Protein 5W3M (pdb70)

Structure (mmCIF, N/CA/C/O backbone):
data_5W3M
#
_entry.id   5W3M
#
_cell.length_a   1
_cell.length_b   1
_cell.length_c   1
_cell.angle_alpha   90
_cell.angle_beta   90
_cell.angle_gamma   90
#
_symmetry.space_group_name_H-M   'P 1'
#
loop_
_entity.id
_entity.type
_entity.pdbx_description
1 polymer 'C5 antibody variable heavy domain'
2 polymer 'C5 antibody variable light domain'
3 polymer 'viral protein 1'
4 polymer 'viral protein 3'
5 polymer 'viral protein 2'
6 polymer 'viral protein 4'
7 water water
#
loop_
_atom_site.group_PDB
_atom_site.id
_atom_site.type_symbol
_atom_site.label_atom_id
_atom_site.label_alt_id
_atom_site.label_comp_id
_atom_site.label_asym_id
_atom_site.label_entity_id
_atom_site.label_seq_id
_atom_site.pdbx_PDB_ins_code
_atom_site.Cartn_x
_atom_site.Cartn_y
_atom_site.Cartn_z
_atom_site.occupancy
_atom_site.B_iso_or_equiv
_atom_site.auth_seq_id
_atom_site.auth_comp_id
_atom_site.auth_asym_id
_atom_site.auth_atom_id
_atom_site.pdbx_PDB_model_num
ATOM 1 N N . ALA A 1 1 ? 183.714 223.005 339.990 1.00 85.37 1 ALA E N 1
ATOM 2 C CA . ALA A 1 1 ? 182.937 223.067 338.756 1.00 83.77 1 ALA E CA 1
ATOM 3 C C . ALA A 1 1 ? 182.269 224.422 338.606 1.00 82.28 1 ALA E C 1
ATOM 4 O O . ALA A 1 1 ? 181.893 225.056 339.591 1.00 82.30 1 ALA E O 1
ATOM 6 N N . VAL A 1 2 ? 182.115 224.863 337.364 1.00 80.28 2 VAL E N 1
ATOM 7 C CA . VAL A 1 2 ? 181.468 226.138 337.086 1.00 77.88 2 VAL E CA 1
ATOM 8 C C . VAL A 1 2 ? 179.960 225.931 337.065 1.00 76.91 2 VAL E C 1
ATOM 9 O O . VAL A 1 2 ? 179.438 225.180 336.235 1.00 77.42 2 VAL E O 1
ATOM 13 N N . GLN A 1 3 ? 179.258 226.601 337.975 1.00 76.67 3 GLN E N 1
ATOM 14 C CA . GLN A 1 3 ? 177.808 226.523 338.051 1.00 76.34 3 GLN E CA 1
ATOM 15 C C . GLN A 1 3 ? 177.240 227.894 338.377 1.00 72.74 3 GLN E C 1
ATOM 16 O O . GLN A 1 3 ? 177.752 228.595 339.253 1.00 72.92 3 GLN E O 1
ATOM 22 N N . LEU A 1 4 ? 176.181 228.269 337.671 1.00 69.61 4 LEU E N 1
ATOM 23 C CA . LEU A 1 4 ? 175.391 229.444 338.000 1.00 67.08 4 LEU E CA 1
ATOM 24 C C . LEU A 1 4 ? 174.020 228.963 338.450 1.00 68.65 4 LEU E C 1
ATOM 25 O O . LEU A 1 4 ? 173.423 228.102 337.800 1.00 70.37 4 LEU E O 1
ATOM 30 N N . ALA A 1 5 ? 173.541 229.485 339.573 1.00 70.16 5 ALA E N 1
ATOM 31 C CA . ALA A 1 5 ? 172.298 229.021 340.178 1.00 70.31 5 ALA E CA 1
ATOM 32 C C . ALA A 1 5 ? 171.355 230.197 340.360 1.00 70.81 5 ALA E C 1
ATOM 33 O O . ALA A 1 5 ? 171.651 231.124 341.119 1.00 72.31 5 ALA E O 1
ATOM 35 N N . GLU A 1 6 ? 170.223 230.149 339.672 1.00 73.33 6 GLU E N 1
ATOM 36 C CA . GLU A 1 6 ? 169.208 231.181 339.777 1.00 75.82 6 GLU E CA 1
ATOM 37 C C . GLU A 1 6 ? 168.380 230.960 341.038 1.00 78.52 6 GLU E C 1
ATOM 38 O O . GLU A 1 6 ? 168.223 229.832 341.513 1.00 79.17 6 GLU E O 1
ATOM 44 N N . SER A 1 7 ? 167.844 232.050 341.581 1.00 80.65 7 SER E N 1
ATOM 45 C CA . SER A 1 7 ? 167.009 231.968 342.776 1.00 81.95 7 SER E CA 1
ATOM 46 C C . SER A 1 7 ? 166.021 233.121 342.745 1.00 84.12 7 SER E C 1
ATOM 47 O O . SER A 1 7 ? 166.416 234.280 342.891 1.00 83.83 7 SER E O 1
ATOM 50 N N . GLY A 1 8 ? 164.743 232.804 342.548 1.00 88.93 8 GLY E N 1
ATOM 51 C CA . GLY A 1 8 ? 163.719 233.813 342.430 1.00 94.77 8 GLY E CA 1
ATOM 52 C C . GLY A 1 8 ? 162.568 233.596 343.391 1.00 99.98 8 GLY E C 1
ATOM 53 O O . GLY A 1 8 ? 162.544 232.632 344.160 1.00 101.46 8 GLY E O 1
ATOM 54 N N . PRO A 1 9 ? 161.592 234.504 343.376 1.00 103.96 9 PRO E N 1
ATOM 55 C CA . PRO A 1 9 ? 160.442 234.361 344.279 1.00 107.38 9 PRO E CA 1
ATOM 56 C C . PRO A 1 9 ? 159.344 233.478 343.706 1.00 110.52 9 PRO E C 1
ATOM 57 O O . PRO A 1 9 ? 158.430 233.077 344.434 1.00 112.22 9 PRO E O 1
ATOM 61 N N . ALA A 1 10 ? 159.396 233.248 342.387 1.00 112.97 10 ALA E N 1
ATOM 62 C CA . ALA A 1 10 ? 158.546 232.353 341.595 1.00 116.07 10 ALA E CA 1
ATOM 63 C C . ALA A 1 10 ? 157.075 232.763 341.511 1.00 117.70 10 ALA E C 1
ATOM 64 O O . ALA A 1 10 ? 156.295 232.106 340.813 1.00 117.07 10 ALA E O 1
ATOM 66 N N . LEU A 1 11 ? 156.685 233.848 342.178 1.00 120.27 11 LEU E N 1
ATOM 67 C CA . LEU A 1 11 ? 155.322 234.363 342.096 1.00 121.79 11 LEU E CA 1
ATOM 68 C C . LEU A 1 11 ? 155.373 235.836 342.455 1.00 120.07 11 LEU E C 1
ATOM 69 O O . LEU A 1 11 ? 155.720 236.185 343.587 1.00 120.94 11 LEU E O 1
ATOM 74 N N . VAL A 1 12 ? 155.036 236.693 341.499 1.00 119.36 12 VAL E N 1
ATOM 75 C CA . VAL A 1 12 ? 155.108 238.138 341.675 1.00 121.39 12 VAL E CA 1
ATOM 76 C C . VAL A 1 12 ? 153.796 238.764 341.231 1.00 120.91 12 VAL E C 1
ATOM 77 O O . VAL A 1 12 ? 153.126 238.256 340.328 1.00 120.81 12 VAL E O 1
ATOM 81 N N . ALA A 1 13 ? 153.431 239.818 341.866 1.00 122.58 13 ALA E N 1
ATOM 82 C CA . ALA A 1 13 ? 152.245 240.560 341.485 1.00 125.18 13 ALA E CA 1
ATOM 83 C C . ALA A 1 13 ? 152.616 241.657 340.490 1.00 126.29 13 ALA E C 1
ATOM 84 O O . ALA A 1 13 ? 153.761 242.118 340.473 1.00 127.20 13 ALA E O 1
ATOM 86 N N . PRO A 1 14 ? 151.700 242.087 339.622 1.00 127.40 14 PRO E N 1
ATOM 87 C CA . PRO A 1 14 ? 152.008 243.220 338.744 1.00 128.23 14 PRO E CA 1
ATOM 88 C C . PRO A 1 14 ? 152.051 244.526 339.523 1.00 129.03 14 PRO E C 1
ATOM 89 O O . PRO A 1 14 ? 151.481 244.651 340.610 1.00 128.74 14 PRO E O 1
ATOM 93 N N . SER A 1 15 ? 152.768 245.496 338.939 1.00 130.68 15 SER E N 1
ATOM 94 C CA . SER A 1 15 ? 153.199 246.743 339.590 1.00 133.24 15 SER E CA 1
ATOM 95 C C . SER A 1 15 ? 153.987 246.479 340.875 1.00 134.06 15 SER E C 1
ATOM 96 O O . SER A 1 15 ? 153.940 247.268 341.823 1.00 135.02 15 SER E O 1
ATOM 99 N N . GLN A 1 16 ? 154.730 245.376 340.905 1.00 132.25 16 GLN E N 1
ATOM 100 C CA . GLN A 1 16 ? 155.627 245.031 341.997 1.00 130.07 16 GLN E CA 1
ATOM 101 C C . GLN A 1 16 ? 156.947 244.586 341.386 1.00 124.47 16 GLN E C 1
ATOM 102 O O . GLN A 1 16 ? 156.962 243.898 340.362 1.00 123.15 16 GLN E O 1
ATOM 108 N N . ALA A 1 17 ? 158.050 244.987 342.011 1.00 117.48 17 ALA E N 1
ATOM 109 C CA . ALA A 1 17 ? 159.366 244.747 341.437 1.00 109.07 17 ALA E CA 1
ATOM 110 C C . ALA A 1 17 ? 159.788 243.292 341.607 1.00 103.26 17 ALA E C 1
ATOM 111 O O . ALA A 1 17 ? 159.630 242.706 342.683 1.00 103.13 17 ALA E O 1
ATOM 113 N N . LEU A 1 18 ? 160.330 242.713 340.535 1.00 96.07 18 LEU E N 1
ATOM 114 C CA . LEU A 1 18 ? 160.951 241.395 340.569 1.00 90.40 18 LEU E CA 1
ATOM 115 C C . LEU A 1 18 ? 162.427 241.524 340.923 1.00 86.01 18 LEU E C 1
ATOM 116 O O . LEU A 1 18 ? 163.093 242.474 340.508 1.00 86.46 18 LEU E O 1
ATOM 121 N N . SER A 1 19 ? 162.932 240.569 341.702 1.00 80.19 19 SER E N 1
ATOM 122 C CA . SER A 1 19 ? 164.330 240.570 342.123 1.00 76.10 19 SER E CA 1
ATOM 123 C C . SER A 1 19 ? 164.837 239.136 342.125 1.00 73.08 19 SER E C 1
ATOM 124 O O . SER A 1 19 ? 164.454 238.338 342.985 1.00 73.23 19 SER E O 1
ATOM 127 N N . ILE A 1 20 ? 165.703 238.815 341.167 1.00 69.51 20 ILE E N 1
ATOM 128 C CA . ILE A 1 20 ? 166.252 237.477 340.996 1.00 67.41 20 ILE E CA 1
ATOM 129 C C . ILE A 1 20 ? 167.752 237.546 341.240 1.00 65.75 20 ILE E C 1
ATOM 130 O O . ILE A 1 20 ? 168.434 238.432 340.711 1.00 66.19 20 ILE E O 1
ATOM 135 N N . THR A 1 21 ? 168.256 236.635 342.066 1.00 64.31 21 THR E N 1
ATOM 136 C CA . THR A 1 21 ? 169.658 236.590 342.454 1.00 63.83 21 THR E CA 1
ATOM 137 C C . THR A 1 21 ? 170.329 235.428 341.734 1.00 63.64 21 THR E C 1
ATOM 138 O O . THR A 1 21 ? 169.749 234.343 341.623 1.00 63.15 21 THR E O 1
ATOM 142 N N . CYS A 1 22 ? 171.534 235.659 341.227 1.00 63.38 22 CYS E N 1
ATOM 143 C CA . CYS A 1 22 ? 172.289 234.636 340.520 1.00 62.80 22 CYS E CA 1
ATOM 144 C C . CYS A 1 22 ? 173.520 234.296 341.350 1.00 62.32 22 CYS E C 1
ATOM 145 O O . CYS A 1 22 ? 174.559 234.947 341.234 1.00 64.54 22 CYS E O 1
ATOM 148 N N . THR A 1 23 ? 173.402 233.273 342.187 1.00 60.55 23 THR E N 1
ATOM 149 C CA . THR A 1 23 ? 174.565 232.768 342.900 1.00 58.85 23 THR E CA 1
ATOM 150 C C . THR A 1 23 ? 175.462 232.002 341.939 1.00 56.15 23 THR E C 1
ATOM 151 O O . THR A 1 23 ? 175.014 231.077 341.257 1.00 56.51 23 THR E O 1
ATOM 155 N N . VAL A 1 24 ? 176.724 232.402 341.866 1.00 52.93 24 VAL E N 1
ATOM 156 C CA . VAL A 1 24 ? 177.673 231.771 340.966 1.00 50.64 24 VAL E CA 1
ATOM 157 C C . VAL A 1 24 ? 178.703 231.021 341.795 1.00 49.46 24 VAL E C 1
ATOM 158 O O . VAL A 1 24 ? 178.901 231.284 342.984 1.00 49.73 24 VAL E O 1
ATOM 162 N N . ALA A 1 25 ? 179.360 230.063 341.153 1.00 48.82 25 ALA E N 1
ATOM 163 C CA . ALA A 1 25 ? 180.327 229.223 341.838 1.00 48.39 25 ALA E CA 1
ATOM 164 C C . ALA A 1 25 ? 181.392 228.784 340.851 1.00 48.23 25 ALA E C 1
ATOM 165 O O . ALA A 1 25 ? 181.116 228.586 339.667 1.00 49.02 25 ALA E O 1
ATOM 167 N N . GLY A 1 26 ? 182.612 228.631 341.353 1.00 49.15 26 GLY E N 1
ATOM 168 C CA . GLY A 1 26 ? 183.711 228.174 340.536 1.00 49.20 26 GLY E CA 1
ATOM 169 C C . GLY A 1 26 ? 184.422 229.244 339.739 1.00 49.30 26 GLY E C 1
ATOM 170 O O . GLY A 1 26 ? 185.380 228.920 339.027 1.00 50.43 26 GLY E O 1
ATOM 171 N N . PHE A 1 27 ? 183.984 230.499 339.818 1.00 46.68 27 PHE E N 1
ATOM 172 C CA . PHE A 1 27 ? 184.688 231.598 339.173 1.00 45.88 27 PHE E CA 1
ATOM 173 C C . PHE A 1 27 ? 184.404 232.885 339.933 1.00 44.91 27 PHE E C 1
ATOM 174 O O . PHE A 1 27 ? 183.538 232.940 340.806 1.00 46.03 27 PHE E O 1
ATOM 182 N N . SER A 1 28 ? 185.143 233.926 339.578 1.00 43.87 28 SER E N 1
ATOM 183 C CA . SER A 1 28 ? 184.962 235.247 340.157 1.00 42.48 28 SER E CA 1
ATOM 184 C C . SER A 1 28 ? 184.127 236.105 339.222 1.00 40.20 28 SER E C 1
ATOM 185 O O . SER A 1 28 ? 184.254 236.015 337.999 1.00 39.39 28 SER E O 1
ATOM 188 N N . LEU A 1 29 ? 183.280 236.948 339.806 1.00 38.43 29 LEU E N 1
ATOM 189 C CA . LEU A 1 29 ? 182.548 237.940 339.034 1.00 36.97 29 LEU E CA 1
ATOM 190 C C . LEU A 1 29 ? 183.420 239.111 338.603 1.00 37.17 29 LEU E C 1
ATOM 191 O O . LEU A 1 29 ? 182.970 239.927 337.794 1.00 36.59 29 LEU E O 1
ATOM 196 N N . THR A 1 30 ? 184.642 239.220 339.128 1.00 36.18 30 THR E N 1
ATOM 197 C CA . THR A 1 30 ? 185.598 240.210 338.658 1.00 35.76 30 THR E CA 1
ATOM 198 C C . THR A 1 30 ? 186.299 239.783 337.381 1.00 33.80 30 THR E C 1
ATOM 199 O O . THR A 1 30 ? 187.023 240.589 336.792 1.00 34.75 30 THR E O 1
ATOM 203 N N . ALA A 1 31 ? 186.099 238.547 336.940 1.00 31.97 31 ALA E N 1
ATOM 204 C CA . ALA A 1 31 ? 186.790 238.024 335.777 1.00 30.10 31 ALA E CA 1
ATOM 205 C C . ALA A 1 31 ? 185.872 237.615 334.640 1.00 29.36 31 ALA E C 1
ATOM 206 O O . ALA A 1 31 ? 186.365 237.399 333.531 1.00 29.59 31 ALA E O 1
ATOM 208 N N . TYR A 1 32 ? 184.566 237.505 334.869 1.00 29.34 32 TYR E N 1
ATOM 209 C CA . TYR A 1 32 ? 183.651 237.050 333.833 1.00 29.21 32 TYR E CA 1
ATOM 210 C C . TYR A 1 32 ? 182.336 237.802 333.919 1.00 28.49 32 TYR E C 1
ATOM 211 O O . TYR A 1 32 ? 181.795 238.004 335.008 1.00 28.16 32 TYR E O 1
ATOM 220 N N . GLY A 1 33 ? 181.824 238.200 332.762 1.00 28.04 33 GLY E N 1
ATOM 221 C CA . GLY A 1 33 ? 180.495 238.762 332.700 1.00 28.55 33 GLY E CA 1
ATOM 222 C C . GLY A 1 33 ? 179.416 237.723 332.939 1.00 28.91 33 GLY E C 1
ATOM 223 O O . GLY A 1 33 ? 179.654 236.520 332.923 1.00 27.79 33 GLY E O 1
ATOM 224 N N . VAL A 1 34 ? 178.198 238.201 333.186 1.00 29.36 34 VAL E N 1
ATOM 225 C CA . VAL A 1 34 ? 177.046 237.340 333.437 1.00 29.93 34 VAL E CA 1
ATOM 226 C C . VAL A 1 34 ? 175.880 237.802 332.574 1.00 29.61 34 VAL E C 1
ATOM 227 O O . VAL A 1 34 ? 175.517 238.980 332.600 1.00 29.59 34 VAL E O 1
ATOM 231 N N . ALA A 1 35 ? 175.291 236.875 331.819 1.00 31.18 35 ALA E N 1
ATOM 232 C CA . ALA A 1 35 ? 174.165 237.165 330.944 1.00 33.64 35 ALA E CA 1
ATOM 233 C C . ALA A 1 35 ? 172.851 236.647 331.528 1.00 35.04 35 ALA E C 1
ATOM 234 O O . ALA A 1 35 ? 172.798 235.585 332.150 1.00 34.65 35 ALA E O 1
ATOM 236 N N . TRP A 1 36 ? 171.787 237.416 331.315 1.00 38.65 36 TRP E N 1
ATOM 237 C CA . TRP A 1 36 ? 170.435 237.050 331.716 1.00 42.40 36 TRP E CA 1
ATOM 238 C C . TRP A 1 36 ? 169.591 236.836 330.467 1.00 42.72 36 TRP E C 1
ATOM 239 O O . TRP A 1 36 ? 169.591 237.675 329.562 1.00 42.86 36 TRP E O 1
ATOM 250 N N . VAL A 1 37 ? 168.890 235.708 330.414 1.00 44.50 37 VAL E N 1
ATOM 251 C CA . VAL A 1 37 ? 168.028 235.337 329.293 1.00 46.30 37 VAL E CA 1
ATOM 252 C C . VAL A 1 37 ? 166.758 234.716 329.860 1.00 46.65 37 VAL E C 1
ATOM 253 O O . VAL A 1 37 ? 166.821 233.895 330.780 1.00 46.84 37 VAL E O 1
ATOM 257 N N . ARG A 1 38 ? 165.605 235.134 329.346 1.00 50.07 38 ARG E N 1
ATOM 258 C CA . ARG A 1 38 ? 164.325 234.548 329.713 1.00 51.68 38 ARG E CA 1
ATOM 259 C C . ARG A 1 38 ? 163.716 233.800 328.535 1.00 54.53 38 ARG E C 1
ATOM 260 O O . ARG A 1 38 ? 164.090 233.989 327.374 1.00 54.94 38 ARG E O 1
ATOM 268 N N . GLN A 1 39 ? 162.754 232.940 328.855 1.00 57.89 39 GLN E N 1
ATOM 269 C CA . GLN A 1 39 ? 161.991 232.234 327.838 1.00 60.19 39 GLN E CA 1
ATOM 270 C C . GLN A 1 39 ? 160.564 232.024 328.317 1.00 64.24 39 GLN E C 1
ATOM 271 O O . GLN A 1 39 ? 160.337 231.253 329.258 1.00 64.77 39 GLN E O 1
ATOM 277 N N . PRO A 1 40 ? 159.587 232.721 327.740 1.00 69.58 40 PRO E N 1
ATOM 278 C CA . PRO A 1 40 ? 158.196 232.411 328.049 1.00 73.68 40 PRO E CA 1
ATOM 279 C C . PRO A 1 40 ? 157.846 231.022 327.552 1.00 78.83 40 PRO E C 1
ATOM 280 O O . PRO A 1 40 ? 158.406 230.547 326.547 1.00 79.59 40 PRO E O 1
ATOM 284 N N . PRO A 1 41 ? 156.970 230.309 328.266 1.00 83.89 41 PRO E N 1
ATOM 285 C CA . PRO A 1 41 ? 156.737 228.890 327.945 1.00 85.54 41 PRO E CA 1
ATOM 286 C C . PRO A 1 41 ? 156.037 228.727 326.604 1.00 85.62 41 PRO E C 1
ATOM 287 O O . PRO A 1 41 ? 154.913 229.192 326.409 1.00 85.63 41 PRO E O 1
ATOM 291 N N . GLY A 1 42 ? 156.732 228.081 325.674 1.00 85.68 42 GLY E N 1
ATOM 292 C CA . GLY A 1 42 ? 156.256 227.949 324.313 1.00 85.96 42 GLY E CA 1
ATOM 293 C C . GLY A 1 42 ? 157.055 228.757 323.310 1.00 85.01 42 GLY E C 1
ATOM 294 O O . GLY A 1 42 ? 157.334 228.278 322.208 1.00 86.77 42 GLY E O 1
ATOM 295 N N . ALA A 1 43 ? 157.441 229.977 323.678 1.00 81.95 43 ALA E N 1
ATOM 296 C CA . ALA A 1 43 ? 158.147 230.860 322.760 1.00 79.11 43 ALA E CA 1
ATOM 297 C C . ALA A 1 43 ? 159.655 230.659 322.899 1.00 75.20 43 ALA E C 1
ATOM 298 O O . ALA A 1 43 ? 160.130 229.732 323.559 1.00 74.91 43 ALA E O 1
ATOM 300 N N . GLY A 1 44 ? 160.430 231.541 322.270 1.00 70.61 44 GLY E N 1
ATOM 301 C CA . GLY A 1 44 ? 161.861 231.381 322.177 1.00 65.08 44 GLY E CA 1
ATOM 302 C C . GLY A 1 44 ? 162.636 232.205 323.195 1.00 60.79 44 GLY E C 1
ATOM 303 O O . GLY A 1 44 ? 162.090 232.996 323.958 1.00 60.07 44 GLY E O 1
ATOM 304 N N . LEU A 1 45 ? 163.949 231.993 323.183 1.00 56.31 45 LEU E N 1
ATOM 305 C CA . LEU A 1 45 ? 164.849 232.703 324.080 1.00 51.93 45 LEU E CA 1
ATOM 306 C C . LEU A 1 45 ? 164.910 234.184 323.729 1.00 48.55 45 LEU E C 1
ATOM 307 O O . LEU A 1 45 ? 164.924 234.564 322.557 1.00 47.59 45 LEU E O 1
ATOM 312 N N . GLU A 1 46 ? 164.914 235.020 324.760 1.00 47.20 46 GLU E N 1
ATOM 313 C CA . GLU A 1 46 ? 165.094 236.456 324.616 1.00 45.77 46 GLU E CA 1
ATOM 314 C C . GLU A 1 46 ? 166.244 236.886 325.512 1.00 43.23 46 GLU E C 1
ATOM 315 O O . GLU A 1 46 ? 166.300 236.499 326.683 1.00 42.58 46 GLU E O 1
ATOM 321 N N . TRP A 1 47 ? 167.160 237.670 324.954 1.00 39.36 47 TRP E N 1
ATOM 322 C CA . TRP A 1 47 ? 168.301 238.183 325.700 1.00 37.05 47 TRP E CA 1
ATOM 323 C C . TRP A 1 47 ? 167.869 239.365 326.548 1.00 35.84 47 TRP E C 1
ATOM 324 O O . TRP A 1 47 ? 167.407 240.372 326.014 1.00 35.22 47 TRP E O 1
ATOM 335 N N . LEU A 1 48 ? 168.044 239.265 327.858 1.00 35.97 48 LEU E N 1
ATOM 336 C CA . LEU A 1 48 ? 167.658 240.376 328.715 1.00 36.04 48 LEU E CA 1
ATOM 337 C C . LEU A 1 48 ? 168.782 241.389 328.885 1.00 35.34 48 LEU E C 1
ATOM 338 O O . LEU A 1 48 ? 168.568 242.592 328.709 1.00 35.54 48 LEU E O 1
ATOM 343 N N . GLY A 1 49 ? 169.977 240.926 329.220 1.00 33.09 49 GLY E N 1
ATOM 344 C CA . GLY A 1 49 ? 171.055 241.858 329.479 1.00 30.41 49 GLY E CA 1
ATOM 345 C C . GLY A 1 49 ? 172.309 241.138 329.908 1.00 28.96 49 GLY E C 1
ATOM 346 O O . GLY A 1 49 ? 172.380 239.906 329.921 1.00 29.29 49 GLY E O 1
ATOM 347 N N . ALA A 1 50 ? 173.311 241.939 330.250 1.00 28.30 50 ALA E N 1
ATOM 348 C CA . ALA A 1 50 ? 174.619 241.423 330.624 1.00 27.64 50 ALA E CA 1
ATOM 349 C C . ALA A 1 50 ? 175.321 242.459 331.481 1.00 25.92 50 ALA E C 1
ATOM 350 O O . ALA A 1 50 ? 175.415 243.623 331.086 1.00 26.28 50 ALA E O 1
ATOM 352 N N . ILE A 1 51 ? 175.802 242.045 332.644 1.00 23.92 51 ILE E N 1
ATOM 353 C CA . ILE A 1 51 ? 176.750 242.840 333.409 1.00 23.07 51 ILE E CA 1
ATOM 354 C C . ILE A 1 51 ? 178.134 242.258 333.153 1.00 21.97 51 ILE E C 1
ATOM 355 O O . ILE A 1 51 ? 178.360 241.056 333.318 1.00 21.87 51 ILE E O 1
ATOM 360 N N . TRP A 1 52 ? 179.042 243.092 332.666 1.00 20.80 52 TRP E N 1
ATOM 361 C CA . TRP A 1 52 ? 180.350 242.599 332.285 1.00 19.80 52 TRP E CA 1
ATOM 362 C C . TRP A 1 52 ? 181.248 242.487 333.515 1.00 20.58 52 TRP E C 1
ATOM 363 O O . TRP A 1 52 ? 180.876 242.882 334.621 1.00 20.36 52 TRP E O 1
ATOM 374 N N . ALA A 1 53 ? 182.455 241.947 333.301 1.00 21.93 53 ALA E N 1
ATOM 375 C CA . ALA A 1 53 ? 183.329 241.511 334.392 1.00 22.99 53 ALA E CA 1
ATOM 376 C C . ALA A 1 53 ? 183.782 242.639 335.311 1.00 23.99 53 ALA E C 1
ATOM 377 O O . ALA A 1 53 ? 184.239 242.362 336.421 1.00 25.37 53 ALA E O 1
ATOM 379 N N . ALA A 1 54 ? 183.668 243.893 334.899 1.00 24.86 54 ALA E N 1
ATOM 380 C CA . ALA A 1 54 ? 183.955 244.992 335.808 1.00 26.48 54 ALA E CA 1
ATOM 381 C C . ALA A 1 54 ? 182.867 246.050 335.756 1.00 26.82 54 ALA E C 1
ATOM 382 O O . ALA A 1 54 ? 183.128 247.244 335.612 1.00 26.81 54 ALA E O 1
ATOM 384 N N . GLY A 1 55 ? 181.619 245.609 335.868 1.00 26.58 55 GLY E N 1
ATOM 385 C CA . GLY A 1 55 ? 180.548 246.458 336.326 1.00 26.48 55 GLY E CA 1
ATOM 386 C C . GLY A 1 55 ? 179.768 247.194 335.265 1.00 26.37 55 GLY E C 1
ATOM 387 O O . GLY A 1 55 ? 178.741 247.797 335.594 1.00 27.23 55 GLY E O 1
ATOM 388 N N . ALA A 1 56 ? 180.210 247.185 334.016 1.00 25.61 56 ALA E N 1
ATOM 389 C CA . ALA A 1 56 ? 179.435 247.837 332.973 1.00 25.57 56 ALA E CA 1
ATOM 390 C C . ALA A 1 56 ? 178.303 246.927 332.517 1.00 25.18 56 ALA E C 1
ATOM 391 O O . ALA A 1 56 ? 178.428 245.701 332.504 1.00 25.41 56 ALA E O 1
ATOM 393 N N . THR A 1 57 ? 177.186 247.540 332.153 1.00 26.37 57 THR E N 1
ATOM 394 C CA . THR A 1 57 ? 175.982 246.813 331.789 1.00 27.97 57 THR E CA 1
ATOM 395 C C . THR A 1 57 ? 175.497 247.203 330.401 1.00 28.96 57 THR E C 1
ATOM 396 O O . THR A 1 57 ? 175.693 248.331 329.944 1.00 28.45 57 THR E O 1
ATOM 400 N N . ASP A 1 58 ? 174.868 246.238 329.741 1.00 30.88 58 ASP E N 1
ATOM 401 C CA . ASP A 1 58 ? 174.119 246.441 328.513 1.00 33.45 58 ASP E CA 1
ATOM 402 C C . ASP A 1 58 ? 172.780 245.725 328.637 1.00 34.54 58 ASP E C 1
ATOM 403 O O . ASP A 1 58 ? 172.652 244.734 329.355 1.00 33.15 58 ASP E O 1
ATOM 408 N N . TYR A 1 59 ? 171.777 246.235 327.924 1.00 37.47 59 TYR E N 1
ATOM 409 C CA . TYR A 1 59 ? 170.400 245.803 328.117 1.00 40.20 59 TYR E CA 1
ATOM 410 C C . TYR A 1 59 ? 169.710 245.596 326.773 1.00 42.94 59 TYR E C 1
ATOM 411 O O . TYR A 1 59 ? 170.256 245.906 325.712 1.00 43.51 59 TYR E O 1
ATOM 420 N N . ASN A 1 60 ? 168.496 245.043 326.839 1.00 47.87 60 ASN E N 1
ATOM 421 C CA . ASN A 1 60 ? 167.539 245.150 325.742 1.00 51.21 60 ASN E CA 1
ATOM 422 C C . ASN A 1 60 ? 167.295 246.598 325.365 1.00 52.02 60 ASN E C 1
ATOM 423 O O . ASN A 1 60 ? 167.216 247.473 326.227 1.00 51.10 60 ASN E O 1
ATOM 428 N N . ALA A 1 61 ? 167.147 246.842 324.064 1.00 55.43 61 ALA E N 1
ATOM 429 C CA . ALA A 1 61 ? 166.696 248.153 323.622 1.00 59.56 61 ALA E CA 1
ATOM 430 C C . ALA A 1 61 ? 165.252 248.406 324.033 1.00 62.89 61 ALA E C 1
ATOM 431 O O . ALA A 1 61 ? 164.862 249.559 324.246 1.00 64.62 61 ALA E O 1
ATOM 433 N N . ALA A 1 62 ? 164.455 247.348 324.158 1.00 65.36 62 ALA E N 1
ATOM 434 C CA . ALA A 1 62 ? 163.046 247.484 324.493 1.00 69.05 62 ALA E CA 1
ATOM 435 C C . ALA A 1 62 ? 162.797 247.519 325.993 1.00 71.48 62 ALA E C 1
ATOM 436 O O . ALA A 1 62 ? 161.836 248.160 326.437 1.00 73.70 62 ALA E O 1
ATOM 438 N N . LEU A 1 63 ? 163.655 246.880 326.787 1.00 72.50 63 LEU E N 1
ATOM 439 C CA . LEU A 1 63 ? 163.455 246.788 328.226 1.00 74.28 63 LEU E CA 1
ATOM 440 C C . LEU A 1 63 ? 164.460 247.612 329.020 1.00 76.33 63 LEU E C 1
ATOM 441 O O . LEU A 1 63 ? 164.660 247.342 330.209 1.00 76.69 63 LEU E O 1
ATOM 446 N N . LYS A 1 64 ? 165.084 248.619 328.398 1.00 80.27 64 LYS E N 1
ATOM 447 C CA . LYS A 1 64 ? 166.180 249.335 329.054 1.00 82.58 64 LYS E CA 1
ATOM 448 C C . LYS A 1 64 ? 165.680 250.203 330.202 1.00 82.28 64 LYS E C 1
ATOM 449 O O . LYS A 1 64 ? 166.301 250.242 331.270 1.00 84.05 64 LYS E O 1
ATOM 455 N N . SER A 1 65 ? 164.542 250.878 330.017 1.00 80.44 65 SER E N 1
ATOM 456 C CA . SER A 1 65 ? 163.961 251.674 331.092 1.00 79.92 65 SER E CA 1
ATOM 457 C C . SER A 1 65 ? 163.403 250.817 332.223 1.00 76.98 65 SER E C 1
ATOM 458 O O . SER A 1 65 ? 163.180 251.333 333.322 1.00 76.48 65 SER E O 1
ATOM 461 N N . ARG A 1 66 ? 163.195 249.522 331.986 1.00 74.96 66 ARG E N 1
ATOM 462 C CA . ARG A 1 66 ? 162.393 248.693 332.867 1.00 72.25 66 ARG E CA 1
ATOM 463 C C . ARG A 1 66 ? 163.218 247.674 333.647 1.00 68.94 66 ARG E C 1
ATOM 464 O O . ARG A 1 66 ? 162.700 247.084 334.598 1.00 68.95 66 ARG E O 1
ATOM 472 N N . ALA A 1 67 ? 164.486 247.472 333.288 1.00 65.31 67 ALA E N 1
ATOM 473 C CA . ALA A 1 67 ? 165.340 246.475 333.915 1.00 61.10 67 ALA E CA 1
ATOM 474 C C . ALA A 1 67 ? 166.656 247.100 334.359 1.00 58.70 67 ALA E C 1
ATOM 475 O O . ALA A 1 67 ? 167.136 248.070 333.765 1.00 58.71 67 ALA E O 1
ATOM 477 N N . SER A 1 68 ? 167.234 246.537 335.417 1.00 55.63 68 SER E N 1
ATOM 478 C CA . SER A 1 68 ? 168.526 246.987 335.919 1.00 54.56 68 SER E CA 1
ATOM 479 C C . SER A 1 68 ? 169.277 245.795 336.484 1.00 52.25 68 SER E C 1
ATOM 480 O O . SER A 1 68 ? 168.728 245.042 337.293 1.00 52.69 68 SER E O 1
ATOM 483 N N . ILE A 1 69 ? 170.531 245.638 336.076 1.00 49.95 69 ILE E N 1
ATOM 484 C CA . ILE A 1 69 ? 171.371 244.534 336.518 1.00 47.88 69 ILE E CA 1
ATOM 485 C C . ILE A 1 69 ? 172.507 245.103 337.357 1.00 46.46 69 ILE E C 1
ATOM 486 O O . ILE A 1 69 ? 173.156 246.075 336.954 1.00 46.89 69 ILE E O 1
ATOM 491 N N . ALA A 1 70 ? 172.735 244.507 338.525 1.00 45.21 70 ALA E N 1
ATOM 492 C CA . ALA A 1 70 ? 173.873 244.832 339.370 1.00 44.80 70 ALA E CA 1
ATOM 493 C C . ALA A 1 70 ? 174.464 243.534 339.901 1.00 44.87 70 ALA E C 1
ATOM 494 O O . ALA A 1 70 ? 173.889 242.457 339.739 1.00 45.46 70 ALA E O 1
ATOM 496 N N . LYS A 1 71 ? 175.632 243.631 340.529 1.00 45.63 71 LYS E N 1
ATOM 497 C CA . LYS A 1 71 ? 176.277 242.444 341.069 1.00 46.70 71 LYS E CA 1
ATOM 498 C C . LYS A 1 71 ? 176.982 242.792 342.367 1.00 48.89 71 LYS E C 1
ATOM 499 O O . LYS A 1 71 ? 177.189 243.960 342.696 1.00 49.73 71 LYS E O 1
ATOM 505 N N . ASP A 1 72 ? 177.358 241.749 343.103 1.00 53.53 72 ASP E N 1
ATOM 506 C CA . ASP A 1 72 ? 178.175 241.889 344.298 1.00 57.31 72 ASP E CA 1
ATOM 507 C C . ASP A 1 72 ? 179.348 240.929 344.184 1.00 57.84 72 ASP E C 1
ATOM 508 O O . ASP A 1 72 ? 179.160 239.709 344.211 1.00 57.07 72 ASP E O 1
ATOM 513 N N . ASN A 1 73 ? 180.556 241.480 344.065 1.00 60.45 73 ASN E N 1
ATOM 514 C CA . ASN A 1 73 ? 181.750 240.660 343.902 1.00 62.35 73 ASN E CA 1
ATOM 515 C C . ASN A 1 73 ? 182.115 239.893 345.168 1.00 64.74 73 ASN E C 1
ATOM 516 O O . ASN A 1 73 ? 182.826 238.888 345.084 1.00 65.18 73 ASN E O 1
ATOM 521 N N . SER A 1 74 ? 181.637 240.331 346.334 1.00 66.85 74 SER E N 1
ATOM 522 C CA . SER A 1 74 ? 181.949 239.634 347.575 1.00 69.39 74 SER E CA 1
ATOM 523 C C . SER A 1 74 ? 181.010 238.466 347.837 1.00 70.39 74 SER E C 1
ATOM 524 O O . SER A 1 74 ? 181.440 237.440 348.373 1.00 70.83 74 SER E O 1
ATOM 527 N N . LYS A 1 75 ? 179.735 238.602 347.486 1.00 70.57 75 LYS E N 1
ATOM 528 C CA . LYS A 1 75 ? 178.775 237.533 347.705 1.00 69.37 75 LYS E CA 1
ATOM 529 C C . LYS A 1 75 ? 178.712 236.547 346.548 1.00 66.02 75 LYS E C 1
ATOM 530 O O . LYS A 1 75 ? 178.048 235.513 346.686 1.00 66.79 75 LYS E O 1
ATOM 536 N N . SER A 1 76 ? 179.418 236.835 345.447 1.00 61.48 76 SER E N 1
ATOM 537 C CA . SER A 1 76 ? 179.324 236.104 344.175 1.00 58.06 76 SER E CA 1
ATOM 538 C C . SER A 1 76 ? 177.875 236.012 343.697 1.00 55.18 76 SER E C 1
ATOM 539 O O . SER A 1 76 ? 177.376 234.944 343.342 1.00 54.61 76 SER E O 1
ATOM 542 N N . GLN A 1 77 ? 177.193 237.153 343.696 1.00 54.04 77 GLN E N 1
ATOM 543 C CA . GLN A 1 77 ? 175.780 237.213 343.349 1.00 54.42 77 GLN E CA 1
ATOM 544 C C . GLN A 1 77 ? 175.550 238.299 342.312 1.00 52.55 77 GLN E C 1
ATOM 545 O O . GLN A 1 77 ? 176.035 239.423 342.465 1.00 52.49 77 GLN E O 1
ATOM 551 N N . VAL A 1 78 ? 174.811 237.961 341.262 1.00 50.94 78 VAL E N 1
ATOM 552 C CA . VAL A 1 78 ? 174.376 238.911 340.249 1.00 50.66 78 VAL E CA 1
ATOM 553 C C . VAL A 1 78 ? 172.873 239.090 340.405 1.00 51.11 78 VAL E C 1
ATOM 554 O O . VAL A 1 78 ? 172.137 238.108 340.542 1.00 52.01 78 VAL E O 1
ATOM 558 N N . PHE A 1 79 ? 172.421 240.337 340.401 1.00 53.18 79 PHE E N 1
ATOM 559 C CA . PHE A 1 79 ? 171.025 240.662 340.634 1.00 56.62 79 PHE E CA 1
ATOM 560 C C . PHE A 1 79 ? 170.380 241.152 339.348 1.00 58.53 79 PHE E C 1
ATOM 561 O O . PHE A 1 79 ? 170.915 242.042 338.682 1.00 60.37 79 PHE E O 1
ATOM 569 N N . LEU A 1 80 ? 169.241 240.561 338.998 1.00 59.80 80 LEU E N 1
ATOM 570 C CA . LEU A 1 80 ? 168.363 241.075 337.953 1.00 60.73 80 LEU E CA 1
ATOM 571 C C . LEU A 1 80 ? 167.124 241.652 338.624 1.00 62.60 80 LEU E C 1
ATOM 572 O O . LEU A 1 80 ? 166.347 240.918 339.241 1.00 64.12 80 LEU E O 1
ATOM 577 N N . ALA A 1 81 ? 166.941 242.962 338.501 1.00 64.81 81 ALA E N 1
ATOM 578 C CA . ALA A 1 81 ? 165.832 243.665 339.133 1.00 66.90 81 ALA E CA 1
ATOM 579 C C . ALA A 1 81 ? 165.014 244.364 338.055 1.00 70.93 81 ALA E C 1
ATOM 580 O O . ALA A 1 81 ? 165.465 245.356 337.476 1.00 72.41 81 ALA E O 1
ATOM 582 N N . MET A 1 82 ? 163.814 243.851 337.795 1.00 74.38 82 MET E N 1
ATOM 583 C CA . MET A 1 82 ? 162.874 244.458 336.862 1.00 77.41 82 MET E CA 1
ATOM 584 C C . MET A 1 82 ? 161.710 245.057 337.639 1.00 79.72 82 MET E C 1
ATOM 585 O O . MET A 1 82 ? 161.195 244.430 338.569 1.00 80.31 82 MET E O 1
ATOM 590 N N . ALA A 1 83 ? 161.315 246.272 337.273 1.00 81.79 83 ALA E N 1
ATOM 591 C CA . ALA A 1 83 ? 160.187 246.949 337.894 1.00 84.75 83 ALA E CA 1
ATOM 592 C C . ALA A 1 83 ? 158.991 246.965 336.951 1.00 88.37 83 ALA E C 1
ATOM 593 O O . ALA A 1 83 ? 159.140 246.830 335.737 1.00 88.42 83 ALA E O 1
ATOM 595 N N . SER A 1 84 ? 157.801 247.126 337.539 1.00 92.53 84 SER E N 1
ATOM 596 C CA . SER A 1 84 ? 156.516 247.286 336.840 1.00 94.43 84 SER E CA 1
ATOM 597 C C . SER A 1 84 ? 156.243 246.133 335.875 1.00 95.17 84 SER E C 1
ATOM 598 O O . SER A 1 84 ? 156.182 246.301 334.656 1.00 94.59 84 SER E O 1
ATOM 601 N N . LEU A 1 85 ? 156.097 244.944 336.444 1.00 98.20 85 LEU E N 1
ATOM 602 C CA . LEU A 1 85 ? 155.937 243.750 335.627 1.00 100.90 85 LEU E CA 1
ATOM 603 C C . LEU A 1 85 ? 154.534 243.681 335.042 1.00 103.65 85 LEU E C 1
ATOM 604 O O . LEU A 1 85 ? 153.542 243.670 335.776 1.00 104.86 85 LEU E O 1
ATOM 609 N N . ALA A 1 86 ? 154.458 243.647 333.715 1.00 105.57 86 ALA E N 1
ATOM 610 C CA . ALA A 1 86 ? 153.213 243.373 333.017 1.00 105.97 86 ALA E CA 1
ATOM 611 C C . ALA A 1 86 ? 153.074 241.858 332.889 1.00 106.57 86 ALA E C 1
ATOM 612 O O . ALA A 1 86 ? 153.883 241.097 333.422 1.00 106.20 86 ALA E O 1
ATOM 614 N N . THR A 1 87 ? 152.056 241.393 332.169 1.00 108.55 87 THR E N 1
ATOM 615 C CA . THR A 1 87 ? 151.828 239.957 332.042 1.00 109.17 87 THR E CA 1
ATOM 616 C C . THR A 1 87 ? 152.776 239.281 331.058 1.00 106.64 87 THR E C 1
ATOM 617 O O . THR A 1 87 ? 152.856 238.048 331.046 1.00 105.95 87 THR E O 1
ATOM 621 N N . ALA A 1 88 ? 153.498 240.049 330.242 1.00 103.07 88 ALA E N 1
ATOM 622 C CA . ALA A 1 88 ? 154.454 239.477 329.302 1.00 98.57 88 ALA E CA 1
ATOM 623 C C . ALA A 1 88 ? 155.736 239.001 329.972 1.00 95.12 88 ALA E C 1
ATOM 624 O O . ALA A 1 88 ? 156.552 238.350 329.312 1.00 95.42 88 ALA E O 1
ATOM 626 N N . ASP A 1 89 ? 155.936 239.303 331.253 1.00 89.37 89 ASP E N 1
ATOM 627 C CA . ASP A 1 89 ? 157.156 238.953 331.964 1.00 83.72 89 ASP E CA 1
ATOM 628 C C . ASP A 1 89 ? 157.108 237.568 332.586 1.00 80.71 89 ASP E C 1
ATOM 629 O O . ASP A 1 89 ? 157.951 237.253 333.432 1.00 81.17 89 ASP E O 1
ATOM 634 N N . THR A 1 90 ? 156.144 236.739 332.197 1.00 78.43 90 THR E N 1
ATOM 635 C CA . THR A 1 90 ? 156.059 235.371 332.692 1.00 76.07 90 THR E CA 1
ATOM 636 C C . THR A 1 90 ? 156.967 234.491 331.850 1.00 72.57 90 THR E C 1
ATOM 637 O O . THR A 1 90 ? 156.689 234.251 330.670 1.00 73.42 90 THR E O 1
ATOM 641 N N . ALA A 1 91 ? 158.041 233.993 332.458 1.00 68.33 91 ALA E N 1
ATOM 642 C CA . ALA A 1 91 ? 159.063 233.255 331.731 1.00 65.01 91 ALA E CA 1
ATOM 643 C C . ALA A 1 91 ? 159.908 232.471 332.721 1.00 61.60 91 ALA E C 1
ATOM 644 O O . ALA A 1 91 ? 159.829 232.673 333.933 1.00 60.95 91 ALA E O 1
ATOM 646 N N . ALA A 1 92 ? 160.723 231.569 332.183 1.00 60.19 92 ALA E N 1
ATOM 647 C CA . ALA A 1 92 ? 161.805 230.950 332.937 1.00 60.94 92 ALA E CA 1
ATOM 648 C C . ALA A 1 92 ? 163.071 231.759 332.686 1.00 60.85 92 ALA E C 1
ATOM 649 O O . ALA A 1 92 ? 163.505 231.890 331.538 1.00 60.36 92 ALA E O 1
ATOM 651 N N . TYR A 1 93 ? 163.655 232.314 333.743 1.00 59.45 93 TYR E N 1
ATOM 652 C CA . TYR A 1 93 ? 164.799 233.201 333.577 1.00 57.73 93 TYR E CA 1
ATOM 653 C C . TYR A 1 93 ? 166.087 232.437 333.861 1.00 57.46 93 TYR E C 1
ATOM 654 O O . TYR A 1 93 ? 166.166 231.674 334.827 1.00 56.84 93 TYR E O 1
ATOM 663 N N . TYR A 1 94 ? 167.098 232.654 333.019 1.00 57.99 94 TYR E N 1
ATOM 664 C CA . TYR A 1 94 ? 168.345 231.905 333.075 1.00 59.37 94 TYR E CA 1
ATOM 665 C C . TYR A 1 94 ? 169.540 232.827 333.286 1.00 59.23 94 TYR E C 1
ATOM 666 O O . TYR A 1 94 ? 169.534 233.992 332.878 1.00 58.67 94 TYR E O 1
ATOM 675 N N . CYS A 1 95 ? 170.575 232.277 333.912 1.00 58.83 95 CYS E N 1
ATOM 676 C CA . CYS A 1 95 ? 171.880 232.906 334.035 1.00 57.51 95 CYS E CA 1
ATOM 677 C C . CYS A 1 95 ? 172.881 232.237 333.110 1.00 55.59 95 CYS E C 1
ATOM 678 O O . CYS A 1 95 ? 172.824 231.031 332.885 1.00 55.92 95 CYS E O 1
ATOM 681 N N . ALA A 1 96 ? 173.821 233.026 332.608 1.00 53.13 96 ALA E N 1
ATOM 682 C CA . ALA A 1 96 ? 174.983 232.497 331.915 1.00 51.43 96 ALA E CA 1
ATOM 683 C C . ALA A 1 96 ? 176.198 233.291 332.316 1.00 49.95 96 ALA E C 1
ATOM 684 O O . ALA A 1 96 ? 176.103 234.305 332.995 1.00 50.39 96 ALA E O 1
ATOM 686 N N . ARG A 1 97 ? 177.345 232.846 331.845 1.00 49.20 97 ARG E N 1
ATOM 687 C CA . ARG A 1 97 ? 178.562 233.594 332.060 1.00 49.68 97 ARG E CA 1
ATOM 688 C C . ARG A 1 97 ? 179.247 233.865 330.733 1.00 46.75 97 ARG E C 1
ATOM 689 O O . ARG A 1 97 ? 178.948 233.243 329.712 1.00 46.53 97 ARG E O 1
ATOM 697 N N . GLU A 1 98 ? 180.156 234.831 330.777 1.00 44.97 98 GLU E N 1
ATOM 698 C CA . GLU A 1 98 ? 181.051 235.097 329.667 1.00 43.39 98 GLU E CA 1
ATOM 699 C C . GLU A 1 98 ? 181.934 233.883 329.393 1.00 40.50 98 GLU E C 1
ATOM 700 O O . GLU A 1 98 ? 182.481 233.270 330.312 1.00 39.70 98 GLU E O 1
ATOM 706 N N . TRP A 1 99 ? 182.049 233.524 328.117 1.00 38.94 99 TRP E N 1
ATOM 707 C CA . TRP A 1 99 ? 182.943 232.447 327.697 1.00 38.44 99 TRP E CA 1
ATOM 708 C C . TRP A 1 99 ? 183.328 232.712 326.252 1.00 36.91 99 TRP E C 1
ATOM 709 O O . TRP A 1 99 ? 182.459 232.653 325.376 1.00 36.42 99 TRP E O 1
ATOM 720 N N . ASP A 1 100 ? 184.617 232.994 326.019 1.00 36.76 100 ASP E N 1
ATOM 721 C CA . ASP A 1 100 ? 185.151 233.404 324.711 1.00 37.01 100 ASP E CA 1
ATOM 722 C C . ASP A 1 100 ? 184.394 234.600 324.138 1.00 37.31 100 ASP E C 1
ATOM 723 O O . ASP A 1 100 ? 184.204 234.677 322.924 1.00 38.43 100 ASP E O 1
ATOM 728 N N . ALA A 1 101 ? 183.956 235.499 325.040 1.00 38.48 101 ALA E N 1
ATOM 729 C CA . ALA A 1 101 ? 183.010 236.611 324.863 1.00 38.61 101 ALA E CA 1
ATOM 730 C C . ALA A 1 101 ? 181.563 236.194 324.555 1.00 39.59 101 ALA E C 1
ATOM 731 O O . ALA A 1 101 ? 180.781 237.031 324.091 1.00 36.66 101 ALA E O 1
ATOM 733 N N . TYR A 1 102 ? 181.145 234.943 324.811 1.00 39.53 102 TYR E N 1
ATOM 734 C CA . TYR A 1 102 ? 179.768 234.495 324.549 1.00 37.67 102 TYR E CA 1
ATOM 735 C C . TYR A 1 102 ? 179.101 234.044 325.847 1.00 38.49 102 TYR E C 1
ATOM 736 O O . TYR A 1 102 ? 179.636 234.215 326.937 1.00 39.18 102 TYR E O 1
ATOM 745 N N . GLY A 1 103 ? 177.920 233.444 325.724 1.00 38.78 103 GLY E N 1
ATOM 746 C CA . GLY A 1 103 ? 177.161 232.962 326.872 1.00 40.06 103 GLY E CA 1
ATOM 747 C C . GLY A 1 103 ? 176.997 231.449 326.852 1.00 41.78 103 GLY E C 1
ATOM 748 O O . GLY A 1 103 ? 176.629 230.875 325.827 1.00 42.48 103 GLY E O 1
ATOM 749 N N . ASP A 1 104 ? 177.287 230.820 327.991 1.00 43.31 104 ASP E N 1
ATOM 750 C CA . ASP A 1 104 ? 177.018 229.396 328.220 1.00 45.44 104 ASP E CA 1
ATOM 751 C C . ASP A 1 104 ? 176.980 229.134 329.727 1.00 44.99 104 ASP E C 1
ATOM 752 O O . ASP A 1 104 ? 176.901 230.073 330.524 1.00 44.79 104 ASP E O 1
ATOM 757 N N . TYR A 1 105 ? 177.113 227.853 330.102 1.00 45.54 105 TYR E N 1
ATOM 758 C CA . TYR A 1 105 ? 176.985 227.356 331.482 1.00 46.49 105 TYR E CA 1
ATOM 759 C C . TYR A 1 105 ? 175.670 227.820 332.089 1.00 46.80 105 TYR E C 1
ATOM 760 O O . TYR A 1 105 ? 175.620 228.421 333.164 1.00 46.86 105 TYR E O 1
ATOM 769 N N . TRP A 1 106 ? 174.601 227.572 331.350 1.00 47.64 106 TRP E N 1
ATOM 770 C CA . TRP A 1 106 ? 173.287 228.034 331.755 1.00 48.98 106 TRP E CA 1
ATOM 771 C C . TRP A 1 106 ? 172.773 227.184 332.906 1.00 52.17 106 TRP E C 1
ATOM 772 O O . TRP A 1 106 ? 172.795 225.951 332.841 1.00 51.78 106 TRP E O 1
ATOM 783 N N . GLY A 1 107 ? 172.324 227.847 333.965 1.00 55.01 107 GLY E N 1
ATOM 784 C CA . GLY A 1 107 ? 171.770 227.160 335.107 1.00 59.47 107 GLY E CA 1
ATOM 785 C C . GLY A 1 107 ? 170.402 226.578 334.809 1.00 63.20 107 GLY E C 1
ATOM 786 O O . GLY A 1 107 ? 169.847 226.720 333.720 1.00 62.65 107 GLY E O 1
ATOM 787 N N . GLN A 1 108 ? 169.849 225.905 335.824 1.00 68.75 108 GLN E N 1
ATOM 788 C CA . GLN A 1 108 ? 168.547 225.254 335.687 1.00 72.69 108 GLN E CA 1
ATOM 789 C C . GLN A 1 108 ? 167.428 226.261 335.458 1.00 72.46 108 GLN E C 1
ATOM 790 O O . GLN A 1 108 ? 166.426 225.938 334.813 1.00 73.78 108 GLN E O 1
ATOM 796 N N . GLY A 1 109 ? 167.582 227.472 335.963 1.00 72.04 109 GLY E N 1
ATOM 797 C CA . GLY A 1 109 ? 166.571 228.487 335.747 1.00 74.00 109 GLY E CA 1
ATOM 798 C C . GLY A 1 109 ? 165.521 228.491 336.834 1.00 77.34 109 GLY E C 1
ATOM 799 O O . GLY A 1 109 ? 165.169 227.464 337.411 1.00 80.30 109 GLY E O 1
ATOM 800 N N . THR A 1 110 ? 165.032 229.684 337.138 1.00 78.26 110 THR E N 1
ATOM 801 C CA . THR A 1 110 ? 163.843 229.852 337.953 1.00 80.27 110 THR E CA 1
ATOM 802 C C . THR A 1 110 ? 162.694 230.295 337.068 1.00 81.33 110 THR E C 1
ATOM 803 O O . THR A 1 110 ? 162.890 231.057 336.117 1.00 81.90 110 THR E O 1
ATOM 807 N N . THR A 1 111 ? 161.504 229.795 337.377 1.00 82.04 111 THR E N 1
ATOM 808 C CA . THR A 1 111 ? 160.300 230.149 336.646 1.00 83.08 111 THR E CA 1
ATOM 809 C C . THR A 1 111 ? 159.609 231.300 337.359 1.00 82.78 111 THR E C 1
ATOM 810 O O . THR A 1 111 ? 159.385 231.242 338.571 1.00 82.98 111 THR E O 1
ATOM 814 N N . VAL A 1 112 ? 159.296 232.351 336.612 1.00 85.00 112 VAL E N 1
ATOM 815 C CA . VAL A 1 112 ? 158.622 233.528 337.140 1.00 87.86 112 VAL E CA 1
ATOM 816 C C . VAL A 1 112 ? 157.252 233.618 336.489 1.00 91.00 112 VAL E C 1
ATOM 817 O O . VAL A 1 112 ? 157.140 233.574 335.259 1.00 91.88 112 VAL E O 1
ATOM 821 N N . THR A 1 113 ? 156.214 233.711 337.312 1.00 97.00 113 THR E N 1
ATOM 822 C CA . THR A 1 113 ? 154.849 233.929 336.855 1.00 101.12 113 THR E CA 1
ATOM 823 C C . THR A 1 113 ? 154.302 235.188 337.507 1.00 103.46 113 THR E C 1
ATOM 824 O O . THR A 1 113 ? 154.580 235.464 338.679 1.00 102.88 113 THR E O 1
ATOM 828 N N . VAL A 1 114 ? 153.529 235.954 336.747 1.00 108.27 114 VAL E N 1
ATOM 829 C CA . VAL A 1 114 ? 152.902 237.164 337.257 1.00 115.03 114 VAL E CA 1
ATOM 830 C C . VAL A 1 114 ? 151.436 237.190 336.830 1.00 120.86 114 VAL E C 1
ATOM 831 O O . VAL A 1 114 ? 151.116 236.993 335.653 1.00 122.11 114 VAL E O 1
ATOM 835 N N . SER A 1 115 ? 150.549 237.379 337.806 1.00 128.12 115 SER E N 1
ATOM 836 C CA . SER A 1 115 ? 149.109 237.419 337.583 1.00 134.68 115 SER E CA 1
ATOM 837 C C . SER A 1 115 ? 148.459 238.098 338.782 1.00 138.92 115 SER E C 1
ATOM 838 O O . SER A 1 115 ? 149.132 238.510 339.730 1.00 138.99 115 SER E O 1
ATOM 841 N N . ALA A 1 116 ? 147.134 238.181 338.746 1.00 142.85 116 ALA E N 1
ATOM 842 C CA . ALA A 1 116 ? 146.372 238.742 339.853 1.00 145.47 116 ALA E CA 1
ATOM 843 C C . ALA A 1 116 ? 146.195 237.713 340.966 1.00 146.40 116 ALA E C 1
ATOM 844 O O . ALA A 1 116 ? 146.575 236.552 340.820 1.00 145.92 116 ALA E O 1
ATOM 846 N N . ASP B 2 1 ? 171.050 248.381 316.233 1.00 84.62 1 ASP G N 1
ATOM 847 C CA . ASP B 2 1 ? 170.297 247.181 316.565 1.00 82.93 1 ASP G CA 1
ATOM 848 C C . ASP B 2 1 ? 170.375 246.174 315.423 1.00 78.41 1 ASP G C 1
ATOM 849 O O . ASP B 2 1 ? 170.225 246.536 314.256 1.00 79.40 1 ASP G O 1
ATOM 854 N N . ILE B 2 2 ? 170.617 244.911 315.763 1.00 71.98 2 ILE G N 1
ATOM 855 C CA . ILE B 2 2 ? 170.751 243.833 314.790 1.00 67.44 2 ILE G CA 1
ATOM 856 C C . ILE B 2 2 ? 169.734 242.759 315.131 1.00 65.57 2 ILE G C 1
ATOM 857 O O . ILE B 2 2 ? 169.713 242.256 316.259 1.00 66.28 2 ILE G O 1
ATOM 862 N N . VAL B 2 3 ? 168.901 242.401 314.164 1.00 64.41 3 VAL G N 1
ATOM 863 C CA . VAL B 2 3 ? 167.852 241.414 314.370 1.00 64.99 3 VAL G CA 1
ATOM 864 C C . VAL B 2 3 ? 168.172 240.175 313.545 1.00 63.28 3 VAL G C 1
ATOM 865 O O . VAL B 2 3 ? 168.631 240.273 312.401 1.00 63.77 3 VAL G O 1
ATOM 869 N N . LEU B 2 4 ? 167.973 239.011 314.146 1.00 62.38 4 LEU G N 1
ATOM 870 C CA . LEU B 2 4 ? 168.283 237.738 313.514 1.00 61.33 4 LEU G CA 1
ATOM 871 C C . LEU B 2 4 ? 166.998 237.104 313.009 1.00 60.57 4 LEU G C 1
ATOM 872 O O . LEU B 2 4 ? 165.997 237.064 313.729 1.00 61.00 4 LEU G O 1
ATOM 877 N N . THR B 2 5 ? 167.032 236.613 311.774 1.00 60.57 5 THR G N 1
ATOM 878 C CA . THR B 2 5 ? 165.878 235.998 311.135 1.00 61.37 5 THR G CA 1
ATOM 879 C C . THR B 2 5 ? 166.217 234.554 310.804 1.00 60.17 5 THR G C 1
ATOM 880 O O . THR B 2 5 ? 167.068 234.291 309.949 1.00 60.35 5 THR G O 1
ATOM 884 N N . GLN B 2 6 ? 165.544 233.628 311.470 1.00 60.88 6 GLN G N 1
ATOM 885 C CA . GLN B 2 6 ? 165.876 232.215 311.408 1.00 61.70 6 GLN G CA 1
ATOM 886 C C . GLN B 2 6 ? 164.793 231.456 310.651 1.00 64.51 6 GLN G C 1
ATOM 887 O O . GLN B 2 6 ? 163.599 231.707 310.835 1.00 66.16 6 GLN G O 1
ATOM 893 N N . SER B 2 7 ? 165.217 230.534 309.788 1.00 67.34 7 SER G N 1
ATOM 894 C CA . SER B 2 7 ? 164.317 229.782 308.933 1.00 70.09 7 SER G CA 1
ATOM 895 C C . SER B 2 7 ? 164.782 228.335 308.829 1.00 71.86 7 SER G C 1
ATOM 896 O O . SER B 2 7 ? 165.992 228.078 308.802 1.00 71.78 7 SER G O 1
ATOM 899 N N . PRO B 2 8 ? 163.851 227.365 308.781 1.00 75.81 8 PRO G N 1
ATOM 900 C CA . PRO B 2 8 ? 162.404 227.508 308.976 1.00 77.23 8 PRO G CA 1
ATOM 901 C C . PRO B 2 8 ? 162.009 227.320 310.431 1.00 78.56 8 PRO G C 1
ATOM 902 O O . PRO B 2 8 ? 162.855 226.960 311.241 1.00 79.17 8 PRO G O 1
ATOM 906 N N . ALA B 2 9 ? 160.739 227.560 310.757 1.00 79.68 9 ALA G N 1
ATOM 907 C CA . ALA B 2 9 ? 160.292 227.420 312.137 1.00 80.34 9 ALA G CA 1
ATOM 908 C C . ALA B 2 9 ? 160.143 225.963 312.546 1.00 81.77 9 ALA G C 1
ATOM 909 O O . ALA B 2 9 ? 160.218 225.650 313.739 1.00 80.65 9 ALA G O 1
ATOM 911 N N . ALA B 2 10 ? 159.932 225.065 311.586 1.00 84.56 10 ALA G N 1
ATOM 912 C CA . ALA B 2 10 ? 159.758 223.653 311.884 1.00 87.10 10 ALA G CA 1
ATOM 913 C C . ALA B 2 10 ? 160.403 222.812 310.799 1.00 88.10 10 ALA G C 1
ATOM 914 O O . ALA B 2 10 ? 160.328 223.144 309.612 1.00 89.29 10 ALA G O 1
ATOM 916 N N . LEU B 2 11 ? 161.044 221.728 311.222 1.00 90.67 11 LEU G N 1
ATOM 917 C CA . LEU B 2 11 ? 161.594 220.718 310.333 1.00 93.97 11 LEU G CA 1
ATOM 918 C C . LEU B 2 11 ? 161.195 219.350 310.858 1.00 95.71 11 LEU G C 1
ATOM 919 O O . LEU B 2 11 ? 161.270 219.097 312.064 1.00 94.62 11 LEU G O 1
ATOM 924 N N . SER B 2 12 ? 160.768 218.476 309.953 1.00 97.57 12 SER G N 1
ATOM 925 C CA . SER B 2 12 ? 160.346 217.128 310.301 1.00 97.61 12 SER G CA 1
ATOM 926 C C . SER B 2 12 ? 161.097 216.149 309.413 1.00 97.59 12 SER G C 1
ATOM 927 O O . SER B 2 12 ? 160.958 216.188 308.186 1.00 98.19 12 SER G O 1
ATOM 930 N N . ALA B 2 13 ? 161.901 215.286 310.028 1.00 97.09 13 ALA G N 1
ATOM 931 C CA . ALA B 2 13 ? 162.677 214.312 309.274 1.00 98.24 13 ALA G CA 1
ATOM 932 C C . ALA B 2 13 ? 162.963 213.116 310.168 1.00 97.63 13 ALA G C 1
ATOM 933 O O . ALA B 2 13 ? 162.706 213.145 311.374 1.00 97.91 13 ALA G O 1
ATOM 935 N N . ALA B 2 14 ? 163.484 212.056 309.555 1.00 96.38 14 ALA G N 1
ATOM 936 C CA . ALA B 2 14 ? 163.832 210.840 310.273 1.00 95.00 14 ALA G CA 1
ATOM 937 C C . ALA B 2 14 ? 165.274 210.899 310.772 1.00 92.62 14 ALA G C 1
ATOM 938 O O . ALA B 2 14 ? 166.052 211.782 310.406 1.00 91.63 14 ALA G O 1
ATOM 940 N N . ALA B 2 15 ? 165.631 209.927 311.608 1.00 90.73 15 ALA G N 1
ATOM 941 C CA . ALA B 2 15 ? 167.007 209.794 312.071 1.00 90.96 15 ALA G CA 1
ATOM 942 C C . ALA B 2 15 ? 167.878 209.256 310.941 1.00 91.72 15 ALA G C 1
ATOM 943 O O . ALA B 2 15 ? 167.649 208.149 310.443 1.00 92.85 15 ALA G O 1
ATOM 945 N N . GLY B 2 16 ? 168.873 210.040 310.534 1.00 90.97 16 GLY G N 1
ATOM 946 C CA . GLY B 2 16 ? 169.708 209.728 309.395 1.00 90.98 16 GLY G CA 1
ATOM 947 C C . GLY B 2 16 ? 169.594 210.724 308.265 1.00 91.84 16 GLY G C 1
ATOM 948 O O . GLY B 2 16 ? 170.506 210.808 307.432 1.00 91.42 16 GLY G O 1
ATOM 949 N N . ALA B 2 17 ? 168.501 211.479 308.211 1.00 92.68 17 ALA G N 1
ATOM 950 C CA . ALA B 2 17 ? 168.390 212.578 307.272 1.00 94.15 17 ALA G CA 1
ATOM 951 C C . ALA B 2 17 ? 169.252 213.753 307.731 1.00 94.77 17 ALA G C 1
ATOM 952 O O . ALA B 2 17 ? 169.742 213.802 308.863 1.00 93.77 17 ALA G O 1
ATOM 954 N N . THR B 2 18 ? 169.431 214.710 306.825 1.00 93.87 18 THR G N 1
ATOM 955 C CA . THR B 2 18 ? 170.252 215.891 307.055 1.00 91.66 18 THR G CA 1
ATOM 956 C C . THR B 2 18 ? 169.373 217.132 307.035 1.00 89.77 18 THR G C 1
ATOM 957 O O . THR B 2 18 ? 168.717 217.416 306.027 1.00 90.58 18 THR G O 1
ATOM 961 N N . VAL B 2 19 ? 169.373 217.874 308.139 1.00 86.53 19 VAL G N 1
ATOM 962 C CA . VAL B 2 19 ? 168.652 219.131 308.236 1.00 83.09 19 VAL G CA 1
ATOM 963 C C . VAL B 2 19 ? 169.655 220.274 308.145 1.00 79.37 19 VAL G C 1
ATOM 964 O O . VAL B 2 19 ? 170.867 220.089 308.284 1.00 78.76 19 VAL G O 1
ATOM 968 N N . ALA B 2 20 ? 169.133 221.477 307.904 1.00 75.00 20 ALA G N 1
ATOM 969 C CA . ALA B 2 20 ? 169.982 222.661 307.781 1.00 70.18 20 ALA G CA 1
ATOM 970 C C . ALA B 2 20 ? 169.160 223.877 308.196 1.00 67.24 20 ALA G C 1
ATOM 971 O O . ALA B 2 20 ? 168.340 224.366 307.416 1.00 67.68 20 ALA G O 1
ATOM 973 N N . ALA B 2 21 ? 169.382 224.352 309.419 1.00 64.43 21 ALA G N 1
ATOM 974 C CA . ALA B 2 21 ? 168.801 225.613 309.857 1.00 62.43 21 ALA G CA 1
ATOM 975 C C . ALA B 2 21 ? 169.566 226.775 309.239 1.00 60.12 21 ALA G C 1
ATOM 976 O O . ALA B 2 21 ? 170.767 226.678 308.984 1.00 60.10 21 ALA G O 1
ATOM 978 N N . THR B 2 22 ? 168.862 227.872 308.981 1.00 59.29 22 THR G N 1
ATOM 979 C CA . THR B 2 22 ? 169.424 229.031 308.300 1.00 58.47 22 THR G CA 1
ATOM 980 C C . THR B 2 22 ? 169.231 230.268 309.165 1.00 56.88 22 THR G C 1
ATOM 981 O O . THR B 2 22 ? 168.124 230.525 309.645 1.00 57.27 22 THR G O 1
ATOM 985 N N . CYS B 2 23 ? 170.303 231.033 309.352 1.00 55.15 23 CYS G N 1
ATOM 986 C CA . CYS B 2 23 ? 170.293 232.208 310.207 1.00 53.92 23 CYS G CA 1
ATOM 987 C C . CYS B 2 23 ? 170.709 233.411 309.378 1.00 52.03 23 CYS G C 1
ATOM 988 O O . CYS B 2 23 ? 171.785 233.405 308.771 1.00 51.89 23 CYS G O 1
ATOM 991 N N . ARG B 2 24 ? 169.868 234.435 309.348 1.00 52.37 24 ARG G N 1
ATOM 992 C CA . ARG B 2 24 ? 170.175 235.650 308.608 1.00 53.58 24 ARG G CA 1
ATOM 993 C C . ARG B 2 24 ? 170.061 236.846 309.534 1.00 51.04 24 ARG G C 1
ATOM 994 O O . ARG B 2 24 ? 169.168 236.908 310.381 1.00 52.12 24 ARG G O 1
ATOM 1002 N N . ALA B 2 25 ? 170.980 237.788 309.374 1.00 48.06 25 ALA G N 1
ATOM 1003 C CA . ALA B 2 25 ? 171.063 238.954 310.232 1.00 45.62 25 ALA G CA 1
ATOM 1004 C C . ALA B 2 25 ? 170.823 240.218 309.425 1.00 44.72 25 ALA G C 1
ATOM 1005 O O . ALA B 2 25 ? 171.096 240.267 308.223 1.00 44.85 25 ALA G O 1
ATOM 1007 N N . SER B 2 26 ? 170.318 241.249 310.105 1.00 42.99 26 SER G N 1
ATOM 1008 C CA . SER B 2 26 ? 170.094 242.532 309.451 1.00 41.93 26 SER G CA 1
ATOM 1009 C C . SER B 2 26 ? 171.394 243.265 309.156 1.00 41.15 26 SER G C 1
ATOM 1010 O O . SER B 2 26 ? 171.401 244.172 308.319 1.00 43.01 26 SER G O 1
ATOM 1013 N N . GLY B 2 27 ? 172.481 242.911 309.841 1.00 39.44 27 GLY G N 1
ATOM 1014 C CA . GLY B 2 27 ? 173.770 243.516 309.589 1.00 37.90 27 GLY G CA 1
ATOM 1015 C C . GLY B 2 27 ? 174.865 242.474 309.686 1.00 35.80 27 GLY G C 1
ATOM 1016 O O . GLY B 2 27 ? 174.625 241.330 310.067 1.00 35.26 27 GLY G O 1
ATOM 1017 N N . ASN B 2 28 ? 176.073 242.891 309.335 1.00 34.91 28 ASN G N 1
ATOM 1018 C CA . ASN B 2 28 ? 177.199 241.969 309.341 1.00 33.20 28 ASN G CA 1
ATOM 1019 C C . ASN B 2 28 ? 177.617 241.635 310.768 1.00 32.52 28 ASN G C 1
ATOM 1020 O O . ASN B 2 28 ? 177.790 242.513 311.616 1.00 32.88 28 ASN G O 1
ATOM 1025 N N . ILE B 2 29 ? 177.801 240.344 311.003 1.00 31.86 29 ILE G N 1
ATOM 1026 C CA . ILE B 2 29 ? 178.076 239.804 312.322 1.00 31.65 29 ILE G CA 1
ATOM 1027 C C . ILE B 2 29 ? 179.547 239.450 312.497 1.00 29.99 29 ILE G C 1
ATOM 1028 O O . ILE B 2 29 ? 180.031 239.439 313.642 1.00 30.36 29 ILE G O 1
ATOM 1033 N N . HIS B 2 30 ? 180.284 239.250 311.395 1.00 28.19 30 HIS G N 1
ATOM 1034 C CA . HIS B 2 30 ? 181.705 238.880 311.388 1.00 28.06 30 HIS G CA 1
ATOM 1035 C C . HIS B 2 30 ? 181.922 237.582 312.156 1.00 28.84 30 HIS G C 1
ATOM 1036 O O . HIS B 2 30 ? 182.836 237.463 312.973 1.00 29.78 30 HIS G O 1
ATOM 1043 N N . ASN B 2 31 ? 181.034 236.620 311.897 1.00 30.85 31 ASN G N 1
ATOM 1044 C CA . ASN B 2 31 ? 181.013 235.280 312.480 1.00 31.50 31 ASN G CA 1
ATOM 1045 C C . ASN B 2 31 ? 180.896 235.288 313.998 1.00 29.86 31 ASN G C 1
ATOM 1046 O O . ASN B 2 31 ? 181.278 234.322 314.643 1.00 29.54 31 ASN G O 1
ATOM 1051 N N . ALA B 2 32 ? 180.362 236.350 314.595 1.00 29.26 32 ALA G N 1
ATOM 1052 C CA . ALA B 2 32 ? 180.160 236.388 316.042 1.00 29.86 32 ALA G CA 1
ATOM 1053 C C . ALA B 2 32 ? 178.763 235.871 316.390 1.00 30.02 32 ALA G C 1
ATOM 1054 O O . ALA B 2 32 ? 177.917 236.574 316.931 1.00 29.44 32 ALA G O 1
ATOM 1056 N N . LEU B 2 33 ? 178.535 234.613 316.036 1.00 31.13 33 LEU G N 1
ATOM 1057 C CA . LEU B 2 33 ? 177.247 233.956 316.182 1.00 31.76 33 LEU G CA 1
ATOM 1058 C C . LEU B 2 33 ? 177.435 232.689 317.000 1.00 31.81 33 LEU G C 1
ATOM 1059 O O . LEU B 2 33 ? 178.459 232.013 316.883 1.00 31.89 33 LEU G O 1
ATOM 1064 N N . ALA B 2 34 ? 176.448 232.365 317.823 1.00 32.69 34 ALA G N 1
ATOM 1065 C CA . ALA B 2 34 ? 176.415 231.097 318.526 1.00 33.03 34 ALA G CA 1
ATOM 1066 C C . ALA B 2 34 ? 175.164 230.317 318.144 1.00 34.43 34 ALA G C 1
ATOM 1067 O O . ALA B 2 34 ? 174.152 230.893 317.740 1.00 34.09 34 ALA G O 1
ATOM 1069 N N . TRP B 2 35 ? 175.247 228.997 318.264 1.00 36.89 35 TRP G N 1
ATOM 1070 C CA . TRP B 2 35 ? 174.091 228.125 318.121 1.00 39.12 35 TRP G CA 1
ATOM 1071 C C . TRP B 2 35 ? 173.826 227.432 319.446 1.00 40.93 35 TRP G C 1
ATOM 1072 O O . TRP B 2 35 ? 174.754 226.976 320.118 1.00 41.08 35 TRP G O 1
ATOM 1083 N N . TYR B 2 36 ? 172.560 227.369 319.822 1.00 45.03 36 TYR G N 1
ATOM 1084 C CA . TYR B 2 36 ? 172.131 226.736 321.056 1.00 50.06 36 TYR G CA 1
ATOM 1085 C C . TYR B 2 36 ? 171.127 225.646 320.724 1.00 52.66 36 TYR G C 1
ATOM 1086 O O . TYR B 2 36 ? 170.329 225.800 319.800 1.00 51.59 36 TYR G O 1
ATOM 1095 N N . GLN B 2 37 ? 171.174 224.538 321.454 1.00 57.55 37 GLN G N 1
ATOM 1096 C CA . GLN B 2 37 ? 170.050 223.618 321.450 1.00 62.33 37 GLN G CA 1
ATOM 1097 C C . GLN B 2 37 ? 169.394 223.640 322.820 1.00 63.67 37 GLN G C 1
ATOM 1098 O O . GLN B 2 37 ? 170.030 223.949 323.831 1.00 63.69 37 GLN G O 1
ATOM 1104 N N . GLN B 2 38 ? 168.106 223.332 322.841 1.00 67.46 38 GLN G N 1
ATOM 1105 C CA . GLN B 2 38 ? 167.347 223.350 324.080 1.00 72.36 38 GLN G CA 1
ATOM 1106 C C . GLN B 2 38 ? 166.334 222.223 324.053 1.00 77.36 38 GLN G C 1
ATOM 1107 O O . GLN B 2 38 ? 165.430 222.220 323.213 1.00 77.99 38 GLN G O 1
ATOM 1113 N N . LYS B 2 39 ? 166.474 221.284 324.981 1.00 82.99 39 LYS G N 1
ATOM 1114 C CA . LYS B 2 39 ? 165.475 220.243 325.135 1.00 88.52 39 LYS G CA 1
ATOM 1115 C C . LYS B 2 39 ? 164.255 220.793 325.869 1.00 92.24 39 LYS G C 1
ATOM 1116 O O . LYS B 2 39 ? 164.252 221.920 326.374 1.00 93.32 39 LYS G O 1
ATOM 1122 N N . ALA B 2 40 ? 163.204 219.982 325.923 1.00 95.94 40 ALA G N 1
ATOM 1123 C CA . ALA B 2 40 ? 161.978 220.384 326.600 1.00 99.18 40 ALA G CA 1
ATOM 1124 C C . ALA B 2 40 ? 162.186 220.349 328.109 1.00 100.57 40 ALA G C 1
ATOM 1125 O O . ALA B 2 40 ? 162.558 219.310 328.667 1.00 100.49 40 ALA G O 1
ATOM 1127 N N . GLY B 2 41 ? 161.942 221.481 328.767 1.00 100.49 41 GLY G N 1
ATOM 1128 C CA . GLY B 2 41 ? 162.172 221.601 330.194 1.00 99.63 41 GLY G CA 1
ATOM 1129 C C . GLY B 2 41 ? 163.646 221.527 330.532 1.00 97.84 41 GLY G C 1
ATOM 1130 O O . GLY B 2 41 ? 164.063 220.718 331.366 1.00 99.54 41 GLY G O 1
ATOM 1131 N N . LYS B 2 42 ? 164.444 222.371 329.884 1.00 93.13 42 LYS G N 1
ATOM 1132 C CA . LYS B 2 42 ? 165.888 222.217 329.914 1.00 88.63 42 LYS G CA 1
ATOM 1133 C C . LYS B 2 42 ? 166.534 223.564 329.622 1.00 82.99 42 LYS G C 1
ATOM 1134 O O . LYS B 2 42 ? 165.972 224.395 328.905 1.00 82.39 42 LYS G O 1
ATOM 1140 N N . SER B 2 43 ? 167.704 223.783 330.214 1.00 75.99 43 SER G N 1
ATOM 1141 C CA . SER B 2 43 ? 168.494 224.959 329.891 1.00 69.83 43 SER G CA 1
ATOM 1142 C C . SER B 2 43 ? 169.045 224.842 328.470 1.00 63.76 43 SER G C 1
ATOM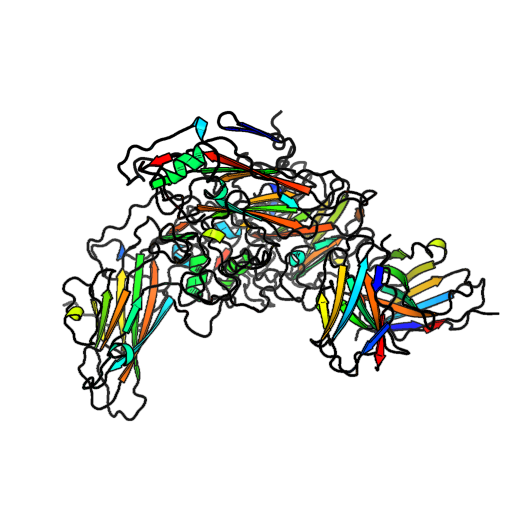 1143 O O . SER B 2 43 ? 169.207 223.737 327.953 1.00 63.21 43 SER G O 1
ATOM 1146 N N . PRO B 2 44 ? 169.285 225.964 327.795 1.00 59.12 44 PRO G N 1
ATOM 1147 C CA . PRO B 2 44 ? 169.980 225.899 326.504 1.00 56.66 44 PRO G CA 1
ATOM 1148 C C . PRO B 2 44 ? 171.438 225.490 326.674 1.00 53.74 44 PRO G C 1
ATOM 1149 O O . PRO B 2 44 ? 172.071 225.769 327.692 1.00 53.01 44 PRO G O 1
ATOM 1153 N N . GLN B 2 45 ? 171.956 224.788 325.667 1.00 52.89 45 GLN G N 1
ATOM 1154 C CA . GLN B 2 45 ? 173.329 224.295 325.653 1.00 53.59 45 GLN G CA 1
ATOM 1155 C C . GLN B 2 45 ? 174.067 224.860 324.448 1.00 51.61 45 GLN G C 1
ATOM 1156 O O . GLN B 2 45 ? 173.572 224.788 323.320 1.00 50.53 45 GLN G O 1
ATOM 1162 N N . LEU B 2 46 ? 175.253 225.404 324.683 1.00 49.25 46 LEU G N 1
ATOM 1163 C CA . LEU B 2 46 ? 176.054 225.954 323.603 1.00 47.65 46 LEU G CA 1
ATOM 1164 C C . LEU B 2 46 ? 176.667 224.827 322.777 1.00 47.43 46 LEU G C 1
ATOM 1165 O O . LEU B 2 46 ? 177.304 223.920 323.317 1.00 47.90 46 LEU G O 1
ATOM 1170 N N . LEU B 2 47 ? 176.463 224.881 321.469 1.00 47.37 47 LEU G N 1
ATOM 1171 C CA . LEU B 2 47 ? 176.956 223.853 320.561 1.00 48.27 47 LEU G CA 1
ATOM 1172 C C . LEU B 2 47 ? 177.992 224.378 319.585 1.00 47.06 47 LEU G C 1
ATOM 1173 O O . LEU B 2 47 ? 179.031 223.742 319.386 1.00 46.93 47 LEU G O 1
ATOM 1178 N N . VAL B 2 48 ? 177.726 225.510 318.948 1.00 46.32 48 VAL G N 1
ATOM 1179 C CA . VAL B 2 48 ? 178.637 226.114 317.990 1.00 44.92 48 VAL G CA 1
ATOM 1180 C C . VAL B 2 48 ? 178.940 227.523 318.474 1.00 44.21 48 VAL G C 1
ATOM 1181 O O . VAL B 2 48 ? 178.033 228.243 318.905 1.00 44.12 48 VAL G O 1
ATOM 1185 N N . TYR B 2 49 ? 180.217 227.892 318.464 1.00 42.60 49 TYR G N 1
ATOM 1186 C CA . TYR B 2 49 ? 180.637 229.252 318.752 1.00 40.14 49 TYR G CA 1
ATOM 1187 C C . TYR B 2 49 ? 181.534 229.721 317.620 1.00 37.52 49 TYR G C 1
ATOM 1188 O O . TYR B 2 49 ? 182.151 228.907 316.929 1.00 36.67 49 TYR G O 1
ATOM 1197 N N . ALA B 2 50 ? 181.565 231.044 317.427 1.00 35.76 50 ALA G N 1
ATOM 1198 C CA . ALA B 2 50 ? 182.250 231.727 316.322 1.00 34.42 50 ALA G CA 1
ATOM 1199 C C . ALA B 2 50 ? 181.782 231.224 314.959 1.00 33.87 50 ALA G C 1
ATOM 1200 O O . ALA B 2 50 ? 182.569 231.153 314.012 1.00 33.32 50 ALA G O 1
ATOM 1202 N N . ALA B 2 51 ? 180.515 230.793 314.901 1.00 34.05 51 ALA G N 1
ATOM 1203 C CA . ALA B 2 51 ? 179.740 230.363 313.736 1.00 34.93 51 ALA G CA 1
ATOM 1204 C C . ALA B 2 51 ? 180.239 229.073 313.087 1.00 36.51 51 ALA G C 1
ATOM 1205 O O . ALA B 2 51 ? 179.553 228.515 312.231 1.00 38.07 51 ALA G O 1
ATOM 1207 N N . ALA B 2 52 ? 181.401 228.569 313.500 1.00 37.27 52 ALA G N 1
ATOM 1208 C CA . ALA B 2 52 ? 181.992 227.381 312.900 1.00 38.78 52 ALA G CA 1
ATOM 1209 C C . ALA B 2 52 ? 182.622 226.423 313.894 1.00 40.30 52 ALA G C 1
ATOM 1210 O O . ALA B 2 52 ? 182.770 225.244 313.561 1.00 41.88 52 ALA G O 1
ATOM 1212 N N . ALA B 2 53 ? 183.004 226.861 315.087 1.00 41.88 53 ALA G N 1
ATOM 1213 C CA . ALA B 2 53 ? 183.737 226.016 316.017 1.00 43.43 53 ALA G CA 1
ATOM 1214 C C . ALA B 2 53 ? 182.767 225.261 316.909 1.00 44.25 53 ALA G C 1
ATOM 1215 O O . ALA B 2 53 ? 181.884 225.860 317.523 1.00 44.14 53 ALA G O 1
ATOM 1217 N N . LEU B 2 54 ? 182.941 223.947 316.983 1.00 47.46 54 LEU G N 1
ATOM 1218 C CA . LEU B 2 54 ? 182.112 223.156 317.876 1.00 50.02 54 LEU G CA 1
ATOM 1219 C C . LEU B 2 54 ? 182.559 223.352 319.313 1.00 52.55 54 LEU G C 1
ATOM 1220 O O . LEU B 2 54 ? 183.750 223.502 319.598 1.00 53.27 54 LEU G O 1
ATOM 1225 N N . ALA B 2 55 ? 181.590 223.341 320.221 1.00 55.62 55 ALA G N 1
ATOM 1226 C CA . ALA B 2 55 ? 181.846 223.513 321.642 1.00 60.94 55 ALA G CA 1
ATOM 1227 C C . ALA B 2 55 ? 182.368 222.205 322.240 1.00 65.89 55 ALA G C 1
ATOM 1228 O O . ALA B 2 55 ? 182.631 221.227 321.535 1.00 66.52 55 ALA G O 1
ATOM 1230 N N . ALA B 2 56 ? 182.532 222.174 323.559 1.00 71.89 56 ALA G N 1
ATOM 1231 C CA . ALA B 2 56 ? 183.002 220.969 324.228 1.00 76.72 56 ALA G CA 1
ATOM 1232 C C . ALA B 2 56 ? 181.865 219.968 324.376 1.00 78.83 56 ALA G C 1
ATOM 1233 O O . ALA B 2 56 ? 180.740 220.330 324.731 1.00 78.99 56 ALA G O 1
ATOM 1235 N N . GLY B 2 57 ? 182.168 218.702 324.104 1.00 80.55 57 GLY G N 1
ATOM 1236 C CA . GLY B 2 57 ? 181.169 217.654 324.198 1.00 82.36 57 GLY G CA 1
ATOM 1237 C C . GLY B 2 57 ? 180.136 217.670 323.095 1.00 83.17 57 GLY G C 1
ATOM 1238 O O . GLY B 2 57 ? 179.007 217.220 323.308 1.00 84.36 57 GLY G O 1
ATOM 1239 N N . VAL B 2 58 ? 180.485 218.185 321.926 1.00 80.99 58 VAL G N 1
ATOM 1240 C CA . VAL B 2 58 ? 179.583 218.264 320.779 1.00 80.08 58 VAL G CA 1
ATOM 1241 C C . VAL B 2 58 ? 180.088 217.291 319.722 1.00 80.98 58 VAL G C 1
ATOM 1242 O O . VAL B 2 58 ? 181.273 217.335 319.376 1.00 81.79 58 VAL G O 1
ATOM 1246 N N . PRO B 2 59 ? 179.246 216.399 319.201 1.00 81.05 59 PRO G N 1
ATOM 1247 C CA . PRO B 2 59 ? 179.711 215.433 318.198 1.00 80.99 59 PRO G CA 1
ATOM 1248 C C . PRO B 2 59 ? 179.962 216.092 316.849 1.00 80.19 59 PRO G C 1
ATOM 1249 O O . PRO B 2 59 ? 179.564 217.227 316.587 1.00 80.32 59 PRO G O 1
ATOM 1253 N N . SER B 2 60 ? 180.613 215.332 315.967 1.00 80.19 60 SER G N 1
ATOM 1254 C CA . SER B 2 60 ? 181.018 215.811 314.648 1.00 81.17 60 SER G CA 1
ATOM 1255 C C . SER B 2 60 ? 179.877 215.848 313.634 1.00 80.49 60 SER G C 1
ATOM 1256 O O . SER B 2 60 ? 180.133 216.124 312.458 1.00 80.66 60 SER G O 1
ATOM 1259 N N . ARG B 2 61 ? 178.642 215.556 314.048 1.00 79.18 61 ARG G N 1
ATOM 1260 C CA . ARG B 2 61 ? 177.503 215.711 313.151 1.00 76.89 61 ARG G CA 1
ATOM 1261 C C . ARG B 2 61 ? 177.200 217.182 312.919 1.00 73.75 61 ARG G C 1
ATOM 1262 O O . ARG B 2 61 ? 176.932 217.598 311.786 1.00 73.34 61 ARG G O 1
ATOM 1270 N N . PHE B 2 62 ? 177.235 217.977 313.986 1.00 69.46 62 PHE G N 1
ATOM 1271 C CA . PHE B 2 62 ? 176.965 219.402 313.886 1.00 65.90 62 PHE G CA 1
ATOM 1272 C C . PHE B 2 62 ? 178.110 220.094 313.167 1.00 63.25 62 PHE G C 1
ATOM 1273 O O . PHE B 2 62 ? 179.280 219.892 313.499 1.00 63.13 62 PHE G O 1
ATOM 1281 N N . SER B 2 63 ? 177.774 220.886 312.158 1.00 60.34 63 SER G N 1
ATOM 1282 C CA . SER B 2 63 ? 178.765 221.672 311.441 1.00 59.22 63 SER G CA 1
ATOM 1283 C C . SER B 2 63 ? 178.185 223.058 311.226 1.00 57.39 63 SER G C 1
ATOM 1284 O O . SER B 2 63 ? 177.157 223.205 310.560 1.00 56.22 63 SER G O 1
ATOM 1287 N N . GLY B 2 64 ? 178.825 224.063 311.820 1.00 55.57 64 GLY G N 1
ATOM 1288 C CA . GLY B 2 64 ? 178.424 225.440 311.624 1.00 53.35 64 GLY G CA 1
ATOM 1289 C C . GLY B 2 64 ? 179.127 226.021 310.416 1.00 51.89 64 GLY G C 1
ATOM 1290 O O . GLY B 2 64 ? 180.350 225.926 310.291 1.00 53.18 64 GLY G O 1
ATOM 1291 N N . SER B 2 65 ? 178.350 226.624 309.527 1.00 50.30 65 SER G N 1
ATOM 1292 C CA . SER B 2 65 ? 178.895 227.224 308.325 1.00 50.40 65 SER G CA 1
ATOM 1293 C C . SER B 2 65 ? 178.324 228.622 308.172 1.00 48.82 65 SER G C 1
ATOM 1294 O O . SER B 2 65 ? 177.475 229.062 308.950 1.00 48.62 65 SER G O 1
ATOM 1297 N N . GLY B 2 66 ? 178.808 229.323 307.160 1.00 47.63 66 GLY G N 1
ATOM 1298 C CA . GLY B 2 66 ? 178.297 230.634 306.839 1.00 47.31 66 GLY G CA 1
ATOM 1299 C C . GLY B 2 66 ? 179.174 231.749 307.381 1.00 47.23 66 GLY G C 1
ATOM 1300 O O . GLY B 2 66 ? 179.906 231.595 308.361 1.00 47.79 66 GLY G O 1
ATOM 1301 N N . SER B 2 67 ? 179.081 232.899 306.726 1.00 46.52 67 SER G N 1
ATOM 1302 C CA . SER B 2 67 ? 179.839 234.074 307.113 1.00 46.69 67 SER G CA 1
ATOM 1303 C C . SER B 2 67 ? 179.038 235.305 306.721 1.00 45.11 67 SER G C 1
ATOM 1304 O O . SER B 2 67 ? 178.000 235.210 306.065 1.00 45.55 67 SER G O 1
ATOM 1307 N N . GLY B 2 68 ? 179.537 236.470 307.126 1.00 43.97 68 GLY G N 1
ATOM 1308 C CA . GLY B 2 68 ? 178.887 237.723 306.798 1.00 40.67 68 GLY G CA 1
ATOM 1309 C C . GLY B 2 68 ? 177.572 237.920 307.520 1.00 40.29 68 GLY G C 1
ATOM 1310 O O . GLY B 2 68 ? 177.546 238.157 308.732 1.00 39.60 68 GLY G O 1
ATOM 1311 N N . THR B 2 69 ? 176.469 237.819 306.776 1.00 39.36 69 THR G N 1
ATOM 1312 C CA . THR B 2 69 ? 175.128 237.924 307.331 1.00 39.42 69 THR G CA 1
ATOM 1313 C C . THR B 2 69 ? 174.339 236.624 307.296 1.00 39.11 69 THR G C 1
ATOM 1314 O O . THR B 2 69 ? 173.308 236.537 307.964 1.00 39.94 69 THR G O 1
ATOM 1318 N N . ALA B 2 70 ? 174.775 235.628 306.531 1.00 39.04 70 ALA G N 1
ATOM 1319 C CA . ALA B 2 70 ? 174.059 234.365 306.399 1.00 38.35 70 ALA G CA 1
ATOM 1320 C C . ALA B 2 70 ? 174.828 233.261 307.107 1.00 37.35 70 ALA G C 1
ATOM 1321 O O . ALA B 2 70 ? 176.030 233.094 306.884 1.00 36.78 70 ALA G O 1
ATOM 1323 N N . TYR B 2 71 ? 174.131 232.502 307.949 1.00 37.14 71 TYR G N 1
ATOM 1324 C CA . TYR B 2 71 ? 174.763 231.482 308.770 1.00 37.77 71 TYR G CA 1
ATOM 1325 C C . TYR B 2 71 ? 173.892 230.237 308.799 1.00 38.81 71 TYR G C 1
ATOM 1326 O O . TYR B 2 71 ? 172.664 230.321 308.755 1.00 38.45 71 TYR G O 1
ATOM 1335 N N . ALA B 2 72 ? 174.540 229.081 308.900 1.00 40.55 72 ALA G N 1
ATOM 1336 C CA . ALA B 2 72 ? 173.852 227.811 308.735 1.00 42.35 72 ALA G CA 1
ATOM 1337 C C . ALA B 2 72 ? 174.368 226.778 309.724 1.00 43.57 72 ALA G C 1
ATOM 1338 O O . ALA B 2 72 ? 175.576 226.547 309.814 1.00 43.66 72 ALA G O 1
ATOM 1340 N N . LEU B 2 73 ? 173.445 226.153 310.449 1.00 45.36 73 LEU G N 1
ATOM 1341 C CA . LEU B 2 73 ? 173.736 224.992 311.279 1.00 47.80 73 LEU G CA 1
ATOM 1342 C C . LEU B 2 73 ? 173.255 223.745 310.546 1.00 51.58 73 LEU G C 1
ATOM 1343 O O . LEU B 2 73 ? 172.067 223.623 310.231 1.00 51.90 73 LEU G O 1
ATOM 1348 N N . ALA B 2 74 ? 174.174 222.828 310.273 1.00 55.10 74 ALA G N 1
ATOM 1349 C CA . ALA B 2 74 ? 173.876 221.625 309.515 1.00 58.82 74 ALA G CA 1
ATOM 1350 C C . ALA B 2 74 ? 174.126 220.409 310.391 1.00 62.14 74 ALA G C 1
ATOM 1351 O O . ALA B 2 74 ? 175.207 220.268 310.970 1.00 62.71 74 ALA G O 1
ATOM 1353 N N . ILE B 2 75 ? 173.124 219.543 310.497 1.00 66.60 75 ILE G N 1
ATOM 1354 C CA . ILE B 2 75 ? 173.231 218.304 311.255 1.00 70.25 75 ILE G CA 1
ATOM 1355 C C . ILE B 2 75 ? 173.222 217.174 310.238 1.00 72.56 75 ILE G C 1
ATOM 1356 O O . ILE B 2 75 ? 172.213 216.954 309.559 1.00 74.02 75 ILE G O 1
ATOM 1361 N N . ASN B 2 76 ? 174.342 216.467 310.113 1.00 77.11 76 ASN G N 1
ATOM 1362 C CA . ASN B 2 76 ? 174.481 215.402 309.125 1.00 82.60 76 ASN G CA 1
ATOM 1363 C C . ASN B 2 76 ? 174.158 214.057 309.766 1.00 84.29 76 ASN G C 1
ATOM 1364 O O . ASN B 2 76 ? 174.860 213.629 310.690 1.00 84.46 76 ASN G O 1
ATOM 1369 N N . SER B 2 77 ? 173.115 213.391 309.252 1.00 85.64 77 SER G N 1
ATOM 1370 C CA . SER B 2 77 ? 172.638 212.075 309.704 1.00 86.33 77 SER G CA 1
ATOM 1371 C C . SER B 2 77 ? 172.258 212.104 311.189 1.00 84.20 77 SER G C 1
ATOM 1372 O O . SER B 2 77 ? 172.976 211.596 312.053 1.00 83.06 77 SER G O 1
ATOM 1375 N N . LEU B 2 78 ? 171.143 212.807 311.435 1.00 84.46 78 LEU G N 1
ATOM 1376 C CA . LEU B 2 78 ? 170.481 212.983 312.732 1.00 85.47 78 LEU G CA 1
ATOM 1377 C C . LEU B 2 78 ? 170.465 211.726 313.592 1.00 86.92 78 LEU G C 1
ATOM 1378 O O . LEU B 2 78 ? 170.066 210.652 313.137 1.00 89.28 78 LEU G O 1
ATOM 1383 N N . ALA B 2 79 ? 170.908 211.869 314.835 1.00 87.62 79 ALA G N 1
ATOM 1384 C CA . ALA B 2 79 ? 170.741 210.838 315.844 1.00 89.56 79 ALA G CA 1
ATOM 1385 C C . ALA B 2 79 ? 169.562 211.206 316.742 1.00 90.90 79 ALA G C 1
ATOM 1386 O O . ALA B 2 79 ? 168.928 212.251 316.583 1.00 90.33 79 ALA G O 1
ATOM 1388 N N . ALA B 2 80 ? 169.272 210.333 317.707 1.00 95.34 80 ALA G N 1
ATOM 1389 C CA . ALA B 2 80 ? 168.068 210.462 318.520 1.00 98.34 80 ALA G CA 1
ATOM 1390 C C . ALA B 2 80 ? 168.133 211.608 319.524 1.00 99.14 80 ALA G C 1
ATOM 1391 O O . ALA B 2 80 ? 167.084 212.062 319.990 1.00 99.79 80 ALA G O 1
ATOM 1393 N N . ASP B 2 81 ? 169.325 212.087 319.861 1.00 98.69 81 ASP G N 1
ATOM 1394 C CA . ASP B 2 81 ? 169.488 213.195 320.791 1.00 98.48 81 ASP G CA 1
ATOM 1395 C C . ASP B 2 81 ? 169.445 214.565 320.118 1.00 96.14 81 ASP G C 1
ATOM 1396 O O . ASP B 2 81 ? 169.709 215.573 320.779 1.00 97.20 81 ASP G O 1
ATOM 1401 N N . ASP B 2 82 ? 169.113 214.633 318.831 1.00 91.26 82 ASP G N 1
ATOM 1402 C CA . ASP B 2 82 ? 169.197 215.888 318.100 1.00 87.53 82 ASP G CA 1
ATOM 1403 C C . ASP B 2 82 ? 167.879 216.652 318.057 1.00 86.49 82 ASP G C 1
ATOM 1404 O O . ASP B 2 82 ? 167.856 217.781 317.561 1.00 86.57 82 ASP G O 1
ATOM 1409 N N . PHE B 2 83 ? 166.797 216.084 318.582 1.00 85.62 83 PHE G N 1
ATOM 1410 C CA . PHE B 2 83 ? 165.485 216.704 318.462 1.00 83.95 83 PHE G CA 1
ATOM 1411 C C . PHE B 2 83 ? 165.277 217.757 319.541 1.00 80.50 83 PHE G C 1
ATOM 1412 O O . PHE B 2 83 ? 165.651 217.564 320.700 1.00 79.65 83 PHE G O 1
ATOM 1420 N N . GLY B 2 84 ? 164.678 218.876 319.153 1.00 76.84 84 GLY G N 1
ATOM 1421 C CA . GLY B 2 84 ? 164.372 219.943 320.074 1.00 73.95 84 GLY G CA 1
ATOM 1422 C C . GLY B 2 84 ? 164.553 221.291 319.415 1.00 72.47 84 GLY G C 1
ATOM 1423 O O . GLY B 2 84 ? 164.489 221.418 318.195 1.00 73.20 84 GLY G O 1
ATOM 1424 N N . ALA B 2 85 ? 164.778 222.301 320.246 1.00 69.01 85 ALA G N 1
ATOM 1425 C CA . ALA B 2 85 ? 164.892 223.674 319.784 1.00 65.14 85 ALA G CA 1
ATOM 1426 C C . ALA B 2 85 ? 166.299 223.981 319.293 1.00 62.29 85 ALA G C 1
ATOM 1427 O O . ALA B 2 85 ? 167.276 223.368 319.724 1.00 61.49 85 ALA G O 1
ATOM 1429 N N . TYR B 2 86 ? 166.392 224.949 318.382 1.00 58.56 86 TYR G N 1
ATOM 1430 C CA . TYR B 2 86 ? 167.672 225.490 317.943 1.00 54.66 86 TYR G CA 1
ATOM 1431 C C . TYR B 2 86 ? 167.545 226.989 317.747 1.00 53.67 86 TYR G C 1
ATOM 1432 O O . TYR B 2 86 ? 166.650 227.451 317.035 1.00 53.02 86 TYR G O 1
ATOM 1441 N N . TYR B 2 87 ? 168.442 227.741 318.382 1.00 53.22 87 TYR G N 1
ATOM 1442 C CA . TYR B 2 87 ? 168.389 229.193 318.377 1.00 52.05 87 TYR G CA 1
ATOM 1443 C C . TYR B 2 87 ? 169.696 229.781 317.873 1.00 49.90 87 TYR G C 1
ATOM 1444 O O . TYR B 2 87 ? 170.782 229.301 318.209 1.00 49.14 87 TYR G O 1
ATOM 1453 N N . CYS B 2 88 ? 169.576 230.821 317.060 1.00 48.79 88 CYS G N 1
ATOM 1454 C CA . CYS B 2 88 ? 170.688 231.710 316.786 1.00 46.39 88 CYS G CA 1
ATOM 1455 C C . CYS B 2 88 ? 170.887 232.659 317.955 1.00 43.54 88 CYS G C 1
ATOM 1456 O O . CYS B 2 88 ? 169.954 232.957 318.700 1.00 43.16 88 CYS G O 1
ATOM 1459 N N . GLN B 2 89 ? 172.110 233.167 318.085 1.00 38.38 89 GLN G N 1
ATOM 1460 C CA . GLN B 2 89 ? 172.331 234.402 318.826 1.00 34.98 89 GLN G CA 1
ATOM 1461 C C . GLN B 2 89 ? 173.604 235.046 318.304 1.00 34.13 89 GLN G C 1
ATOM 1462 O O . GLN B 2 89 ? 174.643 234.384 318.233 1.00 34.46 89 GLN G O 1
ATOM 1468 N N . HIS B 2 90 ? 173.530 236.321 317.938 1.00 31.83 90 HIS G N 1
ATOM 1469 C CA . HIS B 2 90 ? 174.732 237.042 317.553 1.00 31.18 90 HIS G CA 1
ATOM 1470 C C . HIS B 2 90 ? 175.328 237.707 318.785 1.00 30.34 90 HIS G C 1
ATOM 1471 O O . HIS B 2 90 ? 174.608 238.137 319.690 1.00 29.50 90 HIS G O 1
ATOM 1478 N N . PHE B 2 91 ? 176.652 237.759 318.830 1.00 29.70 91 PHE G N 1
ATOM 1479 C CA . PHE B 2 91 ? 177.363 238.377 319.939 1.00 28.74 91 PHE G CA 1
ATOM 1480 C C . PHE B 2 91 ? 178.252 239.513 319.465 1.00 28.40 91 PHE G C 1
ATOM 1481 O O . PHE B 2 91 ? 179.289 239.802 320.060 1.00 29.18 91 PHE G O 1
ATOM 1489 N N . TRP B 2 92 ? 177.846 240.147 318.383 1.00 28.23 92 TRP G N 1
ATOM 1490 C CA . TRP B 2 92 ? 178.472 241.347 317.857 1.00 28.72 92 TRP G CA 1
ATOM 1491 C C . TRP B 2 92 ? 177.599 242.509 318.308 1.00 30.54 92 TRP G C 1
ATOM 1492 O O . TRP B 2 92 ? 176.434 242.576 317.911 1.00 32.72 92 TRP G O 1
ATOM 1503 N N . SER B 2 93 ? 178.147 243.408 319.139 1.00 30.05 93 SER G N 1
ATOM 1504 C CA . SER B 2 93 ? 177.526 244.706 319.437 1.00 31.00 93 SER G CA 1
ATOM 1505 C C . SER B 2 93 ? 176.153 244.651 320.102 1.00 30.75 93 SER G C 1
ATOM 1506 O O . SER B 2 93 ? 175.149 244.623 319.381 1.00 31.33 93 SER G O 1
ATOM 1509 N N . THR B 2 94 ? 176.110 244.520 321.452 1.00 30.51 94 THR G N 1
ATOM 1510 C CA . THR B 2 94 ? 174.925 244.533 322.322 1.00 30.50 94 THR G CA 1
ATOM 1511 C C . THR B 2 94 ? 173.823 245.476 321.834 1.00 31.00 94 THR G C 1
ATOM 1512 O O . THR B 2 94 ? 174.112 246.614 321.449 1.00 31.32 94 THR G O 1
ATOM 1516 N N . PRO B 2 95 ? 172.550 245.043 321.812 1.00 31.97 95 PRO G N 1
ATOM 1517 C CA . PRO B 2 95 ? 171.991 243.793 322.359 1.00 31.58 95 PRO G CA 1
ATOM 1518 C C . PRO B 2 95 ? 172.284 242.485 321.601 1.00 31.47 95 PRO G C 1
ATOM 1519 O O . PRO B 2 95 ? 172.397 242.457 320.382 1.00 30.88 95 PRO G O 1
ATOM 1523 N N . TYR B 2 96 ? 172.398 241.404 322.372 1.00 31.72 96 TYR G N 1
ATOM 1524 C CA . TYR B 2 96 ? 172.769 240.084 321.858 1.00 33.08 96 TYR G CA 1
ATOM 1525 C C . TYR B 2 96 ? 171.510 239.287 321.518 1.00 34.24 96 TYR G C 1
ATOM 1526 O O . TYR B 2 96 ? 171.190 238.284 322.147 1.00 34.87 96 TYR G O 1
ATOM 1535 N N . THR B 2 97 ? 170.808 239.747 320.487 1.00 34.47 97 THR G N 1
ATOM 1536 C CA . THR B 2 97 ? 169.476 239.239 320.187 1.00 33.94 97 THR G CA 1
ATOM 1537 C C . THR B 2 97 ? 169.516 237.810 319.655 1.00 33.69 97 THR G C 1
ATOM 1538 O O . THR B 2 97 ? 170.489 237.378 319.040 1.00 33.47 97 THR G O 1
ATOM 1542 N N . PHE B 2 98 ? 168.444 237.074 319.918 1.00 34.50 98 PHE G N 1
ATOM 1543 C CA . PHE B 2 98 ? 168.282 235.704 319.459 1.00 34.07 98 PHE G CA 1
ATOM 1544 C C . PHE B 2 98 ? 167.585 235.649 318.106 1.00 36.16 98 PHE G C 1
ATOM 1545 O O . PHE B 2 98 ? 166.924 236.595 317.677 1.00 35.62 98 PHE G O 1
ATOM 1553 N N . GLY B 2 99 ? 167.731 234.506 317.442 1.00 39.90 99 GLY G N 1
ATOM 1554 C CA . GLY B 2 99 ? 166.869 234.175 316.329 1.00 44.17 99 GLY G CA 1
ATOM 1555 C C . GLY B 2 99 ? 165.513 233.683 316.808 1.00 46.94 99 GLY G C 1
ATOM 1556 O O . GLY B 2 99 ? 165.263 233.546 318.004 1.00 46.53 99 GLY G O 1
ATOM 1557 N N . GLY B 2 100 ? 164.628 233.418 315.845 1.00 49.83 100 GLY G N 1
ATOM 1558 C CA . GLY B 2 100 ? 163.270 233.021 316.190 1.00 51.25 100 GLY G CA 1
ATOM 1559 C C . GLY B 2 100 ? 163.190 231.626 316.783 1.00 52.52 100 GLY G C 1
ATOM 1560 O O . GLY B 2 100 ? 162.471 231.398 317.757 1.00 53.19 100 GLY G O 1
ATOM 1561 N N . GLY B 2 101 ? 163.931 230.685 316.217 1.00 54.48 101 GLY G N 1
ATOM 1562 C CA . GLY B 2 101 ? 163.929 229.314 316.700 1.00 57.91 101 GLY G CA 1
ATOM 1563 C C . GLY B 2 101 ? 163.566 228.343 315.595 1.00 60.39 101 GLY G C 1
ATOM 1564 O O . GLY B 2 101 ? 162.868 228.682 314.637 1.00 59.71 101 GLY G O 1
ATOM 1565 N N . THR B 2 102 ? 164.050 227.112 315.731 1.00 63.82 102 THR G N 1
ATOM 1566 C CA . THR B 2 102 ? 163.802 226.057 314.756 1.00 69.41 102 THR G CA 1
ATOM 1567 C C . THR B 2 102 ? 163.619 224.748 315.505 1.00 74.97 102 THR G C 1
ATOM 1568 O O . THR B 2 102 ? 164.483 224.360 316.297 1.00 74.63 102 THR G O 1
ATOM 1572 N N . LYS B 2 103 ? 162.490 224.083 315.272 1.00 82.73 103 LYS G N 1
ATOM 1573 C CA . LYS B 2 103 ? 162.170 222.831 315.942 1.00 88.76 103 LYS G CA 1
ATOM 1574 C C . LYS B 2 103 ? 162.573 221.646 315.076 1.00 90.53 103 LYS G C 1
ATOM 1575 O O . LYS B 2 103 ? 162.490 221.701 313.847 1.00 89.85 103 LYS G O 1
ATOM 1581 N N . LEU B 2 104 ? 162.998 220.565 315.724 1.00 95.05 104 LEU G N 1
ATOM 1582 C CA . LEU B 2 104 ? 163.155 219.273 315.062 1.00 101.21 104 LEU G CA 1
ATOM 1583 C C . LEU B 2 104 ? 162.208 218.291 315.734 1.00 106.42 104 LEU G C 1
ATOM 1584 O O . LEU B 2 104 ? 162.425 217.902 316.887 1.00 106.05 104 LEU G O 1
ATOM 1589 N N . GLU B 2 105 ? 161.154 217.903 315.024 1.00 112.73 105 GLU G N 1
ATOM 1590 C CA . GLU B 2 105 ? 160.219 216.905 315.514 1.00 117.85 105 GLU G CA 1
ATOM 1591 C C . GLU B 2 105 ? 160.209 215.723 314.557 1.00 118.73 105 GLU G C 1
ATOM 1592 O O . GLU B 2 105 ? 160.507 215.865 313.368 1.00 117.99 105 GLU G O 1
ATOM 1598 N N . ILE B 2 106 ? 159.868 214.556 315.097 1.00 120.86 106 ILE G N 1
ATOM 1599 C CA . ILE B 2 106 ? 160.092 213.281 314.424 1.00 122.83 106 ILE G CA 1
ATOM 1600 C C . ILE B 2 106 ? 159.081 213.110 313.297 1.00 124.40 106 ILE G C 1
ATOM 1601 O O . ILE B 2 106 ? 157.879 213.336 313.484 1.00 124.96 106 ILE G O 1
ATOM 1606 N N . LYS B 2 107 ? 159.568 212.721 312.118 1.00 125.92 107 LYS G N 1
ATOM 1607 C CA . LYS B 2 107 ? 158.703 212.375 310.992 1.00 127.79 107 LYS G CA 1
ATOM 1608 C C . LYS B 2 107 ? 158.021 211.026 311.212 1.00 130.19 107 LYS G C 1
ATOM 1609 O O . LYS B 2 107 ? 157.144 210.888 312.066 1.00 131.18 107 LYS G O 1
ATOM 1615 N N . THR C 3 17 ? 230.480 244.976 324.628 1.00 31.05 17 THR A N 1
ATOM 1616 C CA . THR C 3 17 ? 229.239 245.514 324.083 1.00 30.15 17 THR A CA 1
ATOM 1617 C C . THR C 3 17 ? 228.256 245.805 325.215 1.00 27.67 17 THR A C 1
ATOM 1618 O O . THR C 3 17 ? 228.043 244.972 326.083 1.00 27.38 17 THR A O 1
ATOM 1622 N N . VAL C 3 18 ? 227.680 247.000 325.209 1.00 25.72 18 VAL A N 1
ATOM 1623 C CA . VAL C 3 18 ? 226.672 247.371 326.192 1.00 23.56 18 VAL A CA 1
ATOM 1624 C C . VAL C 3 18 ? 225.361 246.685 325.836 1.00 21.61 18 VAL A C 1
ATOM 1625 O O . VAL C 3 18 ? 224.882 246.779 324.702 1.00 21.25 18 VAL A O 1
ATOM 1629 N N . ALA C 3 19 ? 224.790 245.970 326.798 1.00 19.89 19 ALA A N 1
ATOM 1630 C CA . ALA C 3 19 ? 223.482 245.363 326.606 1.00 18.40 19 ALA A CA 1
ATOM 1631 C C . ALA C 3 19 ? 222.354 246.324 326.956 1.00 18.16 19 ALA A C 1
ATOM 1632 O O . ALA C 3 19 ? 221.342 246.374 326.253 1.00 18.74 19 ALA A O 1
ATOM 1634 N N . SER C 3 20 ? 222.510 247.089 328.028 1.00 17.22 20 SER A N 1
ATOM 1635 C CA . SER C 3 20 ? 221.553 248.113 328.406 1.00 16.94 20 SER A CA 1
ATOM 1636 C C . SER C 3 20 ? 222.305 249.290 329.002 1.00 17.15 20 SER A C 1
ATOM 1637 O O . SER C 3 20 ? 223.283 249.106 329.724 1.00 17.24 20 SER A O 1
ATOM 1640 N N . ILE C 3 21 ? 221.863 250.485 328.679 1.00 17.62 21 ILE A N 1
ATOM 1641 C CA . ILE C 3 21 ? 222.433 251.687 329.264 1.00 18.42 21 ILE A CA 1
ATOM 1642 C C . ILE C 3 21 ? 221.668 252.018 330.534 1.00 18.16 21 ILE A C 1
ATOM 1643 O O . ILE C 3 21 ? 220.523 251.611 330.727 1.00 18.67 21 ILE A O 1
ATOM 1648 N N . SER C 3 22 ? 222.322 252.747 331.423 1.00 17.95 22 SER A N 1
ATOM 1649 C CA . SER C 3 22 ? 221.628 253.311 332.566 1.00 18.02 22 SER A CA 1
ATOM 1650 C C . SER C 3 22 ? 220.686 254.418 332.101 1.00 18.16 22 SER A C 1
ATOM 1651 O O . SER C 3 22 ? 221.037 255.239 331.252 1.00 18.66 22 SER A O 1
ATOM 1654 N N . SER C 3 23 ? 219.471 254.415 332.631 1.00 18.17 23 SER A N 1
ATOM 1655 C CA . SER C 3 23 ? 218.470 255.401 332.255 1.00 18.02 23 SER A CA 1
ATOM 1656 C C . SER C 3 23 ? 217.560 255.656 333.438 1.00 17.47 23 SER A C 1
ATOM 1657 O O . SER C 3 23 ? 217.182 254.726 334.148 1.00 17.71 23 SER A O 1
ATOM 1660 N N . GLY C 3 24 ? 217.218 256.914 333.645 1.00 17.00 24 GLY A N 1
ATOM 1661 C CA . GLY C 3 24 ? 216.362 257.278 334.737 1.00 17.01 24 GLY A CA 1
ATOM 1662 C C . GLY C 3 24 ? 214.990 257.721 334.289 1.00 16.74 24 GLY A C 1
ATOM 1663 O O . GLY C 3 24 ? 214.506 257.341 333.219 1.00 16.10 24 GLY A O 1
ATOM 1664 N N . PRO C 3 25 ? 214.341 258.539 335.117 1.00 17.14 25 PRO A N 1
ATOM 1665 C CA . PRO C 3 25 ? 213.000 259.040 334.787 1.00 17.25 25 PRO A CA 1
ATOM 1666 C C . PRO C 3 25 ? 212.989 259.909 333.537 1.00 17.29 25 PRO A C 1
ATOM 1667 O O . PRO C 3 25 ? 213.912 260.681 333.285 1.00 17.99 25 PRO A O 1
ATOM 1671 N N . LYS C 3 26 ? 211.938 259.752 332.744 1.00 17.37 26 LYS A N 1
ATOM 1672 C CA . LYS C 3 26 ? 211.683 260.573 331.574 1.00 17.35 26 LYS A CA 1
ATOM 1673 C C . LYS C 3 26 ? 210.374 261.320 331.769 1.00 16.01 26 LYS A C 1
ATOM 1674 O O . LYS C 3 26 ? 209.414 260.772 332.311 1.00 15.30 26 LYS A O 1
ATOM 1680 N N . HIS C 3 27 ? 210.344 262.573 331.328 1.00 15.27 27 HIS A N 1
ATOM 1681 C CA . HIS C 3 27 ? 209.107 263.338 331.162 1.00 14.89 27 HIS A CA 1
ATOM 1682 C C . HIS C 3 27 ? 209.356 264.185 329.916 1.00 15.00 27 HIS A C 1
ATOM 1683 O O . HIS C 3 27 ? 209.883 265.292 330.006 1.00 15.56 27 HIS A O 1
ATOM 1690 N N . THR C 3 28 ? 208.981 263.670 328.753 1.00 15.38 28 THR A N 1
ATOM 1691 C CA . THR C 3 28 ? 209.546 264.205 327.526 1.00 16.06 28 THR A CA 1
ATOM 1692 C C . THR C 3 28 ? 208.539 264.153 326.386 1.00 16.54 28 THR A C 1
ATOM 1693 O O . THR C 3 28 ? 207.558 263.413 326.429 1.00 15.77 28 THR A O 1
ATOM 1697 N N . GLN C 3 29 ? 208.818 264.946 325.350 1.00 17.90 29 GLN A N 1
ATOM 1698 C CA . GLN C 3 29 ? 208.052 264.907 324.111 1.00 19.11 29 GLN A CA 1
ATOM 1699 C C . GLN C 3 29 ? 208.579 263.881 323.121 1.00 19.26 29 GLN A C 1
ATOM 1700 O O . GLN C 3 29 ? 207.849 263.498 322.207 1.00 19.61 29 GLN A O 1
ATOM 1706 N N . LYS C 3 30 ? 209.829 263.455 323.252 1.00 19.86 30 LYS A N 1
ATOM 1707 C CA . LYS C 3 30 ? 210.344 262.379 322.414 1.00 20.88 30 LYS A CA 1
ATOM 1708 C C . LYS C 3 30 ? 209.817 261.060 322.947 1.00 19.42 30 LYS A C 1
ATOM 1709 O O . LYS C 3 30 ? 210.149 260.655 324.059 1.00 20.07 30 LYS A O 1
ATOM 1715 N N . VAL C 3 31 ? 208.965 260.409 322.166 1.00 17.66 31 VAL A N 1
ATOM 1716 C CA . VAL C 3 31 ? 208.272 259.217 322.628 1.00 16.23 31 VAL A CA 1
ATOM 1717 C C . VAL C 3 31 ? 208.699 258.056 321.738 1.00 15.89 31 VAL A C 1
ATOM 1718 O O . VAL C 3 31 ? 208.116 257.841 320.667 1.00 15.59 31 VAL A O 1
ATOM 1722 N N . PRO C 3 32 ? 209.729 257.302 322.136 1.00 15.57 32 PRO A N 1
ATOM 1723 C CA . PRO C 3 32 ? 210.228 256.211 321.284 1.00 15.18 32 PRO A CA 1
ATOM 1724 C C . PRO C 3 32 ? 209.280 255.037 321.141 1.00 14.79 32 PRO A C 1
ATOM 1725 O O . PRO C 3 32 ? 209.349 254.330 320.131 1.00 15.19 32 PRO A O 1
ATOM 1729 N N . ILE C 3 33 ? 208.392 254.813 322.106 1.00 13.88 33 ILE A N 1
ATOM 1730 C CA . ILE C 3 33 ? 207.572 253.609 322.118 1.00 13.49 33 ILE A CA 1
ATOM 1731 C C . ILE C 3 33 ? 206.267 253.768 321.358 1.00 13.22 33 ILE A C 1
ATOM 1732 O O . ILE C 3 33 ? 205.535 252.787 321.196 1.00 13.11 33 ILE A O 1
ATOM 1737 N N . LEU C 3 34 ? 205.944 254.963 320.897 1.00 13.66 34 LEU A N 1
ATOM 1738 C CA . LEU C 3 34 ? 204.863 255.146 319.947 1.00 13.98 34 LEU A CA 1
ATOM 1739 C C . LEU C 3 34 ? 205.465 255.182 318.557 1.00 14.75 34 LEU A C 1
ATOM 1740 O O . LEU C 3 34 ? 206.451 255.882 318.323 1.00 15.59 34 LEU A O 1
ATOM 1745 N N . THR C 3 35 ? 204.896 254.405 317.651 1.00 15.61 35 THR A N 1
ATOM 1746 C CA . THR C 3 35 ? 205.367 254.397 316.281 1.00 16.60 35 THR A CA 1
ATOM 1747 C C . THR C 3 35 ? 204.186 254.061 315.383 1.00 16.35 35 THR A C 1
ATOM 1748 O O . THR C 3 35 ? 203.026 254.190 315.783 1.00 16.01 35 THR A O 1
ATOM 1752 N N . ALA C 3 36 ? 204.485 253.674 314.152 1.00 16.72 36 ALA A N 1
ATOM 1753 C CA . ALA C 3 36 ? 203.477 253.288 313.177 1.00 17.06 36 ALA A CA 1
ATOM 1754 C C . ALA C 3 36 ? 204.030 252.070 312.449 1.00 17.21 36 ALA A C 1
ATOM 1755 O O . ALA C 3 36 ? 204.889 252.211 311.576 1.00 17.84 36 ALA A O 1
ATOM 1757 N N . ASN C 3 37 ? 203.540 250.880 312.792 1.00 17.83 37 ASN A N 1
ATOM 1758 C CA . ASN C 3 37 ? 203.962 249.692 312.058 1.00 18.35 37 ASN A CA 1
ATOM 1759 C C . ASN C 3 37 ? 203.327 249.575 310.675 1.00 17.59 37 ASN A C 1
ATOM 1760 O O . ASN C 3 37 ? 203.607 248.600 309.980 1.00 18.62 37 ASN A O 1
ATOM 1765 N N . GLU C 3 38 ? 202.489 250.532 310.261 1.00 16.83 38 GLU A N 1
ATOM 1766 C CA . GLU C 3 38 ? 202.060 250.619 308.869 1.00 16.92 38 GLU A CA 1
ATOM 1767 C C . GLU C 3 38 ? 203.226 250.868 307.929 1.00 15.65 38 GLU A C 1
ATOM 1768 O O . GLU C 3 38 ? 203.164 250.484 306.760 1.00 15.55 38 GLU A O 1
ATOM 1774 N N . THR C 3 39 ? 204.292 251.508 308.419 1.00 14.60 39 THR A N 1
ATOM 1775 C CA . THR C 3 39 ? 205.459 251.795 307.597 1.00 14.34 39 THR A CA 1
ATOM 1776 C C . THR C 3 39 ? 206.225 250.540 307.206 1.00 14.22 39 THR A C 1
ATOM 1777 O O . THR C 3 39 ? 207.049 250.600 306.297 1.00 14.34 39 THR A O 1
ATOM 1781 N N . GLY C 3 40 ? 205.980 249.416 307.872 1.00 14.87 40 GLY A N 1
ATOM 1782 C CA . GLY C 3 40 ? 206.722 248.206 307.630 1.00 15.71 40 GLY A CA 1
ATOM 1783 C C . GLY C 3 40 ? 208.100 248.191 308.232 1.00 16.77 40 GLY A C 1
ATOM 1784 O O . GLY C 3 40 ? 208.883 247.285 307.932 1.00 16.81 40 GLY A O 1
ATOM 1785 N N . ALA C 3 41 ? 208.431 249.183 309.042 1.00 17.64 41 ALA A N 1
ATOM 1786 C CA . ALA C 3 41 ? 209.655 249.190 309.813 1.00 18.99 41 ALA A CA 1
ATOM 1787 C C . ALA C 3 41 ? 209.337 248.856 311.259 1.00 20.13 41 ALA A C 1
ATOM 1788 O O . ALA C 3 41 ? 208.347 249.337 311.815 1.00 20.72 41 ALA A O 1
ATOM 1790 N N . THR C 3 42 ? 210.160 248.012 311.857 1.00 21.17 42 THR A N 1
ATOM 1791 C CA . THR C 3 42 ? 210.134 247.813 313.296 1.00 23.25 42 THR A CA 1
ATOM 1792 C C . THR C 3 42 ? 211.227 248.670 313.926 1.00 24.19 42 THR A C 1
ATOM 1793 O O . THR C 3 42 ? 212.412 248.510 313.619 1.00 24.63 42 THR A O 1
ATOM 1797 N N . MET C 3 43 ? 210.814 249.609 314.766 1.00 26.05 43 MET A N 1
ATOM 1798 C CA . MET C 3 43 ? 211.751 250.534 315.377 1.00 28.06 43 MET A CA 1
ATOM 1799 C C . MET C 3 43 ? 212.600 249.817 316.424 1.00 27.29 43 MET A C 1
ATOM 1800 O O . MET C 3 43 ? 212.093 248.965 317.158 1.00 26.71 43 MET A O 1
ATOM 1805 N N . PRO C 3 44 ? 213.886 250.133 316.514 1.00 26.85 44 PRO A N 1
ATOM 1806 C CA . PRO C 3 44 ? 214.758 249.498 317.519 1.00 26.33 44 PRO A CA 1
ATOM 1807 C C . PRO C 3 44 ? 214.566 250.095 318.908 1.00 25.11 44 PRO A C 1
ATOM 1808 O O . PRO C 3 44 ? 215.408 250.806 319.454 1.00 26.31 44 PRO A O 1
ATOM 1812 N N . VAL C 3 45 ? 213.423 249.792 319.502 1.00 23.17 45 VAL A N 1
ATOM 1813 C CA . VAL C 3 45 ? 213.097 250.248 320.845 1.00 21.86 45 VAL A CA 1
ATOM 1814 C C . VAL C 3 45 ? 213.820 249.365 321.854 1.00 20.87 45 VAL A C 1
ATOM 1815 O O . VAL C 3 45 ? 213.755 248.135 321.784 1.00 20.99 45 VAL A O 1
ATOM 1819 N N . LEU C 3 46 ? 214.514 249.982 322.768 1.00 19.47 46 LEU A N 1
ATOM 1820 C CA . LEU C 3 46 ? 215.281 249.351 323.825 1.00 18.42 46 LEU A CA 1
ATOM 1821 C C . LEU C 3 46 ? 214.467 249.349 325.110 1.00 17.28 46 LEU A C 1
ATOM 1822 O O . LEU C 3 46 ? 213.485 250.084 325.222 1.00 17.01 46 LEU A O 1
ATOM 1827 N N . PRO C 3 47 ? 214.823 248.525 326.101 1.00 16.75 47 PRO A N 1
ATOM 1828 C CA . PRO C 3 47 ? 214.194 248.670 327.427 1.00 16.58 47 PRO A CA 1
ATOM 1829 C C . PRO C 3 47 ? 214.460 249.998 328.105 1.00 16.30 47 PRO A C 1
ATOM 1830 O O . PRO C 3 47 ? 213.622 250.438 328.895 1.00 16.31 47 PRO A O 1
ATOM 1834 N N . SER C 3 48 ? 215.566 250.678 327.796 1.00 16.23 48 SER A N 1
ATOM 1835 C CA . SER C 3 48 ? 215.793 252.013 328.341 1.00 17.00 48 SER A CA 1
ATOM 1836 C C . SER C 3 48 ? 214.848 253.064 327.765 1.00 17.30 48 SER A C 1
ATOM 1837 O O . SER C 3 48 ? 214.817 254.185 328.275 1.00 17.82 48 SER A O 1
ATOM 1840 N N . ASP C 3 49 ? 214.078 252.730 326.732 1.00 17.89 49 ASP A N 1
ATOM 1841 C CA . ASP C 3 49 ? 213.076 253.631 326.186 1.00 18.52 49 ASP A CA 1
ATOM 1842 C C . ASP C 3 49 ? 211.797 253.688 327.013 1.00 18.53 49 ASP A C 1
ATOM 1843 O O . ASP C 3 49 ? 211.054 254.661 326.889 1.00 19.23 49 ASP A O 1
ATOM 1848 N N . SER C 3 50 ? 211.513 252.691 327.854 1.00 18.54 50 SER A N 1
ATOM 1849 C CA . SER C 3 50 ? 210.295 252.776 328.655 1.00 18.42 50 SER A CA 1
ATOM 1850 C C . SER C 3 50 ? 210.404 252.358 330.110 1.00 18.07 50 SER A C 1
ATOM 1851 O O . SER C 3 50 ? 209.430 252.552 330.838 1.00 18.78 50 SER A O 1
ATOM 1854 N N . ILE C 3 51 ? 211.488 251.751 330.564 1.00 16.94 51 ILE A N 1
ATOM 1855 C CA . ILE C 3 51 ? 211.679 251.575 331.993 1.00 16.18 51 ILE A CA 1
ATOM 1856 C C . ILE C 3 51 ? 213.003 252.213 332.368 1.00 15.40 51 ILE A C 1
ATOM 1857 O O . ILE C 3 51 ? 213.850 252.503 331.522 1.00 15.03 51 ILE A O 1
ATOM 1862 N N . GLU C 3 52 ? 213.181 252.407 333.661 1.00 15.41 52 GLU A N 1
ATOM 1863 C CA . GLU C 3 52 ? 214.478 252.801 334.170 1.00 15.55 52 GLU A CA 1
ATOM 1864 C C . GLU C 3 52 ? 215.387 251.585 334.220 1.00 14.40 52 GLU A C 1
ATOM 1865 O O . GLU C 3 52 ? 215.015 250.539 334.755 1.00 14.41 52 GLU A O 1
ATOM 1871 N N . THR C 3 53 ? 216.557 251.708 333.623 1.00 13.35 53 THR A N 1
ATOM 1872 C CA . THR C 3 53 ? 217.453 250.583 333.465 1.00 12.93 53 THR A CA 1
ATOM 1873 C C . THR C 3 53 ? 218.768 250.837 334.180 1.00 12.44 53 THR A C 1
ATOM 1874 O O . THR C 3 53 ? 219.136 251.973 334.473 1.00 12.55 53 THR A O 1
ATOM 1878 N N . ARG C 3 54 ? 219.472 249.754 334.443 1.00 12.19 54 ARG A N 1
ATOM 1879 C CA . ARG C 3 54 ? 220.853 249.803 334.885 1.00 12.38 54 ARG A CA 1
ATOM 1880 C C . ARG C 3 54 ? 221.764 249.455 333.717 1.00 12.29 54 ARG A C 1
ATOM 1881 O O . ARG C 3 54 ? 221.320 248.988 332.671 1.00 12.42 54 ARG A O 1
ATOM 1889 N N . THR C 3 55 ? 223.057 249.672 333.907 1.00 12.74 55 THR A N 1
ATOM 1890 C CA . THR C 3 55 ? 224.025 249.291 332.893 1.00 13.07 55 THR A CA 1
ATOM 1891 C C . THR C 3 55 ? 224.333 247.799 332.983 1.00 13.23 55 THR A C 1
ATOM 1892 O O . THR C 3 55 ? 224.649 247.287 334.056 1.00 13.17 55 THR A O 1
ATOM 1896 N N . THR C 3 56 ? 224.189 247.095 331.861 1.00 13.32 56 THR A N 1
ATOM 1897 C CA . THR C 3 56 ? 224.616 245.708 331.736 1.00 13.86 56 THR A CA 1
ATOM 1898 C C . THR C 3 56 ? 225.410 245.540 330.451 1.00 14.21 56 THR A C 1
ATOM 1899 O O . THR C 3 56 ? 225.320 246.346 329.526 1.00 13.80 56 THR A O 1
ATOM 1903 N N . TYR C 3 57 ? 226.157 244.450 330.392 1.00 15.47 57 TYR A N 1
ATOM 1904 C CA . TYR C 3 57 ? 226.998 244.143 329.253 1.00 16.52 57 TYR A CA 1
ATOM 1905 C C . TYR C 3 57 ? 226.553 242.828 328.633 1.00 15.72 57 TYR A C 1
ATOM 1906 O O . TYR C 3 57 ? 226.020 241.954 329.319 1.00 15.75 57 TYR A O 1
ATOM 1915 N N . MET C 3 58 ? 226.760 242.718 327.319 1.00 14.91 58 MET A N 1
ATOM 1916 C CA . MET C 3 58 ? 226.330 241.545 326.564 1.00 14.39 58 MET A CA 1
ATOM 1917 C C . MET C 3 58 ? 227.077 240.288 326.988 1.00 14.22 58 MET A C 1
ATOM 1918 O O . MET C 3 58 ? 226.456 239.288 327.350 1.00 14.16 58 MET A O 1
ATOM 1923 N N . HIS C 3 59 ? 228.412 240.341 326.980 1.00 14.51 59 HIS A N 1
ATOM 1924 C CA . HIS C 3 59 ? 229.302 239.178 327.079 1.00 14.72 59 HIS A CA 1
ATOM 1925 C C . HIS C 3 59 ? 228.928 238.102 326.068 1.00 14.31 59 HIS A C 1
ATOM 1926 O O . HIS C 3 59 ? 228.944 236.909 326.366 1.00 14.26 59 HIS A O 1
ATOM 1933 N N . PHE C 3 60 ? 228.577 238.524 324.862 1.00 14.17 60 PHE A N 1
ATOM 1934 C CA . PHE C 3 60 ? 227.927 237.614 323.930 1.00 14.46 60 PHE A CA 1
ATOM 1935 C C . PHE C 3 60 ? 228.111 238.169 322.532 1.00 15.14 60 PHE A C 1
ATOM 1936 O O . PHE C 3 60 ? 227.728 239.308 322.262 1.00 15.50 60 PHE A O 1
ATOM 1944 N N . ASN C 3 61 ? 228.657 237.363 321.644 1.00 16.47 61 ASN A N 1
ATOM 1945 C CA . ASN C 3 61 ? 228.951 237.824 320.302 1.00 17.52 61 ASN A CA 1
ATOM 1946 C C . ASN C 3 61 ? 227.961 237.333 319.259 1.00 16.94 61 ASN A C 1
ATOM 1947 O O . ASN C 3 61 ? 227.972 237.847 318.143 1.00 18.09 61 ASN A O 1
ATOM 1952 N N . GLY C 3 62 ? 227.110 236.366 319.585 1.00 16.16 62 GLY A N 1
ATOM 1953 C CA . GLY C 3 62 ? 226.160 235.859 318.613 1.00 15.17 62 GLY A CA 1
ATOM 1954 C C . GLY C 3 62 ? 226.725 234.880 317.614 1.00 14.82 62 GLY A C 1
ATOM 1955 O O . GLY C 3 62 ? 226.195 234.765 316.508 1.00 14.88 62 GLY A O 1
ATOM 1956 N N . SER C 3 63 ? 227.776 234.149 317.984 1.00 14.87 63 SER A N 1
ATOM 1957 C CA . SER C 3 63 ? 228.488 233.310 317.026 1.00 14.92 63 SER A CA 1
ATOM 1958 C C . SER C 3 63 ? 227.686 232.084 316.614 1.00 14.66 63 SER A C 1
ATOM 1959 O O . SER C 3 63 ? 227.793 231.635 315.470 1.00 14.81 63 SER A O 1
ATOM 1962 N N . GLU C 3 64 ? 226.880 231.537 317.511 1.00 14.54 64 GLU A N 1
ATOM 1963 C CA . GLU C 3 64 ? 226.188 230.297 317.219 1.00 14.56 64 GLU A CA 1
ATOM 1964 C C . GLU C 3 64 ? 224.919 230.527 316.399 1.00 13.97 64 GLU A C 1
ATOM 1965 O O . GLU C 3 64 ? 224.320 229.565 315.917 1.00 13.96 64 GLU A O 1
ATOM 1971 N N . THR C 3 65 ? 224.532 231.778 316.182 1.00 13.41 65 THR A N 1
ATOM 1972 C CA . THR C 3 65 ? 223.442 232.118 315.283 1.00 13.39 65 THR A CA 1
ATOM 1973 C C . THR C 3 65 ? 223.921 232.691 313.951 1.00 13.74 65 THR A C 1
ATOM 1974 O O . THR C 3 65 ? 223.093 233.140 313.157 1.00 13.73 65 THR A O 1
ATOM 1978 N N . ASP C 3 66 ? 225.232 232.702 313.704 1.00 14.68 66 ASP A N 1
ATOM 1979 C CA . ASP C 3 66 ? 225.768 232.888 312.357 1.00 16.35 66 ASP A CA 1
ATOM 1980 C C . ASP C 3 66 ? 225.202 231.828 311.415 1.00 16.07 66 ASP A C 1
ATOM 1981 O O . ASP C 3 66 ? 224.985 230.682 311.809 1.00 15.84 66 ASP A O 1
ATOM 1986 N N . VAL C 3 67 ? 224.957 232.225 310.162 1.00 16.56 67 VAL A N 1
ATOM 1987 C CA . VAL C 3 67 ? 224.420 231.288 309.181 1.00 18.05 67 VAL A CA 1
ATOM 1988 C C . VAL C 3 67 ? 225.448 230.230 308.806 1.00 18.75 67 VAL A C 1
ATOM 1989 O O . VAL C 3 67 ? 225.071 229.144 308.369 1.00 18.88 67 VAL A O 1
ATOM 1993 N N . GLU C 3 68 ? 226.737 230.520 308.999 1.00 20.91 68 GLU A N 1
ATOM 1994 C CA . GLU C 3 68 ? 227.782 229.523 308.823 1.00 23.46 68 GLU A CA 1
ATOM 1995 C C . GLU C 3 68 ? 227.662 228.410 309.854 1.00 22.36 68 GLU A C 1
ATOM 1996 O O . GLU C 3 68 ? 227.934 227.249 309.548 1.00 23.20 68 GLU A O 1
ATOM 2002 N N . CYS C 3 69 ? 227.248 228.742 311.074 1.00 21.19 69 CYS A N 1
ATOM 2003 C CA . CYS C 3 69 ? 227.078 227.749 312.126 1.00 20.25 69 CYS A CA 1
ATOM 2004 C C . CYS C 3 69 ? 225.694 227.116 312.102 1.00 18.82 69 CYS A C 1
ATOM 2005 O O . CYS C 3 69 ? 225.566 225.909 312.322 1.00 18.31 69 CYS A O 1
ATOM 2008 N N . PHE C 3 70 ? 224.664 227.917 311.829 1.00 18.07 70 PHE A N 1
ATOM 2009 C CA . PHE C 3 70 ? 223.293 227.420 311.798 1.00 17.73 70 PHE A CA 1
ATOM 2010 C C . PHE C 3 70 ? 223.072 226.411 310.679 1.00 17.89 70 PHE A C 1
ATOM 2011 O O . PHE C 3 70 ? 222.309 225.465 310.846 1.00 17.44 70 PHE A O 1
ATOM 2019 N N . LEU C 3 71 ? 223.726 226.578 309.539 1.00 18.64 71 LEU A N 1
ATOM 2020 C CA . LEU C 3 71 ? 223.609 225.605 308.466 1.00 19.34 71 LEU A CA 1
ATOM 2021 C C . LEU C 3 71 ? 224.824 224.696 308.361 1.00 19.64 71 LEU A C 1
ATOM 2022 O O . LEU C 3 71 ? 224.865 223.838 307.477 1.00 19.86 71 LEU A O 1
ATOM 2027 N N . GLY C 3 72 ? 225.787 224.826 309.267 1.00 19.19 72 GLY A N 1
ATOM 2028 C CA . GLY C 3 72 ? 227.062 224.159 309.117 1.00 18.92 72 GLY A CA 1
ATOM 2029 C C . GLY C 3 72 ? 227.332 222.958 309.993 1.00 19.11 72 GLY A C 1
ATOM 2030 O O . GLY C 3 72 ? 228.432 222.816 310.524 1.00 19.67 72 GLY A O 1
ATOM 2031 N N . ARG C 3 73 ? 226.353 222.085 310.161 1.00 18.86 73 ARG A N 1
ATOM 2032 C CA . ARG C 3 73 ? 226.588 220.803 310.797 1.00 18.52 73 ARG A CA 1
ATOM 2033 C C . ARG C 3 73 ? 225.963 219.696 309.963 1.00 17.02 73 ARG A C 1
ATOM 2034 O O . ARG C 3 73 ? 225.024 219.925 309.202 1.00 16.88 73 ARG A O 1
ATOM 2042 N N . ALA C 3 74 ? 226.525 218.500 310.099 1.00 15.98 74 ALA A N 1
ATOM 2043 C CA . ALA C 3 74 ? 226.179 217.389 309.228 1.00 15.11 74 ALA A CA 1
ATOM 2044 C C . ALA C 3 74 ? 224.784 216.878 309.551 1.00 14.78 74 ALA A C 1
ATOM 2045 O O . ALA C 3 74 ? 224.471 216.582 310.707 1.00 15.31 74 ALA A O 1
ATOM 2047 N N . ALA C 3 75 ? 223.951 216.804 308.524 1.00 14.24 75 ALA A N 1
ATOM 2048 C CA . ALA C 3 75 ? 222.579 216.340 308.604 1.00 13.69 75 ALA A CA 1
ATOM 2049 C C . ALA C 3 75 ? 222.407 215.166 307.662 1.00 13.31 75 ALA A C 1
ATOM 2050 O O . ALA C 3 75 ? 222.880 215.210 306.525 1.00 13.05 75 ALA A O 1
ATOM 2052 N N . CYS C 3 76 ? 221.731 214.125 308.137 1.00 13.23 76 CYS A N 1
ATOM 2053 C CA . CYS C 3 76 ? 221.375 213.013 307.268 1.00 13.33 76 CYS A CA 1
ATOM 2054 C C . CYS C 3 76 ? 220.410 213.498 306.197 1.00 13.35 76 CYS A C 1
ATOM 2055 O O . CYS C 3 76 ? 219.402 214.131 306.508 1.00 13.45 76 CYS A O 1
ATOM 2058 N N . VAL C 3 77 ? 220.760 213.264 304.937 1.00 12.98 77 VAL A N 1
ATOM 2059 C CA . VAL C 3 77 ? 219.944 213.722 303.824 1.00 12.61 77 VAL A CA 1
ATOM 2060 C C . VAL C 3 77 ? 219.405 212.587 302.983 1.00 12.60 77 VAL A C 1
ATOM 2061 O O . VAL C 3 77 ? 218.486 212.821 302.185 1.00 13.16 77 VAL A O 1
ATOM 2065 N N . HIS C 3 78 ? 219.923 211.373 303.132 1.00 12.53 78 HIS A N 1
ATOM 2066 C CA . HIS C 3 78 ? 219.437 210.252 302.352 1.00 12.84 78 HIS A CA 1
ATOM 2067 C C . HIS C 3 78 ? 219.827 208.945 303.020 1.00 13.34 78 HIS A C 1
ATOM 2068 O O . HIS C 3 78 ? 220.964 208.773 303.463 1.00 13.16 78 HIS A O 1
ATOM 2075 N N . VAL C 3 79 ? 218.875 208.029 303.073 1.00 14.46 79 VAL A N 1
ATOM 2076 C CA . VAL C 3 79 ? 219.121 206.650 303.460 1.00 16.08 79 VAL A CA 1
ATOM 2077 C C . VAL C 3 79 ? 218.742 205.782 302.273 1.00 17.30 79 VAL A C 1
ATOM 2078 O O . VAL C 3 79 ? 217.660 205.947 301.705 1.00 18.01 79 VAL A O 1
ATOM 2082 N N . THR C 3 80 ? 219.638 204.885 301.875 1.00 19.50 80 THR A N 1
ATOM 2083 C CA . THR C 3 80 ? 219.334 203.967 300.790 1.00 21.64 80 THR A CA 1
ATOM 2084 C C . THR C 3 80 ? 219.821 202.566 301.127 1.00 21.77 80 THR A C 1
ATOM 2085 O O . THR C 3 80 ? 220.722 202.368 301.943 1.00 21.22 80 THR A O 1
ATOM 2089 N N . GLU C 3 81 ? 219.194 201.599 300.483 1.00 24.14 81 GLU A N 1
ATOM 2090 C CA . GLU C 3 81 ? 219.462 200.185 300.675 1.00 26.02 81 GLU A CA 1
ATOM 2091 C C . GLU C 3 81 ? 220.029 199.583 299.400 1.00 24.60 81 GLU A C 1
ATOM 2092 O O . GLU C 3 81 ? 219.433 199.715 298.329 1.00 25.08 81 GLU A O 1
ATOM 2098 N N . ILE C 3 82 ? 221.190 198.948 299.510 1.00 23.94 82 ILE A N 1
ATOM 2099 C CA . ILE C 3 82 ? 221.726 198.119 298.438 1.00 23.58 82 ILE A CA 1
ATOM 2100 C C . ILE C 3 82 ? 222.036 196.742 298.995 1.00 23.74 82 ILE A C 1
ATOM 2101 O O . ILE C 3 82 ? 222.260 196.571 300.196 1.00 23.79 82 ILE A O 1
ATOM 2106 N N . GLN C 3 83 ? 222.039 195.753 298.112 1.00 24.89 83 GLN A N 1
ATOM 2107 C CA . GLN C 3 83 ? 222.177 194.361 298.502 1.00 25.66 83 GLN A CA 1
ATOM 2108 C C . GLN C 3 83 ? 223.373 193.748 297.797 1.00 25.24 83 GLN A C 1
ATOM 2109 O O . GLN C 3 83 ? 223.679 194.100 296.656 1.00 25.41 83 GLN A O 1
ATOM 2115 N N . ASN C 3 84 ? 224.059 192.850 298.493 1.00 25.41 84 ASN A N 1
ATOM 2116 C CA . ASN C 3 84 ? 225.062 191.985 297.889 1.00 25.94 84 ASN A CA 1
ATOM 2117 C C . ASN C 3 84 ? 224.438 190.601 297.818 1.00 27.52 84 ASN A C 1
ATOM 2118 O O . ASN C 3 84 ? 224.160 189.986 298.851 1.00 28.81 84 ASN A O 1
ATOM 2123 N N . LYS C 3 85 ? 224.198 190.128 296.605 1.00 29.22 85 LYS A N 1
ATOM 2124 C CA . LYS C 3 85 ? 223.585 188.828 296.386 1.00 31.33 85 LYS A CA 1
ATOM 2125 C C . LYS C 3 85 ? 223.970 188.379 294.989 1.00 32.61 85 LYS A C 1
ATOM 2126 O O . LYS C 3 85 ? 224.561 189.136 294.218 1.00 32.69 85 LYS A O 1
ATOM 2132 N N . ASP C 3 86 ? 223.661 187.122 294.689 1.00 35.75 86 ASP A N 1
ATOM 2133 C CA . ASP C 3 86 ? 223.947 186.571 293.374 1.00 38.02 86 ASP A CA 1
ATOM 2134 C C . ASP C 3 86 ? 223.054 187.239 292.336 1.00 38.40 86 ASP A C 1
ATOM 2135 O O . ASP C 3 86 ? 221.836 187.313 292.504 1.00 38.98 86 ASP A O 1
ATOM 2140 N N . ALA C 3 87 ? 223.671 187.730 291.266 1.00 40.95 87 ALA A N 1
ATOM 2141 C CA . ALA C 3 87 ? 222.996 188.529 290.254 1.00 44.30 87 ALA A CA 1
ATOM 2142 C C . ALA C 3 87 ? 222.652 187.748 288.994 1.00 46.59 87 ALA A C 1
ATOM 2143 O O . ALA C 3 87 ? 222.339 188.361 287.972 1.00 47.46 87 ALA A O 1
ATOM 2145 N N . THR C 3 88 ? 222.695 186.423 289.031 1.00 49.64 88 THR A N 1
ATOM 2146 C CA . THR C 3 88 ? 222.490 185.626 287.829 1.00 53.06 88 THR A CA 1
ATOM 2147 C C . THR C 3 88 ? 221.006 185.371 287.600 1.00 54.62 88 THR A C 1
ATOM 2148 O O . THR C 3 88 ? 220.315 184.831 288.470 1.00 54.95 88 THR A O 1
ATOM 2152 N N . GLY C 3 89 ? 220.524 185.759 286.424 1.00 55.23 89 GLY A N 1
ATOM 2153 C CA . GLY C 3 89 ? 219.117 185.673 286.114 1.00 56.92 89 GLY A CA 1
ATOM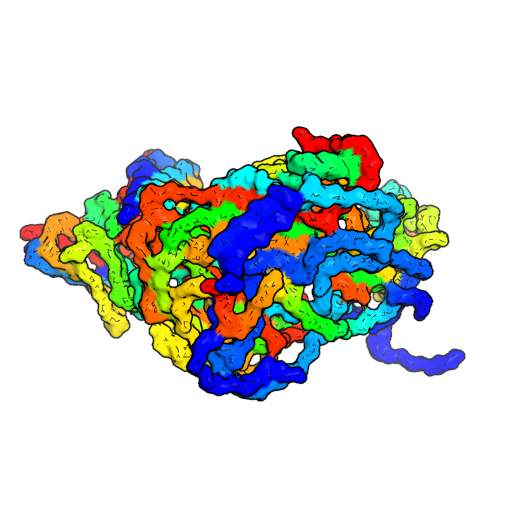 2154 C C . GLY C 3 89 ? 218.298 186.859 286.564 1.00 58.64 89 GLY A C 1
ATOM 2155 O O . GLY C 3 89 ? 217.070 186.829 286.427 1.00 61.15 89 GLY A O 1
ATOM 2156 N N . ILE C 3 90 ? 218.932 187.890 287.113 1.00 57.90 90 ILE A N 1
ATOM 2157 C CA . ILE C 3 90 ? 218.231 189.099 287.530 1.00 56.48 90 ILE A CA 1
ATOM 2158 C C . ILE C 3 90 ? 218.141 190.042 286.338 1.00 56.22 90 ILE A C 1
ATOM 2159 O O . ILE C 3 90 ? 219.163 190.444 285.775 1.00 55.62 90 ILE A O 1
ATOM 2164 N N . ASP C 3 91 ? 216.917 190.402 285.957 1.00 57.63 91 ASP A N 1
ATOM 2165 C CA . ASP C 3 91 ? 216.734 191.260 284.791 1.00 59.20 91 ASP A CA 1
ATOM 2166 C C . ASP C 3 91 ? 217.066 192.713 285.112 1.00 54.78 91 ASP A C 1
ATOM 2167 O O . ASP C 3 91 ? 217.814 193.365 284.377 1.00 54.38 91 ASP A O 1
ATOM 2172 N N . ASN C 3 92 ? 216.519 193.233 286.205 1.00 50.07 92 ASN A N 1
ATOM 2173 C CA . ASN C 3 92 ? 216.591 194.649 286.550 1.00 47.07 92 ASN A CA 1
ATOM 2174 C C . ASN C 3 92 ? 217.414 194.766 287.830 1.00 44.17 92 ASN A C 1
ATOM 2175 O O . ASN C 3 92 ? 216.893 194.553 288.929 1.00 44.04 92 ASN A O 1
ATOM 2180 N N . HIS C 3 93 ? 218.702 195.098 287.681 1.00 41.01 93 HIS A N 1
ATOM 2181 C CA . HIS C 3 93 ? 219.584 195.204 288.839 1.00 39.65 93 HIS A CA 1
ATOM 2182 C C . HIS C 3 93 ? 219.217 196.383 289.727 1.00 38.52 93 HIS A C 1
ATOM 2183 O O . HIS C 3 93 ? 219.476 196.346 290.932 1.00 37.85 93 HIS A O 1
ATOM 2190 N N . ARG C 3 94 ? 218.618 197.423 289.148 1.00 39.33 94 ARG A N 1
ATOM 2191 C CA . ARG C 3 94 ? 218.087 198.530 289.934 1.00 41.33 94 ARG A CA 1
ATOM 2192 C C . ARG C 3 94 ? 216.939 198.081 290.825 1.00 42.32 94 ARG A C 1
ATOM 2193 O O . ARG C 3 94 ? 216.877 198.448 292.004 1.00 42.93 94 ARG A O 1
ATOM 2201 N N . GLU C 3 95 ? 216.015 197.284 290.275 1.00 43.46 95 GLU A N 1
ATOM 2202 C CA . GLU C 3 95 ? 214.857 196.835 291.040 1.00 43.87 95 GLU A CA 1
ATOM 2203 C C . GLU C 3 95 ? 215.251 195.815 292.100 1.00 40.04 95 GLU A C 1
ATOM 2204 O O . GLU C 3 95 ? 214.628 195.749 293.164 1.00 39.92 95 GLU A O 1
ATOM 2210 N N . ALA C 3 96 ? 216.292 195.032 291.841 1.00 37.01 96 ALA A N 1
ATOM 2211 C CA . ALA C 3 96 ? 216.781 194.065 292.811 1.00 34.20 96 ALA A CA 1
ATOM 2212 C C . ALA C 3 96 ? 217.740 194.669 293.826 1.00 33.39 96 ALA A C 1
ATOM 2213 O O . ALA C 3 96 ? 218.300 193.915 294.628 1.00 33.91 96 ALA A O 1
ATOM 2215 N N . LYS C 3 97 ? 217.946 195.991 293.783 1.00 32.49 97 LYS A N 1
ATOM 2216 C CA . LYS C 3 97 ? 218.786 196.750 294.716 1.00 31.92 97 LYS A CA 1
ATOM 2217 C C . LYS C 3 97 ? 220.239 196.290 294.690 1.00 28.76 97 LYS A C 1
ATOM 2218 O O . LYS C 3 97 ? 220.941 196.360 295.695 1.00 29.27 97 LYS A O 1
ATOM 2224 N N . LEU C 3 98 ? 220.702 195.816 293.535 1.00 26.11 98 LEU A N 1
ATOM 2225 C CA . LEU C 3 98 ? 222.115 195.500 293.376 1.00 24.13 98 LEU A CA 1
ATOM 2226 C C . LEU C 3 98 ? 222.949 196.763 293.279 1.00 22.50 98 LEU A C 1
ATOM 2227 O O . LEU C 3 98 ? 224.138 196.754 293.604 1.00 23.21 98 LEU A O 1
ATOM 2232 N N . PHE C 3 99 ? 222.347 197.844 292.810 1.00 20.69 99 PHE A N 1
ATOM 2233 C CA . PHE C 3 99 ? 222.879 199.176 292.978 1.00 19.41 99 PHE A CA 1
ATOM 2234 C C . PHE C 3 99 ? 221.701 200.088 293.256 1.00 18.96 99 PHE A C 1
ATOM 2235 O O . PHE C 3 99 ? 220.543 199.690 293.140 1.00 19.09 99 PHE A O 1
ATOM 2243 N N . ASN C 3 100 ? 222.002 201.326 293.609 1.00 19.32 100 ASN A N 1
ATOM 2244 C CA . ASN C 3 100 ? 220.958 202.311 293.798 1.00 19.93 100 ASN A CA 1
ATOM 2245 C C . ASN C 3 100 ? 221.576 203.663 293.514 1.00 19.91 100 ASN A C 1
ATOM 2246 O O . ASN C 3 100 ? 222.770 203.858 293.737 1.00 20.07 100 ASN A O 1
ATOM 2251 N N . ASP C 3 101 ? 220.787 204.579 292.982 1.00 20.95 101 ASP A N 1
ATOM 2252 C CA . ASP C 3 101 ? 221.283 205.926 292.803 1.00 21.85 101 ASP A CA 1
ATOM 2253 C C . ASP C 3 101 ? 220.304 206.927 293.387 1.00 21.15 101 ASP A C 1
ATOM 2254 O O . ASP C 3 101 ? 219.119 206.648 293.578 1.00 21.69 101 ASP A O 1
ATOM 2259 N N . TRP C 3 102 ? 220.831 208.107 293.665 1.00 19.60 102 TRP A N 1
ATOM 2260 C CA . TRP C 3 102 ? 220.090 209.138 294.361 1.00 18.80 102 TRP A CA 1
ATOM 2261 C C . TRP C 3 102 ? 220.403 210.480 293.735 1.00 18.47 102 TRP A C 1
ATOM 2262 O O . TRP C 3 102 ? 221.565 210.889 293.692 1.00 17.81 102 TRP A O 1
ATOM 2273 N N . LYS C 3 103 ? 219.374 211.146 293.230 1.00 18.62 103 LYS A N 1
ATOM 2274 C CA . LYS C 3 103 ? 219.503 212.547 292.870 1.00 18.74 103 LYS A CA 1
ATOM 2275 C C . LYS C 3 103 ? 219.704 213.343 294.149 1.00 17.16 103 LYS A C 1
ATOM 2276 O O . LYS C 3 103 ? 218.850 213.312 295.036 1.00 17.02 103 LYS A O 1
ATOM 2282 N N . ILE C 3 104 ? 220.846 214.018 294.254 1.00 15.90 104 ILE A N 1
ATOM 2283 C CA . ILE C 3 104 ? 221.227 214.675 295.496 1.00 15.34 104 ILE A CA 1
ATOM 2284 C C . ILE C 3 104 ? 220.308 215.861 295.735 1.00 15.29 104 ILE A C 1
ATOM 2285 O O . ILE C 3 104 ? 220.226 216.784 294.919 1.00 15.41 104 ILE A O 1
ATOM 2290 N N . ASN C 3 105 ? 219.589 215.825 296.840 1.00 15.31 105 ASN A N 1
ATOM 2291 C CA . ASN C 3 105 ? 218.779 216.952 297.240 1.00 15.85 105 ASN A CA 1
ATOM 2292 C C . ASN C 3 105 ? 218.850 217.072 298.748 1.00 15.78 105 ASN A C 1
ATOM 2293 O O . ASN C 3 105 ? 219.163 216.120 299.460 1.00 15.91 105 ASN A O 1
ATOM 2298 N N . LEU C 3 106 ? 218.585 218.270 299.220 1.00 16.19 106 LEU A N 1
ATOM 2299 C CA . LEU C 3 106 ? 218.616 218.569 300.636 1.00 16.72 106 LEU A CA 1
ATOM 2300 C C . LEU C 3 106 ? 217.214 218.806 301.176 1.00 16.84 106 LEU A C 1
ATOM 2301 O O . LEU C 3 106 ? 217.041 219.431 302.225 1.00 17.10 106 LEU A O 1
ATOM 2306 N N . SER C 3 107 ? 216.210 218.292 300.475 1.00 16.95 107 SER A N 1
ATOM 2307 C CA . SER C 3 107 ? 214.816 218.514 300.807 1.00 17.57 107 SER A CA 1
ATOM 2308 C C . SER C 3 107 ? 214.048 217.222 301.053 1.00 17.26 107 SER A C 1
ATOM 2309 O O . SER C 3 107 ? 212.845 217.273 301.313 1.00 18.08 107 SER A O 1
ATOM 2312 N N . SER C 3 108 ? 214.708 216.070 300.988 1.00 17.29 108 SER A N 1
ATOM 2313 C CA . SER C 3 108 ? 214.023 214.809 301.233 1.00 17.31 108 SER A CA 1
ATOM 2314 C C . SER C 3 108 ? 213.800 214.571 302.719 1.00 17.16 108 SER A C 1
ATOM 2315 O O . SER C 3 108 ? 212.779 213.999 303.110 1.00 17.35 108 SER A O 1
ATOM 2318 N N . LEU C 3 109 ? 214.730 215.003 303.557 1.00 16.86 109 LEU A N 1
ATOM 2319 C CA . LEU C 3 109 ? 214.595 214.875 304.996 1.00 16.96 109 LEU A CA 1
ATOM 2320 C C . LEU C 3 109 ? 214.359 216.265 305.568 1.00 17.00 109 LEU A C 1
ATOM 2321 O O . LEU C 3 109 ? 215.087 217.207 305.241 1.00 17.64 109 LEU A O 1
ATOM 2326 N N . VAL C 3 110 ? 213.315 216.399 306.390 1.00 16.54 110 VAL A N 1
ATOM 2327 C CA . VAL C 3 110 ? 212.662 217.695 306.562 1.00 16.58 110 VAL A CA 1
ATOM 2328 C C . VAL C 3 110 ? 213.250 218.557 307.668 1.00 17.24 110 VAL A C 1
ATOM 2329 O O . VAL C 3 110 ? 212.914 219.747 307.741 1.00 17.73 110 VAL A O 1
ATOM 2333 N N . GLN C 3 111 ? 214.103 218.009 308.536 1.00 17.30 111 GLN A N 1
ATOM 2334 C CA . GLN C 3 111 ? 214.742 218.861 309.535 1.00 17.07 111 GLN A CA 1
ATOM 2335 C C . GLN C 3 111 ? 215.770 219.786 308.898 1.00 16.23 111 GLN A C 1
ATOM 2336 O O . GLN C 3 111 ? 215.863 220.959 309.267 1.00 16.61 111 GLN A O 1
ATOM 2342 N N . LEU C 3 112 ? 216.539 219.289 307.929 1.00 14.99 112 LEU A N 1
ATOM 2343 C CA . LEU C 3 112 ? 217.454 220.168 307.212 1.00 14.04 112 LEU A CA 1
ATOM 2344 C C . LEU C 3 112 ? 216.710 221.076 306.242 1.00 14.04 112 LEU A C 1
ATOM 2345 O O . LEU C 3 112 ? 217.099 222.239 306.070 1.00 14.20 112 LEU A O 1
ATOM 2350 N N . ARG C 3 113 ? 215.623 220.573 305.643 1.00 13.50 113 ARG A N 1
ATOM 2351 C CA . ARG C 3 113 ? 214.869 221.330 304.648 1.00 13.34 113 ARG A CA 1
ATOM 2352 C C . ARG C 3 113 ? 214.262 222.598 305.232 1.00 13.57 113 ARG A C 1
ATOM 2353 O O . ARG C 3 113 ? 214.321 223.656 304.603 1.00 13.61 113 ARG A O 1
ATOM 2361 N N . LYS C 3 114 ? 213.697 222.513 306.440 1.00 14.44 114 LYS A N 1
ATOM 2362 C CA . LYS C 3 114 ? 213.112 223.683 307.084 1.00 15.24 114 LYS A CA 1
ATOM 2363 C C . LYS C 3 114 ? 214.164 224.742 307.406 1.00 15.28 114 LYS A C 1
ATOM 2364 O O . LYS C 3 114 ? 213.886 225.940 307.306 1.00 15.64 114 LYS A O 1
ATOM 2370 N N . LYS C 3 115 ? 215.382 224.322 307.740 1.00 15.75 115 LYS A N 1
ATOM 2371 C CA . LYS C 3 115 ? 216.460 225.271 307.997 1.00 16.52 115 LYS A CA 1
ATOM 2372 C C . LYS C 3 115 ? 216.898 225.977 306.723 1.00 16.18 115 LYS A C 1
ATOM 2373 O O . LYS C 3 115 ? 217.101 227.194 306.725 1.00 16.36 115 LYS A O 1
ATOM 2379 N N . LEU C 3 116 ? 217.041 225.229 305.630 1.00 16.37 116 LEU A N 1
ATOM 2380 C CA . LEU C 3 116 ? 217.451 225.819 304.364 1.00 16.70 116 LEU A CA 1
ATOM 2381 C C . LEU C 3 116 ? 216.380 226.726 303.788 1.00 16.49 116 LEU A C 1
ATOM 2382 O O . LEU C 3 116 ? 216.702 227.727 303.143 1.00 16.22 116 LEU A O 1
ATOM 2387 N N . GLU C 3 117 ? 215.115 226.413 304.038 1.00 16.52 117 GLU A N 1
ATOM 2388 C CA . GLU C 3 117 ? 214.001 227.181 303.514 1.00 16.61 117 GLU A CA 1
ATOM 2389 C C . GLU C 3 117 ? 213.604 228.342 304.409 1.00 15.65 117 GLU A C 1
ATOM 2390 O O . GLU C 3 117 ? 212.554 228.947 304.185 1.00 15.80 117 GLU A O 1
ATOM 2396 N N . LEU C 3 118 ? 214.429 228.686 305.394 1.00 14.80 118 LEU A N 1
ATOM 2397 C CA . LEU C 3 118 ? 214.351 230.021 305.968 1.00 14.41 118 LEU A CA 1
ATOM 2398 C C . LEU C 3 118 ? 214.867 231.076 305.004 1.00 13.03 118 LEU A C 1
ATOM 2399 O O . LEU C 3 118 ? 214.609 232.258 305.210 1.00 12.98 118 LEU A O 1
ATOM 2404 N N . PHE C 3 119 ? 215.577 230.674 303.962 1.00 11.80 119 PHE A N 1
ATOM 2405 C CA . PHE C 3 119 ? 216.186 231.588 303.022 1.00 11.16 119 PHE A CA 1
ATOM 2406 C C . PHE C 3 119 ? 215.718 231.235 301.622 1.00 10.80 119 PHE A C 1
ATOM 2407 O O . PHE C 3 119 ? 215.321 230.105 301.345 1.00 11.28 119 PHE A O 1
ATOM 2415 N N . THR C 3 120 ? 215.762 232.221 300.742 1.00 10.07 120 THR A N 1
ATOM 2416 C CA . THR C 3 120 ? 215.393 232.009 299.352 1.00 9.63 120 THR A CA 1
ATOM 2417 C C . THR C 3 120 ? 216.564 231.501 298.532 1.00 9.32 120 THR A C 1
ATOM 2418 O O . THR C 3 120 ? 216.426 230.549 297.762 1.00 9.25 120 THR A O 1
ATOM 2422 N N . TYR C 3 121 ? 217.711 232.129 298.680 1.00 9.03 121 TYR A N 1
ATOM 2423 C CA . TYR C 3 121 ? 218.895 231.750 297.946 1.00 8.95 121 TYR A CA 1
ATOM 2424 C C . TYR C 3 121 ? 219.963 231.355 298.940 1.00 8.91 121 TYR A C 1
ATOM 2425 O O . TYR C 3 121 ? 220.106 231.979 299.994 1.00 8.84 121 TYR A O 1
ATOM 2434 N N . VAL C 3 122 ? 220.701 230.313 298.611 1.00 8.79 122 VAL A N 1
ATOM 2435 C CA . VAL C 3 122 ? 221.759 229.851 299.487 1.00 8.73 122 VAL A CA 1
ATOM 2436 C C . VAL C 3 122 ? 222.916 229.347 298.632 1.00 8.54 122 VAL A C 1
ATOM 2437 O O . VAL C 3 122 ? 222.721 228.683 297.609 1.00 8.54 122 VAL A O 1
ATOM 2441 N N . ARG C 3 123 ? 224.119 229.747 299.009 1.00 8.45 123 ARG A N 1
ATOM 2442 C CA . ARG C 3 123 ? 225.335 229.355 298.323 1.00 8.36 123 ARG A CA 1
ATOM 2443 C C . ARG C 3 123 ? 226.262 228.726 299.345 1.00 8.50 123 ARG A C 1
ATOM 2444 O O . ARG C 3 123 ? 226.552 229.336 300.376 1.00 8.48 123 ARG A O 1
ATOM 2452 N N . PHE C 3 124 ? 226.716 227.513 299.066 1.00 8.83 124 PHE A N 1
ATOM 2453 C CA . PHE C 3 124 ? 227.592 226.812 299.992 1.00 9.19 124 PHE A CA 1
ATOM 2454 C C . PHE C 3 124 ? 228.359 225.733 299.251 1.00 9.41 124 PHE A C 1
ATOM 2455 O O . PHE C 3 124 ? 227.865 225.146 298.288 1.00 9.13 124 PHE A O 1
ATOM 2463 N N . ASP C 3 125 ? 229.562 225.473 299.738 1.00 10.02 125 ASP A N 1
ATOM 2464 C CA . ASP C 3 125 ? 230.269 224.239 299.458 1.00 10.51 125 ASP A CA 1
ATOM 2465 C C . ASP C 3 125 ? 229.653 223.116 300.280 1.00 10.50 125 ASP A C 1
ATOM 2466 O O . ASP C 3 125 ? 229.118 223.337 301.365 1.00 10.52 125 ASP A O 1
ATOM 2471 N N . SER C 3 126 ? 229.708 221.909 299.749 1.00 10.97 126 SER A N 1
ATOM 2472 C CA . SER C 3 126 ? 229.127 220.756 300.417 1.00 11.60 126 SER A CA 1
ATOM 2473 C C . SER C 3 126 ? 230.230 219.885 300.995 1.00 12.04 126 SER A C 1
ATOM 2474 O O . SER C 3 126 ? 231.302 219.761 300.407 1.00 12.09 126 SER A O 1
ATOM 2477 N N . GLU C 3 127 ? 229.969 219.294 302.152 1.00 12.46 127 GLU A N 1
ATOM 2478 C CA . GLU C 3 127 ? 230.825 218.256 302.707 1.00 13.07 127 GLU A CA 1
ATOM 2479 C C . GLU C 3 127 ? 229.970 217.033 302.980 1.00 12.27 127 GLU A C 1
ATOM 2480 O O . GLU C 3 127 ? 229.027 217.092 303.771 1.00 11.96 127 GLU A O 1
ATOM 2486 N N . TYR C 3 128 ? 230.280 215.945 302.299 1.00 11.81 128 TYR A N 1
ATOM 2487 C CA . TYR C 3 128 ? 229.506 214.724 302.403 1.00 11.44 128 TYR A CA 1
ATOM 2488 C C . TYR C 3 128 ? 230.213 213.721 303.290 1.00 11.56 128 TYR A C 1
ATOM 2489 O O . TYR C 3 128 ? 231.428 213.534 303.192 1.00 11.79 128 TYR A O 1
ATOM 2498 N N . THR C 3 129 ? 229.442 213.079 304.150 1.00 11.52 129 THR A N 1
ATOM 2499 C CA . THR C 3 129 ? 229.905 211.938 304.911 1.00 11.53 129 THR A CA 1
ATOM 2500 C C . THR C 3 129 ? 228.949 210.797 304.615 1.00 11.63 129 THR A C 1
ATOM 2501 O O . THR C 3 129 ? 227.733 210.946 304.749 1.00 11.60 129 THR A O 1
ATOM 2505 N N . ILE C 3 130 ? 229.488 209.674 304.170 1.00 11.83 130 ILE A N 1
ATOM 2506 C CA . ILE C 3 130 ? 228.682 208.533 303.762 1.00 12.24 130 ILE A CA 1
ATOM 2507 C C . ILE C 3 130 ? 229.006 207.371 304.685 1.00 12.56 130 ILE A C 1
ATOM 2508 O O . ILE C 3 130 ? 230.123 206.845 304.661 1.00 12.60 130 ILE A O 1
ATOM 2513 N N . LEU C 3 131 ? 228.034 206.971 305.492 1.00 13.16 131 LEU A N 1
ATOM 2514 C CA . LEU C 3 131 ? 228.171 205.835 306.391 1.00 14.17 131 LEU A CA 1
ATOM 2515 C C . LEU C 3 131 ? 227.441 204.638 305.803 1.00 14.42 131 LEU A C 1
ATOM 2516 O O . LEU C 3 131 ? 226.285 204.754 305.385 1.00 14.91 131 LEU A O 1
ATOM 2521 N N . ALA C 3 132 ? 228.123 203.503 305.751 1.00 14.47 132 ALA A N 1
ATOM 2522 C CA . ALA C 3 132 ? 227.544 202.256 305.277 1.00 14.45 132 ALA A CA 1
ATOM 2523 C C . ALA C 3 132 ? 227.510 201.261 306.424 1.00 14.52 132 ALA A C 1
ATOM 2524 O O . ALA C 3 132 ? 228.531 201.024 307.074 1.00 15.01 132 ALA A O 1
ATOM 2526 N N . THR C 3 133 ? 226.342 200.690 306.671 1.00 14.64 133 THR A N 1
ATOM 2527 C CA . THR C 3 133 ? 226.152 199.678 307.699 1.00 14.76 133 THR A CA 1
ATOM 2528 C C . THR C 3 133 ? 225.532 198.428 307.091 1.00 14.94 133 THR A C 1
ATOM 2529 O O . THR C 3 133 ? 224.659 198.519 306.228 1.00 14.99 133 THR A O 1
ATOM 2533 N N . ALA C 3 134 ? 225.975 197.263 307.552 1.00 15.42 134 ALA A N 1
ATOM 2534 C CA . ALA C 3 134 ? 225.528 195.988 307.012 1.00 16.01 134 ALA A CA 1
ATOM 2535 C C . ALA C 3 134 ? 224.652 195.240 308.008 1.00 16.68 134 ALA A C 1
ATOM 2536 O O . ALA C 3 134 ? 224.677 195.496 309.212 1.00 16.82 134 ALA A O 1
ATOM 2538 N N . SER C 3 135 ? 223.863 194.310 307.476 1.00 17.81 135 SER A N 1
ATOM 2539 C CA . SER C 3 135 ? 223.091 193.372 308.276 1.00 18.99 135 SER A CA 1
ATOM 2540 C C . SER C 3 135 ? 222.811 192.133 307.437 1.00 19.93 135 SER A C 1
ATOM 2541 O O . SER C 3 135 ? 222.712 192.211 306.213 1.00 19.62 135 SER A O 1
ATOM 2544 N N . GLN C 3 136 ? 222.706 190.985 308.107 1.00 21.68 136 GLN A N 1
ATOM 2545 C CA . GLN C 3 136 ? 222.338 189.719 307.473 1.00 23.58 136 GLN A CA 1
ATOM 2546 C C . GLN C 3 136 ? 221.124 189.143 308.186 1.00 25.03 136 GLN A C 1
ATOM 2547 O O . GLN C 3 136 ? 221.268 188.388 309.158 1.00 25.59 136 GLN A O 1
ATOM 2553 N N . PRO C 3 137 ? 219.910 189.445 307.723 1.00 27.26 137 PRO A N 1
ATOM 2554 C CA . PRO C 3 137 ? 218.712 188.969 308.427 1.00 29.25 137 PRO A CA 1
ATOM 2555 C C . PRO C 3 137 ? 218.405 187.484 308.277 1.00 32.40 137 PRO A C 1
ATOM 2556 O O . PRO C 3 137 ? 217.632 186.965 309.090 1.00 34.21 137 PRO A O 1
ATOM 2560 N N . ASP C 3 138 ? 218.972 186.771 307.300 1.00 35.61 138 ASP A N 1
ATOM 2561 C CA . ASP C 3 138 ? 218.579 185.374 307.068 1.00 39.60 138 ASP A CA 1
ATOM 2562 C C . ASP C 3 138 ? 219.788 184.449 306.884 1.00 40.46 138 ASP A C 1
ATOM 2563 O O . ASP C 3 138 ? 220.277 184.255 305.766 1.00 43.67 138 ASP A O 1
ATOM 2568 N N . SER C 3 139 ? 220.242 183.868 307.998 1.00 38.82 139 SER A N 1
ATOM 2569 C CA . SER C 3 139 ? 221.085 182.666 308.047 1.00 37.40 139 SER A CA 1
ATOM 2570 C C . SER C 3 139 ? 222.423 182.863 307.326 1.00 35.18 139 SER A C 1
ATOM 2571 O O . SER C 3 139 ? 222.725 182.239 306.311 1.00 36.66 139 SER A O 1
ATOM 2574 N N . ALA C 3 140 ? 223.210 183.767 307.879 1.00 31.29 140 ALA A N 1
ATOM 2575 C CA . ALA C 3 140 ? 224.612 183.895 307.529 1.00 27.55 140 ALA A CA 1
ATOM 2576 C C . ALA C 3 140 ? 225.446 183.279 308.637 1.00 25.44 140 ALA A C 1
ATOM 2577 O O . ALA C 3 140 ? 224.998 183.155 309.776 1.00 25.27 140 ALA A O 1
ATOM 2579 N N . ASN C 3 141 ? 226.666 182.899 308.305 1.00 24.62 141 ASN A N 1
ATOM 2580 C CA . ASN C 3 141 ? 227.543 182.366 309.327 1.00 24.58 141 ASN A CA 1
ATOM 2581 C C . ASN C 3 141 ? 228.873 183.095 309.445 1.00 22.75 141 ASN A C 1
ATOM 2582 O O . ASN C 3 141 ? 229.719 182.652 310.225 1.00 23.33 141 ASN A O 1
ATOM 2587 N N . TYR C 3 142 ? 229.079 184.210 308.744 1.00 20.36 142 TYR A N 1
ATOM 2588 C CA . TYR C 3 142 ? 230.339 184.914 308.948 1.00 19.68 142 TYR A CA 1
ATOM 2589 C C . TYR C 3 142 ? 230.233 186.417 308.754 1.00 20.11 142 TYR A C 1
ATOM 2590 O O . TYR C 3 142 ? 229.161 186.990 308.543 1.00 20.69 142 TYR A O 1
ATOM 2599 N N . SER C 3 143 ? 231.412 187.030 308.843 1.00 21.12 143 SER A N 1
ATOM 2600 C CA . SER C 3 143 ? 231.652 188.449 308.651 1.00 22.82 143 SER A CA 1
ATOM 2601 C C . SER C 3 143 ? 231.902 188.759 307.182 1.00 23.41 143 SER A C 1
ATOM 2602 O O . SER C 3 143 ? 232.951 188.400 306.642 1.00 23.58 143 SER A O 1
ATOM 2605 N N . SER C 3 144 ? 230.959 189.436 306.540 1.00 24.43 144 SER A N 1
ATOM 2606 C CA . SER C 3 144 ? 231.223 189.906 305.188 1.00 25.80 144 SER A CA 1
ATOM 2607 C C . SER C 3 144 ? 231.956 191.240 305.201 1.00 25.61 144 SER A C 1
ATOM 2608 O O . SER C 3 144 ? 231.425 192.267 305.623 1.00 25.80 144 SER A O 1
ATOM 2611 N N . ASN C 3 145 ? 233.197 191.202 304.734 1.00 25.72 145 ASN A N 1
ATOM 2612 C CA . ASN C 3 145 ? 234.027 192.389 304.564 1.00 25.47 145 ASN A CA 1
ATOM 2613 C C . ASN C 3 145 ? 233.672 192.985 303.210 1.00 22.80 145 ASN A C 1
ATOM 2614 O O . ASN C 3 145 ? 234.048 192.451 302.169 1.00 23.49 145 ASN A O 1
ATOM 2619 N N . LEU C 3 146 ? 232.947 194.088 303.207 1.00 19.47 146 LEU A N 1
ATOM 2620 C CA . LEU C 3 146 ? 232.429 194.611 301.958 1.00 17.35 146 LEU A CA 1
ATOM 2621 C C . LEU C 3 146 ? 232.957 196.012 301.686 1.00 15.58 146 LEU A C 1
ATOM 2622 O O . LEU C 3 146 ? 233.222 196.784 302.605 1.00 15.57 146 LEU A O 1
ATOM 2627 N N . VAL C 3 147 ? 233.119 196.319 300.404 1.00 14.40 147 VAL A N 1
ATOM 2628 C CA . VAL C 3 147 ? 233.526 197.639 299.936 1.00 13.54 147 VAL A CA 1
ATOM 2629 C C . VAL C 3 147 ? 232.362 198.248 299.164 1.00 12.93 147 VAL A C 1
ATOM 2630 O O . VAL C 3 147 ? 231.744 197.577 298.332 1.00 12.94 147 VAL A O 1
ATOM 2634 N N . VAL C 3 148 ? 232.041 199.504 299.468 1.00 12.56 148 VAL A N 1
ATOM 2635 C CA . VAL C 3 148 ? 231.042 200.282 298.742 1.00 12.19 148 VAL A CA 1
ATOM 2636 C C . VAL C 3 148 ? 231.749 201.227 297.780 1.00 11.72 148 VAL A C 1
ATOM 2637 O O . VAL C 3 148 ? 232.724 201.892 298.152 1.00 11.55 148 VAL A O 1
ATOM 2641 N N . GLN C 3 149 ? 231.283 201.254 296.535 1.00 11.15 149 GLN A N 1
ATOM 2642 C CA . GLN C 3 149 ? 231.557 202.352 295.627 1.00 10.88 149 GLN A CA 1
ATOM 2643 C C . GLN C 3 149 ? 230.433 203.371 295.715 1.00 11.10 149 GLN A C 1
ATOM 2644 O O . GLN C 3 149 ? 229.262 203.024 295.564 1.00 11.22 149 GLN A O 1
ATOM 2650 N N . ALA C 3 150 ? 230.789 204.620 295.973 1.00 11.17 150 ALA A N 1
ATOM 2651 C CA . ALA C 3 150 ? 229.880 205.747 295.828 1.00 11.18 150 ALA A CA 1
ATOM 2652 C C . ALA C 3 150 ? 230.412 206.615 294.702 1.00 11.60 150 ALA A C 1
ATOM 2653 O O . ALA C 3 150 ? 231.520 207.136 294.802 1.00 11.48 150 ALA A O 1
ATOM 2655 N N . MET C 3 151 ? 229.634 206.760 293.638 1.00 12.20 151 MET A N 1
ATOM 2656 C CA . MET C 3 151 ? 230.054 207.480 292.444 1.00 13.14 151 MET A CA 1
ATOM 2657 C C . MET C 3 151 ? 229.216 208.736 292.249 1.00 13.53 151 MET A C 1
ATOM 2658 O O . MET C 3 151 ? 228.003 208.648 292.056 1.00 13.47 151 MET A O 1
ATOM 2663 N N . TYR C 3 152 ? 229.871 209.890 292.268 1.00 14.13 152 TYR A N 1
ATOM 2664 C CA . TYR C 3 152 ? 229.219 211.147 291.928 1.00 14.82 152 TYR A CA 1
ATOM 2665 C C . TYR C 3 152 ? 228.917 211.170 290.433 1.00 14.63 152 TYR A C 1
ATOM 2666 O O . TYR C 3 152 ? 229.831 211.083 289.612 1.00 14.78 152 TYR A O 1
ATOM 2675 N N . VAL C 3 153 ? 227.642 211.261 290.076 1.00 14.90 153 VAL A N 1
ATOM 2676 C CA . VAL C 3 153 ? 227.219 211.175 288.684 1.00 15.42 153 VAL A CA 1
ATOM 2677 C C . VAL C 3 153 ? 226.605 212.518 288.292 1.00 15.67 153 VAL A C 1
ATOM 2678 O O . VAL C 3 153 ? 225.485 212.836 288.713 1.00 15.82 153 VAL A O 1
ATOM 2682 N N . PRO C 3 154 ? 227.298 213.338 287.513 1.00 15.96 154 PRO A N 1
ATOM 2683 C CA . PRO C 3 154 ? 226.721 214.602 287.051 1.00 15.93 154 PRO A CA 1
ATOM 2684 C C . PRO C 3 154 ? 225.679 214.368 285.969 1.00 16.36 154 PRO A C 1
ATOM 2685 O O . PRO C 3 154 ? 225.587 213.255 285.434 1.00 16.56 154 PRO A O 1
ATOM 2689 N N . PRO C 3 155 ? 224.854 215.372 285.645 1.00 16.89 155 PRO A N 1
ATOM 2690 C CA . PRO C 3 155 ? 223.892 215.215 284.541 1.00 17.11 155 PRO A CA 1
ATOM 2691 C C . PRO C 3 155 ? 224.579 215.025 283.198 1.00 17.42 155 PRO A C 1
ATOM 2692 O O . PRO C 3 155 ? 225.489 215.769 282.835 1.00 17.83 155 PRO A O 1
ATOM 2696 N N . GLY C 3 156 ? 224.134 214.017 282.461 1.00 17.50 156 GLY A N 1
ATOM 2697 C CA . GLY C 3 156 ? 224.743 213.676 281.201 1.00 18.47 156 GLY A CA 1
ATOM 2698 C C . GLY C 3 156 ? 225.796 212.605 281.263 1.00 19.47 156 GLY A C 1
ATOM 2699 O O . GLY C 3 156 ? 226.186 212.088 280.212 1.00 19.71 156 GLY A O 1
ATOM 2700 N N . ALA C 3 157 ? 226.293 212.280 282.448 1.00 20.23 157 ALA A N 1
ATOM 2701 C CA . ALA C 3 157 ? 227.131 211.110 282.599 1.00 21.65 157 ALA A CA 1
ATOM 2702 C C . ALA C 3 157 ? 226.275 209.860 282.419 1.00 22.50 157 ALA A C 1
ATOM 2703 O O . ALA C 3 157 ? 225.083 209.878 282.734 1.00 23.01 157 ALA A O 1
ATOM 2705 N N . PRO C 3 158 ? 226.843 208.778 281.877 1.00 24.22 158 PRO A N 1
ATOM 2706 C CA . PRO C 3 158 ? 226.070 207.533 281.738 1.00 25.30 158 PRO A CA 1
ATOM 2707 C C . PRO C 3 158 ? 225.683 206.955 283.091 1.00 26.49 158 PRO A C 1
ATOM 2708 O O . PRO C 3 158 ? 226.519 206.796 283.981 1.00 26.91 158 PRO A O 1
ATOM 2712 N N . ASN C 3 159 ? 224.408 206.700 283.252 1.00 28.75 159 ASN A N 1
ATOM 2713 C CA . ASN C 3 159 ? 223.930 206.125 284.494 1.00 30.75 159 ASN A CA 1
ATOM 2714 C C . ASN C 3 159 ? 224.083 204.608 284.450 1.00 29.57 159 ASN A C 1
ATOM 2715 O O . ASN C 3 159 ? 223.948 203.999 283.389 1.00 29.79 159 ASN A O 1
ATOM 2720 N N . PRO C 3 160 ? 224.404 203.985 285.580 1.00 29.91 160 PRO A N 1
ATOM 2721 C CA . PRO C 3 160 ? 224.551 202.525 285.595 1.00 30.03 160 PRO A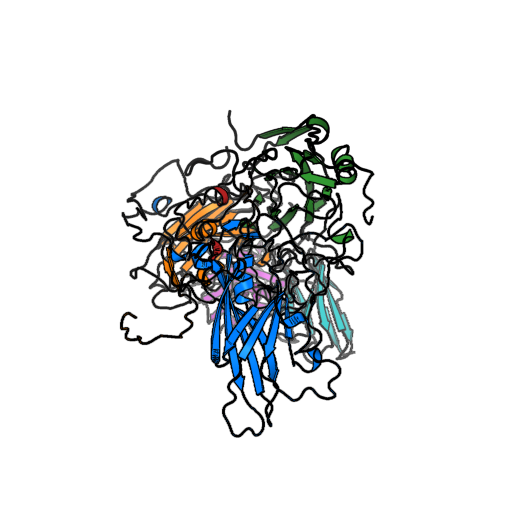 CA 1
ATOM 2722 C C . PRO C 3 160 ? 223.221 201.816 285.395 1.00 30.47 160 PRO A C 1
ATOM 2723 O O . PRO C 3 160 ? 222.176 202.269 285.865 1.00 29.93 160 PRO A O 1
ATOM 2727 N N . LYS C 3 161 ? 223.272 200.705 284.664 1.00 31.80 161 LYS A N 1
ATOM 2728 C CA . LYS C 3 161 ? 222.140 199.805 284.505 1.00 33.81 161 LYS A CA 1
ATOM 2729 C C . LYS C 3 161 ? 222.376 198.448 285.140 1.00 32.69 161 LYS A C 1
ATOM 2730 O O . LYS C 3 161 ? 221.422 197.800 285.564 1.00 33.32 161 LYS A O 1
ATOM 2736 N N . GLU C 3 162 ? 223.626 198.017 285.206 1.00 31.80 162 GLU A N 1
ATOM 2737 C CA . GLU C 3 162 ? 224.061 196.815 285.887 1.00 31.71 162 GLU A CA 1
ATOM 2738 C C . GLU C 3 162 ? 224.892 197.237 287.088 1.00 28.86 162 GLU A C 1
ATOM 2739 O O . GLU C 3 162 ? 225.428 198.346 287.129 1.00 28.07 162 GLU A O 1
ATOM 2745 N N . TRP C 3 163 ? 225.016 196.342 288.069 1.00 26.03 163 TRP A N 1
ATOM 2746 C CA . TRP C 3 163 ? 225.871 196.661 289.205 1.00 24.90 163 TRP A CA 1
ATOM 2747 C C . TRP C 3 163 ? 227.346 196.578 288.836 1.00 24.33 163 TRP A C 1
ATOM 2748 O O . TRP C 3 163 ? 228.184 197.144 289.540 1.00 23.79 163 TRP A O 1
ATOM 2759 N N . ASP C 3 164 ? 227.670 195.918 287.729 1.00 25.25 164 ASP A N 1
ATOM 2760 C CA . ASP C 3 164 ? 229.041 195.650 287.325 1.00 26.55 164 ASP A CA 1
ATOM 2761 C C . ASP C 3 164 ? 229.303 196.032 285.871 1.00 25.47 164 ASP A C 1
ATOM 2762 O O . ASP C 3 164 ? 230.105 195.386 285.203 1.00 26.38 164 ASP A O 1
ATOM 2767 N N . ASP C 3 165 ? 228.659 197.079 285.362 1.00 24.77 165 ASP A N 1
ATOM 2768 C CA . ASP C 3 165 ? 228.817 197.425 283.953 1.00 24.60 165 ASP A CA 1
ATOM 2769 C C . ASP C 3 165 ? 230.002 198.374 283.753 1.00 23.91 165 ASP A C 1
ATOM 2770 O O . ASP C 3 165 ? 230.775 198.647 284.672 1.00 24.07 165 ASP A O 1
ATOM 2775 N N . TYR C 3 166 ? 230.140 198.891 282.529 1.00 24.76 166 TYR A N 1
ATOM 2776 C CA . TYR C 3 166 ? 231.269 199.734 282.148 1.00 24.44 166 TYR A CA 1
ATOM 2777 C C . TYR C 3 166 ? 231.245 201.098 282.826 1.00 23.13 166 TYR A C 1
ATOM 2778 O O . TYR C 3 166 ? 232.271 201.783 282.838 1.00 23.95 166 TYR A O 1
ATOM 2787 N N . THR C 3 167 ? 230.099 201.523 283.347 1.00 21.09 167 THR A N 1
ATOM 2788 C CA . THR C 3 167 ? 229.956 202.871 283.882 1.00 19.50 167 THR A CA 1
ATOM 2789 C C . THR C 3 167 ? 230.644 203.068 285.223 1.00 18.26 167 THR A C 1
ATOM 2790 O O . THR C 3 167 ? 230.856 204.216 285.619 1.00 18.83 167 THR A O 1
ATOM 2794 N N . TRP C 3 168 ? 230.990 201.998 285.928 1.00 16.30 168 TRP A N 1
ATOM 2795 C CA . TRP C 3 168 ? 231.545 202.117 287.266 1.00 15.04 168 TRP A CA 1
ATOM 2796 C C . TRP C 3 168 ? 233.058 202.296 287.281 1.00 15.65 168 TRP A C 1
ATOM 2797 O O . TRP C 3 168 ? 233.640 202.371 288.360 1.00 16.30 168 TRP A O 1
ATOM 2808 N N . GLN C 3 169 ? 233.716 202.359 286.126 1.00 16.44 169 GLN A N 1
ATOM 2809 C CA . GLN C 3 169 ? 235.169 202.425 286.155 1.00 16.96 169 GLN A CA 1
ATOM 2810 C C . GLN C 3 169 ? 235.690 203.840 286.397 1.00 16.82 169 GLN A C 1
ATOM 2811 O O . GLN C 3 169 ? 236.888 203.996 286.636 1.00 16.90 169 GLN A O 1
ATOM 2817 N N . SER C 3 170 ? 234.805 204.846 286.367 1.00 16.77 170 SER A N 1
ATOM 2818 C CA . SER C 3 170 ? 235.001 206.180 286.961 1.00 16.65 170 SER A CA 1
ATOM 2819 C C . SER C 3 170 ? 236.198 206.921 286.375 1.00 16.12 170 SER A C 1
ATOM 2820 O O . SER C 3 170 ? 236.978 207.531 287.104 1.00 16.18 170 SER A O 1
ATOM 2823 N N . ALA C 3 171 ? 236.350 206.874 285.051 1.00 15.53 171 ALA A N 1
ATOM 2824 C CA . ALA C 3 171 ? 237.507 207.522 284.446 1.00 15.24 171 ALA A CA 1
ATOM 2825 C C . ALA C 3 171 ? 237.397 209.038 284.500 1.00 14.97 171 ALA A C 1
ATOM 2826 O O . ALA C 3 171 ? 238.416 209.731 284.465 1.00 15.43 171 ALA A O 1
ATOM 2828 N N . SER C 3 172 ? 236.186 209.564 284.612 1.00 14.37 172 SER A N 1
ATOM 2829 C CA . SER C 3 172 ? 236.021 210.998 284.759 1.00 13.81 172 SER A CA 1
ATOM 2830 C C . SER C 3 172 ? 235.044 211.327 285.882 1.00 13.44 172 SER A C 1
ATOM 2831 O O . SER C 3 172 ? 235.050 212.449 286.391 1.00 13.83 172 SER A O 1
ATOM 2834 N N . ASN C 3 173 ? 234.200 210.378 286.272 1.00 12.45 173 ASN A N 1
ATOM 2835 C CA . ASN C 3 173 ? 233.360 210.596 287.441 1.00 11.68 173 ASN A CA 1
ATOM 2836 C C . ASN C 3 173 ? 234.212 210.437 288.691 1.00 11.08 173 ASN A C 1
ATOM 2837 O O . ASN C 3 173 ? 234.983 209.478 288.789 1.00 11.29 173 ASN A O 1
ATOM 2842 N N . PRO C 3 174 ? 234.125 211.349 289.650 1.00 10.47 174 PRO A N 1
ATOM 2843 C CA . PRO C 3 174 ? 234.699 211.067 290.964 1.00 9.87 174 PRO A CA 1
ATOM 2844 C C . PRO C 3 174 ? 233.921 209.962 291.652 1.00 9.25 174 PRO A C 1
ATOM 2845 O O . PRO C 3 174 ? 232.691 209.970 291.689 1.00 9.33 174 PRO A O 1
ATOM 2849 N N . SER C 3 175 ? 234.646 208.980 292.161 1.00 8.66 175 SER A N 1
ATOM 2850 C CA . SER C 3 175 ? 234.023 207.947 292.963 1.00 8.46 175 SER A CA 1
ATOM 2851 C C . SER C 3 175 ? 234.850 207.744 294.222 1.00 8.09 175 SER A C 1
ATOM 2852 O O . SER C 3 175 ? 235.997 208.183 294.311 1.00 7.96 175 SER A O 1
ATOM 2855 N N . VAL C 3 176 ? 234.251 207.101 295.217 1.00 7.86 176 VAL A N 1
ATOM 2856 C CA . VAL C 3 176 ? 234.959 206.805 296.453 1.00 7.69 176 VAL A CA 1
ATOM 2857 C C . VAL C 3 176 ? 234.674 205.370 296.891 1.00 7.58 176 VAL A C 1
ATOM 2858 O O . VAL C 3 176 ? 233.535 204.898 296.831 1.00 7.54 176 VAL A O 1
ATOM 2862 N N . PHE C 3 177 ? 235.740 204.665 297.245 1.00 7.81 177 PHE A N 1
ATOM 2863 C CA . PHE C 3 177 ? 235.715 203.316 297.788 1.00 8.11 177 PHE A CA 1
ATOM 2864 C C . PHE C 3 177 ? 235.939 203.387 299.282 1.00 8.68 177 PHE A C 1
ATOM 2865 O O . PHE C 3 177 ? 236.876 204.047 299.730 1.00 8.68 177 PHE A O 1
ATOM 2873 N N . PHE C 3 178 ? 235.119 202.677 300.041 1.00 9.61 178 PHE A N 1
ATOM 2874 C CA . PHE C 3 178 ? 235.299 202.627 301.482 1.00 10.55 178 PHE A CA 1
ATOM 2875 C C . PHE C 3 178 ? 234.636 201.357 301.988 1.00 11.49 178 PHE A C 1
ATOM 2876 O O . PHE C 3 178 ? 233.748 200.803 301.341 1.00 11.84 178 PHE A O 1
ATOM 2884 N N . LYS C 3 179 ? 235.099 200.891 303.139 1.00 13.23 179 LYS A N 1
ATOM 2885 C CA . LYS C 3 179 ? 234.599 199.652 303.711 1.00 15.24 179 LYS A CA 1
ATOM 2886 C C . LYS C 3 179 ? 233.215 199.846 304.309 1.00 15.96 179 LYS A C 1
ATOM 2887 O O . LYS C 3 179 ? 232.835 200.941 304.716 1.00 16.31 179 LYS A O 1
ATOM 2893 N N . VAL C 3 180 ? 232.449 198.764 304.359 1.00 16.72 180 VAL A N 1
ATOM 2894 C CA . VAL C 3 180 ? 231.177 198.824 305.060 1.00 17.47 180 VAL A CA 1
ATOM 2895 C C . VAL C 3 180 ? 231.450 198.725 306.553 1.00 18.13 180 VAL A C 1
ATOM 2896 O O . VAL C 3 180 ? 232.220 197.870 307.004 1.00 17.97 180 VAL A O 1
ATOM 2900 N N . GLY C 3 181 ? 230.855 199.628 307.320 1.00 19.11 181 GLY A N 1
ATOM 2901 C CA . GLY C 3 181 ? 231.121 199.703 308.737 1.00 20.35 181 GLY A CA 1
ATOM 2902 C C . GLY C 3 181 ? 231.796 201.000 309.111 1.00 22.08 181 GLY A C 1
ATOM 2903 O O . GLY C 3 181 ? 231.471 201.599 310.134 1.00 23.25 181 GLY A O 1
ATOM 2904 N N . ASP C 3 182 ? 232.755 201.438 308.315 1.00 23.97 182 ASP A N 1
ATOM 2905 C CA . ASP C 3 182 ? 233.285 202.774 308.498 1.00 25.72 182 ASP A CA 1
ATOM 2906 C C . ASP C 3 182 ? 232.708 203.674 307.415 1.00 25.05 182 ASP A C 1
ATOM 2907 O O . ASP C 3 182 ? 231.752 203.316 306.721 1.00 25.56 182 ASP A O 1
ATOM 2912 N N . THR C 3 183 ? 233.266 204.859 307.292 1.00 23.35 183 THR A N 1
ATOM 2913 C CA . THR C 3 183 ? 232.600 205.909 306.560 1.00 21.46 183 THR A CA 1
ATOM 2914 C C . THR C 3 183 ? 233.480 206.461 305.449 1.00 19.32 183 THR A C 1
ATOM 2915 O O . THR C 3 183 ? 234.647 206.108 305.304 1.00 20.59 183 THR A O 1
ATOM 2919 N N . SER C 3 184 ? 232.875 207.326 304.650 1.00 16.97 184 SER A N 1
ATOM 2920 C CA . SER C 3 184 ? 233.549 208.081 303.615 1.00 15.23 184 SER A CA 1
ATOM 2921 C C . SER C 3 184 ? 233.378 209.568 303.899 1.00 14.01 184 SER A C 1
ATOM 2922 O O . SER C 3 184 ? 232.475 209.974 304.625 1.00 14.11 184 SER A O 1
ATOM 2925 N N . ARG C 3 185 ? 234.250 210.379 303.316 1.00 12.96 185 ARG A N 1
ATOM 2926 C CA . ARG C 3 185 ? 234.274 211.811 303.607 1.00 12.35 185 ARG A CA 1
ATOM 2927 C C . ARG C 3 185 ? 234.937 212.544 302.454 1.00 11.73 185 ARG A C 1
ATOM 2928 O O . ARG C 3 185 ? 236.101 212.291 302.146 1.00 12.20 185 ARG A O 1
ATOM 2936 N N . PHE C 3 186 ? 234.197 213.443 301.819 1.00 11.24 186 PHE A N 1
ATOM 2937 C CA . PHE C 3 186 ? 234.741 214.300 300.781 1.00 10.75 186 PHE A CA 1
ATOM 2938 C C . PHE C 3 186 ? 233.945 215.593 300.738 1.00 10.23 186 PHE A C 1
ATOM 2939 O O . PHE C 3 186 ? 232.798 215.661 301.178 1.00 10.06 186 PHE A O 1
ATOM 2947 N N . SER C 3 187 ? 234.576 216.625 300.215 1.00 9.80 187 SER A N 1
ATOM 2948 C CA . SER C 3 187 ? 233.885 217.878 299.999 1.00 9.45 187 SER A CA 1
ATOM 2949 C C . SER C 3 187 ? 233.597 218.059 298.518 1.00 9.09 187 SER A C 1
ATOM 2950 O O . SER C 3 187 ? 234.279 217.511 297.655 1.00 9.07 187 SER A O 1
ATOM 2953 N N . VAL C 3 188 ? 232.518 218.778 298.238 1.00 8.78 188 VAL A N 1
ATOM 2954 C CA . VAL C 3 188 ? 232.135 219.154 296.888 1.00 8.38 188 VAL A CA 1
ATOM 2955 C C . VAL C 3 188 ? 231.948 220.661 296.895 1.00 7.98 188 VAL A C 1
ATOM 2956 O O . VAL C 3 188 ? 231.278 221.185 297.787 1.00 8.12 188 VAL A O 1
ATOM 2960 N N . PRO C 3 189 ? 232.546 221.394 295.964 1.00 7.63 189 PRO A N 1
ATOM 2961 C CA . PRO C 3 189 ? 232.289 222.834 295.866 1.00 7.34 189 PRO A CA 1
ATOM 2962 C C . PRO C 3 189 ? 230.850 223.138 295.499 1.00 6.99 189 PRO A C 1
ATOM 2963 O O . PRO C 3 189 ? 230.068 222.264 295.124 1.00 7.08 189 PRO A O 1
ATOM 2967 N N . TYR C 3 190 ? 230.505 224.410 295.669 1.00 6.80 190 TYR A N 1
ATOM 2968 C CA . TYR C 3 190 ? 229.254 224.936 295.151 1.00 6.66 190 TYR A CA 1
ATOM 2969 C C . TYR C 3 190 ? 229.175 224.700 293.649 1.00 6.66 190 TYR A C 1
ATOM 2970 O O . TYR C 3 190 ? 229.980 225.231 292.886 1.00 6.64 190 TYR A O 1
ATOM 2979 N N . VAL C 3 191 ? 228.227 223.865 293.237 1.00 6.89 191 VAL A N 1
ATOM 2980 C CA . VAL C 3 191 ? 228.098 223.454 291.847 1.00 7.03 191 VAL A CA 1
ATOM 2981 C C . VAL C 3 191 ? 226.820 223.983 291.211 1.00 7.19 191 VAL A C 1
ATOM 2982 O O . VAL C 3 191 ? 226.367 223.447 290.211 1.00 7.24 191 VAL A O 1
ATOM 2986 N N . GLY C 3 192 ? 226.238 225.036 291.771 1.00 7.14 192 GLY A N 1
ATOM 2987 C CA . GLY C 3 192 ? 225.076 225.630 291.152 1.00 7.24 192 GLY A CA 1
ATOM 2988 C C . GLY C 3 192 ? 225.424 226.357 289.868 1.00 7.33 192 GLY A C 1
ATOM 2989 O O . GLY C 3 192 ? 226.509 226.907 289.705 1.00 7.40 192 GLY A O 1
ATOM 2990 N N . LEU C 3 193 ? 224.480 226.320 288.934 1.00 7.51 193 LEU A N 1
ATOM 2991 C CA . LEU C 3 193 ? 224.628 227.043 287.680 1.00 7.80 193 LEU A CA 1
ATOM 2992 C C . LEU C 3 193 ? 224.574 228.546 287.906 1.00 7.68 193 LEU A C 1
ATOM 2993 O O . LEU C 3 193 ? 225.306 229.304 287.264 1.00 7.62 193 LEU A O 1
ATOM 2998 N N . ALA C 3 194 ? 223.694 228.984 288.796 1.00 7.42 194 ALA A N 1
ATOM 2999 C CA . ALA C 3 194 ? 223.530 230.384 289.145 1.00 7.35 194 ALA A CA 1
ATOM 3000 C C . ALA C 3 194 ? 224.531 230.748 290.237 1.00 7.31 194 ALA A C 1
ATOM 3001 O O . ALA C 3 194 ? 225.346 229.930 290.657 1.00 7.32 194 ALA A O 1
ATOM 3003 N N . SER C 3 195 ? 224.448 231.975 290.742 1.00 7.34 195 SER A N 1
ATOM 3004 C CA . SER C 3 195 ? 225.314 232.413 291.828 1.00 7.39 195 SER A CA 1
ATOM 3005 C C . SER C 3 195 ? 224.943 231.820 293.180 1.00 7.39 195 SER A C 1
ATOM 3006 O O . SER C 3 195 ? 225.789 231.794 294.073 1.00 7.45 195 SER A O 1
ATOM 3009 N N . ALA C 3 196 ? 223.710 231.362 293.357 1.00 7.41 196 ALA A N 1
ATOM 3010 C CA . ALA C 3 196 ? 223.302 230.655 294.565 1.00 7.66 196 ALA A CA 1
ATOM 3011 C C . ALA C 3 196 ? 222.342 229.558 294.139 1.00 7.78 196 ALA A C 1
ATOM 3012 O O . ALA C 3 196 ? 221.854 229.548 293.009 1.00 7.85 196 ALA A O 1
ATOM 3014 N N . TYR C 3 197 ? 222.074 228.622 295.043 1.00 8.17 197 TYR A N 1
ATOM 3015 C CA . TYR C 3 197 ? 220.984 227.697 294.792 1.00 8.74 197 TYR A CA 1
ATOM 3016 C C . TYR C 3 197 ? 219.657 228.388 295.046 1.00 9.29 197 TYR A C 1
ATOM 3017 O O . TYR C 3 197 ? 219.537 229.256 295.909 1.00 9.45 197 TYR A O 1
ATOM 3026 N N . ASN C 3 198 ? 218.657 227.996 294.282 1.00 10.15 198 ASN A N 1
ATOM 3027 C CA . ASN C 3 198 ? 217.282 228.402 294.537 1.00 10.87 198 ASN A CA 1
ATOM 3028 C C . ASN C 3 198 ? 216.655 227.394 295.483 1.00 11.62 198 ASN A C 1
ATOM 3029 O O . ASN C 3 198 ? 216.479 226.227 295.129 1.00 12.07 198 ASN A O 1
ATOM 3034 N N . CYS C 3 199 ? 216.343 227.834 296.696 1.00 12.58 199 CYS A N 1
ATOM 3035 C CA . CYS C 3 199 ? 215.479 227.033 297.550 1.00 13.37 199 CYS A CA 1
ATOM 3036 C C . CYS C 3 199 ? 214.043 227.067 297.047 1.00 13.03 199 CYS A C 1
ATOM 3037 O O . CYS C 3 199 ? 213.305 226.091 297.200 1.00 13.40 199 CYS A O 1
ATOM 3040 N N . PHE C 3 200 ? 213.649 228.169 296.431 1.00 12.12 200 PHE A N 1
ATOM 3041 C CA . PHE C 3 200 ? 212.307 228.386 295.928 1.00 11.72 200 PHE A CA 1
ATOM 3042 C C . PHE C 3 200 ? 212.426 228.914 294.509 1.00 11.58 200 PHE A C 1
ATOM 3043 O O . PHE C 3 200 ? 213.341 229.680 294.197 1.00 11.60 200 PHE A O 1
ATOM 3051 N N . TYR C 3 201 ? 211.535 228.469 293.638 1.00 11.45 201 TYR A N 1
ATOM 3052 C CA . TYR C 3 201 ? 211.550 228.904 292.247 1.00 11.59 201 TYR A CA 1
ATOM 3053 C C . TYR C 3 201 ? 210.109 229.018 291.774 1.00 11.79 201 TYR A C 1
ATOM 3054 O O . TYR C 3 201 ? 209.425 228.009 291.607 1.00 11.90 201 TYR A O 1
ATOM 3063 N N . ASP C 3 202 ? 209.652 230.255 291.589 1.00 12.26 202 ASP A N 1
ATOM 3064 C CA . ASP C 3 202 ? 208.296 230.558 291.131 1.00 12.57 202 ASP A CA 1
ATOM 3065 C C . ASP C 3 202 ? 208.287 230.598 289.604 1.00 12.78 202 ASP A C 1
ATOM 3066 O O . ASP C 3 202 ? 208.203 231.651 288.972 1.00 13.24 202 ASP A O 1
ATOM 3071 N N . GLY C 3 203 ? 208.386 229.424 289.004 1.00 12.36 203 GLY A N 1
ATOM 3072 C CA . GLY C 3 203 ? 208.447 229.387 287.566 1.00 12.02 203 GLY A CA 1
ATOM 3073 C C . GLY C 3 203 ? 208.564 228.000 286.992 1.00 11.89 203 GLY A C 1
ATOM 3074 O O . GLY C 3 203 ? 208.308 226.997 287.654 1.00 11.90 203 GLY A O 1
ATOM 3075 N N . TYR C 3 204 ? 208.997 227.979 285.741 1.00 11.99 204 TYR A N 1
ATOM 3076 C CA . TYR C 3 204 ? 208.937 226.816 284.879 1.00 12.26 204 TYR A CA 1
ATOM 3077 C C . TYR C 3 204 ? 210.254 226.724 284.136 1.00 13.37 204 TYR A C 1
ATOM 3078 O O . TYR C 3 204 ? 211.016 227.690 284.073 1.00 13.77 204 TYR A O 1
ATOM 3087 N N . SER C 3 205 ? 210.514 225.556 283.555 1.00 14.50 205 SER A N 1
ATOM 3088 C CA . SER C 3 205 ? 211.716 225.427 282.745 1.00 16.04 205 SER A CA 1
ATOM 3089 C C . SER C 3 205 ? 211.566 226.149 281.413 1.00 17.51 205 SER A C 1
ATOM 3090 O O . SER C 3 205 ? 212.565 226.606 280.849 1.00 17.75 205 SER A O 1
ATOM 3093 N N . HIS C 3 206 ? 210.337 226.278 280.915 1.00 19.66 206 HIS A N 1
ATOM 3094 C CA . HIS C 3 206 ? 210.045 226.952 279.654 1.00 22.34 206 HIS A CA 1
ATOM 3095 C C . HIS C 3 206 ? 208.560 227.300 279.636 1.00 24.25 206 HIS A C 1
ATOM 3096 O O . HIS C 3 206 ? 207.813 226.962 280.556 1.00 24.41 206 HIS A O 1
ATOM 3103 N N . ASP C 3 207 ? 208.138 227.987 278.581 1.00 26.98 207 ASP A N 1
ATOM 3104 C CA . ASP C 3 207 ? 206.759 228.459 278.449 1.00 30.28 207 ASP A CA 1
ATOM 3105 C C . ASP C 3 207 ? 205.920 227.355 277.824 1.00 32.11 207 ASP A C 1
ATOM 3106 O O . ASP C 3 207 ? 205.969 227.130 276.614 1.00 33.87 207 ASP A O 1
ATOM 3111 N N . ASP C 3 208 ? 205.145 226.668 278.654 1.00 34.05 208 ASP A N 1
ATOM 3112 C CA . ASP C 3 208 ? 204.412 225.484 278.234 1.00 35.90 208 ASP A CA 1
ATOM 3113 C C . ASP C 3 208 ? 203.277 225.247 279.213 1.00 35.34 208 ASP A C 1
ATOM 3114 O O . ASP C 3 208 ? 203.414 225.508 280.408 1.00 35.99 208 ASP A O 1
ATOM 3119 N N . ALA C 3 209 ? 202.164 224.729 278.695 1.00 35.15 209 ALA A N 1
ATOM 3120 C CA . ALA C 3 209 ? 200.961 224.582 279.505 1.00 36.28 209 ALA A CA 1
ATOM 3121 C C . ALA C 3 209 ? 201.080 223.458 280.529 1.00 36.90 209 ALA A C 1
ATOM 3122 O O . ALA C 3 209 ? 200.474 223.539 281.601 1.00 37.52 209 ALA A O 1
ATOM 3124 N N . GLU C 3 210 ? 201.870 222.423 280.237 1.00 37.57 210 GLU A N 1
ATOM 3125 C CA . GLU C 3 210 ? 201.886 221.207 281.038 1.00 38.03 210 GLU A CA 1
ATOM 3126 C C . GLU C 3 210 ? 203.100 221.076 281.955 1.00 34.78 210 GLU A C 1
ATOM 3127 O O . GLU C 3 210 ? 203.005 220.382 282.973 1.00 34.72 210 GLU A O 1
ATOM 3133 N N . THR C 3 211 ? 204.196 221.781 281.664 1.00 30.85 211 THR A N 1
ATOM 3134 C CA . THR C 3 211 ? 205.496 221.547 282.287 1.00 27.51 211 THR A CA 1
ATOM 3135 C C . THR C 3 211 ? 205.474 221.830 283.791 1.00 25.55 211 THR A C 1
ATOM 3136 O O . THR C 3 211 ? 204.605 222.531 284.308 1.00 25.75 211 THR A O 1
ATOM 3140 N N . GLN C 3 212 ? 206.433 221.235 284.494 1.00 24.11 212 GLN A N 1
ATOM 3141 C CA . GLN C 3 212 ? 206.383 221.186 285.949 1.00 23.14 212 GLN A CA 1
ATOM 3142 C C . GLN C 3 212 ? 206.720 222.532 286.576 1.00 21.02 212 GLN A C 1
ATOM 3143 O O . GLN C 3 212 ? 207.611 223.249 286.119 1.00 21.47 212 GLN A O 1
ATOM 3149 N N . TYR C 3 213 ? 205.987 222.863 287.630 1.00 18.87 213 TYR A N 1
ATOM 3150 C CA . TYR C 3 213 ? 206.173 224.087 288.387 1.00 17.51 213 TYR A CA 1
ATOM 3151 C C . TYR C 3 213 ? 207.166 223.875 289.515 1.00 17.94 213 TYR A C 1
ATOM 3152 O O . TYR C 3 213 ? 207.186 222.820 290.149 1.00 17.89 213 TYR A O 1
ATOM 3161 N N . GLY C 3 214 ? 207.989 224.880 289.757 1.00 18.45 214 GLY A N 1
ATOM 3162 C CA . GLY C 3 214 ? 208.832 224.876 290.937 1.00 20.00 214 GLY A CA 1
ATOM 3163 C C . GLY C 3 214 ? 210.113 224.097 290.896 1.00 21.80 214 GLY A C 1
ATOM 3164 O O . GLY C 3 214 ? 211.152 224.603 291.324 1.00 22.52 214 GLY A O 1
ATOM 3165 N N . ILE C 3 215 ? 210.066 222.856 290.412 1.00 24.34 215 ILE A N 1
ATOM 3166 C CA . ILE C 3 215 ? 211.265 222.037 290.291 1.00 26.49 215 ILE A CA 1
ATOM 3167 C C . ILE C 3 215 ? 212.144 222.597 289.186 1.00 25.93 215 ILE A C 1
ATOM 3168 O O . ILE C 3 215 ? 211.739 222.680 288.021 1.00 26.94 215 ILE A O 1
ATOM 3173 N N . THR C 3 216 ? 213.350 222.979 289.551 1.00 24.31 216 THR A N 1
ATOM 3174 C CA . THR C 3 216 ? 214.265 223.646 288.657 1.00 23.51 216 THR A CA 1
ATOM 3175 C C . THR C 3 216 ? 215.618 222.970 288.781 1.00 22.74 216 THR A C 1
ATOM 3176 O O . THR C 3 216 ? 215.928 222.336 289.788 1.00 23.16 216 THR A O 1
ATOM 3180 N N . VAL C 3 217 ? 216.436 223.112 287.738 1.00 22.17 217 VAL A N 1
ATOM 3181 C CA . VAL C 3 217 ? 217.816 222.648 287.826 1.00 21.68 217 VAL A CA 1
ATOM 3182 C C . VAL C 3 217 ? 218.724 223.663 288.497 1.00 21.86 217 VAL A C 1
ATOM 3183 O O . VAL C 3 217 ? 219.930 223.422 288.602 1.00 22.44 217 VAL A O 1
ATOM 3187 N N . LEU C 3 218 ? 218.175 224.782 288.974 1.00 22.10 218 LEU A N 1
ATOM 3188 C CA . LEU C 3 218 ? 218.929 225.786 289.709 1.00 22.69 218 LEU A CA 1
ATOM 3189 C C . LEU C 3 218 ? 219.281 225.362 291.131 1.00 23.31 218 LEU A C 1
ATOM 3190 O O . LEU C 3 218 ? 219.961 226.121 291.823 1.00 24.08 218 LEU A O 1
ATOM 3195 N N . ASN C 3 219 ? 218.826 224.202 291.601 1.00 23.00 219 ASN A N 1
ATOM 3196 C CA . ASN C 3 219 ? 219.350 223.635 292.836 1.00 23.40 219 ASN A CA 1
ATOM 3197 C C . ASN C 3 219 ? 219.863 222.214 292.628 1.00 23.27 219 ASN A C 1
ATOM 3198 O O . ASN C 3 219 ? 219.832 221.393 293.544 1.00 24.11 219 ASN A O 1
ATOM 3203 N N . HIS C 3 220 ? 220.327 221.907 291.426 1.00 23.26 220 HIS A N 1
ATOM 3204 C CA . HIS C 3 220 ? 220.843 220.579 291.146 1.00 23.71 220 HIS A CA 1
ATOM 3205 C C . HIS C 3 220 ? 222.252 220.480 291.716 1.00 23.29 220 HIS A C 1
ATOM 3206 O O . HIS C 3 220 ? 223.105 221.326 291.437 1.00 22.99 220 HIS A O 1
ATOM 3213 N N . MET C 3 221 ? 222.491 219.459 292.524 1.00 22.91 221 MET A N 1
ATOM 3214 C CA . MET C 3 221 ? 223.765 219.287 293.195 1.00 22.97 221 MET A CA 1
ATOM 3215 C C . MET C 3 221 ? 224.499 218.045 292.728 1.00 22.15 221 MET A C 1
ATOM 3216 O O . MET C 3 221 ? 225.537 217.703 293.297 1.00 22.04 221 MET A O 1
ATOM 3221 N N . GLY C 3 222 ? 223.989 217.372 291.715 1.00 21.07 222 GLY A N 1
ATOM 3222 C CA . GLY C 3 222 ? 224.558 216.144 291.216 1.00 21.06 222 GLY A CA 1
ATOM 3223 C C . GLY C 3 222 ? 223.741 214.935 291.631 1.00 21.26 222 GLY A C 1
ATOM 3224 O O . GLY C 3 222 ? 222.598 215.031 292.080 1.00 21.60 222 GLY A O 1
ATOM 3225 N N . SER C 3 223 ? 224.365 213.776 291.485 1.00 20.92 223 SER A N 1
ATOM 3226 C CA . SER C 3 223 ? 223.725 212.512 291.793 1.00 19.96 223 SER A CA 1
ATOM 3227 C C . SER C 3 223 ? 224.796 211.529 292.226 1.00 18.74 223 SER A C 1
ATOM 3228 O O . SER C 3 223 ? 225.939 211.609 291.782 1.00 18.91 223 SER A O 1
ATOM 3231 N N . MET C 3 224 ? 224.429 210.619 293.116 1.00 18.28 224 MET A N 1
ATOM 3232 C CA . MET C 3 224 ? 225.340 209.591 293.589 1.00 17.77 224 MET A CA 1
ATOM 3233 C C . MET C 3 224 ? 224.755 208.220 293.314 1.00 16.11 224 MET A C 1
ATOM 3234 O O . MET C 3 224 ? 223.605 207.960 293.659 1.00 15.97 224 MET A O 1
ATOM 3239 N N . ALA C 3 225 ? 225.558 207.347 292.721 1.00 14.57 225 ALA A N 1
ATOM 3240 C CA . ALA C 3 225 ? 225.207 205.952 292.515 1.00 13.24 225 ALA A CA 1
ATOM 3241 C C . ALA C 3 225 ? 226.053 205.071 293.425 1.00 12.63 225 ALA A C 1
ATOM 3242 O O . ALA C 3 225 ? 227.266 205.259 293.538 1.00 12.66 225 ALA A O 1
ATOM 3244 N N . PHE C 3 226 ? 225.408 204.114 294.076 1.00 11.89 226 PHE A N 1
ATOM 3245 C CA . PHE C 3 226 ? 226.036 203.289 295.096 1.00 11.38 226 PHE A CA 1
ATOM 3246 C C . PHE C 3 226 ? 225.943 201.826 294.694 1.00 11.07 226 PHE A C 1
ATOM 3247 O O . PHE C 3 226 ? 224.886 201.371 294.268 1.00 10.91 226 PHE A O 1
ATOM 3255 N N . ARG C 3 227 ? 227.033 201.081 294.848 1.00 10.96 227 ARG A N 1
ATOM 3256 C CA . ARG C 3 227 ? 226.980 199.634 294.688 1.00 10.97 227 ARG A CA 1
ATOM 3257 C C . ARG C 3 227 ? 227.975 198.992 295.642 1.00 11.40 227 ARG A C 1
ATOM 3258 O O . ARG C 3 227 ? 228.851 199.652 296.203 1.00 11.48 227 ARG A O 1
ATOM 3266 N N . ILE C 3 228 ? 227.809 197.691 295.836 1.00 11.89 228 ILE A N 1
ATOM 3267 C CA . ILE C 3 228 ? 228.761 196.871 296.570 1.00 12.27 228 ILE A CA 1
ATOM 3268 C C . ILE C 3 228 ? 229.726 196.265 295.569 1.00 12.61 228 ILE A C 1
ATOM 3269 O O . ILE C 3 228 ? 229.311 195.639 294.590 1.00 12.58 228 ILE A O 1
ATOM 3274 N N . VAL C 3 229 ? 231.019 196.463 295.815 1.00 13.61 229 VAL A N 1
ATOM 3275 C CA . VAL C 3 229 ? 232.051 196.091 294.857 1.00 14.68 229 VAL A CA 1
ATOM 3276 C C . VAL C 3 229 ? 232.264 194.580 294.826 1.00 15.06 229 VAL A C 1
ATOM 3277 O O . VAL C 3 229 ? 232.533 194.009 293.765 1.00 15.07 229 VAL A O 1
ATOM 3281 N N . ASN C 3 230 ? 232.108 193.914 295.969 1.00 16.29 230 ASN A N 1
ATOM 3282 C CA . ASN C 3 230 ? 232.263 192.466 296.093 1.00 17.76 230 ASN A CA 1
ATOM 3283 C C . ASN C 3 230 ? 231.244 191.717 295.243 1.00 19.83 230 ASN A C 1
ATOM 3284 O O . ASN C 3 230 ? 230.150 192.217 294.966 1.00 19.84 230 ASN A O 1
ATOM 3289 N N . GLU C 3 231 ? 231.631 190.520 294.798 1.00 24.15 231 GLU A N 1
ATOM 3290 C CA . GLU C 3 231 ? 230.805 189.765 293.864 1.00 28.71 231 GLU A CA 1
ATOM 3291 C C . GLU C 3 231 ? 229.491 189.287 294.481 1.00 30.01 231 GLU A C 1
ATOM 3292 O O . GLU C 3 231 ? 228.439 189.851 294.153 1.00 33.95 231 GLU A O 1
ATOM 3298 N N . HIS C 3 232 ? 229.557 188.294 295.386 1.00 28.50 232 HIS A N 1
ATOM 3299 C CA . HIS C 3 232 ? 228.486 187.839 296.283 1.00 28.36 232 HIS A CA 1
ATOM 3300 C C . HIS C 3 232 ? 228.975 186.709 297.179 1.00 27.60 232 HIS A C 1
ATOM 3301 O O . HIS C 3 232 ? 229.875 185.952 296.807 1.00 26.72 232 HIS A O 1
ATOM 3308 N N . ASP C 3 233 ? 228.360 186.565 298.340 1.00 28.56 233 ASP A N 1
ATOM 3309 C CA . ASP C 3 233 ? 228.633 185.474 299.256 1.00 30.03 233 ASP A CA 1
ATOM 3310 C C . ASP C 3 233 ? 227.560 184.400 299.106 1.00 29.58 233 ASP A C 1
ATOM 3311 O O . ASP C 3 233 ? 226.685 184.482 298.242 1.00 29.72 233 ASP A O 1
ATOM 3316 N N . GLU C 3 234 ? 227.638 183.374 299.955 1.00 29.95 234 GLU A N 1
ATOM 3317 C CA . GLU C 3 234 ? 226.596 182.355 300.016 1.00 30.42 234 GLU A CA 1
ATOM 3318 C C . GLU C 3 234 ? 225.276 182.948 300.488 1.00 28.33 234 GLU A C 1
ATOM 3319 O O . GLU C 3 234 ? 224.213 182.623 299.955 1.00 29.04 234 GLU A O 1
ATOM 3325 N N . HIS C 3 235 ? 225.335 183.829 301.473 1.00 26.57 235 HIS A N 1
ATOM 3326 C CA . HIS C 3 235 ? 224.184 184.511 302.038 1.00 25.14 235 HIS A CA 1
ATOM 3327 C C . HIS C 3 235 ? 224.010 185.887 301.407 1.00 25.08 235 HIS A C 1
ATOM 3328 O O . HIS C 3 235 ? 224.871 186.374 300.675 1.00 25.64 235 HIS A O 1
ATOM 3335 N N . LYS C 3 236 ? 222.881 186.514 301.710 1.00 26.08 236 LYS A N 1
ATOM 3336 C CA . LYS C 3 236 ? 222.620 187.882 301.292 1.00 26.67 236 LYS A CA 1
ATOM 3337 C C . LYS C 3 236 ? 223.112 188.859 302.351 1.00 25.33 236 LYS A C 1
ATOM 3338 O O . LYS C 3 236 ? 223.094 188.567 303.549 1.00 25.37 236 LYS A O 1
ATOM 3344 N N . THR C 3 237 ? 223.550 190.030 301.903 1.00 23.14 237 THR A N 1
ATOM 3345 C CA . THR C 3 237 ? 223.907 191.106 302.815 1.00 21.64 237 THR A CA 1
ATOM 3346 C C . THR C 3 237 ? 223.195 192.375 302.388 1.00 21.03 237 THR A C 1
ATOM 3347 O O . THR C 3 237 ? 223.284 192.784 301.229 1.00 21.43 237 THR A O 1
ATOM 3351 N N . LEU C 3 238 ? 222.494 192.986 303.330 1.00 20.48 238 LEU A N 1
ATOM 3352 C CA . LEU C 3 238 ? 221.822 194.260 303.145 1.00 20.37 238 LEU A CA 1
ATOM 3353 C C . LEU C 3 238 ? 222.734 195.369 303.649 1.00 19.28 238 LEU A C 1
ATOM 3354 O O . LEU C 3 238 ? 223.235 195.292 304.772 1.00 19.77 238 LEU A O 1
ATOM 3359 N N . VAL C 3 239 ? 222.958 196.387 302.830 1.00 17.88 239 VAL A N 1
ATOM 3360 C CA . VAL C 3 239 ? 223.774 197.528 303.227 1.00 17.16 239 VAL A CA 1
ATOM 3361 C C . VAL C 3 239 ? 222.907 198.774 303.207 1.00 17.02 239 VAL A C 1
ATOM 3362 O O . VAL C 3 239 ? 222.377 199.163 302.161 1.00 16.92 239 VAL A O 1
ATOM 3366 N N . LYS C 3 240 ? 222.749 199.381 304.373 1.00 17.01 240 LYS A N 1
ATOM 3367 C CA . LYS C 3 240 ? 222.146 200.694 304.497 1.00 17.60 240 LYS A CA 1
ATOM 3368 C C . LYS C 3 240 ? 223.233 201.737 304.296 1.00 16.60 240 LYS A C 1
ATOM 3369 O O . LYS C 3 240 ? 224.292 201.665 304.921 1.00 16.53 240 LYS A O 1
ATOM 3375 N N . ILE C 3 241 ? 222.986 202.684 303.404 1.00 15.50 241 ILE A N 1
ATOM 3376 C CA . ILE C 3 241 ? 223.914 203.774 303.150 1.00 14.85 241 ILE A CA 1
ATOM 3377 C C . ILE C 3 241 ? 223.259 205.068 303.593 1.00 14.21 241 ILE A C 1
ATOM 3378 O O . ILE C 3 241 ? 222.167 205.413 303.131 1.00 14.24 241 ILE A O 1
ATOM 3383 N N . ARG C 3 242 ? 223.915 205.763 304.510 1.00 13.29 242 ARG A N 1
ATOM 3384 C CA . ARG C 3 242 ? 223.437 207.020 305.057 1.00 12.45 242 ARG A CA 1
ATOM 3385 C C . ARG C 3 242 ? 224.364 208.134 304.604 1.00 11.74 242 ARG A C 1
ATOM 3386 O O . ARG C 3 242 ? 225.555 208.128 304.921 1.00 11.83 242 ARG A O 1
ATOM 3394 N N . VAL C 3 243 ? 223.816 209.071 303.852 1.00 11.12 243 VAL A N 1
ATOM 3395 C CA . VAL C 3 243 ? 224.554 210.219 303.357 1.00 10.60 243 VAL A CA 1
ATOM 3396 C C . VAL C 3 243 ? 224.303 211.379 304.297 1.00 10.37 243 VAL A C 1
ATOM 3397 O O . VAL C 3 243 ? 223.149 211.737 304.556 1.00 10.53 243 VAL A O 1
ATOM 3401 N N . TYR C 3 244 ? 225.368 211.955 304.830 1.00 10.07 244 TYR A N 1
ATOM 3402 C CA . TYR C 3 244 ? 225.225 213.142 305.650 1.00 9.82 244 TYR A CA 1
ATOM 3403 C C . TYR C 3 244 ? 225.849 214.313 304.914 1.00 9.68 244 TYR A C 1
ATOM 3404 O O . TYR C 3 244 ? 226.914 214.179 304.311 1.00 9.66 244 TYR A O 1
ATOM 3413 N N . HIS C 3 245 ? 225.167 215.447 304.956 1.00 9.56 245 HIS A N 1
ATOM 3414 C CA . HIS C 3 245 ? 225.575 216.668 304.281 1.00 9.41 245 HIS A CA 1
ATOM 3415 C C . HIS C 3 245 ? 225.879 217.745 305.307 1.00 9.54 245 HIS A C 1
ATOM 3416 O O . HIS C 3 245 ? 225.083 217.979 306.217 1.00 9.56 245 HIS A O 1
ATOM 3423 N N . ARG C 3 246 ? 226.997 218.432 305.131 1.00 10.00 246 ARG A N 1
ATOM 3424 C CA . ARG C 3 246 ? 227.308 219.620 305.909 1.00 10.66 246 ARG A CA 1
ATOM 3425 C C . ARG C 3 246 ? 227.583 220.768 304.948 1.00 10.47 246 ARG A C 1
ATOM 3426 O O . ARG C 3 246 ? 228.482 220.678 304.112 1.00 10.35 246 ARG A O 1
ATOM 3434 N N . ALA C 3 247 ? 226.794 221.829 305.050 1.00 10.46 247 ALA A N 1
ATOM 3435 C CA . ALA C 3 247 ? 227.066 223.028 304.270 1.00 10.75 247 ALA A CA 1
ATOM 3436 C C . ALA C 3 247 ? 228.201 223.814 304.904 1.00 10.84 247 ALA A C 1
ATOM 3437 O O . ALA C 3 247 ? 228.325 223.877 306.124 1.00 11.14 247 ALA A O 1
ATOM 3439 N N . LYS C 3 248 ? 229.045 224.405 304.073 1.00 11.47 248 LYS A N 1
ATOM 3440 C CA . LYS C 3 248 ? 230.093 225.272 304.584 1.00 12.05 248 LYS A CA 1
ATOM 3441 C C . LYS C 3 248 ? 230.373 226.366 303.571 1.00 12.17 248 LYS A C 1
ATOM 3442 O O . LYS C 3 248 ? 230.015 226.252 302.397 1.00 12.41 248 LYS A O 1
ATOM 3448 N N . HIS C 3 249 ? 231.028 227.421 304.059 1.00 12.36 249 HIS A N 1
ATOM 3449 C CA . HIS C 3 249 ? 231.189 228.708 303.371 1.00 12.76 249 HIS A CA 1
ATOM 3450 C C . HIS C 3 249 ? 229.833 229.237 302.921 1.00 12.09 249 HIS A C 1
ATOM 3451 O O . HIS C 3 249 ? 229.619 229.590 301.763 1.00 12.27 249 HIS A O 1
ATOM 3458 N N . VAL C 3 250 ? 228.910 229.269 303.866 1.00 11.61 250 VAL A N 1
ATOM 3459 C CA . VAL C 3 250 ? 227.500 229.452 303.575 1.00 11.31 250 VAL A CA 1
ATOM 3460 C C . VAL C 3 250 ? 227.205 230.937 303.411 1.00 11.10 250 VAL A C 1
ATOM 3461 O O . VAL C 3 250 ? 227.638 231.766 304.217 1.00 10.96 250 VAL A O 1
ATOM 3465 N N . GLU C 3 251 ? 226.490 231.274 302.353 1.00 10.83 251 GLU A N 1
ATOM 3466 C CA . GLU C 3 251 ? 225.913 232.594 302.181 1.00 10.73 251 GLU A CA 1
ATOM 3467 C C . GLU C 3 251 ? 224.431 232.425 301.889 1.00 9.76 251 GLU A C 1
ATOM 3468 O O . GLU C 3 251 ? 224.038 231.548 301.122 1.00 9.67 251 GLU A O 1
ATOM 3474 N N . ALA C 3 252 ? 223.610 233.236 302.537 1.00 8.74 252 ALA A N 1
ATOM 3475 C CA . ALA C 3 252 ? 222.169 233.095 302.447 1.00 7.93 252 ALA A CA 1
ATOM 3476 C C . ALA C 3 252 ? 221.541 234.462 302.227 1.00 7.32 252 ALA A C 1
ATOM 3477 O O . ALA C 3 252 ? 222.036 235.478 302.714 1.00 7.28 252 ALA A O 1
ATOM 3479 N N . TRP C 3 253 ? 220.456 234.479 301.469 1.00 6.81 253 TRP A N 1
ATOM 3480 C CA . TRP C 3 253 ? 219.794 235.718 301.099 1.00 6.50 253 TRP A CA 1
ATOM 3481 C C . TRP C 3 253 ? 218.297 235.555 301.273 1.00 6.53 253 TRP A C 1
ATOM 3482 O O . TRP C 3 253 ? 217.780 234.445 301.162 1.00 6.56 253 TRP A O 1
ATOM 3493 N N . ILE C 3 254 ? 217.616 236.684 301.472 1.00 6.60 254 ILE A N 1
ATOM 3494 C CA . ILE C 3 254 ? 216.157 236.826 301.516 1.00 6.61 254 ILE A CA 1
ATOM 3495 C C . ILE C 3 254 ? 215.535 235.893 302.554 1.00 6.50 254 ILE A C 1
ATOM 3496 O O . ILE C 3 254 ? 215.153 234.762 302.223 1.00 6.53 254 ILE A O 1
ATOM 3501 N N . PRO C 3 255 ? 215.533 236.271 303.830 1.00 6.40 255 PRO A N 1
ATOM 3502 C CA . PRO C 3 255 ? 214.841 235.471 304.844 1.00 6.36 255 PRO A CA 1
ATOM 3503 C C . PRO C 3 255 ? 213.350 235.339 304.555 1.00 6.39 255 PRO A C 1
ATOM 3504 O O . PRO C 3 255 ? 212.720 236.229 303.985 1.00 6.35 255 PRO A O 1
ATOM 3508 N N . ARG C 3 256 ? 212.798 234.190 304.926 1.00 6.49 256 ARG A N 1
ATOM 3509 C CA . ARG C 3 256 ? 211.442 233.819 304.554 1.00 6.77 256 ARG A CA 1
ATOM 3510 C C . ARG C 3 256 ? 210.629 233.469 305.785 1.00 7.09 256 ARG A C 1
ATOM 3511 O O . ARG C 3 256 ? 211.159 233.289 306.881 1.00 7.24 256 ARG A O 1
ATOM 3519 N N . ALA C 3 257 ? 209.325 233.399 305.582 1.00 7.48 257 ALA A N 1
ATOM 3520 C CA . ALA C 3 257 ? 208.440 232.863 306.598 1.00 7.95 257 ALA A CA 1
ATOM 3521 C C . ALA C 3 257 ? 208.727 231.377 306.772 1.00 8.33 257 ALA A C 1
ATOM 3522 O O . ALA C 3 257 ? 208.819 230.653 305.778 1.00 8.44 257 ALA A O 1
ATOM 3524 N N . PRO C 3 258 ? 208.915 230.900 308.000 1.00 8.69 258 PRO A N 1
ATOM 3525 C CA . PRO C 3 258 ? 209.277 229.495 308.207 1.00 8.94 258 PRO A CA 1
ATOM 3526 C C . PRO C 3 258 ? 208.144 228.550 307.855 1.00 9.12 258 PRO A C 1
ATOM 3527 O O . PRO C 3 258 ? 206.968 228.913 307.898 1.00 9.20 258 PRO A O 1
ATOM 3531 N N . ARG C 3 259 ? 208.527 227.325 307.504 1.00 9.26 259 ARG A N 1
ATOM 3532 C CA . ARG C 3 259 ? 207.569 226.283 307.172 1.00 9.48 259 ARG A CA 1
ATOM 3533 C C . ARG C 3 259 ? 206.708 225.929 308.375 1.00 9.88 259 ARG A C 1
ATOM 3534 O O . ARG C 3 259 ? 207.218 225.639 309.458 1.00 10.29 259 ARG A O 1
ATOM 3542 N N . ALA C 3 260 ? 205.398 225.955 308.180 1.00 10.20 260 ALA A N 1
ATOM 3543 C CA . ALA C 3 260 ? 204.459 225.633 309.240 1.00 10.41 260 ALA A CA 1
ATOM 3544 C C . ALA C 3 260 ? 203.751 224.304 309.046 1.00 10.60 260 ALA A C 1
ATOM 3545 O O . ALA C 3 260 ? 203.367 223.678 310.028 1.00 10.97 260 ALA A O 1
ATOM 3547 N N . LEU C 3 261 ? 203.585 223.864 307.837 1.00 10.92 261 LEU A N 1
ATOM 3548 C CA . LEU C 3 261 ? 202.812 222.683 307.500 1.00 11.12 261 LEU A CA 1
ATOM 3549 C C . LEU C 3 261 ? 203.723 221.532 307.104 1.00 11.15 261 LEU A C 1
ATOM 3550 O O . LEU C 3 261 ? 204.902 221.743 306.816 1.00 11.20 261 LEU A O 1
ATOM 3555 N N . PRO C 3 262 ? 203.231 220.288 307.124 1.00 11.17 262 PRO A N 1
ATOM 3556 C CA . PRO C 3 262 ? 204.064 219.174 306.655 1.00 11.06 262 PRO A CA 1
ATOM 3557 C C . PRO C 3 262 ? 204.360 219.258 305.167 1.00 11.26 262 PRO A C 1
ATOM 3558 O O . PRO C 3 262 ? 203.544 219.717 304.368 1.00 11.31 262 PRO A O 1
ATOM 3562 N N . TYR C 3 263 ? 205.558 218.831 304.807 1.00 11.65 263 TYR A N 1
ATOM 3563 C CA . TYR C 3 263 ? 205.928 218.733 303.411 1.00 11.97 263 TYR A CA 1
ATOM 3564 C C . TYR C 3 263 ? 205.335 217.472 302.801 1.00 12.39 263 TYR A C 1
ATOM 3565 O O . TYR C 3 263 ? 205.112 216.475 303.487 1.00 13.03 263 TYR A O 1
ATOM 3574 N N . THR C 3 264 ? 205.077 217.519 301.501 1.00 12.75 264 THR A N 1
ATOM 3575 C CA . THR C 3 264 ? 204.606 216.345 300.782 1.00 13.47 264 THR A CA 1
ATOM 3576 C C . THR C 3 264 ? 205.540 215.883 299.680 1.00 13.82 264 THR A C 1
ATOM 3577 O O . THR C 3 264 ? 205.395 214.749 299.218 1.00 14.58 264 THR A O 1
ATOM 3581 N N . SER C 3 265 ? 206.476 216.712 299.238 1.00 14.08 265 SER A N 1
ATOM 3582 C CA . SER C 3 265 ? 207.195 216.421 298.010 1.00 14.66 265 SER A CA 1
ATOM 3583 C C . SER C 3 265 ? 208.521 217.158 297.998 1.00 14.97 265 SER A C 1
ATOM 3584 O O . SER C 3 265 ? 208.649 218.242 298.564 1.00 14.94 265 SER A O 1
ATOM 3587 N N . ILE C 3 266 ? 209.495 216.559 297.316 1.00 15.44 266 ILE A N 1
ATOM 3588 C CA . ILE C 3 266 ? 210.754 217.230 297.023 1.00 15.72 266 ILE A CA 1
ATOM 3589 C C . ILE C 3 266 ? 210.516 218.329 295.998 1.00 15.99 266 ILE A C 1
ATOM 3590 O O . ILE C 3 266 ? 209.836 218.121 294.987 1.00 16.36 266 ILE A O 1
ATOM 3595 N N . GLY C 3 267 ? 211.051 219.518 296.271 1.00 15.60 267 GLY A N 1
ATOM 3596 C CA . GLY C 3 267 ? 211.055 220.586 295.300 1.00 15.27 267 GLY A CA 1
ATOM 3597 C C . GLY C 3 267 ? 209.756 221.337 295.150 1.00 15.24 267 GLY A C 1
ATOM 3598 O O . GLY C 3 267 ? 209.675 222.231 294.305 1.00 15.64 267 GLY A O 1
ATOM 3599 N N . ARG C 3 268 ? 208.739 221.003 295.932 1.00 15.02 268 ARG A N 1
ATOM 3600 C CA . ARG C 3 268 ? 207.437 221.635 295.856 1.00 14.66 268 ARG A CA 1
ATOM 3601 C C . ARG C 3 268 ? 207.032 222.086 297.247 1.00 13.57 268 ARG A C 1
ATOM 3602 O O . ARG C 3 268 ? 207.383 221.456 298.243 1.00 13.64 268 ARG A O 1
ATOM 3610 N N . THR C 3 269 ? 206.284 223.180 297.306 1.00 12.55 269 THR A N 1
ATOM 3611 C CA . THR C 3 269 ? 205.790 223.710 298.566 1.00 11.86 269 THR A CA 1
ATOM 3612 C C . THR C 3 269 ? 204.422 223.155 298.940 1.00 11.65 269 THR A C 1
ATOM 3613 O O . THR C 3 269 ? 203.762 223.728 299.810 1.00 11.76 269 THR A O 1
ATOM 3617 N N . ASN C 3 270 ? 203.988 222.068 298.295 1.00 11.66 270 ASN A N 1
ATOM 3618 C CA . ASN C 3 270 ? 202.682 221.480 298.568 1.00 11.88 270 ASN A CA 1
ATOM 3619 C C . ASN C 3 270 ? 202.604 220.978 300.004 1.00 12.43 270 ASN A C 1
ATOM 3620 O O . ASN C 3 270 ? 203.572 220.452 300.555 1.00 12.38 270 ASN A O 1
ATOM 3625 N N . TYR C 3 271 ? 201.455 221.167 300.611 1.00 13.25 271 TYR A N 1
ATOM 3626 C CA . TYR C 3 271 ? 201.164 220.640 301.926 1.00 14.44 271 TYR A CA 1
ATOM 3627 C C . TYR C 3 271 ? 199.943 219.735 301.818 1.00 15.73 271 TYR A C 1
ATOM 3628 O O . TYR C 3 271 ? 199.169 219.865 300.865 1.00 15.56 271 TYR A O 1
ATOM 3637 N N . PRO C 3 272 ? 199.755 218.779 302.732 1.00 17.77 272 PRO A N 1
ATOM 3638 C CA . PRO C 3 272 ? 198.705 217.786 302.502 1.00 19.76 272 PRO A CA 1
ATOM 3639 C C . PRO C 3 272 ? 197.317 218.349 302.743 1.00 22.56 272 PRO A C 1
ATOM 3640 O O . PRO C 3 272 ? 197.118 219.285 303.520 1.00 23.31 272 PRO A O 1
ATOM 3644 N N . LYS C 3 273 ? 196.363 217.795 302.003 1.00 27.55 273 LYS A N 1
ATOM 3645 C CA . LYS C 3 273 ? 194.961 218.101 302.231 1.00 32.87 273 LYS A CA 1
ATOM 3646 C C . LYS C 3 273 ? 194.546 217.623 303.615 1.00 34.90 273 LYS A C 1
ATOM 3647 O O . LYS C 3 273 ? 195.012 216.586 304.093 1.00 35.99 273 LYS A O 1
ATOM 3653 N N . ASN C 3 274 ? 193.682 218.415 304.255 1.00 38.71 274 ASN A N 1
ATOM 3654 C CA . ASN C 3 274 ? 193.075 218.110 305.559 1.00 43.88 274 ASN A CA 1
ATOM 3655 C C . ASN C 3 274 ? 194.138 217.951 306.646 1.00 44.85 274 ASN A C 1
ATOM 3656 O O . ASN C 3 274 ? 194.194 216.947 307.357 1.00 47.60 274 ASN A O 1
ATOM 3661 N N . THR C 3 275 ? 194.991 218.957 306.760 1.00 44.13 275 THR A N 1
ATOM 3662 C CA . THR C 3 275 ? 196.065 218.942 307.733 1.00 45.10 275 THR A CA 1
ATOM 3663 C C . THR C 3 275 ? 195.551 219.358 309.111 1.00 43.85 275 THR A C 1
ATOM 3664 O O . THR C 3 275 ? 194.519 220.020 309.250 1.00 44.79 275 THR A O 1
ATOM 3668 N N . GLU C 3 276 ? 196.273 218.931 310.135 1.00 44.27 276 GLU A N 1
ATOM 3669 C CA . GLU C 3 276 ? 195.972 219.345 311.492 1.00 45.69 276 GLU A CA 1
ATOM 3670 C C . GLU C 3 276 ? 196.333 220.820 311.683 1.00 43.20 276 GLU A C 1
ATOM 3671 O O . GLU C 3 276 ? 197.222 221.336 310.999 1.00 42.57 276 GLU A O 1
ATOM 3677 N N . PRO C 3 277 ? 195.621 221.529 312.563 1.00 41.05 277 PRO A N 1
ATOM 3678 C CA . PRO C 3 277 ? 195.946 222.940 312.814 1.00 38.81 277 PRO A CA 1
ATOM 3679 C C . PRO C 3 277 ? 197.321 223.097 313.442 1.00 35.47 277 PRO A C 1
ATOM 3680 O O . PRO C 3 277 ? 197.661 222.423 314.413 1.00 35.38 277 PRO A O 1
ATOM 3684 N N . VAL C 3 278 ? 198.120 223.987 312.864 1.00 33.59 278 VAL A N 1
ATOM 3685 C CA . VAL C 3 278 ? 199.471 224.187 313.368 1.00 32.36 278 VAL A CA 1
ATOM 3686 C C . VAL C 3 278 ? 199.473 225.121 314.580 1.00 30.61 278 VAL A C 1
ATOM 3687 O O . VAL C 3 278 ? 200.219 224.896 315.538 1.00 31.68 278 VAL A O 1
ATOM 3691 N N . ILE C 3 279 ? 198.613 226.134 314.599 1.00 29.08 279 ILE A N 1
ATOM 3692 C CA . ILE C 3 279 ? 198.500 227.011 315.762 1.00 28.43 279 ILE A CA 1
ATOM 3693 C C . ILE C 3 279 ? 197.754 226.269 316.861 1.00 29.57 279 ILE A C 1
ATOM 3694 O O . ILE C 3 279 ? 196.648 225.765 316.644 1.00 29.59 279 ILE A O 1
ATOM 3699 N N . LYS C 3 280 ? 198.365 226.185 318.039 1.00 32.70 280 LYS A N 1
ATOM 3700 C CA . LYS C 3 280 ? 197.738 225.484 319.150 1.00 35.35 280 LYS A CA 1
ATOM 3701 C C . LYS C 3 280 ? 196.540 226.258 319.675 1.00 34.78 280 LYS A C 1
ATOM 3702 O O . LYS C 3 280 ? 196.570 227.482 319.778 1.00 34.98 280 LYS A O 1
ATOM 3708 N N . LYS C 3 281 ? 195.484 225.531 320.012 1.00 34.54 281 LYS A N 1
ATOM 3709 C CA . LYS C 3 281 ? 194.331 226.120 320.667 1.00 34.47 281 LYS A CA 1
ATOM 3710 C C . LYS C 3 281 ? 194.580 226.209 322.166 1.00 34.41 281 LYS A C 1
ATOM 3711 O O . LYS C 3 281 ? 195.129 225.284 322.770 1.00 35.77 281 LYS A O 1
ATOM 3717 N N . ARG C 3 282 ? 194.187 227.335 322.757 1.00 33.05 282 ARG A N 1
ATOM 3718 C CA . ARG C 3 282 ? 194.273 227.517 324.198 1.00 33.33 282 ARG A CA 1
ATOM 3719 C C . ARG C 3 282 ? 193.362 226.550 324.940 1.00 35.30 282 ARG A C 1
ATOM 3720 O O . ARG C 3 282 ? 192.349 226.075 324.423 1.00 35.50 282 ARG A O 1
ATOM 3728 N N . LYS C 3 283 ? 193.718 226.305 326.193 1.00 38.22 283 LYS A N 1
ATOM 3729 C CA . LYS C 3 283 ? 192.828 225.657 327.150 1.00 41.24 283 LYS A CA 1
ATOM 3730 C C . LYS C 3 283 ? 192.041 226.701 327.934 1.00 40.80 283 LYS A C 1
ATOM 3731 O O . LYS C 3 283 ? 192.035 226.717 329.163 1.00 43.52 283 LYS A O 1
ATOM 3737 N N . GLY C 3 284 ? 191.378 227.598 327.216 1.00 37.10 284 GLY A N 1
ATOM 3738 C CA . GLY C 3 284 ? 190.690 228.710 327.845 1.00 33.95 284 GLY A CA 1
ATOM 3739 C C . GLY C 3 284 ? 190.373 229.786 326.822 1.00 32.19 284 GLY A C 1
ATOM 3740 O O . GLY C 3 284 ? 190.340 229.530 325.622 1.00 33.08 284 GLY A O 1
ATOM 3741 N N . ASP C 3 285 ? 190.128 230.986 327.329 1.00 30.28 285 ASP A N 1
ATOM 3742 C CA . ASP C 3 285 ? 189.850 232.127 326.477 1.00 28.87 285 ASP A CA 1
ATOM 3743 C C . ASP C 3 285 ? 191.127 232.940 326.282 1.00 26.78 285 ASP A C 1
ATOM 3744 O O . ASP C 3 285 ? 192.194 232.587 326.784 1.00 26.83 285 ASP A O 1
ATOM 3749 N N . ILE C 3 286 ? 190.998 234.069 325.580 1.00 23.70 286 ILE A N 1
ATOM 3750 C CA . ILE C 3 286 ? 192.141 234.918 325.260 1.00 22.00 286 ILE A CA 1
ATOM 3751 C C . ILE C 3 286 ? 192.724 235.590 326.511 1.00 22.34 286 ILE A C 1
ATOM 3752 O O . ILE C 3 286 ? 193.866 236.053 326.487 1.00 21.45 286 ILE A O 1
ATOM 3757 N N . LYS C 3 287 ? 191.985 235.608 327.622 1.00 23.53 287 LYS A N 1
ATOM 3758 C CA . LYS C 3 287 ? 192.441 236.170 328.886 1.00 24.60 287 LYS A CA 1
ATOM 3759 C C . LYS C 3 287 ? 193.206 235.170 329.747 1.00 24.92 287 LYS A C 1
ATOM 3760 O O . LYS C 3 287 ? 193.705 235.552 330.808 1.00 26.47 287 LYS A O 1
ATOM 3766 N N . SER C 3 288 ? 193.299 233.910 329.335 1.00 25.20 288 SER A N 1
ATOM 3767 C CA . SER C 3 288 ? 193.985 232.896 330.127 1.00 25.97 288 SER A CA 1
ATOM 3768 C C . SER C 3 288 ? 195.499 233.077 330.034 1.00 26.53 288 SER A C 1
ATOM 3769 O O . SER C 3 288 ? 196.012 233.819 329.202 1.00 27.84 288 SER A O 1
ATOM 3772 N N . TYR C 3 289 ? 196.221 232.377 330.895 1.00 26.39 289 TYR A N 1
ATOM 3773 C CA . TYR C 3 289 ? 197.668 232.526 330.926 1.00 27.04 289 TYR A CA 1
ATOM 3774 C C . TYR C 3 289 ? 198.420 231.252 330.539 1.00 31.17 289 TYR A C 1
ATOM 3775 O O . TYR C 3 289 ? 198.633 230.344 331.337 1.00 32.92 289 TYR A O 1
ATOM 3785 N N . GLY D 4 1 ? 258.899 206.489 309.131 1.00 106.68 1 GLY B N 1
ATOM 3786 C CA . GLY D 4 1 ? 257.843 207.428 309.451 1.00 109.56 1 GLY B CA 1
ATOM 3787 C C . GLY D 4 1 ? 257.911 207.940 310.871 1.00 110.71 1 GLY B C 1
ATOM 3788 O O . GLY D 4 1 ? 258.676 207.429 311.693 1.00 110.99 1 GLY B O 1
ATOM 3789 N N . LEU D 4 2 ? 257.110 208.961 311.159 1.00 110.68 2 LEU B N 1
ATOM 3790 C CA . LEU D 4 2 ? 257.142 209.423 312.540 1.00 108.56 2 LEU B CA 1
ATOM 3791 C C . LEU D 4 2 ? 256.197 208.584 313.399 1.00 101.15 2 LEU B C 1
ATOM 3792 O O . LEU D 4 2 ? 255.070 208.296 312.982 1.00 100.34 2 LEU B O 1
ATOM 3797 N N . PRO D 4 3 ? 256.658 208.156 314.575 1.00 93.42 3 PRO B N 1
ATOM 3798 C CA . PRO D 4 3 ? 255.832 207.288 315.426 1.00 85.93 3 PRO B CA 1
ATOM 3799 C C . PRO D 4 3 ? 254.654 208.046 316.023 1.00 79.76 3 PRO B C 1
ATOM 3800 O O . PRO D 4 3 ? 254.764 209.223 316.370 1.00 80.40 3 PRO B O 1
ATOM 3804 N N . THR D 4 4 ? 253.523 207.356 316.140 1.00 70.74 4 THR B N 1
ATOM 3805 C CA . THR D 4 4 ? 252.248 207.976 316.466 1.00 64.21 4 THR B CA 1
ATOM 3806 C C . THR D 4 4 ? 251.413 207.036 317.325 1.00 54.30 4 THR B C 1
ATOM 3807 O O . THR D 4 4 ? 251.330 205.840 317.047 1.00 53.45 4 THR B O 1
ATOM 3811 N N . THR D 4 5 ? 250.812 207.573 318.383 1.00 46.08 5 THR B N 1
ATOM 3812 C CA . THR D 4 5 ? 249.760 206.880 319.110 1.00 38.72 5 THR B CA 1
ATOM 3813 C C . THR D 4 5 ? 248.402 207.461 318.736 1.00 32.64 5 THR B C 1
ATOM 3814 O O . THR D 4 5 ? 248.262 208.666 318.514 1.00 33.31 5 THR B O 1
ATOM 3818 N N . THR D 4 6 ? 247.409 206.592 318.643 1.00 26.91 6 THR B N 1
ATOM 3819 C CA . THR D 4 6 ? 246.081 206.958 318.179 1.00 23.06 6 THR B CA 1
ATOM 3820 C C . THR D 4 6 ? 245.155 207.096 319.386 1.00 19.53 6 THR B C 1
ATOM 3821 O O . THR D 4 6 ? 245.155 206.236 320.268 1.00 19.44 6 THR B O 1
ATOM 3825 N N . LEU D 4 7 ? 244.382 208.167 319.422 1.00 16.82 7 LEU B N 1
ATOM 3826 C CA . LEU D 4 7 ? 243.585 208.580 320.569 1.00 15.06 7 LEU B CA 1
ATOM 3827 C C . LEU D 4 7 ? 242.173 208.002 320.534 1.00 13.67 7 LEU B C 1
ATOM 3828 O O . LEU D 4 7 ? 241.734 207.495 319.501 1.00 13.67 7 LEU B O 1
ATOM 3833 N N . PRO D 4 8 ? 241.446 208.032 321.669 1.00 12.62 8 PRO B N 1
ATOM 3834 C CA . PRO D 4 8 ? 240.003 207.754 321.632 1.00 12.02 8 PRO B CA 1
ATOM 3835 C C . PRO D 4 8 ? 239.254 208.685 320.688 1.00 11.29 8 PRO B C 1
ATOM 3836 O O . PRO D 4 8 ? 239.660 209.821 320.446 1.00 11.21 8 PRO B O 1
ATOM 3840 N N . GLY D 4 9 ? 238.150 208.180 320.146 1.00 10.62 9 GLY B N 1
ATOM 3841 C CA . GLY D 4 9 ? 237.400 208.910 319.151 1.00 9.91 9 GLY B CA 1
ATOM 3842 C C . GLY D 4 9 ? 237.959 208.832 317.756 1.00 9.66 9 GLY B C 1
ATOM 3843 O O . GLY D 4 9 ? 237.454 209.505 316.863 1.00 9.69 9 GLY B O 1
ATOM 3844 N N . SER D 4 10 ? 238.981 208.025 317.533 1.00 9.20 10 SER B N 1
ATOM 3845 C CA . SER D 4 10 ? 239.513 207.865 316.195 1.00 8.93 10 SER B CA 1
ATOM 3846 C C . SER D 4 10 ? 238.581 207.013 315.349 1.00 8.83 10 SER B C 1
ATOM 3847 O O . SER D 4 10 ? 238.115 205.958 315.776 1.00 8.88 10 SER B O 1
ATOM 3850 N N . GLY D 4 11 ? 238.294 207.497 314.149 1.00 8.65 11 GLY B N 1
ATOM 3851 C CA . GLY D 4 11 ? 237.296 206.885 313.313 1.00 8.43 11 GLY B CA 1
ATOM 3852 C C . GLY D 4 11 ? 235.872 207.278 313.608 1.00 8.32 11 GLY B C 1
ATOM 3853 O O . GLY D 4 11 ? 234.966 206.765 312.949 1.00 8.71 11 GLY B O 1
ATOM 3854 N N . GLN D 4 12 ? 235.634 208.159 314.572 1.00 7.87 12 GLN B N 1
ATOM 3855 C CA . GLN D 4 12 ? 234.266 208.559 314.838 1.00 7.41 12 GLN B CA 1
ATOM 3856 C C . GLN D 4 12 ? 233.820 209.574 313.796 1.00 7.43 12 GLN B C 1
ATOM 3857 O O . GLN D 4 12 ? 234.627 210.257 313.168 1.00 7.60 12 GLN B O 1
ATOM 3863 N N . PHE D 4 13 ? 232.520 209.648 313.593 1.00 7.30 13 PHE B N 1
ATOM 3864 C CA . PHE D 4 13 ? 231.928 210.718 312.810 1.00 7.31 13 PHE B CA 1
ATOM 3865 C C . PHE D 4 13 ? 231.061 211.542 313.749 1.00 7.37 13 PHE B C 1
ATOM 3866 O O . PHE D 4 13 ? 229.949 211.146 314.097 1.00 7.24 13 PHE B O 1
ATOM 3874 N N . LEU D 4 14 ? 231.602 212.677 314.160 1.00 7.67 14 LEU B N 1
ATOM 3875 C CA . LEU D 4 14 ? 230.895 213.695 314.913 1.00 8.07 14 LEU B CA 1
ATOM 3876 C C . LEU D 4 14 ? 230.314 214.696 313.922 1.00 8.47 14 LEU B C 1
ATOM 3877 O O . LEU D 4 14 ? 231.047 215.255 313.104 1.00 8.66 14 LEU B O 1
ATOM 3882 N N . THR D 4 15 ? 229.003 214.919 313.992 1.00 9.12 15 THR B N 1
ATOM 3883 C CA . THR D 4 15 ? 228.321 215.695 312.960 1.00 9.85 15 THR B CA 1
ATOM 3884 C C . THR D 4 15 ? 228.583 217.192 313.062 1.00 10.90 15 THR B C 1
ATOM 3885 O O . THR D 4 15 ? 228.257 217.927 312.130 1.00 11.28 15 THR B O 1
ATOM 3889 N N . THR D 4 16 ? 229.177 217.654 314.154 1.00 12.24 16 THR B N 1
ATOM 3890 C CA . THR D 4 16 ? 229.516 219.054 314.329 1.00 13.69 16 THR B CA 1
ATOM 3891 C C . THR D 4 16 ? 231.014 219.323 314.269 1.00 15.60 16 THR B C 1
ATOM 3892 O O . THR D 4 16 ? 231.429 220.457 314.513 1.00 15.74 16 THR B O 1
ATOM 3896 N N . ASP D 4 17 ? 231.836 218.317 313.974 1.00 18.13 17 ASP B N 1
ATOM 3897 C CA . ASP D 4 17 ? 233.269 218.548 313.846 1.00 21.71 17 ASP B CA 1
ATOM 3898 C C . ASP D 4 17 ? 233.535 219.200 312.493 1.00 23.87 17 ASP B C 1
ATOM 3899 O O . ASP D 4 17 ? 233.068 218.721 311.457 1.00 25.01 17 ASP B O 1
ATOM 3904 N N . ASP D 4 18 ? 234.262 220.302 312.510 1.00 26.07 18 ASP B N 1
ATOM 3905 C CA . ASP D 4 18 ? 234.490 221.131 311.331 1.00 27.73 18 ASP B CA 1
ATOM 3906 C C . ASP D 4 18 ? 235.942 220.984 310.894 1.00 26.95 18 ASP B C 1
ATOM 3907 O O . ASP D 4 18 ? 236.829 221.671 311.402 1.00 28.31 18 ASP B O 1
ATOM 3912 N N . ARG D 4 19 ? 236.181 220.083 309.953 1.00 27.00 19 ARG B N 1
ATOM 3913 C CA . ARG D 4 19 ? 237.526 219.747 309.527 1.00 27.32 19 ARG B CA 1
ATOM 3914 C C . ARG D 4 19 ? 237.625 219.834 308.013 1.00 26.63 19 ARG B C 1
ATOM 3915 O O . ARG D 4 19 ? 236.622 219.825 307.299 1.00 27.38 19 ARG B O 1
ATOM 3923 N N . GLN D 4 20 ? 238.853 219.917 307.526 1.00 27.14 20 GLN B N 1
ATOM 3924 C CA . GLN D 4 20 ? 239.062 219.901 306.092 1.00 27.32 20 GLN B CA 1
ATOM 3925 C C . GLN D 4 20 ? 238.957 218.477 305.557 1.00 23.34 20 GLN B C 1
ATOM 3926 O O . GLN D 4 20 ? 239.218 217.503 306.262 1.00 23.40 20 GLN B O 1
ATOM 3932 N N . SER D 4 21 ? 238.540 218.366 304.303 1.00 19.66 21 SER B N 1
ATOM 3933 C CA . SER D 4 21 ? 238.302 217.092 303.642 1.00 17.37 21 SER B CA 1
ATOM 3934 C C . SER D 4 21 ? 238.660 217.252 302.173 1.00 15.42 21 SER B C 1
ATOM 3935 O O . SER D 4 21 ? 238.568 218.363 301.648 1.00 15.21 21 SER B O 1
ATOM 3938 N N . PRO D 4 22 ? 239.079 216.182 301.488 1.00 13.72 22 PRO B N 1
ATOM 3939 C CA . PRO D 4 22 ? 239.459 216.328 300.077 1.00 12.96 22 PRO B CA 1
ATOM 3940 C C . PRO D 4 22 ? 238.267 216.637 299.184 1.00 12.50 22 PRO B C 1
ATOM 3941 O O . PRO D 4 22 ? 237.167 216.121 299.373 1.00 12.28 22 PRO B O 1
ATOM 3945 N N . SER D 4 23 ? 238.497 217.516 298.217 1.00 12.50 23 SER B N 1
ATOM 3946 C CA . SER D 4 23 ? 237.468 217.864 297.250 1.00 12.42 23 SER B CA 1
ATOM 3947 C C . SER D 4 23 ? 237.301 216.735 296.246 1.00 12.31 23 SER B C 1
ATOM 3948 O O . SER D 4 23 ? 238.283 216.220 295.710 1.00 12.46 23 SER B O 1
ATOM 3951 N N . ALA D 4 24 ? 236.052 216.353 295.994 1.00 11.96 24 ALA B N 1
ATOM 3952 C CA . ALA D 4 24 ? 235.774 215.400 294.932 1.00 12.01 24 ALA B CA 1
ATOM 3953 C C . ALA D 4 24 ? 235.896 216.024 293.552 1.00 11.87 24 ALA B C 1
ATOM 3954 O O . ALA D 4 24 ? 235.916 215.295 292.562 1.00 12.13 24 ALA B O 1
ATOM 3956 N N . LEU D 4 25 ? 235.968 217.350 293.458 1.00 11.73 25 LEU B N 1
ATOM 3957 C CA . LEU D 4 25 ? 236.046 218.053 292.182 1.00 11.80 25 LEU B CA 1
ATOM 3958 C C . LEU D 4 25 ? 237.261 218.969 292.195 1.00 11.76 25 LEU B C 1
ATOM 3959 O O . LEU D 4 25 ? 237.121 220.183 292.406 1.00 12.20 25 LEU B O 1
ATOM 3964 N N . PRO D 4 26 ? 238.463 218.431 291.985 1.00 11.67 26 PRO B N 1
ATOM 3965 C CA . PRO D 4 26 ? 239.648 219.289 291.923 1.00 11.58 26 PRO B CA 1
ATOM 3966 C C . PRO D 4 26 ? 239.611 220.206 290.714 1.00 11.57 26 PRO B C 1
ATOM 3967 O O . PRO D 4 26 ? 239.061 219.855 289.667 1.00 11.50 26 PRO B O 1
ATOM 3971 N N . ASN D 4 27 ? 240.124 221.422 290.919 1.00 11.62 27 ASN B N 1
ATOM 3972 C CA . ASN D 4 27 ? 240.254 222.492 289.929 1.00 11.65 27 ASN B CA 1
ATOM 3973 C C . ASN D 4 27 ? 238.907 223.025 289.454 1.00 11.33 27 ASN B C 1
ATOM 3974 O O . ASN D 4 27 ? 238.839 223.711 288.437 1.00 11.31 27 ASN B O 1
ATOM 3979 N N . TYR D 4 28 ? 237.830 222.720 290.170 1.00 10.64 28 TYR B N 1
ATOM 3980 C CA . TYR D 4 28 ? 236.525 223.242 289.807 1.00 10.40 28 TYR B CA 1
ATOM 3981 C C . TYR D 4 28 ? 236.450 224.728 290.127 1.00 10.50 28 TYR B C 1
ATOM 3982 O O . TYR D 4 28 ? 236.960 225.193 291.146 1.00 10.76 28 TYR B O 1
ATOM 3991 N N . GLU D 4 29 ? 235.801 225.467 289.251 1.00 10.67 29 GLU B N 1
ATOM 3992 C CA . GLU D 4 29 ? 235.682 226.912 289.388 1.00 10.85 29 GLU B CA 1
ATOM 3993 C C . GLU D 4 29 ? 234.208 227.262 289.499 1.00 10.57 29 GLU B C 1
ATOM 3994 O O . GLU D 4 29 ? 233.479 227.178 288.494 1.00 10.72 29 GLU B O 1
ATOM 4000 N N . PRO D 4 30 ? 233.711 227.596 290.687 1.00 10.52 30 PRO B N 1
ATOM 4001 C CA . PRO D 4 30 ? 232.275 227.848 290.844 1.00 10.40 30 PRO B CA 1
ATOM 4002 C C . PRO D 4 30 ? 231.851 229.165 290.218 1.00 10.26 30 PRO B C 1
ATOM 4003 O O . PRO D 4 30 ? 232.674 230.000 289.845 1.00 10.31 30 PRO B O 1
ATOM 4007 N N . THR D 4 31 ? 230.532 229.309 290.095 1.00 10.51 31 THR B N 1
ATOM 4008 C CA . THR D 4 31 ? 229.914 230.463 289.455 1.00 10.57 31 THR B CA 1
ATOM 4009 C C . THR D 4 31 ? 230.284 231.734 290.219 1.00 11.06 31 THR B C 1
ATOM 4010 O O . THR D 4 31 ? 230.448 231.686 291.441 1.00 11.21 31 THR B O 1
ATOM 4014 N N . PRO D 4 32 ? 230.554 232.839 289.522 1.00 11.91 32 PRO B N 1
ATOM 4015 C CA . PRO D 4 32 ? 230.801 234.116 290.202 1.00 12.70 32 PRO B CA 1
ATOM 4016 C C . PRO D 4 32 ? 229.649 234.530 291.103 1.00 13.50 32 PRO B C 1
ATOM 4017 O O . PRO D 4 32 ? 228.478 234.386 290.756 1.00 13.60 32 PRO B O 1
ATOM 4021 N N . ARG D 4 33 ? 230.006 235.009 292.282 1.00 15.26 33 ARG B N 1
ATOM 4022 C CA . ARG D 4 33 ? 229.054 235.680 293.145 1.00 16.63 33 ARG B CA 1
ATOM 4023 C C . ARG D 4 33 ? 228.599 236.978 292.496 1.00 16.20 33 ARG B C 1
ATOM 4024 O O . ARG D 4 33 ? 229.419 237.813 292.111 1.00 16.82 33 ARG B O 1
ATOM 4032 N N . ILE D 4 34 ? 227.302 237.126 292.331 1.00 15.27 34 ILE B N 1
ATOM 4033 C CA . ILE D 4 34 ? 226.734 238.398 291.962 1.00 14.66 34 ILE B CA 1
ATOM 4034 C C . ILE D 4 34 ? 226.133 239.004 293.214 1.00 14.23 34 ILE B C 1
ATOM 4035 O O . ILE D 4 34 ? 225.877 238.324 294.208 1.00 14.17 34 ILE B O 1
ATOM 4040 N N . HIS D 4 35 ? 225.884 240.299 293.159 1.00 14.14 35 HIS B N 1
ATOM 4041 C CA . HIS D 4 35 ? 225.215 240.942 294.271 1.00 14.01 35 HIS B CA 1
ATOM 4042 C C . HIS D 4 35 ? 223.732 240.594 294.282 1.00 13.01 35 HIS B C 1
ATOM 4043 O O . HIS D 4 35 ? 223.034 240.763 293.282 1.00 13.33 35 HIS B O 1
ATOM 4050 N N . ILE D 4 36 ? 223.266 240.084 295.414 1.00 11.98 36 ILE B N 1
ATOM 4051 C CA . ILE D 4 36 ? 221.860 239.773 295.646 1.00 11.01 36 ILE B CA 1
ATOM 4052 C C . ILE D 4 36 ? 221.449 240.599 296.857 1.00 10.62 36 ILE B C 1
ATOM 4053 O O . ILE D 4 36 ? 222.209 240.680 297.826 1.00 10.66 36 ILE B O 1
ATOM 4058 N N . PRO D 4 37 ? 220.297 241.262 296.839 1.00 10.37 37 PRO B N 1
ATOM 4059 C CA . PRO D 4 37 ? 219.864 242.015 298.023 1.00 10.11 37 PRO B CA 1
ATOM 4060 C C . PRO D 4 37 ? 219.471 241.082 299.160 1.00 9.97 37 PRO B C 1
ATOM 4061 O O . PRO D 4 37 ? 219.262 239.883 298.973 1.00 10.16 37 PRO B O 1
ATOM 4065 N N . GLY D 4 38 ? 219.432 241.643 300.362 1.00 9.86 38 GLY B N 1
ATOM 4066 C CA . GLY D 4 38 ? 218.960 240.931 301.538 1.00 9.96 38 GLY B CA 1
ATOM 4067 C C . GLY D 4 38 ? 219.799 239.768 302.021 1.00 9.95 38 GLY B C 1
ATOM 4068 O O . GLY D 4 38 ? 219.246 238.730 302.399 1.00 9.71 38 GLY B O 1
ATOM 4069 N N . LYS D 4 39 ? 221.117 239.921 302.034 1.00 10.35 39 LYS B N 1
ATOM 4070 C CA . LYS D 4 39 ? 221.993 238.886 302.563 1.00 10.88 39 LYS B CA 1
ATOM 4071 C C . LYS D 4 39 ? 221.880 238.817 304.082 1.00 10.77 39 LYS B C 1
ATOM 4072 O O . LYS D 4 39 ? 221.914 239.844 304.760 1.00 10.89 39 LYS B O 1
ATOM 4078 N N . VAL D 4 40 ? 221.719 237.607 304.608 1.00 10.62 40 VAL B N 1
ATOM 4079 C CA . VAL D 4 40 ? 221.599 237.367 306.040 1.00 10.96 40 VAL B CA 1
ATOM 4080 C C . VAL D 4 40 ? 222.928 236.829 306.538 1.00 11.33 40 VAL B C 1
ATOM 4081 O O . VAL D 4 40 ? 223.411 235.804 306.051 1.00 11.92 40 VAL B O 1
ATOM 4085 N N . HIS D 4 41 ? 223.520 237.500 307.512 1.00 11.86 41 HIS B N 1
ATOM 4086 C CA . HIS D 4 41 ? 224.742 236.991 308.115 1.00 12.27 41 HIS B CA 1
ATOM 4087 C C . HIS D 4 41 ? 224.493 236.218 309.394 1.00 11.78 41 HIS B C 1
ATOM 4088 O O . HIS D 4 41 ? 225.237 235.288 309.694 1.00 11.82 41 HIS B O 1
ATOM 4095 N N . ASN D 4 42 ? 223.446 236.555 310.130 1.00 11.58 42 ASN B N 1
ATOM 4096 C CA . ASN D 4 42 ? 223.260 236.044 311.474 1.00 11.67 42 ASN B CA 1
ATOM 4097 C C . ASN D 4 42 ? 221.773 236.102 311.784 1.00 12.03 42 ASN B C 1
ATOM 4098 O O . ASN D 4 42 ? 221.095 237.061 311.421 1.00 11.97 42 ASN B O 1
ATOM 4103 N N . LEU D 4 43 ? 221.272 235.054 312.439 1.00 13.13 43 LEU B N 1
ATOM 4104 C CA . LEU D 4 43 ? 219.850 234.960 312.737 1.00 14.48 43 LEU B CA 1
ATOM 4105 C C . LEU D 4 43 ? 219.393 235.993 313.752 1.00 15.19 43 LEU B C 1
ATOM 4106 O O . LEU D 4 43 ? 218.202 236.300 313.796 1.00 15.44 43 LEU B O 1
ATOM 4111 N N . LEU D 4 44 ? 220.313 236.559 314.537 1.00 16.16 44 LEU B N 1
ATOM 4112 C CA . LEU D 4 44 ? 219.967 237.650 315.436 1.00 17.51 44 LEU B CA 1
ATOM 4113 C C . LEU D 4 44 ? 219.564 238.919 314.693 1.00 19.05 44 LEU B C 1
ATOM 4114 O O . LEU D 4 44 ? 218.933 239.789 315.294 1.00 19.63 44 LEU B O 1
ATOM 4119 N N . GLU D 4 45 ? 219.900 239.039 313.408 1.00 20.56 45 GLU B N 1
ATOM 4120 C CA . GLU D 4 45 ? 219.371 240.127 312.591 1.00 21.89 45 GLU B CA 1
ATOM 4121 C C . GLU D 4 45 ? 217.866 239.993 312.389 1.00 21.21 45 GLU B C 1
ATOM 4122 O O . GLU D 4 45 ? 217.119 240.959 312.574 1.00 21.72 45 GLU B O 1
ATOM 4128 N N . ILE D 4 46 ? 217.403 238.807 311.986 1.00 20.63 46 ILE B N 1
ATOM 4129 C CA . ILE D 4 46 ? 216.038 238.672 311.490 1.00 20.83 46 ILE B CA 1
ATOM 4130 C C . ILE D 4 46 ? 215.013 238.382 312.579 1.00 20.24 46 ILE B C 1
ATOM 4131 O O . ILE D 4 46 ? 213.809 238.489 312.313 1.00 20.87 46 ILE B O 1
ATOM 4136 N N . ILE D 4 47 ? 215.437 238.031 313.800 1.00 19.77 47 ILE B N 1
ATOM 4137 C CA . ILE D 4 47 ? 214.487 237.992 314.914 1.00 19.96 47 ILE B CA 1
ATOM 4138 C C . ILE D 4 47 ? 214.176 239.368 315.474 1.00 18.55 47 ILE B C 1
ATOM 4139 O O . ILE D 4 47 ? 213.330 239.479 316.360 1.00 18.62 47 ILE B O 1
ATOM 4144 N N . GLN D 4 48 ? 214.832 240.413 314.986 1.00 17.82 48 GLN B N 1
ATOM 4145 C CA . GLN D 4 48 ? 214.458 241.770 315.346 1.00 17.69 48 GLN B CA 1
ATOM 4146 C C . GLN D 4 48 ? 213.335 242.309 314.472 1.00 17.24 48 GLN B C 1
ATOM 4147 O O . GLN D 4 48 ? 212.854 243.414 314.722 1.00 17.62 48 GLN B O 1
ATOM 4153 N N . VAL D 4 49 ? 212.917 241.561 313.461 1.00 16.78 49 VAL B N 1
ATOM 4154 C CA . VAL D 4 49 ? 211.770 241.934 312.647 1.00 16.95 49 VAL B CA 1
ATOM 4155 C C . VAL D 4 49 ? 210.508 241.430 313.331 1.00 17.35 49 VAL B C 1
ATOM 4156 O O . VAL D 4 49 ? 210.416 240.255 313.701 1.00 17.45 49 VAL B O 1
ATOM 4160 N N . ASP D 4 50 ? 209.541 242.316 313.520 1.00 17.86 50 ASP B N 1
ATOM 4161 C CA . ASP D 4 50 ? 208.322 241.911 314.196 1.00 18.44 50 ASP B CA 1
ATOM 4162 C C . ASP D 4 50 ? 207.391 241.161 313.255 1.00 16.93 50 ASP B C 1
ATOM 4163 O O . ASP D 4 50 ? 207.182 241.557 312.112 1.00 17.17 50 ASP B O 1
ATOM 4168 N N . THR D 4 51 ? 206.881 240.034 313.732 1.00 15.36 51 THR B N 1
ATOM 4169 C CA . THR D 4 51 ? 205.840 239.292 313.048 1.00 14.55 51 THR B CA 1
ATOM 4170 C C . THR D 4 51 ? 204.614 239.199 313.942 1.00 13.39 51 THR B C 1
ATOM 4171 O O . THR D 4 51 ? 204.679 239.456 315.142 1.00 13.42 51 THR B O 1
ATOM 4175 N N . LEU D 4 52 ? 203.496 238.827 313.337 1.00 12.77 52 LEU B N 1
ATOM 4176 C CA . LEU D 4 52 ? 202.232 238.800 314.055 1.00 12.44 52 LEU B CA 1
ATOM 4177 C C . LEU D 4 52 ? 202.149 237.619 315.007 1.00 12.14 52 LEU B C 1
ATOM 4178 O O . LEU D 4 52 ? 202.660 236.532 314.731 1.00 12.40 52 LEU B O 1
ATOM 4183 N N . ILE D 4 53 ? 201.507 237.848 316.138 1.00 11.73 53 ILE B N 1
ATOM 4184 C CA . ILE D 4 53 ? 201.248 236.811 317.127 1.00 11.79 53 ILE B CA 1
ATOM 4185 C C . ILE D 4 53 ? 199.822 236.320 316.922 1.00 11.68 53 ILE B C 1
ATOM 4186 O O . ILE D 4 53 ? 198.906 237.144 316.850 1.00 11.63 53 ILE B O 1
ATOM 4191 N N . PRO D 4 54 ? 199.596 235.031 316.831 1.00 11.98 54 PRO B N 1
ATOM 4192 C CA . PRO D 4 54 ? 198.210 234.534 316.855 1.00 12.05 54 PRO B CA 1
ATOM 4193 C C . PRO D 4 54 ? 197.679 234.464 318.283 1.00 12.40 54 PRO B C 1
ATOM 4194 O O . PRO D 4 54 ? 197.477 233.399 318.859 1.00 12.36 54 PRO B O 1
ATOM 4198 N N . MET D 4 55 ? 197.449 235.649 318.865 1.00 12.99 55 MET B N 1
ATOM 4199 C CA . MET D 4 55 ? 197.062 235.768 320.268 1.00 13.84 55 MET B CA 1
ATOM 4200 C C . MET D 4 55 ? 195.642 235.272 320.499 1.00 14.00 55 MET B C 1
ATOM 4201 O O . MET D 4 55 ? 195.323 234.789 321.586 1.00 13.80 55 MET B O 1
ATOM 4206 N N . ASN D 4 56 ? 194.787 235.371 319.489 1.00 14.35 56 ASN B N 1
ATOM 4207 C CA . ASN D 4 56 ? 193.414 234.886 319.589 1.00 14.85 56 ASN B CA 1
ATOM 4208 C C . ASN D 4 56 ? 193.312 233.435 319.126 1.00 15.17 56 ASN B C 1
ATOM 4209 O O . ASN D 4 56 ? 192.504 233.093 318.272 1.00 15.37 56 ASN B O 1
ATOM 4214 N N . ASN D 4 57 ? 194.132 232.553 319.688 1.00 15.44 57 ASN B N 1
ATOM 4215 C CA . ASN D 4 57 ? 194.114 231.139 319.309 1.00 15.96 57 ASN B CA 1
ATOM 4216 C C . ASN D 4 57 ? 193.043 230.374 320.091 1.00 16.86 57 ASN B C 1
ATOM 4217 O O . ASN D 4 57 ? 193.296 229.392 320.782 1.00 16.56 57 ASN B O 1
ATOM 4222 N N . THR D 4 58 ? 191.812 230.839 319.934 1.00 18.57 58 THR B N 1
ATOM 4223 C CA . THR D 4 58 ? 190.656 230.290 320.613 1.00 21.25 58 THR B CA 1
ATOM 4224 C C . THR D 4 58 ? 189.747 229.537 319.662 1.00 23.46 58 THR B C 1
ATOM 4225 O O . THR D 4 58 ? 188.684 229.071 320.077 1.00 24.02 58 THR B O 1
ATOM 4229 N N . HIS D 4 59 ? 190.140 229.409 318.402 1.00 26.23 59 HIS B N 1
ATOM 4230 C CA . HIS D 4 59 ? 189.371 228.720 317.382 1.00 28.57 59 HIS B CA 1
ATOM 4231 C C . HIS D 4 59 ? 189.874 227.294 317.218 1.00 30.07 59 HIS B C 1
ATOM 4232 O O . HIS D 4 59 ? 190.997 226.958 317.594 1.00 31.50 59 HIS B O 1
ATOM 4239 N N . THR D 4 60 ? 189.028 226.457 316.636 1.00 32.38 60 THR B N 1
ATOM 4240 C CA . THR D 4 60 ? 189.369 225.069 316.364 1.00 34.18 60 THR B CA 1
ATOM 4241 C C . THR D 4 60 ? 190.064 224.888 315.021 1.00 35.04 60 THR B C 1
ATOM 4242 O O . THR D 4 60 ? 190.339 223.753 314.627 1.00 36.42 60 THR B O 1
ATOM 4246 N N . LYS D 4 61 ? 190.358 225.978 314.327 1.00 35.35 61 LYS B N 1
ATOM 4247 C CA . LYS D 4 61 ? 190.939 225.954 312.997 1.00 35.50 61 LYS B CA 1
ATOM 4248 C C . LYS D 4 61 ? 191.831 227.176 312.863 1.00 33.35 61 LYS B C 1
ATOM 4249 O O . LYS D 4 61 ? 191.533 228.234 313.420 1.00 33.73 61 LYS B O 1
ATOM 4255 N N . ASP D 4 62 ? 192.944 227.014 312.153 1.00 31.92 62 ASP B N 1
ATOM 4256 C CA . ASP D 4 62 ? 193.792 228.152 311.828 1.00 30.89 62 ASP B CA 1
ATOM 4257 C C . ASP D 4 62 ? 193.053 229.095 310.890 1.00 28.61 62 ASP B C 1
ATOM 4258 O O . ASP D 4 62 ? 192.536 228.671 309.855 1.00 28.47 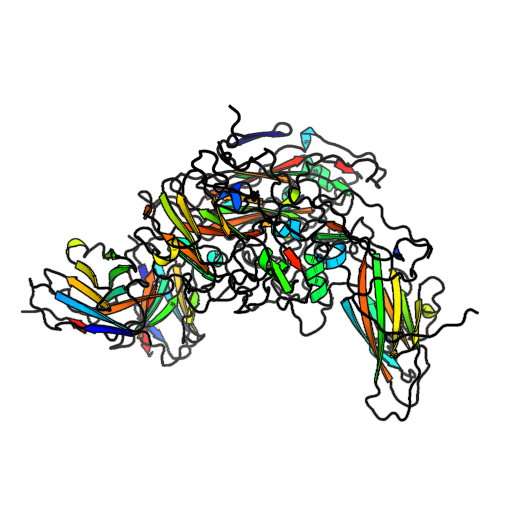62 ASP B O 1
ATOM 4263 N N . GLU D 4 63 ? 192.992 230.371 311.255 1.00 28.19 63 GLU B N 1
ATOM 4264 C CA . GLU D 4 63 ? 192.345 231.366 310.413 1.00 27.99 63 GLU B CA 1
ATOM 4265 C C . GLU D 4 63 ? 192.963 232.729 310.685 1.00 25.10 63 GLU B C 1
ATOM 4266 O O . GLU D 4 63 ? 193.759 232.898 311.609 1.00 24.47 63 GLU B O 1
ATOM 4272 N N . VAL D 4 64 ? 192.591 233.701 309.846 1.00 23.85 64 VAL B N 1
ATOM 4273 C CA . VAL D 4 64 ? 193.107 235.064 309.962 1.00 22.63 64 VAL B CA 1
ATOM 4274 C C . VAL D 4 64 ? 192.626 235.709 311.258 1.00 21.97 64 VAL B C 1
ATOM 4275 O O . VAL D 4 64 ? 193.343 236.515 311.863 1.00 21.93 64 VAL B O 1
ATOM 4279 N N . ASN D 4 65 ? 191.445 235.311 311.741 1.00 21.98 65 ASN B N 1
ATOM 4280 C CA . ASN D 4 65 ? 190.885 235.845 312.976 1.00 22.14 65 ASN B CA 1
ATOM 4281 C C . ASN D 4 65 ? 191.683 235.461 314.213 1.00 20.21 65 ASN B C 1
ATOM 4282 O O . ASN D 4 65 ? 191.523 236.106 315.251 1.00 20.25 65 ASN B O 1
ATOM 4287 N N . SER D 4 66 ? 192.539 234.439 314.130 1.00 18.33 66 SER B N 1
ATOM 4288 C CA . SER D 4 66 ? 193.390 234.092 315.258 1.00 17.44 66 SER B CA 1
ATOM 4289 C C . SER D 4 66 ? 194.455 235.149 315.534 1.00 16.14 66 SER B C 1
ATOM 4290 O O . SER D 4 66 ? 195.004 235.171 316.633 1.00 16.41 66 SER B O 1
ATOM 4293 N N . TYR D 4 67 ? 194.742 236.032 314.581 1.00 15.26 67 TYR B N 1
ATOM 4294 C CA . TYR D 4 67 ? 195.653 237.147 314.796 1.00 14.32 67 TYR B CA 1
ATOM 4295 C C . TYR D 4 67 ? 194.959 238.403 315.306 1.00 14.13 67 TYR B C 1
ATOM 4296 O O . TYR D 4 67 ? 195.640 239.378 315.624 1.00 14.21 67 TYR B O 1
ATOM 4305 N N . LEU D 4 68 ? 193.641 238.395 315.443 1.00 13.47 68 LEU B N 1
ATOM 4306 C CA . LEU D 4 68 ? 192.881 239.598 315.753 1.00 13.24 68 LEU B CA 1
ATOM 4307 C C . LEU D 4 68 ? 192.457 239.588 317.215 1.00 12.80 68 LEU B C 1
ATOM 4308 O O . LEU D 4 68 ? 191.686 238.723 317.629 1.00 13.19 68 LEU B O 1
ATOM 4313 N N . ILE D 4 69 ? 192.933 240.558 317.982 1.00 12.33 69 ILE B N 1
ATOM 4314 C CA . ILE D 4 69 ? 192.552 240.707 319.383 1.00 12.11 69 ILE B CA 1
ATOM 4315 C C . ILE D 4 69 ? 191.330 241.617 319.443 1.00 11.84 69 ILE B C 1
ATOM 4316 O O . ILE D 4 69 ? 191.438 242.793 319.084 1.00 11.97 69 ILE B O 1
ATOM 4321 N N . PRO D 4 70 ? 190.175 241.130 319.889 1.00 11.65 70 PRO B N 1
ATOM 4322 C CA . PRO D 4 70 ? 188.974 241.973 319.883 1.00 11.68 70 PRO B CA 1
ATOM 4323 C C . PRO D 4 70 ? 188.919 242.959 321.042 1.00 11.83 70 PRO B C 1
ATOM 4324 O O . PRO D 4 70 ? 189.278 242.648 322.177 1.00 12.11 70 PRO B O 1
ATOM 4328 N N . LEU D 4 71 ? 188.458 244.163 320.734 1.00 12.30 71 LEU B N 1
ATOM 4329 C CA . LEU D 4 71 ? 188.120 245.171 321.725 1.00 12.91 71 LEU B CA 1
ATOM 4330 C C . LEU D 4 71 ? 186.623 245.429 321.677 1.00 13.32 71 LEU B C 1
ATOM 4331 O O . LEU D 4 71 ? 186.012 245.390 320.609 1.00 13.18 71 LEU B O 1
ATOM 4336 N N . ASN D 4 72 ? 186.044 245.702 322.836 1.00 13.85 72 ASN B N 1
ATOM 4337 C CA . ASN D 4 72 ? 184.616 245.922 322.991 1.00 14.49 72 ASN B CA 1
ATOM 4338 C C . ASN D 4 72 ? 184.388 247.283 323.630 1.00 15.67 72 ASN B C 1
ATOM 4339 O O . ASN D 4 72 ? 185.188 247.736 324.451 1.00 15.96 72 ASN B O 1
ATOM 4344 N N . ALA D 4 73 ? 183.276 247.923 323.264 1.00 17.56 73 ALA B N 1
ATOM 4345 C CA . ALA D 4 73 ? 183.092 249.344 323.553 1.00 19.41 73 ALA B CA 1
ATOM 4346 C C . ALA D 4 73 ? 182.842 249.610 325.038 1.00 21.16 73 ALA B C 1
ATOM 4347 O O . ALA D 4 73 ? 183.629 250.292 325.698 1.00 23.28 73 ALA B O 1
ATOM 4349 N N . ASN D 4 74 ? 181.762 249.074 325.591 1.00 22.50 74 ASN B N 1
ATOM 4350 C CA . ASN D 4 74 ? 181.321 249.477 326.931 1.00 23.50 74 ASN B CA 1
ATOM 4351 C C . ASN D 4 74 ? 181.963 248.577 327.990 1.00 22.48 74 ASN B C 1
ATOM 4352 O O . ASN D 4 74 ? 181.296 247.811 328.683 1.00 22.99 74 ASN B O 1
ATOM 4357 N N . ARG D 4 75 ? 183.292 248.653 328.089 1.00 20.60 75 ARG B N 1
ATOM 4358 C CA . ARG D 4 75 ? 184.050 247.821 329.020 1.00 19.90 75 ARG B CA 1
ATOM 4359 C C . ARG D 4 75 ? 185.054 248.683 329.765 1.00 20.61 75 ARG B C 1
ATOM 4360 O O . ARG D 4 75 ? 185.981 249.227 329.159 1.00 21.81 75 ARG B O 1
ATOM 4368 N N . GLN D 4 76 ? 184.886 248.789 331.068 1.00 21.12 76 GLN B N 1
ATOM 4369 C CA . GLN D 4 76 ? 185.853 249.447 331.928 1.00 22.11 76 GLN B CA 1
ATOM 4370 C C . GLN D 4 76 ? 186.617 248.378 332.693 1.00 22.18 76 GLN B C 1
ATOM 4371 O O . GLN D 4 76 ? 186.085 247.298 332.933 1.00 22.12 76 GLN B O 1
ATOM 4377 N N . ASN D 4 77 ? 187.897 248.654 332.978 1.00 22.85 77 ASN B N 1
ATOM 4378 C CA . ASN D 4 77 ? 188.750 247.942 333.938 1.00 23.51 77 ASN B CA 1
ATOM 4379 C C . ASN D 4 77 ? 189.119 246.505 333.556 1.00 22.04 77 ASN B C 1
ATOM 4380 O O . ASN D 4 77 ? 189.982 245.906 334.199 1.00 22.98 77 ASN B O 1
ATOM 4385 N N . GLU D 4 78 ? 188.524 245.952 332.510 1.00 20.34 78 GLU B N 1
ATOM 4386 C CA . GLU D 4 78 ? 188.580 244.527 332.224 1.00 18.88 78 GLU B CA 1
ATOM 4387 C C . GLU D 4 78 ? 189.802 244.153 331.404 1.00 16.22 78 GLU B C 1
ATOM 4388 O O . GLU D 4 78 ? 190.477 244.999 330.831 1.00 16.17 78 GLU B O 1
ATOM 4394 N N . GLN D 4 79 ? 190.020 242.848 331.290 1.00 14.04 79 GLN B N 1
ATOM 4395 C CA . GLN D 4 79 ? 191.151 242.312 330.559 1.00 12.73 79 GLN B CA 1
ATOM 4396 C C . GLN D 4 79 ? 190.856 242.220 329.068 1.00 12.14 79 GLN B C 1
ATOM 4397 O O . GLN D 4 79 ? 189.763 241.840 328.650 1.00 12.31 79 GLN B O 1
ATOM 4403 N N . VAL D 4 80 ? 191.846 242.591 328.272 1.00 11.63 80 VAL B N 1
ATOM 4404 C CA . VAL D 4 80 ? 191.774 242.467 326.827 1.00 11.32 80 VAL B CA 1
ATOM 4405 C C . VAL D 4 80 ? 192.322 241.126 326.361 1.00 11.22 80 VAL B C 1
ATOM 4406 O O . VAL D 4 80 ? 191.685 240.423 325.576 1.00 11.19 80 VAL B O 1
ATOM 4410 N N . PHE D 4 81 ? 193.516 240.768 326.823 1.00 11.09 81 PHE B N 1
ATOM 4411 C CA . PHE D 4 81 ? 194.070 239.438 326.609 1.00 10.93 81 PHE B CA 1
ATOM 4412 C C . PHE D 4 81 ? 195.066 239.150 327.716 1.00 10.71 81 PHE B C 1
ATOM 4413 O O . PHE D 4 81 ? 195.485 240.041 328.451 1.00 10.68 81 PHE B O 1
ATOM 4421 N N . GLY D 4 82 ? 195.460 237.888 327.795 1.00 10.89 82 GLY B N 1
ATOM 4422 C CA . GLY D 4 82 ? 196.580 237.484 328.616 1.00 11.09 82 GLY B CA 1
ATOM 4423 C C . GLY D 4 82 ? 197.310 236.347 327.941 1.00 11.53 82 GLY B C 1
ATOM 4424 O O . GLY D 4 82 ? 196.755 235.645 327.093 1.00 11.68 82 GLY B O 1
ATOM 4425 N N . THR D 4 83 ? 198.569 236.177 328.326 1.00 12.02 83 THR B N 1
ATOM 4426 C CA . THR D 4 83 ? 199.407 235.111 327.803 1.00 12.79 83 THR B CA 1
ATOM 4427 C C . THR D 4 83 ? 200.572 234.893 328.755 1.00 13.14 83 THR B C 1
ATOM 4428 O O . THR D 4 83 ? 201.016 235.819 329.435 1.00 13.02 83 THR B O 1
ATOM 4432 N N . ASN D 4 84 ? 201.047 233.655 328.817 1.00 13.92 84 ASN B N 1
ATOM 4433 C CA . ASN D 4 84 ? 202.341 233.469 329.443 1.00 14.75 84 ASN B CA 1
ATOM 4434 C C . ASN D 4 84 ? 203.442 233.788 328.433 1.00 14.68 84 ASN B C 1
ATOM 4435 O O . ASN D 4 84 ? 203.191 233.992 327.246 1.00 14.73 84 ASN B O 1
ATOM 4440 N N . LEU D 4 85 ? 204.668 233.862 328.915 1.00 15.13 85 LEU B N 1
ATOM 4441 C CA . LEU D 4 85 ? 205.789 234.275 328.084 1.00 15.67 85 LEU B CA 1
ATOM 4442 C C . LEU D 4 85 ? 206.769 233.135 327.848 1.00 15.97 85 LEU B C 1
ATOM 4443 O O . LEU D 4 85 ? 207.982 233.315 327.888 1.00 16.57 85 LEU B O 1
ATOM 4448 N N . PHE D 4 86 ? 206.247 231.941 327.601 1.00 15.92 86 PHE B N 1
ATOM 4449 C CA . PHE D 4 86 ? 207.077 230.858 327.091 1.00 16.08 86 PHE B CA 1
ATOM 4450 C C . PHE D 4 86 ? 207.176 231.044 325.583 1.00 16.38 86 PHE B C 1
ATOM 4451 O O . PHE D 4 86 ? 206.278 230.659 324.841 1.00 16.77 86 PHE B O 1
ATOM 4459 N N . ILE D 4 87 ? 208.269 231.662 325.123 1.00 17.15 87 ILE B N 1
ATOM 4460 C CA . ILE D 4 87 ? 208.385 232.059 323.720 1.00 18.39 87 ILE B CA 1
ATOM 4461 C C . ILE D 4 87 ? 208.666 230.903 322.777 1.00 19.10 87 ILE B C 1
ATOM 4462 O O . ILE D 4 87 ? 208.669 231.104 321.559 1.00 19.47 87 ILE B O 1
ATOM 4467 N N . GLY D 4 88 ? 208.907 229.706 323.288 1.00 19.57 88 GLY B N 1
ATOM 4468 C CA . GLY D 4 88 ? 208.946 228.552 322.422 1.00 20.98 88 GLY B CA 1
ATOM 4469 C C . GLY D 4 88 ? 207.680 227.731 322.522 1.00 21.94 88 GLY B C 1
ATOM 4470 O O . GLY D 4 88 ? 207.722 226.513 322.348 1.00 23.24 88 GLY B O 1
ATOM 4471 N N . ASP D 4 89 ? 206.548 228.384 322.782 1.00 22.03 89 ASP B N 1
ATOM 4472 C CA . ASP D 4 89 ? 205.332 227.678 323.162 1.00 22.29 89 ASP B CA 1
ATOM 4473 C C . ASP D 4 89 ? 204.140 228.610 323.003 1.00 20.87 89 ASP B C 1
ATOM 4474 O O . ASP D 4 89 ? 204.295 229.828 322.917 1.00 20.61 89 ASP B O 1
ATOM 4479 N N . GLY D 4 90 ? 202.950 228.012 322.954 1.00 19.24 90 GLY B N 1
ATOM 4480 C CA . GLY D 4 90 ? 201.715 228.768 323.077 1.00 17.80 90 GLY B CA 1
ATOM 4481 C C . GLY D 4 90 ? 201.439 229.619 321.855 1.00 17.10 90 GLY B C 1
ATOM 4482 O O . GLY D 4 90 ? 201.536 229.162 320.714 1.00 17.31 90 GLY B O 1
ATOM 4483 N N . VAL D 4 91 ? 201.114 230.889 322.097 1.00 16.42 91 VAL B N 1
ATOM 4484 C CA . VAL D 4 91 ? 200.847 231.809 321.002 1.00 16.27 91 VAL B CA 1
ATOM 4485 C C . VAL D 4 91 ? 202.117 232.181 320.251 1.00 16.22 91 VAL B C 1
ATOM 4486 O O . VAL D 4 91 ? 202.045 232.578 319.089 1.00 16.39 91 VAL B O 1
ATOM 4490 N N . PHE D 4 92 ? 203.284 232.021 320.863 1.00 16.25 92 PHE B N 1
ATOM 4491 C CA . PHE D 4 92 ? 204.525 232.441 320.237 1.00 16.14 92 PHE B CA 1
ATOM 4492 C C . PHE D 4 92 ? 205.165 231.353 319.398 1.00 16.20 92 PHE B C 1
ATOM 4493 O O . PHE D 4 92 ? 206.109 231.652 318.667 1.00 16.61 92 PHE B O 1
ATOM 4501 N N . LYS D 4 93 ? 204.646 230.123 319.466 1.00 16.10 93 LYS B N 1
ATOM 4502 C CA . LYS D 4 93 ? 205.314 228.955 318.893 1.00 16.54 93 LYS B CA 1
ATOM 4503 C C . LYS D 4 93 ? 205.439 229.039 317.371 1.00 16.15 93 LYS B C 1
ATOM 4504 O O . LYS D 4 93 ? 206.451 228.615 316.801 1.00 16.74 93 LYS B O 1
ATOM 4510 N N . THR D 4 94 ? 204.458 229.630 316.703 1.00 15.09 94 THR B N 1
ATOM 4511 C CA . THR D 4 94 ? 204.483 229.734 315.251 1.00 14.35 94 THR B CA 1
ATOM 4512 C C . THR D 4 94 ? 205.023 231.060 314.734 1.00 13.68 94 THR B C 1
ATOM 4513 O O . THR D 4 94 ? 205.133 231.223 313.517 1.00 13.46 94 THR B O 1
ATOM 4517 N N . THR D 4 95 ? 205.341 232.011 315.605 1.00 13.18 95 THR B N 1
ATOM 4518 C CA . THR D 4 95 ? 205.892 233.275 315.140 1.00 13.08 95 THR B CA 1
ATOM 4519 C C . THR D 4 95 ? 207.333 233.075 314.679 1.00 13.39 95 THR B C 1
ATOM 4520 O O . THR D 4 95 ? 207.957 232.046 314.939 1.00 13.58 95 THR B O 1
ATOM 4524 N N . LEU D 4 96 ? 207.853 234.079 313.970 1.00 14.00 96 LEU B N 1
ATOM 4525 C CA . LEU D 4 96 ? 209.226 234.016 313.482 1.00 14.83 96 LEU B CA 1
ATOM 4526 C C . LEU D 4 96 ? 210.226 233.980 314.626 1.00 14.91 96 LEU B C 1
ATOM 4527 O O . LEU D 4 96 ? 211.199 233.221 314.577 1.00 15.26 96 LEU B O 1
ATOM 4532 N N . LEU D 4 97 ? 209.988 234.779 315.667 1.00 15.55 97 LEU B N 1
ATOM 4533 C CA . LEU D 4 97 ? 210.806 234.701 316.870 1.00 16.47 97 LEU B CA 1
ATOM 4534 C C . LEU D 4 97 ? 210.721 233.321 317.501 1.00 16.48 97 LEU B C 1
ATOM 4535 O O . LEU D 4 97 ? 211.749 232.701 317.764 1.00 16.48 97 LEU B O 1
ATOM 4540 N N . GLY D 4 98 ? 209.507 232.801 317.685 1.00 16.74 98 GLY B N 1
ATOM 4541 C CA . GLY D 4 98 ? 209.343 231.512 318.333 1.00 17.56 98 GLY B CA 1
ATOM 4542 C C . GLY D 4 98 ? 209.897 230.342 317.548 1.00 18.76 98 GLY B C 1
ATOM 4543 O O . GLY D 4 98 ? 210.380 229.379 318.136 1.00 19.20 98 GLY B O 1
ATOM 4544 N N . GLU D 4 99 ? 209.873 230.425 316.222 1.00 20.06 99 GLU B N 1
ATOM 4545 C CA . GLU D 4 99 ? 210.385 229.346 315.390 1.00 21.08 99 GLU B CA 1
ATOM 4546 C C . GLU D 4 99 ? 211.912 229.333 315.326 1.00 19.81 99 GLU B C 1
ATOM 4547 O O . GLU D 4 99 ? 212.516 228.259 315.304 1.00 20.05 99 GLU B O 1
ATOM 4553 N N . ILE D 4 100 ? 212.557 230.499 315.340 1.00 18.15 100 ILE B N 1
ATOM 4554 C CA . ILE D 4 100 ? 214.015 230.534 315.410 1.00 17.17 100 ILE B CA 1
ATOM 4555 C C . ILE D 4 100 ? 214.499 230.143 316.805 1.00 15.88 100 ILE B C 1
ATOM 4556 O O . ILE D 4 100 ? 215.474 229.398 316.949 1.00 15.97 100 ILE B O 1
ATOM 4561 N N . VAL D 4 101 ? 213.800 230.609 317.842 1.00 14.72 101 VAL B N 1
ATOM 4562 C CA . VAL D 4 101 ? 214.097 230.281 319.236 1.00 14.24 101 VAL B CA 1
ATOM 4563 C C . VAL D 4 101 ? 213.989 228.784 319.506 1.00 13.80 101 VAL B C 1
ATOM 4564 O O . VAL D 4 101 ? 214.756 228.236 320.303 1.00 13.56 101 VAL B O 1
ATOM 4568 N N . GLN D 4 102 ? 213.117 228.085 318.787 1.00 13.01 102 GLN B N 1
ATOM 4569 C CA . GLN D 4 102 ? 213.031 226.639 318.926 1.00 12.38 102 GLN B CA 1
ATOM 4570 C C . GLN D 4 102 ? 214.170 225.884 318.251 1.00 11.66 102 GLN B C 1
ATOM 4571 O O . GLN D 4 102 ? 214.275 224.672 318.447 1.00 11.54 102 GLN B O 1
ATOM 4577 N N . TYR D 4 103 ? 215.026 226.554 317.490 1.00 10.80 103 TYR B N 1
ATOM 4578 C CA . TYR D 4 103 ? 216.276 225.936 317.076 1.00 10.36 103 TYR B CA 1
ATOM 4579 C C . TYR D 4 103 ? 217.369 226.043 318.120 1.00 9.63 103 TYR B C 1
ATOM 4580 O O . TYR D 4 103 ? 218.451 225.507 317.906 1.00 9.64 103 TYR B O 1
ATOM 4589 N N . TYR D 4 104 ? 217.125 226.724 319.228 1.00 8.83 104 TYR B N 1
ATOM 4590 C CA . TYR D 4 104 ? 218.127 226.894 320.261 1.00 8.25 104 TYR B CA 1
ATOM 4591 C C . TYR D 4 104 ? 217.530 226.478 321.590 1.00 7.82 104 TYR B C 1
ATOM 4592 O O . TYR D 4 104 ? 216.318 226.376 321.744 1.00 7.97 104 TYR B O 1
ATOM 4601 N N . THR D 4 105 ? 218.401 226.197 322.537 1.00 7.29 105 THR B N 1
ATOM 4602 C CA . THR D 4 105 ? 217.978 225.716 323.837 1.00 6.96 105 THR B CA 1
ATOM 4603 C C . THR D 4 105 ? 217.858 226.835 324.852 1.00 6.58 105 THR B C 1
ATOM 4604 O O . THR D 4 105 ? 216.969 226.805 325.699 1.00 6.56 105 THR B O 1
ATOM 4608 N N . HIS D 4 106 ? 218.721 227.828 324.753 1.00 6.26 106 HIS B N 1
ATOM 4609 C CA . HIS D 4 106 ? 218.832 228.889 325.730 1.00 6.00 106 HIS B CA 1
ATOM 4610 C C . HIS D 4 106 ? 218.538 230.215 325.054 1.00 5.75 106 HIS B C 1
ATOM 4611 O O . HIS D 4 106 ? 218.930 230.436 323.908 1.00 5.67 106 HIS B O 1
ATOM 4618 N N . TRP D 4 107 ? 217.849 231.090 325.767 1.00 5.60 107 TRP B N 1
ATOM 4619 C CA . TRP D 4 107 ? 217.624 232.435 325.284 1.00 5.55 107 TRP B CA 1
ATOM 4620 C C . TRP D 4 107 ? 217.798 233.409 326.435 1.00 5.64 107 TRP B C 1
ATOM 4621 O O . TRP D 4 107 ? 217.636 233.060 327.601 1.00 5.63 107 TRP B O 1
ATOM 4632 N N . SER D 4 108 ? 218.146 234.636 326.086 1.00 5.96 108 SER B N 1
ATOM 4633 C CA . SER D 4 108 ? 218.272 235.704 327.060 1.00 6.24 108 SER B CA 1
ATOM 4634 C C . SER D 4 108 ? 217.998 237.015 326.351 1.00 6.43 108 SER B C 1
ATOM 4635 O O . SER D 4 108 ? 218.019 237.094 325.124 1.00 6.44 108 SER B O 1
ATOM 4638 N N . GLY D 4 109 ? 217.743 238.041 327.135 1.00 6.79 109 GLY B N 1
ATOM 4639 C CA . GLY D 4 109 ? 217.566 239.376 326.610 1.00 7.25 109 GLY B CA 1
ATOM 4640 C C . GLY D 4 109 ? 216.108 239.787 326.597 1.00 7.62 109 GLY B C 1
ATOM 4641 O O . GLY D 4 109 ? 215.223 239.092 327.090 1.00 7.72 109 GLY B O 1
ATOM 4642 N N . SER D 4 110 ? 215.877 240.947 326.014 1.00 8.18 110 SER B N 1
ATOM 4643 C CA . SER D 4 110 ? 214.578 241.589 326.084 1.00 8.68 110 SER B CA 1
ATOM 4644 C C . SER D 4 110 ? 213.760 241.339 324.829 1.00 9.17 110 SER B C 1
ATOM 4645 O O . SER D 4 110 ? 214.288 241.211 323.726 1.00 9.22 110 SER B O 1
ATOM 4648 N N . LEU D 4 111 ? 212.456 241.279 325.021 1.00 10.00 111 LEU B N 1
ATOM 4649 C CA . LEU D 4 111 ? 211.505 241.042 323.955 1.00 10.82 111 LEU B CA 1
ATOM 4650 C C . LEU D 4 111 ? 210.804 242.343 323.607 1.00 11.26 111 LEU B C 1
ATOM 4651 O O . LEU D 4 111 ? 210.620 243.215 324.452 1.00 11.45 111 LEU B O 1
ATOM 4656 N N . ARG D 4 112 ? 210.426 242.467 322.353 1.00 11.88 112 ARG B N 1
ATOM 4657 C CA . ARG D 4 112 ? 209.734 243.646 321.856 1.00 12.43 112 ARG B CA 1
ATOM 4658 C C . ARG D 4 112 ? 208.314 243.236 321.485 1.00 12.22 112 ARG B C 1
ATOM 4659 O O . ARG D 4 112 ? 208.108 242.455 320.554 1.00 12.26 112 ARG B O 1
ATOM 4667 N N . PHE D 4 113 ? 207.342 243.757 322.215 1.00 12.29 113 PHE B N 1
ATOM 4668 C CA . PHE D 4 113 ? 205.934 243.448 322.009 1.00 12.44 113 PHE B CA 1
ATOM 4669 C C . PHE D 4 113 ? 205.227 244.701 321.512 1.00 12.33 113 PHE B C 1
ATOM 4670 O O . PHE D 4 113 ? 205.252 245.736 322.180 1.00 12.38 113 PHE B O 1
ATOM 4678 N N . SER D 4 114 ? 204.601 244.612 320.348 1.00 12.23 114 SER B N 1
ATOM 4679 C CA . SER D 4 114 ? 203.917 245.756 319.767 1.00 12.15 114 SER B CA 1
ATOM 4680 C C . SER D 4 114 ? 202.443 245.455 319.574 1.00 12.01 114 SER B C 1
ATOM 4681 O O . SER D 4 114 ? 202.067 244.333 319.243 1.00 12.00 114 SER B O 1
ATOM 4684 N N . LEU D 4 115 ? 201.617 246.471 319.783 1.00 12.11 115 LEU B N 1
ATOM 4685 C CA . LEU D 4 115 ? 200.198 246.414 319.479 1.00 12.29 115 LEU B CA 1
ATOM 4686 C C . LEU D 4 115 ? 199.864 247.494 318.469 1.00 12.45 115 LEU B C 1
ATOM 4687 O O . LEU D 4 115 ? 200.208 248.658 318.673 1.00 12.66 115 LEU B O 1
ATOM 4692 N N . MET D 4 116 ? 199.200 247.110 317.390 1.00 12.56 116 MET B N 1
ATOM 4693 C CA . MET D 4 116 ? 198.666 248.051 316.420 1.00 12.97 116 MET B CA 1
ATOM 4694 C C . MET D 4 116 ? 197.151 248.072 316.528 1.00 12.40 116 MET B C 1
ATOM 4695 O O . MET D 4 116 ? 196.501 247.033 316.394 1.00 12.36 116 MET B O 1
ATOM 4700 N N . TYR D 4 117 ? 196.599 249.256 316.743 1.00 11.72 117 TYR B N 1
ATOM 4701 C CA . TYR D 4 117 ? 195.162 249.469 316.750 1.00 11.35 117 TYR B CA 1
ATOM 4702 C C . TYR D 4 117 ? 194.662 249.673 315.326 1.00 11.20 117 TYR B C 1
ATOM 4703 O O . TYR D 4 117 ? 195.284 250.383 314.537 1.00 11.30 117 TYR B O 1
ATOM 4712 N N . THR D 4 118 ? 193.539 249.038 314.991 1.00 11.05 118 THR B N 1
ATOM 4713 C CA . THR D 4 118 ? 193.001 249.098 313.635 1.00 10.93 118 THR B CA 1
ATOM 4714 C C . THR D 4 118 ? 191.565 249.599 313.567 1.00 10.74 118 THR B C 1
ATOM 4715 O O . THR D 4 118 ? 190.925 249.440 312.527 1.00 11.17 118 THR B O 1
ATOM 4719 N N . GLY D 4 119 ? 191.034 250.192 314.629 1.00 10.60 119 GLY B N 1
ATOM 4720 C CA . GLY D 4 119 ? 189.681 250.693 314.597 1.00 10.38 119 GLY B CA 1
ATOM 4721 C C . GLY D 4 119 ? 189.571 251.974 313.800 1.00 10.46 119 GLY B C 1
ATOM 4722 O O . GLY D 4 119 ? 190.526 252.447 313.190 1.00 10.53 119 GLY B O 1
ATOM 4723 N N . PRO D 4 120 ? 188.373 252.548 313.779 1.00 10.35 120 PRO B N 1
ATOM 4724 C CA . PRO D 4 120 ? 188.171 253.786 313.018 1.00 10.23 120 PRO B CA 1
ATOM 4725 C C . PRO D 4 120 ? 188.904 254.965 313.640 1.00 10.22 120 PRO B C 1
ATOM 4726 O O . PRO D 4 120 ? 189.216 254.986 314.830 1.00 10.41 120 PRO B O 1
ATOM 4730 N N . ALA D 4 121 ? 189.207 255.945 312.788 1.00 10.36 121 ALA B N 1
ATOM 4731 C CA . ALA D 4 121 ? 190.021 257.082 313.203 1.00 10.48 121 ALA B CA 1
ATOM 4732 C C . ALA D 4 121 ? 189.295 257.979 314.196 1.00 10.93 121 ALA B C 1
ATOM 4733 O O . ALA D 4 121 ? 189.940 258.651 315.003 1.00 11.03 121 ALA B O 1
ATOM 4735 N N . LEU D 4 122 ? 187.966 257.984 314.171 1.00 11.21 122 LEU B N 1
ATOM 4736 C CA . LEU D 4 122 ? 187.174 258.722 315.139 1.00 11.57 122 LEU B CA 1
ATOM 4737 C C . LEU D 4 122 ? 186.833 257.905 316.384 1.00 11.75 122 LEU B C 1
ATOM 4738 O O . LEU D 4 122 ? 185.872 258.235 317.080 1.00 12.15 122 LEU B O 1
ATOM 4743 N N . SER D 4 123 ? 187.590 256.857 316.679 1.00 11.49 123 SER B N 1
ATOM 4744 C CA . SER D 4 123 ? 187.431 256.093 317.904 1.00 11.49 123 SER B CA 1
ATOM 4745 C C . SER D 4 123 ? 188.599 256.366 318.843 1.00 11.62 123 SER B C 1
ATOM 4746 O O . SER D 4 123 ? 189.677 256.782 318.419 1.00 11.84 123 SER B O 1
ATOM 4749 N N . SER D 4 124 ? 188.373 256.146 320.135 1.00 11.64 124 SER B N 1
ATOM 4750 C CA . SER D 4 124 ? 189.410 256.373 321.134 1.00 11.82 124 SER B CA 1
ATOM 4751 C C . SER D 4 124 ? 189.426 255.238 322.146 1.00 11.51 124 SER B C 1
ATOM 4752 O O . SER D 4 124 ? 188.379 254.704 322.512 1.00 11.50 124 SER B O 1
ATOM 4755 N N . ALA D 4 125 ? 190.627 254.865 322.578 1.00 11.20 125 ALA B N 1
ATOM 4756 C CA . ALA D 4 125 ? 190.812 253.862 323.614 1.00 10.86 125 ALA B CA 1
ATOM 4757 C C . ALA D 4 125 ? 192.117 254.151 324.338 1.00 10.64 125 ALA B C 1
ATOM 4758 O O . ALA D 4 125 ? 193.102 254.572 323.728 1.00 10.64 125 ALA B O 1
ATOM 4760 N N . LYS D 4 126 ? 192.104 253.975 325.650 1.00 10.57 126 LYS B N 1
ATOM 4761 C CA . LYS D 4 126 ? 193.332 253.858 326.416 1.00 10.46 126 LYS B CA 1
ATOM 4762 C C . LYS D 4 126 ? 193.394 252.450 326.963 1.00 10.04 126 LYS B C 1
ATOM 4763 O O . LYS D 4 126 ? 192.425 251.969 327.551 1.00 10.10 126 LYS B O 1
ATOM 4769 N N . LEU D 4 127 ? 194.520 251.792 326.743 1.00 9.85 127 LEU B N 1
ATOM 4770 C CA . LEU D 4 127 ? 194.761 250.458 327.248 1.00 9.77 127 LEU B CA 1
ATOM 4771 C C . LEU D 4 127 ? 195.974 250.480 328.159 1.00 9.88 127 LEU B C 1
ATOM 4772 O O . LEU D 4 127 ? 196.773 251.416 328.141 1.00 9.85 127 LEU B O 1
ATOM 4777 N N . ILE D 4 128 ? 196.107 249.443 328.970 1.00 10.14 128 ILE B N 1
ATOM 4778 C CA . ILE D 4 128 ? 197.312 249.260 329.758 1.00 10.53 128 ILE B CA 1
ATOM 4779 C C . ILE D 4 128 ? 197.891 247.876 329.484 1.00 10.54 128 ILE B C 1
ATOM 4780 O O . ILE D 4 128 ? 197.186 246.867 329.553 1.00 10.54 128 ILE B O 1
ATOM 4785 N N . LEU D 4 129 ? 199.165 247.852 329.117 1.00 10.59 129 LEU B N 1
ATOM 4786 C CA . LEU D 4 129 ? 199.903 246.655 328.737 1.00 10.66 129 LEU B CA 1
ATOM 4787 C C . LEU D 4 129 ? 200.844 246.315 329.877 1.00 10.24 129 LEU B C 1
ATOM 4788 O O . LEU D 4 129 ? 201.772 247.070 330.147 1.00 10.35 129 LEU B O 1
ATOM 4793 N N . ALA D 4 130 ? 200.641 245.180 330.524 1.00 9.62 130 ALA B N 1
ATOM 4794 C CA . ALA D 4 130 ? 201.392 244.846 331.724 1.00 9.17 130 ALA B CA 1
ATOM 4795 C C . ALA D 4 130 ? 202.247 243.608 331.500 1.00 8.91 130 ALA B C 1
ATOM 4796 O O . ALA D 4 130 ? 201.768 242.593 330.995 1.00 8.80 130 ALA B O 1
ATOM 4798 N N . TYR D 4 131 ? 203.510 243.708 331.875 1.00 8.73 131 TYR B N 1
ATOM 4799 C CA . TYR D 4 131 ? 204.386 242.562 332.034 1.00 8.50 131 TYR B CA 1
ATOM 4800 C C . TYR D 4 131 ? 204.512 242.235 333.513 1.00 8.38 131 TYR B C 1
ATOM 4801 O O . TYR D 4 131 ? 204.938 243.075 334.307 1.00 8.47 131 TYR B O 1
ATOM 4810 N N . THR D 4 132 ? 204.137 241.024 333.872 1.00 8.37 132 THR B N 1
ATOM 4811 C CA . THR D 4 132 ? 204.311 240.550 335.228 1.00 8.70 132 THR B CA 1
ATOM 4812 C C . THR D 4 132 ? 205.559 239.689 335.265 1.00 9.20 132 THR B C 1
ATOM 4813 O O . THR D 4 132 ? 205.568 238.611 334.659 1.00 9.04 132 THR B O 1
ATOM 4817 N N . PRO D 4 133 ? 206.627 240.122 335.927 1.00 9.81 133 PRO B N 1
ATOM 4818 C CA . PRO D 4 133 ? 207.831 239.291 336.070 1.00 10.37 133 PRO B CA 1
ATOM 4819 C C . PRO D 4 133 ? 207.544 238.055 336.908 1.00 10.84 133 PRO B C 1
ATOM 4820 O O . PRO D 4 133 ? 206.565 238.043 337.668 1.00 10.79 133 PRO B O 1
ATOM 4824 N N . PRO D 4 134 ? 208.337 236.986 336.774 1.00 11.65 134 PRO B N 1
ATOM 4825 C CA . PRO D 4 134 ? 207.947 235.695 337.359 1.00 12.28 134 PRO B CA 1
ATOM 4826 C C . PRO D 4 134 ? 208.006 235.683 338.880 1.00 12.99 134 PRO B C 1
ATOM 4827 O O . PRO D 4 134 ? 208.534 236.578 339.532 1.00 13.02 134 PRO B O 1
ATOM 4831 N N . GLY D 4 135 ? 207.428 234.627 339.441 1.00 14.39 135 GLY B N 1
ATOM 4832 C CA . GLY D 4 135 ? 207.272 234.481 340.869 1.00 15.50 135 GLY B CA 1
ATOM 4833 C C . GLY D 4 135 ? 205.907 234.867 341.384 1.00 17.02 135 GLY B C 1
ATOM 4834 O O . GLY D 4 135 ? 205.605 234.608 342.552 1.00 17.63 135 GLY B O 1
ATOM 4835 N N . ALA D 4 136 ? 205.092 235.501 340.557 1.00 18.13 136 ALA B N 1
ATOM 4836 C CA . ALA D 4 136 ? 203.708 235.806 340.866 1.00 19.80 136 ALA B CA 1
ATOM 4837 C C . ALA D 4 136 ? 202.823 235.159 339.812 1.00 20.52 136 ALA B C 1
ATOM 4838 O O . ALA D 4 136 ? 203.293 234.707 338.769 1.00 21.87 136 ALA B O 1
ATOM 4840 N N . ARG D 4 137 ? 201.531 235.117 340.086 1.00 21.05 137 ARG B N 1
ATOM 4841 C CA . ARG D 4 137 ? 200.595 234.564 339.124 1.00 20.95 137 ARG B CA 1
ATOM 4842 C C . ARG D 4 137 ? 200.342 235.561 337.996 1.00 20.16 137 ARG B C 1
ATOM 4843 O O . ARG D 4 137 ? 200.733 236.729 338.060 1.00 20.44 137 ARG B O 1
ATOM 4851 N N . GLY D 4 138 ? 199.696 235.079 336.938 1.00 18.98 138 GLY B N 1
ATOM 4852 C CA . GLY D 4 138 ? 199.132 235.950 335.941 1.00 17.14 138 GLY B CA 1
ATOM 4853 C C . GLY D 4 138 ? 198.062 236.802 336.587 1.00 16.41 138 GLY B C 1
ATOM 4854 O O . GLY D 4 138 ? 197.207 236.291 337.310 1.00 16.53 138 GLY B O 1
ATOM 4855 N N . PRO D 4 139 ? 198.119 238.118 336.374 1.00 16.40 139 PRO B N 1
ATOM 4856 C CA . PRO D 4 139 ? 197.258 239.031 337.134 1.00 16.83 139 PRO B CA 1
ATOM 4857 C C . PRO D 4 139 ? 195.786 238.893 336.789 1.00 17.93 139 PRO B C 1
ATOM 4858 O O . PRO D 4 139 ? 195.409 238.484 335.691 1.00 17.57 139 PRO B O 1
ATOM 4862 N N . GLN D 4 140 ? 194.947 239.249 337.751 1.00 20.48 140 GLN B N 1
ATOM 4863 C CA . GLN D 4 140 ? 193.529 238.985 337.622 1.00 22.49 140 GLN B CA 1
ATOM 4864 C C . GLN D 4 140 ? 192.628 240.211 337.609 1.00 22.12 140 GLN B C 1
ATOM 4865 O O . GLN D 4 140 ? 191.476 240.079 337.187 1.00 23.42 140 GLN B O 1
ATOM 4871 N N . ASP D 4 141 ? 193.091 241.406 338.020 1.00 22.38 141 ASP B N 1
ATOM 4872 C CA . ASP D 4 141 ? 192.116 242.495 338.075 1.00 23.05 141 ASP B CA 1
ATOM 4873 C C . ASP D 4 141 ? 192.590 243.902 337.702 1.00 23.10 141 ASP B C 1
ATOM 4874 O O . ASP D 4 141 ? 191.999 244.866 338.210 1.00 27.18 141 ASP B O 1
ATOM 4879 N N . ARG D 4 142 ? 193.665 244.056 336.919 1.00 18.84 142 ARG B N 1
ATOM 4880 C CA . ARG D 4 142 ? 194.306 245.296 336.438 1.00 16.77 142 ARG B CA 1
ATOM 4881 C C . ARG D 4 142 ? 194.993 246.096 337.545 1.00 16.10 142 ARG B C 1
ATOM 4882 O O . ARG D 4 142 ? 196.036 246.707 337.309 1.00 15.85 142 ARG B O 1
ATOM 4890 N N . ARG D 4 143 ? 194.539 245.953 338.782 1.00 16.19 143 ARG B N 1
ATOM 4891 C CA . ARG D 4 143 ? 195.242 246.551 339.898 1.00 16.89 143 ARG B CA 1
ATOM 4892 C C . ARG D 4 143 ? 196.476 245.729 340.209 1.00 16.38 143 ARG B C 1
ATOM 4893 O O . ARG D 4 143 ? 197.557 246.276 340.430 1.00 17.12 143 ARG B O 1
ATOM 4901 N N . GLU D 4 144 ? 196.311 244.409 340.178 1.00 15.56 144 GLU B N 1
ATOM 4902 C CA . GLU D 4 144 ? 197.428 243.484 340.258 1.00 15.04 144 GLU B CA 1
ATOM 4903 C C . GLU D 4 144 ? 198.389 243.662 339.086 1.00 14.15 144 GLU B C 1
ATOM 4904 O O . GLU D 4 144 ? 199.610 243.602 339.266 1.00 13.95 144 GLU B O 1
ATOM 4910 N N . ALA D 4 145 ? 197.855 243.939 337.890 1.00 12.68 145 ALA B N 1
ATOM 4911 C CA . ALA D 4 145 ? 198.687 244.021 336.695 1.00 11.74 145 ALA B CA 1
ATOM 4912 C C . ALA D 4 145 ? 199.549 245.279 336.678 1.00 11.32 145 ALA B C 1
ATOM 4913 O O . ALA D 4 145 ? 200.725 245.218 336.307 1.00 11.15 145 ALA B O 1
ATOM 4915 N N . MET D 4 146 ? 199.001 246.419 337.089 1.00 10.83 146 MET B N 1
ATOM 4916 C CA . MET D 4 146 ? 199.775 247.653 337.034 1.00 10.40 146 MET B CA 1
ATOM 4917 C C . MET D 4 146 ? 200.835 247.753 338.126 1.00 9.90 146 MET B C 1
ATOM 4918 O O . MET D 4 146 ? 201.632 248.688 338.098 1.00 9.95 146 MET B O 1
ATOM 4923 N N . LEU D 4 147 ? 200.865 246.832 339.085 1.00 9.17 147 LEU B N 1
ATOM 4924 C CA . LEU D 4 147 ? 201.957 246.812 340.046 1.00 8.70 147 LEU B CA 1
ATOM 4925 C C . LEU D 4 147 ? 203.279 246.380 339.418 1.00 8.22 147 LEU B C 1
ATOM 4926 O O . LEU D 4 147 ? 204.336 246.687 339.972 1.00 8.10 147 LEU B O 1
ATOM 4931 N N . GLY D 4 148 ? 203.243 245.693 338.277 1.00 7.69 148 GLY B N 1
ATOM 4932 C CA . GLY D 4 148 ? 204.437 245.335 337.550 1.00 7.29 148 GLY B CA 1
ATOM 4933 C C . GLY D 4 148 ? 204.781 246.332 336.460 1.00 7.26 148 GLY B C 1
ATOM 4934 O O . GLY D 4 148 ? 204.270 247.452 336.409 1.00 7.30 148 GLY B O 1
ATOM 4935 N N . THR D 4 149 ? 205.685 245.904 335.586 1.00 7.10 149 THR B N 1
ATOM 4936 C CA . THR D 4 149 ? 206.131 246.706 334.455 1.00 7.01 149 THR B CA 1
ATOM 4937 C C . THR D 4 149 ? 204.977 246.944 333.496 1.00 7.24 149 THR B C 1
ATOM 4938 O O . THR D 4 149 ? 204.411 245.995 332.954 1.00 7.30 149 THR B O 1
ATOM 4942 N N . HIS D 4 150 ? 204.596 248.202 333.308 1.00 7.31 150 HIS B N 1
ATOM 4943 C CA . HIS D 4 150 ? 203.431 248.433 332.480 1.00 7.46 150 HIS B CA 1
ATOM 4944 C C . HIS D 4 150 ? 203.532 249.730 331.705 1.00 7.72 150 HIS B C 1
ATOM 4945 O O . HIS D 4 150 ? 204.372 250.590 331.967 1.00 7.53 150 HIS B O 1
ATOM 4952 N N . VAL D 4 151 ? 202.635 249.838 330.724 1.00 7.97 151 VAL B N 1
ATOM 4953 C CA . VAL D 4 151 ? 202.506 250.990 329.847 1.00 8.31 151 VAL B CA 1
ATOM 4954 C C . VAL D 4 151 ? 201.047 251.366 329.745 1.00 8.51 151 VAL B C 1
ATOM 4955 O O . VAL D 4 151 ? 200.218 250.506 329.457 1.00 8.56 151 VAL B O 1
ATOM 4959 N N . VAL D 4 152 ? 200.749 252.650 329.856 1.00 8.75 152 VAL B N 1
ATOM 4960 C CA . VAL D 4 152 ? 199.441 253.164 329.491 1.00 9.06 152 VAL B CA 1
ATOM 4961 C C . VAL D 4 152 ? 199.537 253.688 328.065 1.00 9.52 152 VAL B C 1
ATOM 4962 O O . VAL D 4 152 ? 200.325 254.591 327.775 1.00 9.40 152 VAL B O 1
ATOM 4966 N N . TRP D 4 153 ? 198.751 253.106 327.173 1.00 10.24 153 TRP B N 1
ATOM 4967 C CA . TRP D 4 153 ? 198.789 253.418 325.751 1.00 11.01 153 TRP B CA 1
ATOM 4968 C C . TRP D 4 153 ? 197.578 254.248 325.368 1.00 11.64 153 TRP B C 1
ATOM 4969 O O . TRP D 4 153 ? 196.450 253.751 325.363 1.00 11.69 153 TRP B O 1
ATOM 4980 N N . ASP D 4 154 ? 197.820 255.506 325.036 1.00 12.86 154 ASP B N 1
ATOM 4981 C CA . ASP D 4 154 ? 196.813 256.344 324.408 1.00 14.11 154 ASP B CA 1
ATOM 4982 C C . ASP D 4 154 ? 196.847 256.101 322.906 1.00 14.24 154 ASP B C 1
ATOM 4983 O O . ASP D 4 154 ? 197.878 256.296 322.259 1.00 14.05 154 ASP B O 1
ATOM 4988 N N . ILE D 4 155 ? 195.726 255.709 322.361 1.00 15.07 155 ILE B N 1
ATOM 4989 C CA . ILE D 4 155 ? 195.599 255.494 320.933 1.00 16.12 155 ILE B CA 1
ATOM 4990 C C . ILE D 4 155 ? 195.261 256.814 320.258 1.00 16.51 155 ILE B C 1
ATOM 4991 O O . ILE D 4 155 ? 194.306 257.495 320.648 1.00 17.06 155 ILE B O 1
ATOM 4996 N N . GLY D 4 156 ? 196.064 257.191 319.279 1.00 16.14 156 GLY B N 1
ATOM 4997 C CA . GLY D 4 156 ? 195.879 258.429 318.543 1.00 16.57 156 GLY B CA 1
ATOM 4998 C C . GLY D 4 156 ? 196.431 258.273 317.145 1.00 17.52 156 GLY B C 1
ATOM 4999 O O . GLY D 4 156 ? 196.403 257.175 316.586 1.00 17.45 156 GLY B O 1
ATOM 5000 N N . LEU D 4 157 ? 196.970 259.369 316.600 1.00 18.48 157 LEU B N 1
ATOM 5001 C CA . LEU D 4 157 ? 197.452 259.390 315.219 1.00 19.48 157 LEU B CA 1
ATOM 5002 C C . LEU D 4 157 ? 198.575 258.385 314.987 1.00 18.51 157 LEU B C 1
ATOM 5003 O O . LEU D 4 157 ? 198.673 257.795 313.909 1.00 19.02 157 LEU B O 1
ATOM 5008 N N . GLN D 4 158 ? 199.408 258.156 315.990 1.00 17.19 158 GLN B N 1
ATOM 5009 C CA . GLN D 4 158 ? 200.363 257.059 315.945 1.00 16.59 158 GLN B CA 1
ATOM 5010 C C . GLN D 4 158 ? 199.675 255.820 316.503 1.00 15.26 158 GLN B C 1
ATOM 5011 O O . GLN D 4 158 ? 199.258 255.804 317.663 1.00 15.16 158 GLN B O 1
ATOM 5017 N N . SER D 4 159 ? 199.534 254.796 315.675 1.00 14.29 159 SER B N 1
ATOM 5018 C CA . SER D 4 159 ? 198.626 253.694 315.951 1.00 13.82 159 SER B CA 1
ATOM 5019 C C . SER D 4 159 ? 199.279 252.521 316.659 1.00 12.99 159 SER B C 1
ATOM 5020 O O . SER D 4 159 ? 198.590 251.551 316.971 1.00 13.06 159 SER B O 1
ATOM 5023 N N . THR D 4 160 ? 200.576 252.578 316.912 1.00 12.17 160 THR B N 1
ATOM 5024 C CA . THR D 4 160 ? 201.324 251.432 317.398 1.00 11.91 160 THR B CA 1
ATOM 5025 C C . THR D 4 160 ? 202.048 251.789 318.686 1.00 11.68 160 THR B C 1
ATOM 5026 O O . THR D 4 160 ? 202.813 252.755 318.720 1.00 11.67 160 THR B O 1
ATOM 5030 N N . ILE D 4 161 ? 201.810 251.013 319.725 1.00 11.57 161 ILE B N 1
ATOM 5031 C CA . ILE D 4 161 ? 202.603 251.042 320.948 1.00 11.90 161 ILE B CA 1
ATOM 5032 C C . ILE D 4 161 ? 203.677 249.968 320.832 1.00 12.25 161 ILE B C 1
ATOM 5033 O O . ILE D 4 161 ? 203.509 248.966 320.140 1.00 12.35 161 ILE B O 1
ATOM 5038 N N . VAL D 4 162 ? 204.820 250.199 321.454 1.00 13.40 162 VAL B N 1
ATOM 5039 C CA . VAL D 4 162 ? 205.874 249.199 321.540 1.00 15.09 162 VAL B CA 1
ATOM 5040 C C . VAL D 4 162 ? 206.193 249.007 323.013 1.00 16.21 162 VAL B C 1
ATOM 5041 O O . VAL D 4 162 ? 206.776 249.890 323.650 1.00 17.02 162 VAL B O 1
ATOM 5045 N N . MET D 4 163 ? 205.787 247.875 323.563 1.00 17.52 163 MET B N 1
ATOM 5046 C CA . MET D 4 163 ? 206.125 247.509 324.929 1.00 18.91 163 MET B CA 1
ATOM 5047 C C . MET D 4 163 ? 207.315 246.561 324.901 1.00 18.81 163 MET B C 1
ATOM 5048 O O . MET D 4 163 ? 207.178 245.396 324.526 1.00 19.61 163 MET B O 1
ATOM 5053 N N . THR D 4 164 ? 208.474 247.052 325.294 1.00 18.17 164 THR B N 1
ATOM 5054 C CA . THR D 4 164 ? 209.599 246.164 325.518 1.00 18.49 164 THR B CA 1
ATOM 5055 C C . THR D 4 164 ? 209.375 245.367 326.796 1.00 17.32 164 THR B C 1
ATOM 5056 O O . THR D 4 164 ? 209.024 245.924 327.837 1.00 18.60 164 THR B O 1
ATOM 5060 N N . ILE D 4 165 ? 209.497 244.053 326.688 1.00 15.44 165 ILE B N 1
ATOM 5061 C CA . ILE D 4 165 ? 209.485 243.176 327.850 1.00 13.89 165 ILE B CA 1
ATOM 5062 C C . ILE D 4 165 ? 210.934 243.035 328.294 1.00 12.44 165 ILE B C 1
ATOM 5063 O O . ILE D 4 165 ? 211.708 242.311 327.660 1.00 12.45 165 ILE B O 1
ATOM 5068 N N . PRO D 4 166 ? 211.345 243.725 329.349 1.00 11.47 166 PRO B N 1
ATOM 5069 C CA . PRO D 4 166 ? 212.766 243.778 329.681 1.00 10.54 166 PRO B CA 1
ATOM 5070 C C . PRO D 4 166 ? 213.209 242.498 330.360 1.00 9.74 166 PRO B C 1
ATOM 5071 O O . PRO D 4 166 ? 212.421 241.808 331.010 1.00 9.66 166 PRO B O 1
ATOM 5075 N N . TRP D 4 167 ? 214.479 242.168 330.154 1.00 8.99 167 TRP B N 1
ATOM 5076 C CA . TRP D 4 167 ? 215.051 240.943 330.694 1.00 8.56 167 TRP B CA 1
ATOM 5077 C C . TRP D 4 167 ? 215.057 241.025 332.212 1.00 8.40 167 TRP B C 1
ATOM 5078 O O . TRP D 4 167 ? 215.815 241.795 332.807 1.00 8.12 167 TRP B O 1
ATOM 5089 N N . THR D 4 168 ? 214.163 240.260 332.825 1.00 8.29 168 THR B N 1
ATOM 5090 C CA . THR D 4 168 ? 213.903 240.297 334.256 1.00 8.40 168 THR B CA 1
ATOM 5091 C C . THR D 4 168 ? 214.049 238.856 334.712 1.00 8.64 168 THR B C 1
ATOM 5092 O O . THR D 4 168 ? 213.097 238.077 334.680 1.00 8.86 168 THR B O 1
ATOM 5096 N N . SER D 4 169 ? 215.260 238.510 335.115 1.00 8.70 169 SER B N 1
ATOM 5097 C CA . SER D 4 169 ? 215.619 237.140 335.424 1.00 8.77 169 SER B CA 1
ATOM 5098 C C . SER D 4 169 ? 216.831 237.180 336.328 1.00 8.88 169 SER B C 1
ATOM 5099 O O . SER D 4 169 ? 217.699 238.041 336.174 1.00 8.80 169 SER B O 1
ATOM 5102 N N . GLY D 4 170 ? 216.882 236.260 337.268 1.00 8.93 170 GLY B N 1
ATOM 5103 C CA . GLY D 4 170 ? 218.096 236.121 338.026 1.00 9.07 170 GLY B CA 1
ATOM 5104 C C . GLY D 4 170 ? 219.126 235.294 337.294 1.00 9.06 170 GLY B C 1
ATOM 5105 O O . GLY D 4 170 ? 220.291 235.681 337.182 1.00 8.98 170 GLY B O 1
ATOM 5106 N N . VAL D 4 171 ? 218.692 234.150 336.776 1.00 8.94 171 VAL B N 1
ATOM 5107 C CA . VAL D 4 171 ? 219.579 233.308 335.996 1.00 8.84 171 VAL B CA 1
ATOM 5108 C C . VAL D 4 171 ? 219.827 233.969 334.645 1.00 8.83 171 VAL B C 1
ATOM 5109 O O . VAL D 4 171 ? 218.941 234.623 334.079 1.00 8.93 171 VAL B O 1
ATOM 5113 N N . GLN D 4 172 ? 221.068 233.876 334.166 1.00 8.61 172 GLN B N 1
ATOM 5114 C CA . GLN D 4 172 ? 221.486 234.618 332.983 1.00 8.38 172 GLN B CA 1
ATOM 5115 C C . GLN D 4 172 ? 220.805 234.138 331.708 1.00 8.50 172 GLN B C 1
ATOM 5116 O O . GLN D 4 172 ? 220.708 234.906 330.756 1.00 8.58 172 GLN B O 1
ATOM 5122 N N . PHE D 4 173 ? 220.349 232.894 331.670 1.00 8.60 173 PHE B N 1
ATOM 5123 C CA . PHE D 4 173 ? 219.716 232.326 330.495 1.00 9.02 173 PHE B CA 1
ATOM 5124 C C . PHE D 4 173 ? 218.480 231.544 330.906 1.00 9.33 173 PHE B C 1
ATOM 5125 O O . PHE D 4 173 ? 218.423 230.969 331.992 1.00 9.43 173 PHE B O 1
ATOM 5133 N N . ARG D 4 174 ? 217.495 231.534 330.023 1.00 9.96 174 ARG B N 1
ATOM 5134 C CA . ARG D 4 174 ? 216.267 230.774 330.184 1.00 10.95 174 ARG B CA 1
ATOM 5135 C C . ARG D 4 174 ? 216.173 229.694 329.119 1.00 11.19 174 ARG B C 1
ATOM 5136 O O . ARG D 4 174 ? 216.756 229.807 328.043 1.00 11.41 174 ARG B O 1
ATOM 5144 N N . TYR D 4 175 ? 215.415 228.646 329.415 1.00 11.75 175 TYR B N 1
ATOM 5145 C CA . TYR D 4 175 ? 215.159 227.622 328.416 1.00 12.29 175 TYR B CA 1
ATOM 5146 C C . TYR D 4 175 ? 214.119 228.082 327.412 1.00 12.79 175 TYR B C 1
ATOM 5147 O O . TYR D 4 175 ? 213.141 228.747 327.759 1.00 12.64 175 TYR B O 1
ATOM 5156 N N . THR D 4 176 ? 214.348 227.720 326.157 1.00 13.41 176 THR B N 1
ATOM 5157 C CA . THR D 4 176 ? 213.358 227.953 325.119 1.00 14.33 176 THR B CA 1
ATOM 5158 C C . THR D 4 176 ? 212.211 226.960 325.244 1.00 15.60 176 THR B C 1
ATOM 5159 O O . THR D 4 176 ? 211.060 227.295 324.960 1.00 15.97 176 THR B O 1
ATOM 5163 N N . ASP D 4 177 ? 212.512 225.748 325.687 1.00 17.67 177 ASP B N 1
ATOM 5164 C CA . ASP D 4 177 ? 211.485 224.804 326.082 1.00 20.14 177 ASP B CA 1
ATOM 5165 C C . ASP D 4 177 ? 210.846 225.273 327.386 1.00 20.86 177 ASP B C 1
ATOM 5166 O O . ASP D 4 177 ? 211.554 225.760 328.269 1.00 21.27 177 ASP B O 1
ATOM 5171 N N . PRO D 4 178 ? 209.522 225.161 327.522 1.00 21.16 178 PRO B N 1
ATOM 5172 C CA . PRO D 4 178 ? 208.842 225.641 328.738 1.00 21.11 178 PRO B CA 1
ATOM 5173 C C . PRO D 4 178 ? 209.298 224.912 329.993 1.00 21.29 178 PRO B C 1
ATOM 5174 O O . PRO D 4 178 ? 209.202 223.689 330.101 1.00 21.49 178 PRO B O 1
ATOM 5178 N N . ASP D 4 179 ? 209.815 225.690 330.931 1.00 21.27 179 ASP B N 1
ATOM 5179 C CA . ASP D 4 179 ? 210.443 225.195 332.142 1.00 20.46 179 ASP B CA 1
ATOM 5180 C C . ASP D 4 179 ? 210.076 226.156 333.257 1.00 19.21 179 ASP B C 1
ATOM 5181 O O . ASP D 4 179 ? 210.159 227.371 333.070 1.00 19.17 179 ASP B O 1
ATOM 5186 N N . THR D 4 180 ? 209.681 225.613 334.407 1.00 17.54 180 THR B N 1
ATOM 5187 C CA . THR D 4 180 ? 209.076 226.440 335.445 1.00 16.39 180 THR B CA 1
ATOM 5188 C C . THR D 4 180 ? 210.105 227.330 336.140 1.00 15.41 180 THR B C 1
ATOM 5189 O O . THR D 4 180 ? 209.807 228.485 336.465 1.00 15.65 180 THR B O 1
ATOM 5193 N N . TYR D 4 181 ? 211.317 226.813 336.370 1.00 14.30 181 TYR B N 1
ATOM 5194 C CA . TYR D 4 181 ? 212.377 227.618 336.974 1.00 13.66 181 TYR B CA 1
ATOM 5195 C C . TYR D 4 181 ? 212.735 228.810 336.093 1.00 13.21 181 TYR B C 1
ATOM 5196 O O . TYR D 4 181 ? 212.979 229.910 336.594 1.00 13.12 181 TYR B O 1
ATOM 5205 N N . THR D 4 182 ? 212.757 228.615 334.777 1.00 12.89 182 THR B N 1
ATOM 5206 C CA . THR D 4 182 ? 213.095 229.685 333.852 1.00 12.61 182 THR B CA 1
ATOM 5207 C C . THR D 4 182 ? 211.868 230.288 333.183 1.00 12.31 182 THR B C 1
ATOM 5208 O O . THR D 4 182 ? 211.952 230.738 332.038 1.00 12.74 182 THR B O 1
ATOM 5212 N N . SER D 4 183 ? 210.735 230.311 333.879 1.00 11.63 183 SER B N 1
ATOM 5213 C CA . SER D 4 183 ? 209.552 230.979 333.354 1.00 11.37 183 SER B CA 1
ATOM 5214 C C . SER D 4 183 ? 209.779 232.484 333.287 1.00 10.83 183 SER B C 1
ATOM 5215 O O . SER D 4 183 ? 210.367 233.085 334.186 1.00 10.89 183 SER B O 1
ATOM 5218 N N . ALA D 4 184 ? 209.330 233.079 332.198 1.00 10.38 184 ALA B N 1
ATOM 5219 C CA . ALA D 4 184 ? 209.547 234.487 331.926 1.00 9.71 184 ALA B CA 1
ATOM 5220 C C . ALA D 4 184 ? 208.444 235.382 332.471 1.00 9.30 184 ALA B C 1
ATOM 5221 O O . ALA D 4 184 ? 208.587 236.601 332.430 1.00 9.67 184 ALA B O 1
ATOM 5223 N N . GLY D 4 185 ? 207.366 234.818 332.988 1.00 8.63 185 GLY B N 1
ATOM 5224 C CA . GLY D 4 185 ? 206.305 235.636 333.533 1.00 8.12 185 GLY B CA 1
ATOM 5225 C C . GLY D 4 185 ? 205.076 235.740 332.653 1.00 7.82 185 GLY B C 1
ATOM 5226 O O . GLY D 4 185 ? 204.749 234.805 331.924 1.00 7.89 185 GLY B O 1
ATOM 5227 N N . PHE D 4 186 ? 204.389 236.874 332.700 1.00 7.61 186 PHE B N 1
ATOM 5228 C CA . PHE D 4 186 ? 203.074 236.984 332.094 1.00 7.44 186 PHE B CA 1
ATOM 5229 C C . PHE D 4 186 ? 202.923 238.320 331.396 1.00 7.34 186 PHE B C 1
ATOM 5230 O O . PHE D 4 186 ? 203.482 239.332 331.820 1.00 7.40 186 PHE B O 1
ATOM 5238 N N . LEU D 4 187 ? 202.150 238.308 330.324 1.00 7.19 187 LEU B N 1
ATOM 5239 C CA . LEU D 4 187 ? 201.797 239.508 329.596 1.00 7.09 187 LEU B CA 1
ATOM 5240 C C . LEU D 4 187 ? 200.283 239.638 329.579 1.00 6.83 187 LEU B C 1
ATOM 5241 O O . LEU D 4 187 ? 199.576 238.659 329.347 1.00 6.86 187 LEU B O 1
ATOM 5246 N N . SER D 4 188 ? 199.786 240.843 329.829 1.00 6.58 188 SER B N 1
ATOM 5247 C CA . SER D 4 188 ? 198.350 241.055 329.864 1.00 6.46 188 SER B CA 1
ATOM 5248 C C . SER D 4 188 ? 198.025 242.470 329.415 1.00 6.55 188 SER B C 1
ATOM 5249 O O . SER D 4 188 ? 198.842 243.384 329.531 1.00 6.60 188 SER B O 1
ATOM 5252 N N . CYS D 4 189 ? 196.827 242.634 328.886 1.00 6.55 189 CYS B N 1
ATOM 5253 C CA . CYS D 4 189 ? 196.339 243.931 328.463 1.00 6.71 189 CYS B CA 1
ATOM 5254 C C . CYS D 4 189 ? 194.963 244.161 329.052 1.00 6.64 189 CYS B C 1
ATOM 5255 O O . CYS D 4 189 ? 194.151 243.241 329.142 1.00 6.74 189 CYS B O 1
ATOM 5258 N N . TRP D 4 190 ? 194.724 245.393 329.468 1.00 6.61 190 TRP B N 1
ATOM 5259 C CA . TRP D 4 190 ? 193.543 245.760 330.223 1.00 6.77 190 TRP B CA 1
ATOM 5260 C C . TRP D 4 190 ? 193.022 247.066 329.651 1.00 7.03 190 TRP B C 1
ATOM 5261 O O . TRP D 4 190 ? 193.797 247.880 329.151 1.00 7.07 190 TRP B O 1
ATOM 5272 N N . TYR D 4 191 ? 191.708 247.250 329.703 1.00 7.53 191 TYR B N 1
ATOM 5273 C CA . TYR D 4 191 ? 191.122 248.545 329.392 1.00 8.26 191 TYR B CA 1
ATOM 5274 C C . TYR D 4 191 ? 191.552 249.548 330.450 1.00 8.91 191 TYR B C 1
ATOM 5275 O O . TYR D 4 191 ? 191.286 249.355 331.639 1.00 9.03 191 TYR B O 1
ATOM 5284 N N . GLN D 4 192 ? 192.255 250.594 330.026 1.00 9.65 192 GLN B N 1
ATOM 5285 C CA . GLN D 4 192 ? 192.655 251.623 330.970 1.00 10.60 192 GLN B CA 1
ATOM 5286 C C . GLN D 4 192 ? 191.523 252.613 331.200 1.00 10.66 192 GLN B C 1
ATOM 5287 O O . GLN D 4 192 ? 191.150 252.883 332.342 1.00 10.89 192 GLN B O 1
ATOM 5293 N N . THR D 4 193 ? 190.990 253.203 330.133 1.00 10.86 193 THR B N 1
ATOM 5294 C CA . THR D 4 193 ? 189.677 253.812 330.273 1.00 11.09 193 THR B CA 1
ATOM 5295 C C . THR D 4 193 ? 188.572 252.917 329.724 1.00 11.56 193 THR B C 1
ATOM 5296 O O . THR D 4 193 ? 187.928 252.202 330.497 1.00 11.97 193 THR B O 1
ATOM 5300 N N . SER D 4 194 ? 188.432 252.869 328.399 1.00 11.83 194 SER B N 1
ATOM 5301 C CA . SER D 4 194 ? 187.466 252.071 327.644 1.00 12.47 194 SER B CA 1
ATOM 5302 C C . SER D 4 194 ? 187.660 252.384 326.167 1.00 12.86 194 SER B C 1
ATOM 5303 O O . SER D 4 194 ? 188.405 253.291 325.791 1.00 13.33 194 SER B O 1
ATOM 5306 N N . LEU D 4 195 ? 186.949 251.635 325.339 1.00 12.99 195 LEU B N 1
ATOM 5307 C CA . LEU D 4 195 ? 186.852 251.889 323.909 1.00 13.00 195 LEU B CA 1
ATOM 5308 C C . LEU D 4 195 ? 185.620 252.741 323.633 1.00 13.07 195 LEU B C 1
ATOM 5309 O O . LEU D 4 195 ? 184.510 252.367 324.011 1.00 13.12 195 LEU B O 1
ATOM 5314 N N . ILE D 4 196 ? 185.816 253.879 322.976 1.00 13.20 196 ILE B N 1
ATOM 5315 C CA . ILE D 4 196 ? 184.710 254.768 322.641 1.00 13.89 196 ILE B CA 1
ATOM 5316 C C . ILE D 4 196 ? 184.578 254.866 321.126 1.00 13.94 196 ILE B C 1
ATOM 5317 O O . ILE D 4 196 ? 185.426 255.461 320.461 1.00 14.03 196 ILE B O 1
ATOM 5322 N N . LEU D 4 197 ? 183.515 254.282 320.581 1.00 14.75 197 LEU B N 1
ATOM 5323 C CA . LEU D 4 197 ? 183.313 254.305 319.140 1.00 15.58 197 LEU B CA 1
ATOM 5324 C C . LEU D 4 197 ? 182.554 255.556 318.707 1.00 16.21 197 LEU B C 1
ATOM 5325 O O . LEU D 4 197 ? 181.781 256.120 319.484 1.00 16.61 197 LEU B O 1
ATOM 5330 N N . PRO D 4 198 ? 182.770 256.022 317.479 1.00 17.20 198 PRO B N 1
ATOM 5331 C CA . PRO D 4 198 ? 181.972 257.134 316.951 1.00 17.86 198 PRO B CA 1
ATOM 5332 C C . PRO D 4 198 ? 180.545 256.707 316.651 1.00 18.91 198 PRO B C 1
ATOM 5333 O O . PRO D 4 198 ? 180.240 255.505 316.639 1.00 18.39 198 PRO B O 1
ATOM 5337 N N . PRO D 4 199 ? 179.634 257.665 316.434 1.00 20.62 199 PRO B N 1
ATOM 5338 C CA . PRO D 4 199 ? 178.305 257.328 315.912 1.00 22.08 199 PRO B CA 1
ATOM 5339 C C . PRO D 4 199 ? 178.378 256.651 314.555 1.00 24.38 199 PRO B C 1
ATOM 5340 O O . PRO D 4 199 ? 179.335 256.811 313.795 1.00 25.12 199 PRO B O 1
ATOM 5344 N N . GLU D 4 200 ? 177.342 255.856 314.285 1.00 27.81 200 GLU B N 1
ATOM 5345 C CA . GLU D 4 200 ? 177.181 255.008 313.102 1.00 30.41 200 GLU B CA 1
ATOM 5346 C C . GLU D 4 200 ? 178.265 253.951 312.958 1.00 29.62 200 GLU B C 1
ATOM 5347 O O . GLU D 4 200 ? 178.375 253.327 311.914 1.00 30.92 200 GLU B O 1
ATOM 5353 N N . THR D 4 201 ? 179.050 253.694 313.990 1.00 28.82 201 THR B N 1
ATOM 5354 C CA . THR D 4 201 ? 179.940 252.549 314.005 1.00 28.48 201 THR B CA 1
ATOM 5355 C C . THR D 4 201 ? 179.521 251.647 315.149 1.00 28.01 201 THR B C 1
ATOM 5356 O O . THR D 4 201 ? 179.067 252.113 316.193 1.00 28.30 201 THR B O 1
ATOM 5360 N N . THR D 4 202 ? 179.680 250.348 314.943 1.00 28.29 202 THR B N 1
ATOM 5361 C CA . THR D 4 202 ? 179.186 249.390 315.910 1.00 27.92 202 THR B CA 1
ATOM 5362 C C . THR D 4 202 ? 180.115 248.189 315.905 1.00 26.45 202 THR B C 1
ATOM 5363 O O . THR D 4 202 ? 180.915 247.999 314.987 1.00 27.25 202 THR B O 1
ATOM 5367 N N . GLY D 4 203 ? 180.027 247.398 316.957 1.00 25.06 203 GLY B N 1
ATOM 5368 C CA . GLY D 4 203 ? 180.741 246.152 317.008 1.00 22.80 203 GLY B CA 1
ATOM 5369 C C . GLY D 4 203 ? 182.135 246.276 317.573 1.00 21.08 203 GLY B C 1
ATOM 5370 O O . GLY D 4 203 ? 182.467 247.178 318.338 1.00 20.95 203 GLY B O 1
ATOM 5371 N N . GLN D 4 204 ? 182.964 245.332 317.172 1.00 19.84 204 GLN B N 1
ATOM 5372 C CA . GLN D 4 204 ? 184.293 245.174 317.728 1.00 18.46 204 GLN B CA 1
ATOM 5373 C C . GLN D 4 204 ? 185.315 245.857 316.835 1.00 16.87 204 GLN B C 1
ATOM 5374 O O . GLN D 4 204 ? 185.121 245.984 315.627 1.00 17.15 204 GLN B O 1
ATOM 5380 N N . VAL D 4 205 ? 186.390 246.323 317.447 1.00 15.48 205 VAL B N 1
ATOM 5381 C CA . VAL D 4 205 ? 187.580 246.714 316.716 1.00 14.45 205 VAL B CA 1
ATOM 5382 C C . VAL D 4 205 ? 188.695 245.776 317.144 1.00 13.59 205 VAL B C 1
ATOM 5383 O O . VAL D 4 205 ? 188.614 245.098 318.170 1.00 13.50 205 VAL B O 1
ATOM 5387 N N . TYR D 4 206 ? 189.739 245.716 316.338 1.00 13.11 206 TYR B N 1
ATOM 5388 C CA . TYR D 4 206 ? 190.753 244.703 316.543 1.00 12.83 206 TYR B CA 1
ATOM 5389 C C . TYR D 4 206 ? 192.122 245.312 316.777 1.00 12.54 206 TYR B C 1
ATOM 5390 O O . TYR D 4 206 ? 192.476 246.346 316.212 1.00 12.50 206 TYR B O 1
ATOM 5399 N N . LEU D 4 207 ? 192.879 244.641 317.628 1.00 12.43 207 LEU B N 1
ATOM 5400 C CA . LEU D 4 207 ? 194.292 244.901 317.805 1.00 12.39 207 LEU B CA 1
ATOM 5401 C C . LEU D 4 207 ? 195.082 243.845 317.053 1.00 12.52 207 LEU B C 1
ATOM 5402 O O . LEU D 4 207 ? 194.675 242.686 316.979 1.00 12.59 207 LEU B O 1
ATOM 5407 N N . LEU D 4 208 ? 196.208 244.254 316.495 1.00 12.70 208 LEU B N 1
ATOM 5408 C CA . LEU D 4 208 ? 197.193 243.333 315.959 1.00 12.79 208 LEU B CA 1
ATOM 5409 C C . LEU D 4 208 ? 198.398 243.343 316.886 1.00 12.46 208 LEU B C 1
ATOM 5410 O O . LEU D 4 208 ? 198.879 244.411 317.266 1.00 12.17 208 LEU B O 1
ATOM 5415 N N . SER D 4 209 ? 198.857 242.162 317.273 1.00 12.07 209 SER B N 1
ATOM 5416 C CA . SER D 4 209 ? 199.973 242.029 318.192 1.00 11.82 209 SER B CA 1
ATOM 5417 C C . SER D 4 209 ? 201.200 241.494 317.466 1.00 11.44 209 SER B C 1
ATOM 5418 O O . SER D 4 209 ? 201.101 240.663 316.566 1.00 11.48 209 SER B O 1
ATOM 5421 N N . PHE D 4 210 ? 202.358 241.985 317.883 1.00 11.43 210 PHE B N 1
ATOM 5422 C CA . PHE D 4 210 ? 203.622 241.809 317.187 1.00 11.36 210 PHE B CA 1
ATOM 5423 C C . PHE D 4 210 ? 204.675 241.380 318.195 1.00 11.08 210 PHE B C 1
ATOM 5424 O O . PHE D 4 210 ? 204.666 241.842 319.336 1.00 10.92 210 PHE B O 1
ATOM 5432 N N . ILE D 4 211 ? 205.587 240.509 317.781 1.00 10.87 211 ILE B N 1
ATOM 5433 C CA . ILE D 4 211 ? 206.697 240.104 318.631 1.00 10.80 211 ILE B CA 1
ATOM 5434 C C . ILE D 4 211 ? 207.995 240.177 317.838 1.00 10.60 211 ILE B C 1
ATOM 5435 O O . ILE D 4 211 ? 208.061 239.785 316.669 1.00 10.56 211 ILE B O 1
ATOM 5440 N N . SER D 4 212 ? 209.011 240.744 318.462 1.00 10.79 212 SER B N 1
ATOM 5441 C CA . SER D 4 212 ? 210.368 240.688 317.958 1.00 11.08 212 SER B CA 1
ATOM 5442 C C . SER D 4 212 ? 211.300 240.744 319.149 1.00 11.32 212 SER B C 1
ATOM 5443 O O . SER D 4 212 ? 210.872 240.864 320.295 1.00 11.24 212 SER B O 1
ATOM 5446 N N . ALA D 4 213 ? 212.583 240.645 318.867 1.00 11.64 213 ALA B N 1
ATOM 5447 C CA . ALA D 4 213 ? 213.594 240.686 319.901 1.00 12.13 213 ALA B CA 1
ATOM 5448 C C . ALA D 4 213 ? 214.335 242.013 319.855 1.00 12.44 213 ALA B C 1
ATOM 5449 O O . ALA D 4 213 ? 214.543 242.585 318.782 1.00 12.26 213 ALA B O 1
ATOM 5451 N N . CYS D 4 214 ? 214.706 242.502 321.032 1.00 13.18 214 CYS B N 1
ATOM 5452 C CA . CYS D 4 214 ? 215.571 243.660 321.163 1.00 13.94 214 CYS B CA 1
ATOM 5453 C C . CYS D 4 214 ? 217.001 243.269 320.766 1.00 13.99 214 CYS B C 1
ATOM 5454 O O . CYS D 4 214 ? 217.318 242.085 320.697 1.00 13.85 214 CYS B O 1
ATOM 5457 N N . PRO D 4 215 ? 217.887 244.234 320.474 1.00 14.40 215 PRO B N 1
ATOM 5458 C CA . PRO D 4 215 ? 219.259 243.850 320.088 1.00 14.43 215 PRO B CA 1
ATOM 5459 C C . PRO D 4 215 ? 220.122 243.281 321.216 1.00 14.61 215 PRO B C 1
ATOM 5460 O O . PRO D 4 215 ? 221.230 242.821 320.928 1.00 14.85 215 PRO B O 1
ATOM 5464 N N . ASP D 4 216 ? 219.654 243.247 322.463 1.00 14.60 216 ASP B N 1
ATOM 5465 C CA . ASP D 4 216 ? 220.380 242.531 323.506 1.00 14.63 216 ASP B CA 1
ATOM 5466 C C . ASP D 4 216 ? 220.136 241.023 323.491 1.00 13.89 216 ASP B C 1
ATOM 5467 O O . ASP D 4 216 ? 220.697 240.323 324.338 1.00 14.12 216 ASP B O 1
ATOM 5472 N N . PHE D 4 217 ? 219.333 240.525 322.555 1.00 12.48 217 PHE B N 1
ATOM 5473 C CA . PHE D 4 217 ? 218.820 239.163 322.604 1.00 11.90 217 PHE B CA 1
ATOM 5474 C C . PHE D 4 217 ? 219.922 238.153 322.323 1.00 11.53 217 PHE B C 1
ATOM 5475 O O . PHE D 4 217 ? 220.756 238.347 321.441 1.00 12.03 217 PHE B O 1
ATOM 5483 N N . LYS D 4 218 ? 219.938 237.084 323.100 1.00 11.34 218 LYS B N 1
ATOM 5484 C CA . LYS D 4 218 ? 220.994 236.090 323.033 1.00 11.07 218 LYS B CA 1
ATOM 5485 C C . LYS D 4 218 ? 220.350 234.736 322.819 1.00 10.66 218 LYS B C 1
ATOM 5486 O O . LYS D 4 218 ? 219.224 234.492 323.257 1.00 10.48 218 LYS B O 1
ATOM 5492 N N . LEU D 4 219 ? 221.078 233.852 322.154 1.00 9.98 219 LEU B N 1
ATOM 5493 C CA . LEU D 4 219 ? 220.480 232.606 321.722 1.00 9.74 219 LEU B CA 1
ATOM 5494 C C . LEU D 4 219 ? 221.615 231.619 321.511 1.00 9.62 219 LEU B C 1
ATOM 5495 O O . LEU D 4 219 ? 222.595 231.952 320.843 1.00 9.64 219 LEU B O 1
ATOM 5500 N N . ARG D 4 220 ? 221.521 230.439 322.113 1.00 9.61 220 ARG B N 1
ATOM 5501 C CA . ARG D 4 220 ? 222.653 229.523 322.074 1.00 9.82 220 ARG B CA 1
ATOM 5502 C C . ARG D 4 220 ? 222.181 228.090 322.264 1.00 10.04 220 ARG B C 1
ATOM 5503 O O . ARG D 4 220 ? 221.028 227.834 322.616 1.00 9.81 220 ARG B O 1
ATOM 5511 N N . LEU D 4 221 ? 223.124 227.161 322.055 1.00 10.71 221 LEU B N 1
ATOM 5512 C CA . LEU D 4 221 ? 222.935 225.709 322.163 1.00 11.56 221 LEU B CA 1
ATOM 5513 C C . LEU D 4 221 ? 221.860 225.226 321.181 1.00 12.21 221 LEU B C 1
ATOM 5514 O O . LEU D 4 221 ? 220.698 224.988 321.507 1.00 11.97 221 LEU B O 1
ATOM 5519 N N . MET D 4 222 ? 222.299 225.211 319.928 1.00 13.19 222 MET B N 1
ATOM 5520 C CA . MET D 4 222 ? 221.502 224.751 318.801 1.00 14.45 222 MET B CA 1
ATOM 5521 C C . MET D 4 222 ? 220.977 223.322 318.978 1.00 13.99 222 MET B C 1
ATOM 5522 O O . MET D 4 222 ? 221.696 222.425 319.420 1.00 14.41 222 MET B O 1
ATOM 5527 N N . LYS D 4 223 ? 219.705 223.122 318.638 1.00 13.86 223 LYS B N 1
ATOM 5528 C CA . LYS D 4 223 ? 219.016 221.853 318.835 1.00 14.62 223 LYS B CA 1
ATOM 5529 C C . LYS D 4 223 ? 217.959 221.676 317.755 1.00 15.26 223 LYS B C 1
ATOM 5530 O O . LYS D 4 223 ? 217.556 222.632 317.092 1.00 15.50 223 LYS B O 1
ATOM 5536 N N . ASP D 4 224 ? 217.523 220.433 317.573 1.00 16.83 224 ASP B N 1
ATOM 5537 C CA . ASP D 4 224 ? 216.406 220.143 316.685 1.00 18.49 224 ASP B CA 1
ATOM 5538 C C . ASP D 4 224 ? 215.105 220.709 317.245 1.00 19.27 224 ASP B C 1
ATOM 5539 O O . ASP D 4 224 ? 214.926 220.846 318.456 1.00 19.29 224 ASP B O 1
ATOM 5544 N N . THR D 4 225 ? 214.196 221.042 316.342 1.00 20.46 225 THR B N 1
ATOM 5545 C CA . THR D 4 225 ? 212.855 221.497 316.674 1.00 21.98 225 THR B CA 1
ATOM 5546 C C . THR D 4 225 ? 211.842 220.385 316.410 1.00 22.90 225 THR B C 1
ATOM 5547 O O . THR D 4 225 ? 212.069 219.487 315.599 1.00 23.53 225 THR B O 1
ATOM 5551 N N . GLN D 4 226 ? 210.717 220.442 317.116 1.00 26.49 226 GLN B N 1
ATOM 5552 C CA . GLN D 4 226 ? 209.681 219.420 317.001 1.00 29.61 226 GLN B CA 1
ATOM 5553 C C . GLN D 4 226 ? 208.601 219.816 315.993 1.00 30.25 226 GLN B C 1
ATOM 5554 O O . GLN D 4 226 ? 207.798 218.963 315.602 1.00 31.30 226 GLN B O 1
ATOM 5560 N N . THR D 4 227 ? 208.550 221.110 315.609 1.00 30.61 227 THR B N 1
ATOM 5561 C CA . THR D 4 227 ? 207.588 221.679 314.661 1.00 31.78 227 THR B CA 1
ATOM 5562 C C . THR D 4 227 ? 207.478 220.924 313.348 1.00 32.14 227 THR B C 1
ATOM 5563 O O . THR D 4 227 ? 206.363 220.589 312.935 1.00 34.05 227 THR B O 1
ATOM 5567 N N . ILE D 4 228 ? 208.584 220.646 312.686 1.00 30.97 228 ILE B N 1
ATOM 5568 C CA . ILE D 4 228 ? 208.548 219.879 311.456 1.00 30.17 228 ILE B CA 1
ATOM 5569 C C . ILE D 4 228 ? 208.827 218.429 311.827 1.00 29.64 228 ILE B C 1
ATOM 5570 O O . ILE D 4 228 ? 209.550 218.151 312.790 1.00 30.86 228 ILE B O 1
ATOM 5575 N N . SER D 4 229 ? 208.176 217.512 311.124 1.00 28.86 229 SER B N 1
ATOM 5576 C CA . SER D 4 229 ? 208.370 216.087 311.336 1.00 29.08 229 SER B CA 1
ATOM 5577 C C . SER D 4 229 ? 207.963 215.364 310.067 1.00 27.98 229 SER B C 1
ATOM 5578 O O . SER D 4 229 ? 207.311 215.926 309.188 1.00 29.79 229 SER B O 1
ATOM 5581 N N . GLN D 4 230 ? 208.361 214.105 309.987 1.00 27.07 230 GLN B N 1
ATOM 5582 C CA . GLN D 4 230 ? 207.942 213.233 308.908 1.00 27.10 230 GLN B CA 1
ATOM 5583 C C . GLN D 4 230 ? 207.888 211.813 309.440 1.00 28.04 230 GLN B C 1
ATOM 5584 O O . GLN D 4 230 ? 208.422 211.507 310.506 1.00 27.98 230 GLN B O 1
ATOM 5590 N N . THR D 4 231 ? 207.213 210.954 308.692 1.00 30.24 231 THR B N 1
ATOM 5591 C CA . THR D 4 231 ? 207.210 209.523 308.954 1.00 33.58 231 THR B CA 1
ATOM 5592 C C . THR D 4 231 ? 208.021 208.744 307.937 1.00 34.34 231 THR B C 1
ATOM 5593 O O . THR D 4 231 ? 208.693 207.780 308.297 1.00 36.51 231 THR B O 1
ATOM 5597 N N . VAL D 4 232 ? 207.974 209.144 306.669 1.00 34.85 232 VAL B N 1
ATOM 5598 C CA . VAL D 4 232 ? 208.780 208.540 305.622 1.00 36.21 232 VAL B CA 1
ATOM 5599 C C . VAL D 4 232 ? 209.524 209.643 304.891 1.00 35.74 232 VAL B C 1
ATOM 5600 O O . VAL D 4 232 ? 209.190 210.826 304.992 1.00 35.66 232 VAL B O 1
ATOM 5604 N N . ALA D 4 233 ? 210.545 209.235 304.146 1.00 35.00 233 ALA B N 1
ATOM 5605 C CA . ALA D 4 233 ? 211.276 210.165 303.306 1.00 34.79 233 ALA B CA 1
ATOM 5606 C C . ALA D 4 233 ? 210.405 210.616 302.140 1.00 34.38 233 ALA B C 1
ATOM 5607 O O . ALA D 4 233 ? 209.512 209.899 301.686 1.00 34.80 233 ALA B O 1
ATOM 5609 N N . LEU D 4 234 ? 210.660 211.824 301.667 1.00 34.26 234 LEU B N 1
ATOM 5610 C CA . LEU D 4 234 ? 209.886 212.392 300.576 1.00 35.32 234 LEU B CA 1
ATOM 5611 C C . LEU D 4 234 ? 210.524 212.027 299.248 1.00 37.50 234 LEU B C 1
ATOM 5612 O O . LEU D 4 234 ? 211.723 211.755 299.173 1.00 37.93 234 LEU B O 1
ATOM 5617 N N . THR D 4 235 ? 209.706 212.001 298.199 1.00 42.39 235 THR B N 1
ATOM 5618 C CA . THR D 4 235 ? 210.148 211.612 296.864 1.00 48.88 235 THR B CA 1
ATOM 5619 C C . THR D 4 235 ? 209.689 212.643 295.841 1.00 52.68 235 THR B C 1
ATOM 5620 O O . THR D 4 235 ? 209.037 213.638 296.164 1.00 52.24 235 THR B O 1
ATOM 5624 N N . GLU D 4 236 ? 210.031 212.368 294.588 1.00 61.40 236 GLU B N 1
ATOM 5625 C CA . GLU D 4 236 ? 209.632 213.171 293.442 1.00 68.73 236 GLU B CA 1
ATOM 5626 C C . GLU D 4 236 ? 208.168 212.974 293.083 1.00 72.00 236 GLU B C 1
ATOM 5627 O O . GLU D 4 236 ? 207.540 213.885 292.551 1.00 73.02 236 GLU B O 1
ATOM 5634 N N . GLY E 5 8 ? 206.146 271.873 305.966 1.00 111.82 8 GLY C N 1
ATOM 5635 C CA . GLY E 5 8 ? 207.279 271.559 305.117 1.00 111.64 8 GLY C CA 1
ATOM 5636 C C . GLY E 5 8 ? 207.397 270.086 304.779 1.00 110.67 8 GLY C C 1
ATOM 5637 O O . GLY E 5 8 ? 206.479 269.502 304.206 1.00 109.76 8 GLY C O 1
ATOM 5638 N N . TYR E 5 9 ? 208.544 269.505 305.131 1.00 111.60 9 TYR C N 1
ATOM 5639 C CA . TYR E 5 9 ? 208.792 268.076 304.953 1.00 107.31 9 TYR C CA 1
ATOM 5640 C C . TYR E 5 9 ? 207.788 267.248 305.746 1.00 95.40 9 TYR C C 1
ATOM 5641 O O . TYR E 5 9 ? 207.803 267.260 306.980 1.00 94.99 9 TYR C O 1
ATOM 5650 N N . SER E 5 10 ? 206.915 266.533 305.041 1.00 80.37 10 SER C N 1
ATOM 5651 C CA . SER E 5 10 ? 205.921 265.676 305.669 1.00 68.36 10 SER C CA 1
ATOM 5652 C C . SER E 5 10 ? 206.030 264.254 305.132 1.00 60.00 10 SER C C 1
ATOM 5653 O O . SER E 5 10 ? 206.121 264.031 303.924 1.00 60.13 10 SER C O 1
ATOM 5656 N N . ASP E 5 11 ? 206.009 263.290 306.046 1.00 52.83 11 ASP C N 1
ATOM 5657 C CA . ASP E 5 11 ? 206.060 261.892 305.651 1.00 49.19 11 ASP C CA 1
ATOM 5658 C C . ASP E 5 11 ? 204.751 261.390 305.053 1.00 42.76 11 ASP C C 1
ATOM 5659 O O . ASP E 5 11 ? 204.752 260.332 304.417 1.00 42.33 11 ASP C O 1
ATOM 5664 N N . ARG E 5 12 ? 203.645 262.104 305.248 1.00 35.57 12 ARG C N 1
ATOM 5665 C CA . ARG E 5 12 ? 202.363 261.667 304.720 1.00 30.96 12 ARG C CA 1
ATOM 5666 C C . ARG E 5 12 ? 202.144 262.091 303.274 1.00 26.31 12 ARG C C 1
ATOM 5667 O O . ARG E 5 12 ? 201.420 261.413 302.546 1.00 25.91 12 ARG C O 1
ATOM 5675 N N . VAL E 5 13 ? 202.777 263.169 302.836 1.00 22.18 13 VAL C N 1
ATOM 5676 C CA . VAL E 5 13 ? 202.561 263.728 301.512 1.00 19.51 13 VAL C CA 1
ATOM 5677 C C . VAL E 5 13 ? 203.745 263.346 300.629 1.00 17.99 13 VAL C C 1
ATOM 5678 O O . VAL E 5 13 ? 204.886 263.735 300.899 1.00 17.64 13 VAL C O 1
ATOM 5682 N N . GLN E 5 14 ? 203.483 262.564 299.584 1.00 16.14 14 GLN C N 1
ATOM 5683 C CA . GLN E 5 14 ? 204.542 262.015 298.748 1.00 14.99 14 GLN C CA 1
ATOM 5684 C C . GLN E 5 14 ? 204.185 262.176 297.282 1.00 13.08 14 GLN C C 1
ATOM 5685 O O . GLN E 5 14 ? 203.019 262.064 296.904 1.00 12.61 14 GLN C O 1
ATOM 5691 N N . GLN E 5 15 ? 205.194 262.415 296.459 1.00 11.82 15 GLN C N 1
ATOM 5692 C CA . GLN E 5 15 ? 205.051 262.406 295.012 1.00 11.05 15 GLN C CA 1
ATOM 5693 C C . GLN E 5 15 ? 206.064 261.450 294.407 1.00 10.33 15 GLN C C 1
ATOM 5694 O O . GLN E 5 15 ? 207.256 261.524 294.713 1.00 10.11 15 GLN C O 1
ATOM 5700 N N . ILE E 5 16 ? 205.594 260.553 293.553 1.00 9.84 16 ILE C N 1
ATOM 5701 C CA . ILE E 5 16 ? 206.468 259.649 292.825 1.00 9.49 16 ILE C CA 1
ATOM 5702 C C . ILE E 5 16 ? 206.225 259.869 291.343 1.00 9.09 16 ILE C C 1
ATOM 5703 O O . ILE E 5 16 ? 205.116 259.646 290.852 1.00 9.34 16 ILE C O 1
ATOM 5708 N N . THR E 5 17 ? 207.260 260.305 290.636 1.00 9.02 17 THR C N 1
ATOM 5709 C CA . THR E 5 17 ? 207.214 260.561 289.203 1.00 8.91 17 THR C CA 1
ATOM 5710 C C . THR E 5 17 ? 208.136 259.577 288.501 1.00 8.69 17 THR C C 1
ATOM 5711 O O . THR E 5 17 ? 209.328 259.534 288.800 1.00 8.80 17 THR C O 1
ATOM 5715 N N . LEU E 5 18 ? 207.583 258.778 287.590 1.00 8.51 18 LEU C N 1
ATOM 5716 C CA . LEU E 5 18 ? 208.368 257.928 286.699 1.00 8.25 18 LEU C CA 1
ATOM 5717 C C . LEU E 5 18 ? 207.840 258.107 285.284 1.00 7.99 18 LEU C C 1
ATOM 5718 O O . LEU E 5 18 ? 206.675 257.803 285.021 1.00 8.12 18 LEU C O 1
ATOM 5723 N N . GLY E 5 19 ? 208.699 258.558 284.378 1.00 7.82 19 GLY C N 1
ATOM 5724 C CA . GLY E 5 19 ? 208.294 258.745 282.991 1.00 7.80 19 GLY C CA 1
ATOM 5725 C C . GLY E 5 19 ? 207.320 259.900 282.868 1.00 7.87 19 GLY C C 1
ATOM 5726 O O . GLY E 5 19 ? 207.576 261.001 283.356 1.00 7.88 19 GLY C O 1
ATOM 5727 N N . ASN E 5 20 ? 206.177 259.651 282.232 1.00 7.98 20 ASN C N 1
ATOM 5728 C CA . ASN E 5 20 ? 205.109 260.635 282.150 1.00 8.18 20 ASN C CA 1
ATOM 5729 C C . ASN E 5 20 ? 204.019 260.409 283.193 1.00 8.46 20 ASN C C 1
ATOM 5730 O O . ASN E 5 20 ? 202.928 260.967 283.074 1.00 8.35 20 ASN C O 1
ATOM 5735 N N . SER E 5 21 ? 204.287 259.592 284.195 1.00 8.78 21 SER C N 1
ATOM 5736 C CA . SER E 5 21 ? 203.294 259.227 285.185 1.00 9.26 21 SER C CA 1
ATOM 5737 C C . SER E 5 21 ? 203.709 259.768 286.540 1.00 9.66 21 SER C C 1
ATOM 5738 O O . SER E 5 21 ? 204.890 259.782 286.887 1.00 9.97 21 SER C O 1
ATOM 5741 N N . THR E 5 22 ? 202.722 260.217 287.300 1.00 10.24 22 THR C N 1
ATOM 5742 C CA . THR E 5 22 ? 202.955 260.761 288.625 1.00 10.76 22 THR C CA 1
ATOM 5743 C C . THR E 5 22 ? 201.913 260.191 289.569 1.00 10.94 22 THR C C 1
ATOM 5744 O O . THR E 5 22 ? 200.739 260.101 289.214 1.00 10.85 22 THR C O 1
ATOM 5748 N N . ILE E 5 23 ? 202.341 259.796 290.758 1.00 11.51 23 ILE C N 1
ATOM 5749 C CA . ILE E 5 23 ? 201.439 259.422 291.836 1.00 12.29 23 ILE C CA 1
ATOM 5750 C C . ILE E 5 23 ? 201.622 260.392 292.992 1.00 12.04 23 ILE C C 1
ATOM 5751 O O . ILE E 5 23 ? 202.749 260.655 293.419 1.00 12.06 23 ILE C O 1
ATOM 5756 N N . THR E 5 24 ? 200.517 260.929 293.482 1.00 11.86 24 THR C N 1
ATOM 5757 C CA . THR E 5 24 ? 200.495 261.682 294.720 1.00 11.94 24 THR C CA 1
ATOM 5758 C C . THR E 5 24 ? 199.768 260.883 295.785 1.00 12.32 24 THR C C 1
ATOM 5759 O O . THR E 5 24 ? 198.929 260.031 295.490 1.00 12.53 24 THR C O 1
ATOM 5763 N N . THR E 5 25 ? 200.099 261.181 297.030 1.00 12.59 25 THR C N 1
ATOM 5764 C CA . THR E 5 25 ? 199.361 260.683 298.170 1.00 13.01 25 THR C CA 1
ATOM 5765 C C . THR E 5 25 ? 199.497 261.706 299.280 1.00 12.74 25 THR C C 1
ATOM 5766 O O . THR E 5 25 ? 200.525 262.363 299.404 1.00 12.54 25 THR C O 1
ATOM 5770 N N . GLN E 5 26 ? 198.429 261.887 300.042 1.00 12.94 26 GLN C N 1
ATOM 5771 C CA . GLN E 5 26 ? 198.488 262.776 301.187 1.00 13.74 26 GLN C CA 1
ATOM 5772 C C . GLN E 5 26 ? 198.349 262.014 302.489 1.00 14.55 26 GLN C C 1
ATOM 5773 O O . GLN E 5 26 ? 198.340 262.627 303.558 1.00 14.77 26 GLN C O 1
ATOM 5779 N N . GLU E 5 27 ? 198.215 260.699 302.420 1.00 16.25 27 GLU C N 1
ATOM 5780 C CA . GLU E 5 27 ? 198.018 259.849 303.579 1.00 17.90 27 GLU C CA 1
ATOM 5781 C C . GLU E 5 27 ? 198.904 258.607 303.431 1.00 17.08 27 GLU C C 1
ATOM 5782 O O . GLU E 5 27 ? 198.431 257.474 303.399 1.00 17.28 27 GLU C O 1
ATOM 5788 N N . ALA E 5 28 ? 200.200 258.817 303.214 1.00 16.41 28 ALA C N 1
ATOM 5789 C CA . ALA E 5 28 ? 201.152 257.722 303.075 1.00 16.22 28 ALA C CA 1
ATOM 5790 C C . ALA E 5 28 ? 201.819 257.383 304.406 1.00 16.20 28 ALA C C 1
ATOM 5791 O O . ALA E 5 28 ? 201.681 258.087 305.405 1.00 16.04 28 ALA C O 1
ATOM 5793 N N . ALA E 5 29 ? 202.583 256.298 304.393 1.00 15.53 29 ALA C N 1
ATOM 5794 C CA . ALA E 5 29 ? 203.311 255.847 305.571 1.00 15.27 29 ALA C CA 1
ATOM 5795 C C . ALA E 5 29 ? 204.738 255.429 305.221 1.00 15.05 29 ALA C C 1
ATOM 5796 O O . ALA E 5 29 ? 205.138 254.301 305.498 1.00 15.20 29 ALA C O 1
ATOM 5798 N N . ASN E 5 30 ? 205.497 256.315 304.550 1.00 15.09 30 ASN C N 1
ATOM 5799 C CA . ASN E 5 30 ? 206.955 256.187 304.385 1.00 15.04 30 ASN C CA 1
ATOM 5800 C C . ASN E 5 30 ? 207.407 254.922 303.667 1.00 15.15 30 ASN C C 1
ATOM 5801 O O . ASN E 5 30 ? 207.760 253.945 304.342 1.00 17.27 30 ASN C O 1
ATOM 5806 N N . ALA E 5 31 ? 207.362 254.937 302.336 1.00 13.41 31 ALA C N 1
ATOM 5807 C CA . ALA E 5 31 ? 207.706 253.851 301.419 1.00 12.01 31 ALA C CA 1
ATOM 5808 C C . ALA E 5 31 ? 208.832 252.904 301.826 1.00 11.20 31 ALA C C 1
ATOM 5809 O O . ALA E 5 31 ? 209.847 253.321 302.382 1.00 11.21 31 ALA C O 1
ATOM 5811 N N . VAL E 5 32 ? 208.621 251.623 301.600 1.00 10.41 32 VAL C N 1
ATOM 5812 C CA . VAL E 5 32 ? 209.637 250.611 301.830 1.00 10.00 32 VAL C CA 1
ATOM 5813 C C . VAL E 5 32 ? 210.511 250.488 300.592 1.00 9.68 32 VAL C C 1
ATOM 5814 O O . VAL E 5 32 ? 210.014 250.428 299.465 1.00 9.54 32 VAL C O 1
ATOM 5818 N N . VAL E 5 33 ? 211.816 250.506 300.801 1.00 9.42 33 VAL C N 1
ATOM 5819 C CA . VAL E 5 33 ? 212.783 250.066 299.810 1.00 9.36 33 VAL C CA 1
ATOM 5820 C C . VAL E 5 33 ? 213.253 248.700 300.288 1.00 9.42 33 VAL C C 1
ATOM 5821 O O . VAL E 5 33 ? 213.835 248.599 301.372 1.00 9.60 33 VAL C O 1
ATOM 5825 N N . CYS E 5 34 ? 212.970 247.656 299.504 1.00 9.41 34 CYS C N 1
ATOM 5826 C CA . CYS E 5 34 ? 213.213 246.267 299.900 1.00 9.60 34 CYS C CA 1
ATOM 5827 C C . CYS E 5 34 ? 214.692 246.011 300.146 1.00 9.67 34 CYS C C 1
ATOM 5828 O O . CYS E 5 34 ? 215.523 246.243 299.264 1.00 9.98 34 CYS C O 1
ATOM 5831 N N . TYR E 5 35 ? 215.005 245.585 301.373 1.00 9.90 35 TYR C N 1
ATOM 5832 C CA . TYR E 5 35 ? 216.347 245.219 301.840 1.00 10.17 35 TYR C CA 1
ATOM 5833 C C . TYR E 5 35 ? 217.312 246.399 301.751 1.00 10.85 35 TYR C C 1
ATOM 5834 O O . TYR E 5 35 ? 218.523 246.213 301.632 1.00 10.89 35 TYR C O 1
ATOM 5843 N N . ALA E 5 36 ? 216.742 247.610 301.823 1.00 11.79 36 ALA C N 1
ATOM 5844 C CA . ALA E 5 36 ? 217.430 248.899 301.697 1.00 13.06 36 ALA C CA 1
ATOM 5845 C C . ALA E 5 36 ? 218.225 249.023 300.401 1.00 13.90 36 ALA C C 1
ATOM 5846 O O . ALA E 5 36 ? 219.246 249.703 300.354 1.00 14.22 36 ALA C O 1
ATOM 5848 N N . GLU E 5 37 ? 217.779 248.382 299.329 1.00 15.53 37 GLU C N 1
ATOM 5849 C CA . GLU E 5 37 ? 218.510 248.432 298.071 1.00 17.29 37 GLU C CA 1
ATOM 5850 C C . GLU E 5 37 ? 217.630 249.028 296.991 1.00 16.43 37 GLU C C 1
ATOM 5851 O O . GLU E 5 37 ? 216.644 248.417 296.572 1.00 16.54 37 GLU C O 1
ATOM 5857 N N . TRP E 5 38 ? 217.995 250.222 296.568 1.00 16.49 38 TRP C N 1
ATOM 5858 C CA . TRP E 5 38 ? 217.348 250.867 295.450 1.00 16.57 38 TRP C CA 1
ATOM 5859 C C . TRP E 5 38 ? 217.652 250.088 294.174 1.00 16.15 38 TRP C C 1
ATOM 5860 O O . TRP E 5 38 ? 218.762 249.577 294.019 1.00 16.36 38 TRP C O 1
ATOM 5871 N N . PRO E 5 39 ? 216.682 249.940 293.276 1.00 16.13 39 PRO C N 1
ATOM 5872 C CA . PRO E 5 39 ? 216.945 249.240 292.015 1.00 16.03 39 PRO C CA 1
ATOM 5873 C C . PRO E 5 39 ? 217.946 249.991 291.155 1.00 16.68 39 PRO C C 1
ATOM 5874 O O . PRO E 5 39 ? 218.006 251.219 291.159 1.00 16.95 39 PRO C O 1
ATOM 5878 N N . GLU E 5 40 ? 218.770 249.227 290.456 1.00 18.05 40 GLU C N 1
ATOM 5879 C CA . GLU E 5 40 ? 219.876 249.772 289.703 1.00 19.25 40 GLU C CA 1
ATOM 5880 C C . GLU E 5 40 ? 220.064 248.911 288.469 1.00 18.38 40 GLU C C 1
ATOM 5881 O O . GLU E 5 40 ? 219.515 247.816 288.360 1.00 18.24 40 GLU C O 1
ATOM 5887 N N . TYR E 5 41 ? 220.840 249.419 287.529 1.00 18.59 41 TYR C N 1
ATOM 5888 C CA . TYR E 5 41 ? 221.148 248.635 286.351 1.00 18.44 41 TYR C CA 1
ATOM 5889 C C . TYR E 5 41 ? 222.210 247.590 286.670 1.00 18.15 41 TYR C C 1
ATOM 5890 O O . TYR E 5 41 ? 222.958 247.705 287.641 1.00 18.23 41 TYR C O 1
ATOM 5899 N N . LEU E 5 42 ? 222.255 246.562 285.846 1.00 18.31 42 LEU C N 1
ATOM 5900 C CA . LEU E 5 42 ? 223.233 245.492 286.004 1.00 18.70 42 LEU C CA 1
ATOM 5901 C C . LEU E 5 42 ? 224.642 245.991 285.703 1.00 19.23 42 LEU C C 1
ATOM 5902 O O . LEU E 5 42 ? 224.894 246.468 284.591 1.00 19.43 42 LEU C O 1
ATOM 5907 N N . PRO E 5 43 ? 225.575 245.917 286.647 1.00 19.81 43 PRO C N 1
ATOM 5908 C CA . PRO E 5 43 ? 226.957 246.303 286.345 1.00 20.70 43 PRO C CA 1
ATOM 5909 C C . PRO E 5 43 ? 227.662 245.239 285.516 1.00 21.44 43 PRO C C 1
ATOM 5910 O O . PRO E 5 43 ? 227.231 244.088 285.436 1.00 20.77 43 PRO C O 1
ATOM 5914 N N . ASP E 5 44 ? 228.765 245.651 284.882 1.00 23.46 44 ASP C N 1
ATOM 5915 C CA . ASP E 5 44 ? 229.526 244.757 284.010 1.00 25.01 44 ASP C CA 1
ATOM 5916 C C . ASP E 5 44 ? 230.214 243.631 284.771 1.00 25.53 44 ASP C C 1
ATOM 5917 O O . ASP E 5 44 ? 230.466 242.575 284.187 1.00 25.48 44 ASP C O 1
ATOM 5922 N N . VAL E 5 45 ? 230.513 243.828 286.056 1.00 26.88 45 VAL C N 1
ATOM 5923 C CA . VAL E 5 45 ? 231.217 242.804 286.820 1.00 28.15 45 VAL C CA 1
ATOM 5924 C C . VAL E 5 45 ? 230.287 241.637 287.155 1.00 26.45 45 VAL C C 1
ATOM 5925 O O . VAL E 5 45 ? 230.738 240.499 287.297 1.00 27.34 45 VAL C O 1
ATOM 5929 N N . ASP E 5 46 ? 228.986 241.874 287.237 1.00 25.34 46 ASP C N 1
ATOM 5930 C CA . ASP E 5 46 ? 228.049 240.790 287.470 1.00 23.95 46 ASP C CA 1
ATOM 5931 C C . ASP E 5 46 ? 227.487 240.211 286.181 1.00 21.46 46 ASP C C 1
ATOM 5932 O O . ASP E 5 46 ? 226.890 239.137 286.219 1.00 21.60 46 ASP C O 1
ATOM 5937 N N . ALA E 5 47 ? 227.691 240.871 285.048 1.00 19.53 47 ALA C N 1
ATOM 5938 C CA . ALA E 5 47 ? 227.083 240.459 283.792 1.00 18.60 47 ALA C CA 1
ATOM 5939 C C . ALA E 5 47 ? 227.804 239.259 283.185 1.00 18.04 47 ALA C C 1
ATOM 5940 O O . ALA E 5 47 ? 229.017 239.097 283.322 1.00 18.60 47 ALA C O 1
ATOM 5942 N N . SER E 5 48 ? 227.037 238.400 282.530 1.00 17.55 48 SER C N 1
ATOM 5943 C CA . SER E 5 48 ? 227.595 237.290 281.768 1.00 17.07 48 SER C CA 1
ATOM 5944 C C . SER E 5 48 ? 227.146 237.290 280.320 1.00 16.45 48 SER C C 1
ATOM 5945 O O . SER E 5 48 ? 227.952 237.013 279.430 1.00 16.50 48 SER C O 1
ATOM 5948 N N . ASP E 5 49 ? 225.869 237.575 280.086 1.00 16.43 49 ASP C N 1
ATOM 5949 C CA . ASP E 5 49 ? 225.319 237.835 278.764 1.00 16.44 49 ASP C CA 1
ATOM 5950 C C . ASP E 5 49 ? 226.081 238.950 278.052 1.00 15.61 49 ASP C C 1
ATOM 5951 O O . ASP E 5 49 ? 226.215 240.055 278.575 1.00 15.50 49 ASP C O 1
ATOM 5956 N N . VAL E 5 50 ? 226.591 238.651 276.855 1.00 15.06 50 VAL C N 1
ATOM 5957 C CA . VAL E 5 50 ? 227.476 239.588 276.164 1.00 14.63 50 VAL C CA 1
ATOM 5958 C C . VAL E 5 50 ? 226.737 240.632 275.342 1.00 14.29 50 VAL C C 1
ATOM 5959 O O . VAL E 5 50 ? 227.353 241.623 274.959 1.00 14.24 50 VAL C O 1
ATOM 5963 N N . ASN E 5 51 ? 225.441 240.459 275.104 1.00 14.23 51 ASN C N 1
ATOM 5964 C CA . ASN E 5 51 ? 224.643 241.405 274.327 1.00 14.80 51 ASN C CA 1
ATOM 5965 C C . ASN E 5 51 ? 224.553 242.770 275.003 1.00 15.09 51 ASN C C 1
ATOM 5966 O O . ASN E 5 51 ? 224.366 242.867 276.217 1.00 15.55 51 ASN C O 1
ATOM 5971 N N . LYS E 5 52 ? 224.705 243.824 274.209 1.00 15.81 52 LYS C N 1
ATOM 5972 C CA . LYS E 5 52 ? 224.411 245.172 274.674 1.00 17.20 52 LYS C CA 1
ATOM 5973 C C . LYS E 5 52 ? 222.925 245.297 274.979 1.00 16.89 52 LYS C C 1
ATOM 5974 O O . LYS E 5 52 ? 222.087 245.051 274.113 1.00 17.14 52 LYS C O 1
ATOM 5980 N N . THR E 5 53 ? 222.602 245.661 276.215 1.00 16.90 53 THR C N 1
ATOM 5981 C CA . THR E 5 53 ? 221.217 245.652 276.662 1.00 17.05 53 THR C CA 1
ATOM 5982 C C . THR E 5 53 ? 220.487 246.908 276.210 1.00 17.18 53 THR C C 1
ATOM 5983 O O . THR E 5 53 ? 221.069 247.988 276.111 1.00 17.41 53 THR C O 1
ATOM 5987 N N . SER E 5 54 ? 219.202 246.758 275.937 1.00 17.72 54 SER C N 1
ATOM 5988 C CA . SER E 5 54 ? 218.338 247.888 275.652 1.00 17.83 54 SER C CA 1
ATOM 5989 C C . SER E 5 54 ? 217.730 248.405 276.945 1.00 17.87 54 SER C C 1
ATOM 5990 O O . SER E 5 54 ? 217.273 247.621 277.781 1.00 18.08 54 SER C O 1
ATOM 5993 N N . LYS E 5 55 ? 217.741 249.722 277.114 1.00 18.55 55 LYS C N 1
ATOM 5994 C CA . LYS E 5 55 ? 217.194 250.375 278.300 1.00 18.65 55 LYS C CA 1
ATOM 5995 C C . LYS E 5 55 ? 216.137 251.359 277.818 1.00 18.26 55 LYS C C 1
ATOM 5996 O O . LYS E 5 55 ? 216.435 252.539 277.587 1.00 18.46 55 LYS C O 1
ATOM 6002 N N . PRO E 5 56 ? 214.891 250.917 277.641 1.00 18.49 56 PRO C N 1
ATOM 6003 C CA . PRO E 5 56 ? 213.831 251.772 277.076 1.00 19.25 56 PRO C CA 1
ATOM 6004 C C . PRO E 5 56 ? 213.192 252.666 278.130 1.00 19.84 56 PRO C C 1
ATOM 6005 O O . PRO E 5 56 ? 212.022 252.491 278.469 1.00 21.19 56 PRO C O 1
ATOM 6009 N N . ASP E 5 57 ? 213.966 253.634 278.634 1.00 20.26 57 ASP C N 1
ATOM 6010 C CA . ASP E 5 57 ? 213.764 254.305 279.920 1.00 20.95 57 ASP C CA 1
ATOM 6011 C C . ASP E 5 57 ? 212.360 254.863 280.166 1.00 19.63 57 ASP C C 1
ATOM 6012 O O . ASP E 5 57 ? 211.590 254.231 280.879 1.00 20.58 57 ASP C O 1
ATOM 6017 N N . THR E 5 58 ? 211.954 255.937 279.493 1.00 18.49 58 THR C N 1
ATOM 6018 C CA . THR E 5 58 ? 210.667 256.547 279.821 1.00 17.35 58 THR C CA 1
ATOM 6019 C C . THR E 5 58 ? 209.476 255.803 279.235 1.00 16.53 58 THR C C 1
ATOM 6020 O O . THR E 5 58 ? 208.358 255.995 279.712 1.00 17.16 58 THR C O 1
ATOM 6024 N N . SER E 5 59 ? 209.675 254.966 278.229 1.00 15.42 59 SER C N 1
ATOM 6025 C CA . SER E 5 59 ? 208.543 254.272 277.641 1.00 14.91 59 SER C CA 1
ATOM 6026 C C . SER E 5 59 ? 208.051 253.098 278.469 1.00 14.05 59 SER C C 1
ATOM 6027 O O . SER E 5 59 ? 206.895 252.705 278.314 1.00 14.39 59 SER C O 1
ATOM 6030 N N . VAL E 5 60 ? 208.889 252.518 279.320 1.00 12.87 60 VAL C N 1
ATOM 6031 C CA . VAL E 5 60 ? 208.459 251.403 280.151 1.00 12.47 60 VAL C CA 1
ATOM 6032 C C . VAL E 5 60 ? 208.546 251.708 281.637 1.00 11.93 60 VAL C C 1
ATOM 6033 O O . VAL E 5 60 ? 207.806 251.091 282.414 1.00 12.40 60 VAL C O 1
ATOM 6037 N N . CYS E 5 61 ? 209.387 252.648 282.070 1.00 11.19 61 CYS C N 1
ATOM 6038 C CA . CYS E 5 61 ? 209.534 252.933 283.493 1.00 10.76 61 CYS C CA 1
ATOM 6039 C C . CYS E 5 61 ? 208.556 254.041 283.858 1.00 10.29 61 CYS C C 1
ATOM 6040 O O . CYS E 5 61 ? 208.887 255.218 283.975 1.00 10.18 61 CYS C O 1
ATOM 6043 N N . ARG E 5 62 ? 207.317 253.617 284.052 1.00 9.49 62 ARG C N 1
ATOM 6044 C CA . ARG E 5 62 ? 206.181 254.486 284.257 1.00 8.96 62 ARG C CA 1
ATOM 6045 C C . ARG E 5 62 ? 205.135 253.669 284.984 1.00 8.52 62 ARG C C 1
ATOM 6046 O O . ARG E 5 62 ? 205.151 252.441 284.947 1.00 8.56 62 ARG C O 1
ATOM 6054 N N . PHE E 5 63 ? 204.218 254.356 285.636 1.00 8.31 63 PHE C N 1
ATOM 6055 C CA . PHE E 5 63 ? 203.202 253.654 286.400 1.00 8.23 63 PHE C CA 1
ATOM 6056 C C . PHE E 5 63 ? 202.136 253.052 285.492 1.00 8.20 63 PHE C C 1
ATOM 6057 O O . PHE E 5 63 ? 201.610 253.713 284.598 1.00 8.05 63 PHE C O 1
ATOM 6065 N N . TYR E 5 64 ? 201.861 251.774 285.701 1.00 8.46 64 TYR C N 1
ATOM 6066 C CA . TYR E 5 64 ? 200.766 251.082 285.045 1.00 8.72 64 TYR C CA 1
ATOM 6067 C C . TYR E 5 64 ? 199.739 250.718 286.101 1.00 9.28 64 TYR C C 1
ATOM 6068 O O . TYR E 5 64 ? 200.071 250.085 287.104 1.00 9.55 64 TYR C O 1
ATOM 6077 N N . THR E 5 65 ? 198.503 251.127 285.880 1.00 10.02 65 THR C N 1
ATOM 6078 C CA . THR E 5 65 ? 197.434 250.856 286.820 1.00 11.06 65 THR C CA 1
ATOM 6079 C C . THR E 5 65 ? 196.673 249.607 286.404 1.00 12.23 65 THR C C 1
ATOM 6080 O O . THR E 5 65 ? 196.164 249.518 285.285 1.00 12.57 65 THR C O 1
ATOM 6084 N N . LEU E 5 66 ? 196.599 248.652 287.313 1.00 13.38 66 LEU C N 1
ATOM 6085 C CA . LEU E 5 66 ? 195.844 247.431 287.131 1.00 15.17 66 LEU C CA 1
ATOM 6086 C C . LEU E 5 66 ? 194.364 247.692 287.407 1.00 16.43 66 LEU C C 1
ATOM 6087 O O . LEU E 5 66 ? 193.979 248.739 287.931 1.00 16.57 66 LEU C O 1
ATOM 6092 N N . ASP E 5 67 ? 193.526 246.741 287.012 1.00 18.74 67 ASP C N 1
ATOM 6093 C CA . ASP E 5 67 ? 192.105 246.810 287.337 1.00 21.13 67 ASP C CA 1
ATOM 6094 C C . ASP E 5 67 ? 191.882 246.769 288.847 1.00 20.21 67 ASP C C 1
ATOM 6095 O O . ASP E 5 67 ? 192.578 246.063 289.578 1.00 20.18 67 ASP C O 1
ATOM 6100 N N . SER E 5 68 ? 190.920 247.553 289.316 1.00 18.38 68 SER C N 1
ATOM 6101 C CA . SER E 5 68 ? 190.676 247.627 290.745 1.00 17.62 68 SER C CA 1
ATOM 6102 C C . SER E 5 68 ? 189.940 246.391 291.244 1.00 16.92 68 SER C C 1
ATOM 6103 O O . SER E 5 68 ? 189.076 245.841 290.562 1.00 17.20 68 SER C O 1
ATOM 6106 N N . LYS E 5 69 ? 190.305 245.949 292.437 1.00 16.50 69 LYS C N 1
ATOM 6107 C CA . LYS E 5 69 ? 189.604 244.874 293.110 1.00 15.96 69 LYS C CA 1
ATOM 6108 C C . LYS E 5 69 ? 188.569 245.463 294.053 1.00 15.32 69 LYS C C 1
ATOM 6109 O O . LYS E 5 69 ? 188.586 246.648 294.367 1.00 15.57 69 LYS C O 1
ATOM 6115 N N . THR E 5 70 ? 187.665 244.623 294.519 1.00 14.86 70 THR C N 1
ATOM 6116 C CA . THR E 5 70 ? 186.620 245.052 295.440 1.00 14.56 70 THR C CA 1
ATOM 6117 C C . THR E 5 70 ? 186.820 244.330 296.763 1.00 14.08 70 THR C C 1
ATOM 6118 O O . THR E 5 70 ? 186.681 243.107 296.840 1.00 14.18 70 THR C O 1
ATOM 6122 N N . TRP E 5 71 ? 187.183 245.082 297.787 1.00 13.76 71 TRP C N 1
ATOM 6123 C CA . TRP E 5 71 ? 187.390 244.541 299.123 1.00 13.86 71 TRP C CA 1
ATOM 6124 C C . TRP E 5 71 ? 186.065 244.552 299.864 1.00 14.64 71 TRP C C 1
ATOM 6125 O O . TRP E 5 71 ? 185.593 245.601 300.292 1.00 14.61 71 TRP C O 1
ATOM 6136 N N . THR E 5 72 ? 185.468 243.382 299.994 1.00 16.50 72 THR C N 1
ATOM 6137 C CA . THR E 5 72 ? 184.250 243.204 300.748 1.00 18.55 72 THR C CA 1
ATOM 6138 C C . THR E 5 72 ? 184.618 242.723 302.140 1.00 20.05 72 THR C C 1
ATOM 6139 O O . THR E 5 72 ? 185.784 242.510 302.467 1.00 20.98 72 THR C O 1
ATOM 6143 N N . THR E 5 73 ? 183.608 242.542 302.975 1.00 22.12 73 THR C N 1
ATOM 6144 C CA . THR E 5 73 ? 183.866 242.102 304.334 1.00 23.85 73 THR C CA 1
ATOM 6145 C C . THR E 5 73 ? 184.230 240.628 304.424 1.00 24.32 73 THR C C 1
ATOM 6146 O O . THR E 5 73 ? 184.682 240.188 305.485 1.00 24.87 73 THR C O 1
ATOM 6150 N N . GLY E 5 74 ? 184.044 239.860 303.356 1.00 23.67 74 GLY C N 1
ATOM 6151 C CA . GLY E 5 74 ? 184.465 238.478 303.342 1.00 23.38 74 GLY C CA 1
ATOM 6152 C C . GLY E 5 74 ? 185.613 238.205 302.392 1.00 23.96 74 GLY C C 1
ATOM 6153 O O . GLY E 5 74 ? 185.844 237.051 302.022 1.00 24.94 74 GLY C O 1
ATOM 6154 N N . SER E 5 75 ? 186.334 239.252 301.991 1.00 22.19 75 SER C N 1
ATOM 6155 C CA . SER E 5 75 ? 187.459 239.100 301.074 1.00 20.53 75 SER C CA 1
ATOM 6156 C C . SER E 5 75 ? 188.631 238.414 301.761 1.00 19.97 75 SER C C 1
ATOM 6157 O O . SER E 5 75 ? 188.949 238.700 302.915 1.00 20.43 75 SER C O 1
ATOM 6160 N N . LYS E 5 76 ? 189.283 237.513 301.039 1.00 19.11 76 LYS C N 1
ATOM 6161 C CA . LYS E 5 76 ? 190.442 236.825 301.585 1.00 18.56 76 LYS C CA 1
ATOM 6162 C C . LYS E 5 76 ? 191.760 237.451 301.166 1.00 16.91 76 LYS C C 1
ATOM 6163 O O . LYS E 5 76 ? 192.755 237.305 301.877 1.00 16.93 76 LYS C O 1
ATOM 6169 N N . GLY E 5 77 ? 191.802 238.133 300.032 1.00 15.26 77 GLY C N 1
ATOM 6170 C CA . GLY E 5 77 ? 193.055 238.667 299.556 1.00 13.57 77 GLY C CA 1
ATOM 6171 C C . GLY E 5 77 ? 193.312 238.460 298.082 1.00 12.72 77 GLY C C 1
ATOM 6172 O O . GLY E 5 77 ? 192.546 237.787 297.393 1.00 12.74 77 GLY C O 1
ATOM 6173 N N . TRP E 5 78 ? 194.388 239.058 297.586 1.00 11.93 78 TRP C N 1
ATOM 6174 C CA . TRP E 5 78 ? 194.704 239.068 296.169 1.00 11.73 78 TRP C CA 1
ATOM 6175 C C . TRP E 5 78 ? 196.204 238.910 295.999 1.00 11.70 78 TRP C C 1
ATOM 6176 O O . TRP E 5 78 ? 196.990 239.407 296.806 1.00 11.74 78 TRP C O 1
ATOM 6187 N N . CYS E 5 79 ? 196.596 238.218 294.941 1.00 12.09 79 CYS C N 1
ATOM 6188 C CA . CYS E 5 79 ? 198.003 238.013 294.643 1.00 12.61 79 CYS C CA 1
ATOM 6189 C C . CYS E 5 79 ? 198.254 238.325 293.180 1.00 12.22 79 CYS C C 1
ATOM 6190 O O . CYS E 5 79 ? 197.516 237.861 292.316 1.00 12.24 79 CYS C O 1
ATOM 6193 N N . TRP E 5 80 ? 199.285 239.108 292.913 1.00 12.05 80 TRP C N 1
ATOM 6194 C CA . TRP E 5 80 ? 199.758 239.362 291.563 1.00 12.13 80 TRP C CA 1
ATOM 6195 C C . TRP E 5 80 ? 201.193 238.880 291.441 1.00 12.45 80 TRP C C 1
ATOM 6196 O O . TRP E 5 80 ? 201.939 238.876 292.416 1.00 12.63 80 TRP C O 1
ATOM 6207 N N . LYS E 5 81 ? 201.577 238.472 290.241 1.00 12.95 81 LYS C N 1
ATOM 6208 C CA . LYS E 5 81 ? 202.945 238.062 289.958 1.00 13.38 81 LYS C CA 1
ATOM 6209 C C . LYS E 5 81 ? 203.656 239.123 289.132 1.00 13.32 81 LYS C C 1
ATOM 6210 O O . LYS E 5 81 ? 203.067 239.719 288.230 1.00 13.65 81 LYS C O 1
ATOM 6216 N N . LEU E 5 82 ? 204.926 239.347 289.428 1.00 13.57 82 LEU C N 1
ATOM 6217 C CA . LEU E 5 82 ? 205.705 240.221 288.578 1.00 14.14 82 LEU C CA 1
ATOM 6218 C C . LEU E 5 82 ? 206.844 239.436 287.940 1.00 14.34 82 LEU C C 1
ATOM 6219 O O . LEU E 5 82 ? 207.484 238.631 288.617 1.00 14.65 82 LEU C O 1
ATOM 6224 N N . PRO E 5 83 ? 207.146 239.662 286.655 1.00 14.25 83 PRO C N 1
ATOM 6225 C CA . PRO E 5 83 ? 206.600 240.666 285.736 1.00 14.36 83 PRO C CA 1
ATOM 6226 C C . PRO E 5 83 ? 205.285 240.305 285.056 1.00 14.59 83 PRO C C 1
ATOM 6227 O O . PRO E 5 83 ? 204.899 241.029 284.149 1.00 14.76 83 PRO C O 1
ATOM 6231 N N . ASP E 5 84 ? 204.631 239.225 285.489 1.00 15.31 84 ASP C N 1
ATOM 6232 C CA . ASP E 5 84 ? 203.468 238.696 284.775 1.00 15.81 84 ASP C CA 1
ATOM 6233 C C . ASP E 5 84 ? 202.282 239.652 284.760 1.00 15.50 84 ASP C C 1
ATOM 6234 O O . ASP E 5 84 ? 201.550 239.701 283.770 1.00 15.74 84 ASP C O 1
ATOM 6239 N N . ALA E 5 85 ? 202.082 240.432 285.825 1.00 15.51 85 ALA C N 1
ATOM 6240 C CA . ALA E 5 85 ? 200.949 241.352 285.881 1.00 15.14 85 ALA C CA 1
ATOM 6241 C C . ALA E 5 85 ? 201.073 242.492 284.882 1.00 15.34 85 ALA C C 1
ATOM 6242 O O . ALA E 5 85 ? 200.071 243.139 284.574 1.00 15.07 85 ALA C O 1
ATOM 6244 N N . LEU E 5 86 ? 202.272 242.728 284.352 1.00 15.73 86 LEU C N 1
ATOM 6245 C CA . LEU E 5 86 ? 202.522 243.798 283.406 1.00 16.46 86 LEU C CA 1
ATOM 6246 C C . LEU E 5 86 ? 202.740 243.288 281.987 1.00 16.95 86 LEU C C 1
ATOM 6247 O O . LEU E 5 86 ? 203.234 244.035 281.143 1.00 16.94 86 LEU C O 1
ATOM 6252 N N . LYS E 5 87 ? 202.365 242.035 281.704 1.00 17.88 87 LYS C N 1
ATOM 6253 C CA . LYS E 5 87 ? 202.733 241.406 280.437 1.00 19.36 87 LYS C CA 1
ATOM 6254 C C . LYS E 5 87 ? 201.961 241.963 279.253 1.00 20.06 87 LYS C C 1
ATOM 6255 O O . LYS E 5 87 ? 202.369 241.746 278.111 1.00 20.80 87 LYS C O 1
ATOM 6261 N N . ASP E 5 88 ? 200.871 242.677 279.495 1.00 21.33 88 ASP C N 1
ATOM 6262 C CA . ASP E 5 88 ? 200.102 243.325 278.447 1.00 22.38 88 ASP C CA 1
ATOM 6263 C C . ASP E 5 88 ? 200.071 244.839 278.623 1.00 21.21 88 ASP C C 1
ATOM 6264 O O . ASP E 5 88 ? 199.167 245.505 278.127 1.00 21.35 88 ASP C O 1
ATOM 6269 N N . MET E 5 89 ? 201.052 245.396 279.326 1.00 20.23 89 MET C N 1
ATOM 6270 C CA . MET E 5 89 ? 201.073 246.818 279.660 1.00 19.47 89 MET C CA 1
ATOM 6271 C C . MET E 5 89 ? 201.997 247.566 278.707 1.00 18.32 89 MET C C 1
ATOM 6272 O O . MET E 5 89 ? 203.186 247.723 278.975 1.00 18.48 89 MET C O 1
ATOM 6277 N N . GLY E 5 90 ? 201.430 248.040 277.601 1.00 17.14 90 GLY C N 1
ATOM 6278 C CA . GLY E 5 90 ? 202.103 249.013 276.751 1.00 15.98 90 GLY C CA 1
ATOM 6279 C C . GLY E 5 90 ? 203.356 248.477 276.090 1.00 15.43 90 GLY C C 1
ATOM 6280 O O . GLY E 5 90 ? 203.381 247.379 275.533 1.00 15.89 90 GLY C O 1
ATOM 6281 N N . VAL E 5 91 ? 204.426 249.254 276.201 1.00 14.91 91 VAL C N 1
ATOM 6282 C CA . VAL E 5 91 ? 205.706 248.891 275.614 1.00 14.32 91 VAL C CA 1
ATOM 6283 C C . VAL E 5 91 ? 206.474 247.917 276.509 1.00 13.98 91 VAL C C 1
ATOM 6284 O O . VAL E 5 91 ? 207.229 247.079 276.002 1.00 13.93 91 VAL C O 1
ATOM 6288 N N . PHE E 5 92 ? 206.262 247.974 277.831 1.00 13.24 92 PHE C N 1
ATOM 6289 C CA . PHE E 5 92 ? 206.884 247.005 278.729 1.00 13.35 92 PHE C CA 1
ATOM 6290 C C . PHE E 5 92 ? 206.405 245.595 278.434 1.00 13.62 92 PHE C C 1
ATOM 6291 O O . PHE E 5 92 ? 207.200 244.651 278.442 1.00 13.88 92 PHE C O 1
ATOM 6299 N N . GLY E 5 93 ? 205.113 245.441 278.162 1.00 13.97 93 GLY C N 1
ATOM 6300 C CA . GLY E 5 93 ? 204.589 244.145 277.796 1.00 14.21 93 GLY C CA 1
ATOM 6301 C C . GLY E 5 93 ? 205.083 243.661 276.452 1.00 14.54 93 GLY C C 1
ATOM 6302 O O . GLY E 5 93 ? 205.263 242.462 276.258 1.00 15.32 93 GLY C O 1
ATOM 6303 N N . GLN E 5 94 ? 205.325 244.576 275.517 1.00 14.43 94 GLN C N 1
ATOM 6304 C CA . GLN E 5 94 ? 205.833 244.163 274.217 1.00 14.35 94 GLN C CA 1
ATOM 6305 C C . GLN E 5 94 ? 207.297 243.751 274.296 1.00 14.54 94 GLN C C 1
ATOM 6306 O O . GLN E 5 94 ? 207.685 242.740 273.709 1.00 14.91 94 GLN C O 1
ATOM 6312 N N . ASN E 5 95 ? 208.114 244.504 275.035 1.00 14.78 95 ASN C N 1
ATOM 6313 C CA . ASN E 5 95 ? 209.526 244.166 275.187 1.00 15.33 95 ASN C CA 1
ATOM 6314 C C . ASN E 5 95 ? 209.734 242.864 275.946 1.00 15.72 95 ASN C C 1
ATOM 6315 O O . ASN E 5 95 ? 210.736 242.179 275.732 1.00 15.82 95 ASN C O 1
ATOM 6320 N N . MET E 5 96 ? 208.805 242.524 276.834 1.00 16.64 96 MET C N 1
ATOM 6321 C CA . MET E 5 96 ? 208.894 241.305 277.625 1.00 17.38 96 MET C CA 1
ATOM 6322 C C . MET E 5 96 ? 208.775 240.052 276.760 1.00 16.54 96 MET C C 1
ATOM 6323 O O . MET E 5 96 ? 209.450 239.053 277.024 1.00 16.73 96 MET C O 1
ATOM 6328 N N . PHE E 5 97 ? 207.967 240.096 275.709 1.00 15.52 97 PHE C N 1
ATOM 6329 C CA . PHE E 5 97 ? 207.786 238.945 274.838 1.00 14.76 97 PHE C CA 1
ATOM 6330 C C . PHE E 5 97 ? 208.736 238.922 273.649 1.00 13.35 97 PHE C C 1
ATOM 6331 O O . PHE E 5 97 ? 208.947 237.857 273.070 1.00 13.17 97 PHE C O 1
ATOM 6339 N N . PHE E 5 98 ? 209.317 240.051 273.278 1.00 11.93 98 PHE C N 1
ATOM 6340 C CA . PHE E 5 98 ? 210.269 240.068 272.180 1.00 10.86 98 PHE C CA 1
ATOM 6341 C C . PHE E 5 98 ? 211.700 239.809 272.610 1.00 10.11 98 PHE C C 1
ATOM 6342 O O . PHE E 5 98 ? 212.536 239.501 271.758 1.00 10.08 98 PHE C O 1
ATOM 6350 N N . HIS E 5 99 ? 212.008 239.920 273.892 1.00 9.22 99 HIS C N 1
ATOM 6351 C CA . HIS E 5 99 ? 213.361 239.693 274.366 1.00 8.55 99 HIS C CA 1
ATOM 6352 C C . HIS E 5 99 ? 213.438 238.378 275.111 1.00 8.19 99 HIS C C 1
ATOM 6353 O O . HIS E 5 99 ? 212.518 238.005 275.839 1.00 8.17 99 HIS C O 1
ATOM 6360 N N . SER E 5 100 ? 214.544 237.678 274.902 1.00 8.09 100 SER C N 1
ATOM 6361 C CA . SER E 5 100 ? 214.803 236.454 275.635 1.00 7.89 100 SER C CA 1
ATOM 6362 C C . SER E 5 100 ? 215.067 236.740 277.110 1.00 7.73 100 SER C C 1
ATOM 6363 O O . SER E 5 100 ? 214.707 235.938 277.975 1.00 7.81 100 SER C O 1
ATOM 6366 N N . LEU E 5 101 ? 215.666 237.882 277.413 1.00 7.31 101 LEU C N 1
ATOM 6367 C CA . LEU E 5 101 ? 216.137 238.180 278.750 1.00 7.08 101 LEU C CA 1
ATOM 6368 C C . LEU E 5 101 ? 215.629 239.543 279.182 1.00 7.05 101 LEU C C 1
ATOM 6369 O O . LEU E 5 101 ? 215.352 240.420 278.363 1.00 7.08 101 LEU C O 1
ATOM 6374 N N . GLY E 5 102 ? 215.524 239.710 280.488 1.00 7.01 102 GLY C N 1
ATOM 6375 C CA . GLY E 5 102 ? 215.102 240.970 281.044 1.00 7.02 102 GLY C CA 1
ATOM 6376 C C . GLY E 5 102 ? 215.182 241.023 282.550 1.00 7.08 102 GLY C C 1
ATOM 6377 O O . GLY E 5 102 ? 214.965 240.026 283.237 1.00 7.19 102 GLY C O 1
ATOM 6378 N N . ARG E 5 103 ? 215.541 242.182 283.074 1.00 7.07 103 ARG C N 1
ATOM 6379 C CA . ARG E 5 103 ? 215.547 242.411 284.505 1.00 7.16 103 ARG C CA 1
ATOM 6380 C C . ARG E 5 103 ? 214.911 243.760 284.782 1.00 7.12 103 ARG C C 1
ATOM 6381 O O . ARG E 5 103 ? 214.995 244.684 283.970 1.00 7.21 103 ARG C O 1
ATOM 6389 N N . SER E 5 104 ? 214.268 243.859 285.936 1.00 7.07 104 SER C N 1
ATOM 6390 C CA . SER E 5 104 ? 213.547 245.070 286.284 1.00 7.02 104 SER C CA 1
ATOM 6391 C C . SER E 5 104 ? 213.355 245.123 287.790 1.00 6.89 104 SER C C 1
ATOM 6392 O O . SER E 5 104 ? 213.034 244.115 288.417 1.00 6.86 104 SER C O 1
ATOM 6395 N N . GLY E 5 105 ? 213.550 246.307 288.353 1.00 6.80 105 GLY C N 1
ATOM 6396 C CA . GL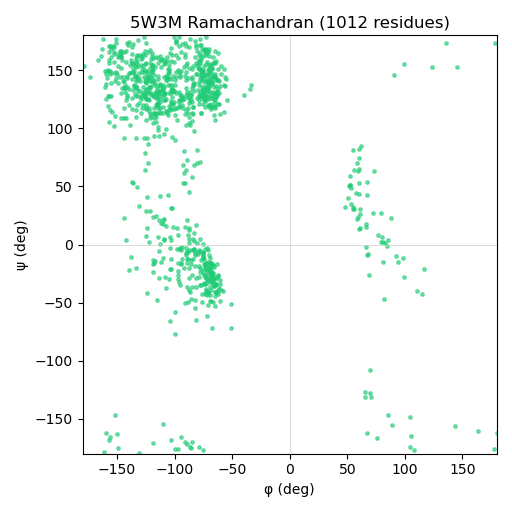Y E 5 105 ? 212.981 246.637 289.635 1.00 6.65 105 GLY C CA 1
ATOM 6397 C C . GLY E 5 105 ? 211.575 247.183 289.486 1.00 6.53 105 GLY C C 1
ATOM 6398 O O . GLY E 5 105 ? 211.055 247.343 288.386 1.00 6.56 105 GLY C O 1
ATOM 6399 N N . TYR E 5 106 ? 210.935 247.462 290.622 1.00 6.47 106 TYR C N 1
ATOM 6400 C CA . TYR E 5 106 ? 209.561 247.949 290.599 1.00 6.44 106 TYR C CA 1
ATOM 6401 C C . TYR E 5 106 ? 209.313 248.951 291.711 1.00 6.49 106 TYR C C 1
ATOM 6402 O O . TYR E 5 106 ? 209.846 248.820 292.813 1.00 6.58 106 TYR C O 1
ATOM 6411 N N . THR E 5 107 ? 208.491 249.944 291.413 1.00 6.42 107 THR C N 1
ATOM 6412 C CA . THR E 5 107 ? 207.776 250.699 292.427 1.00 6.35 107 THR C CA 1
ATOM 6413 C C . THR E 5 107 ? 206.340 250.199 292.423 1.00 6.32 107 THR C C 1
ATOM 6414 O O . THR E 5 107 ? 205.673 250.237 291.389 1.00 6.30 107 THR C O 1
ATOM 6418 N N . VAL E 5 108 ? 205.879 249.710 293.565 1.00 6.47 108 VAL C N 1
ATOM 6419 C CA . VAL E 5 108 ? 204.527 249.189 293.722 1.00 6.72 108 VAL C CA 1
ATOM 6420 C C . VAL E 5 108 ? 203.751 250.147 294.612 1.00 6.85 108 VAL C C 1
ATOM 6421 O O . VAL E 5 108 ? 204.251 250.576 295.653 1.00 6.94 108 VAL C O 1
ATOM 6425 N N . HIS E 5 109 ? 202.546 250.500 294.192 1.00 7.10 109 HIS C N 1
ATOM 6426 C CA . HIS E 5 109 ? 201.734 251.456 294.927 1.00 7.35 109 HIS C CA 1
ATOM 6427 C C . HIS E 5 109 ? 200.321 250.904 295.047 1.00 7.41 109 HIS C C 1
ATOM 6428 O O . HIS E 5 109 ? 199.592 250.827 294.057 1.00 7.55 109 HIS C O 1
ATOM 6435 N N . VAL E 5 110 ? 199.938 250.520 296.256 1.00 7.66 110 VAL C N 1
ATOM 6436 C CA . VAL E 5 110 ? 198.617 249.973 296.535 1.00 7.92 110 VAL C CA 1
ATOM 6437 C C . VAL E 5 110 ? 197.781 251.061 297.191 1.00 8.30 110 VAL C C 1
ATOM 6438 O O . VAL E 5 110 ? 198.237 251.731 298.122 1.00 8.30 110 VAL C O 1
ATOM 6442 N N . GLN E 5 111 ? 196.561 251.237 296.702 1.00 8.89 111 GLN C N 1
ATOM 6443 C CA . GLN E 5 111 ? 195.721 252.378 297.023 1.00 9.58 111 GLN C CA 1
ATOM 6444 C C . GLN E 5 111 ? 194.377 251.898 297.544 1.00 10.03 111 GLN C C 1
ATOM 6445 O O . GLN E 5 111 ? 193.705 251.099 296.885 1.00 10.09 111 GLN C O 1
ATOM 6451 N N . CYS E 5 112 ? 193.980 252.400 298.710 1.00 10.60 112 CYS C N 1
ATOM 6452 C CA . CYS E 5 112 ? 192.674 252.071 299.275 1.00 11.34 112 CYS C CA 1
ATOM 6453 C C . CYS E 5 112 ? 192.287 253.176 300.254 1.00 12.06 112 CYS C C 1
ATOM 6454 O O . CYS E 5 112 ? 192.807 253.212 301.370 1.00 12.60 112 CYS C O 1
ATOM 6457 N N . ASN E 5 113 ? 191.356 254.028 299.861 1.00 12.58 113 ASN C N 1
ATOM 6458 C CA . ASN E 5 113 ? 190.896 255.057 300.777 1.00 13.23 113 ASN C CA 1
ATOM 6459 C C . ASN E 5 113 ? 189.486 254.791 301.285 1.00 13.52 113 ASN C C 1
ATOM 6460 O O . ASN E 5 113 ? 188.691 254.079 300.671 1.00 13.81 113 ASN C O 1
ATOM 6465 N N . ALA E 5 114 ? 189.195 255.395 302.426 1.00 14.09 114 ALA C N 1
ATOM 6466 C CA . ALA E 5 114 ? 187.929 255.251 303.120 1.00 14.45 114 ALA C CA 1
ATOM 6467 C C . ALA E 5 114 ? 187.755 256.477 304.004 1.00 14.73 114 ALA C C 1
ATOM 6468 O O . ALA E 5 114 ? 188.495 257.455 303.880 1.00 15.98 114 ALA C O 1
ATOM 6470 N N . THR E 5 115 ? 186.784 256.434 304.900 1.00 14.47 115 THR C N 1
ATOM 6471 C CA . THR E 5 115 ? 186.561 257.542 305.813 1.00 14.26 115 THR C CA 1
ATOM 6472 C C . THR E 5 115 ? 187.195 257.255 307.168 1.00 14.11 115 THR C C 1
ATOM 6473 O O . THR E 5 115 ? 187.690 256.161 307.440 1.00 14.16 115 THR C O 1
ATOM 6477 N N . LYS E 5 116 ? 187.128 258.257 308.041 1.00 13.86 116 LYS C N 1
ATOM 6478 C CA . LYS E 5 116 ? 187.513 258.122 309.439 1.00 13.44 116 LYS C CA 1
ATOM 6479 C C . LYS E 5 116 ? 186.516 257.297 310.256 1.00 12.97 116 LYS C C 1
ATOM 6480 O O . LYS E 5 116 ? 186.754 257.067 311.441 1.00 12.96 116 LYS C O 1
ATOM 6486 N N . PHE E 5 117 ? 185.420 256.854 309.647 1.00 12.43 117 PHE C N 1
ATOM 6487 C CA . PHE E 5 117 ? 184.462 255.940 310.242 1.00 12.24 117 PHE C CA 1
ATOM 6488 C C . PHE E 5 117 ? 184.741 254.489 309.891 1.00 12.02 117 PHE C C 1
ATOM 6489 O O . PHE E 5 117 ? 184.201 253.593 310.540 1.00 12.35 117 PHE C O 1
ATOM 6497 N N . HIS E 5 118 ? 185.551 254.245 308.873 1.00 11.92 118 HIS C N 1
ATOM 6498 C CA . HIS E 5 118 ? 185.880 252.903 308.427 1.00 11.88 118 HIS C CA 1
ATOM 6499 C C . HIS E 5 118 ? 187.031 252.336 309.234 1.00 11.79 118 HIS C C 1
ATOM 6500 O O . HIS E 5 118 ? 187.889 253.072 309.719 1.00 12.31 118 HIS C O 1
ATOM 6507 N N . SER E 5 119 ? 187.050 251.023 309.361 1.00 11.78 119 SER C N 1
ATOM 6508 C CA . SER E 5 119 ? 188.171 250.331 309.965 1.00 11.88 119 SER C CA 1
ATOM 6509 C C . SER E 5 119 ? 188.494 249.100 309.135 1.00 11.83 119 SER C C 1
ATOM 6510 O O . SER E 5 119 ? 187.656 248.583 308.399 1.00 12.01 119 SER C O 1
ATOM 6513 N N . GLY E 5 120 ? 189.726 248.649 309.247 1.00 11.98 120 GLY C N 1
ATOM 6514 C CA . GLY E 5 120 ? 190.202 247.500 308.503 1.00 12.25 120 GLY C CA 1
ATOM 6515 C C . GLY E 5 120 ? 191.651 247.720 308.144 1.00 12.40 120 GLY C C 1
ATOM 6516 O O . GLY E 5 120 ? 192.127 248.847 308.011 1.00 12.54 120 GLY C O 1
ATOM 6517 N N . CYS E 5 121 ? 192.378 246.627 307.985 1.00 12.49 121 CYS C N 1
ATOM 6518 C CA . CYS E 5 121 ? 193.809 246.720 307.771 1.00 12.66 121 CYS C CA 1
ATOM 6519 C C . CYS E 5 121 ? 194.208 245.753 306.673 1.00 11.86 121 CYS C C 1
ATOM 6520 O O . CYS E 5 121 ? 193.888 244.565 306.737 1.00 12.03 121 CYS C O 1
ATOM 6523 N N . LEU E 5 122 ? 194.890 246.270 305.666 1.00 11.03 122 LEU C N 1
ATOM 6524 C CA . LEU E 5 122 ? 195.445 245.468 304.591 1.00 10.39 122 LEU C CA 1
ATOM 6525 C C . LEU E 5 122 ? 196.925 245.257 304.835 1.00 9.76 122 LEU C C 1
ATOM 6526 O O . LEU E 5 122 ? 197.642 246.210 305.124 1.00 9.85 122 LEU C O 1
ATOM 6531 N N . LEU E 5 123 ? 197.377 244.021 304.723 1.00 9.14 123 LEU C N 1
ATOM 6532 C CA . LEU E 5 123 ? 198.798 243.751 304.596 1.00 8.75 123 LEU C CA 1
ATOM 6533 C C . LEU E 5 123 ? 199.163 243.784 303.119 1.00 8.49 123 LEU C C 1
ATOM 6534 O O . LEU E 5 123 ? 198.528 243.111 302.308 1.00 8.57 123 LEU C O 1
ATOM 6539 N N . VAL E 5 124 ? 200.165 244.578 302.772 1.00 8.13 124 VAL C N 1
ATOM 6540 C CA . VAL E 5 124 ? 200.683 244.659 301.411 1.00 7.88 124 VAL C CA 1
ATOM 6541 C C . VAL E 5 124 ? 202.111 244.153 301.453 1.00 7.78 124 VAL C C 1
ATOM 6542 O O . VAL E 5 124 ? 202.971 244.794 302.052 1.00 7.84 124 VAL C O 1
ATOM 6546 N N . VAL E 5 125 ? 202.379 243.023 300.818 1.00 7.85 125 VAL C N 1
ATOM 6547 C CA . VAL E 5 125 ? 203.676 242.383 300.972 1.00 7.90 125 VAL C CA 1
ATOM 6548 C C . VAL E 5 125 ? 204.220 241.961 299.611 1.00 7.91 125 VAL C C 1
ATOM 6549 O O . VAL E 5 125 ? 203.476 241.589 298.701 1.00 7.89 125 VAL C O 1
ATOM 6553 N N . VAL E 5 126 ? 205.535 242.067 299.469 1.00 8.13 126 VAL C N 1
ATOM 6554 C CA . VAL E 5 126 ? 206.265 241.598 298.302 1.00 8.39 126 VAL C CA 1
ATOM 6555 C C . VAL E 5 126 ? 207.052 240.357 298.702 1.00 8.58 126 VAL C C 1
ATOM 6556 O O . VAL E 5 126 ? 207.842 240.391 299.649 1.00 8.61 126 VAL C O 1
ATOM 6560 N N . ILE E 5 127 ? 206.831 239.259 297.988 1.00 8.94 127 ILE C N 1
ATOM 6561 C CA . ILE E 5 127 ? 207.469 237.987 298.313 1.00 9.14 127 ILE C CA 1
ATOM 6562 C C . ILE E 5 127 ? 208.353 237.547 297.154 1.00 9.15 127 ILE C C 1
ATOM 6563 O O . ILE E 5 127 ? 207.839 237.211 296.079 1.00 9.08 127 ILE C O 1
ATOM 6568 N N . PRO E 5 128 ? 209.674 237.531 297.321 1.00 9.28 128 PRO C N 1
ATOM 6569 C CA . PRO E 5 128 ? 210.542 236.999 296.265 1.00 9.47 128 PRO C CA 1
ATOM 6570 C C . PRO E 5 128 ? 210.440 235.487 296.179 1.00 9.68 128 PRO C C 1
ATOM 6571 O O . PRO E 5 128 ? 210.445 234.796 297.200 1.00 9.84 128 PRO C O 1
ATOM 6575 N N . GLU E 5 129 ? 210.343 234.994 294.942 1.00 10.07 129 GLU C N 1
ATOM 6576 C CA . GLU E 5 129 ? 210.204 233.574 294.591 1.00 10.59 129 GLU C CA 1
ATOM 6577 C C . GLU E 5 129 ? 209.045 232.927 295.345 1.00 10.48 129 GLU C C 1
ATOM 6578 O O . GLU E 5 129 ? 209.219 231.983 296.114 1.00 10.51 129 GLU C O 1
ATOM 6584 N N . HIS E 5 130 ? 207.853 233.477 295.148 1.00 10.38 130 HIS C N 1
ATOM 6585 C CA . HIS E 5 130 ? 206.676 232.978 295.850 1.00 10.35 130 HIS C CA 1
ATOM 6586 C C . HIS E 5 130 ? 206.167 231.738 295.126 1.00 10.32 130 HIS C C 1
ATOM 6587 O O . HIS E 5 130 ? 205.232 231.779 294.326 1.00 10.33 130 HIS C O 1
ATOM 6594 N N . GLN E 5 131 ? 206.801 230.615 295.422 1.00 10.37 131 GLN C N 1
ATOM 6595 C CA . GLN E 5 131 ? 206.454 229.343 294.805 1.00 10.56 131 GLN C CA 1
ATOM 6596 C C . GLN E 5 131 ? 205.185 228.806 295.454 1.00 10.77 131 GLN C C 1
ATOM 6597 O O . GLN E 5 131 ? 205.180 228.460 296.637 1.00 10.86 131 GLN C O 1
ATOM 6603 N N . LEU E 5 132 ? 204.109 228.750 294.682 1.00 11.39 132 LEU C N 1
ATOM 6604 C CA . LEU E 5 132 ? 202.794 228.426 295.200 1.00 12.37 132 LEU C CA 1
ATOM 6605 C C . LEU E 5 132 ? 202.639 226.919 295.377 1.00 13.07 132 LEU C C 1
ATOM 6606 O O . LEU E 5 132 ? 203.288 226.115 294.706 1.00 13.15 132 LEU C O 1
ATOM 6611 N N . ALA E 5 133 ? 201.760 226.541 296.291 1.00 13.78 133 ALA C N 1
ATOM 6612 C CA . ALA E 5 133 ? 201.442 225.142 296.525 1.00 15.02 133 ALA C CA 1
ATOM 6613 C C . ALA E 5 133 ? 200.186 224.755 295.759 1.00 16.17 133 ALA C C 1
ATOM 6614 O O . ALA E 5 133 ? 199.293 225.574 295.543 1.00 16.12 133 ALA C O 1
ATOM 6616 N N . SER E 5 134 ? 200.132 223.500 295.341 1.00 18.05 134 SER C N 1
ATOM 6617 C CA . SER E 5 134 ? 198.920 222.945 294.765 1.00 20.63 134 SER C CA 1
ATOM 6618 C C . SER E 5 134 ? 197.929 222.598 295.868 1.00 23.02 134 SER C C 1
ATOM 6619 O O . SER E 5 134 ? 198.310 222.301 297.003 1.00 23.99 134 SER C O 1
ATOM 6622 N N . HIS E 5 135 ? 196.644 222.652 295.530 1.00 25.42 135 HIS C N 1
ATOM 6623 C CA . HIS E 5 135 ? 195.621 222.194 296.459 1.00 28.58 135 HIS C CA 1
ATOM 6624 C C . HIS E 5 135 ? 195.438 220.688 296.412 1.00 31.05 135 HIS C C 1
ATOM 6625 O O . HIS E 5 135 ? 194.887 220.114 297.352 1.00 32.89 135 HIS C O 1
ATOM 6632 N N . GLU E 5 136 ? 195.888 220.037 295.342 1.00 34.05 136 GLU C N 1
ATOM 6633 C CA . GLU E 5 136 ? 195.746 218.593 295.251 1.00 36.51 136 GLU C CA 1
ATOM 6634 C C . GLU E 5 136 ? 196.731 217.879 296.172 1.00 34.84 136 GLU C C 1
ATOM 6635 O O . GLU E 5 136 ? 196.518 216.711 296.509 1.00 35.65 136 GLU C O 1
ATOM 6641 N N . GLY E 5 137 ? 197.781 218.564 296.615 1.00 33.14 137 GLY C N 1
ATOM 6642 C CA . GLY E 5 137 ? 198.759 217.968 297.494 1.00 30.53 137 GLY C CA 1
ATOM 6643 C C . GLY E 5 137 ? 199.686 217.037 296.741 1.00 29.58 137 GLY C C 1
ATOM 6644 O O . GLY E 5 137 ? 199.727 217.017 295.509 1.00 29.67 137 GLY C O 1
ATOM 6645 N N . GLY E 5 138 ? 200.429 216.243 297.510 1.00 28.53 138 GLY C N 1
ATOM 6646 C CA . GLY E 5 138 ? 201.309 215.241 296.926 1.00 27.70 138 GLY C CA 1
ATOM 6647 C C . GLY E 5 138 ? 202.432 215.885 296.139 1.00 27.90 138 GLY C C 1
ATOM 6648 O O . GLY E 5 138 ? 203.136 216.771 296.629 1.00 27.39 138 GLY C O 1
ATOM 6649 N N . ASN E 5 139 ? 202.573 215.465 294.886 1.00 28.06 139 ASN C N 1
ATOM 6650 C CA . ASN E 5 139 ? 203.552 216.031 293.972 1.00 29.31 139 ASN C CA 1
ATOM 6651 C C . ASN E 5 139 ? 202.903 216.725 292.779 1.00 27.70 139 ASN C C 1
ATOM 6652 O O . ASN E 5 139 ? 203.528 216.851 291.726 1.00 27.68 139 ASN C O 1
ATOM 6657 N N . VAL E 5 140 ? 201.658 217.173 292.929 1.00 26.17 140 VAL C N 1
ATOM 6658 C CA . VAL E 5 140 ? 200.937 217.795 291.826 1.00 25.16 140 VAL C CA 1
ATOM 6659 C C . VAL E 5 140 ? 201.505 219.182 291.555 1.00 24.56 140 VAL C C 1
ATOM 6660 O O . VAL E 5 140 ? 201.797 219.952 292.480 1.00 24.61 140 VAL C O 1
ATOM 6664 N N . SER E 5 141 ? 201.715 219.480 290.280 1.00 23.37 141 SER C N 1
ATOM 6665 C CA . SER E 5 141 ? 202.193 220.772 289.832 1.00 23.00 141 SER C CA 1
ATOM 6666 C C . SER E 5 141 ? 201.042 221.768 289.722 1.00 22.73 141 SER C C 1
ATOM 6667 O O . SER E 5 141 ? 199.868 221.400 289.662 1.00 23.30 141 SER C O 1
ATOM 6670 N N . VAL E 5 142 ? 201.394 223.046 289.704 1.00 21.93 142 VAL C N 1
ATOM 6671 C CA . VAL E 5 142 ? 200.460 224.111 289.374 1.00 21.86 142 VAL C CA 1
ATOM 6672 C C . VAL E 5 142 ? 200.739 224.545 287.942 1.00 21.95 142 VAL C C 1
ATOM 6673 O O . VAL E 5 142 ? 201.881 224.863 287.597 1.00 22.41 142 VAL C O 1
ATOM 6677 N N . LYS E 5 143 ? 199.702 224.557 287.110 1.00 22.05 143 LYS C N 1
ATOM 6678 C CA . LYS E 5 143 ? 199.873 224.786 285.682 1.00 22.82 143 LYS C CA 1
ATOM 6679 C C . LYS E 5 143 ? 200.212 226.246 285.386 1.00 21.68 143 LYS C C 1
ATOM 6680 O O . LYS E 5 143 ? 200.045 227.131 286.227 1.00 21.35 143 LYS C O 1
ATOM 6686 N N . TYR E 5 144 ? 200.689 226.474 284.155 1.00 21.22 144 TYR C N 1
ATOM 6687 C CA . TYR E 5 144 ? 201.254 227.764 283.755 1.00 20.67 144 TYR C CA 1
ATOM 6688 C C . TYR E 5 144 ? 200.217 228.877 283.784 1.00 21.06 144 TYR C C 1
ATOM 6689 O O . TYR E 5 144 ? 200.521 230.000 284.199 1.00 21.24 144 TYR C O 1
ATOM 6698 N N . THR E 5 145 ? 198.996 228.592 283.331 1.00 21.45 145 THR C N 1
ATOM 6699 C CA . THR E 5 145 ? 197.978 229.629 283.236 1.00 22.59 145 THR C CA 1
ATOM 6700 C C . THR E 5 145 ? 197.489 230.107 284.596 1.00 23.37 145 THR C C 1
ATOM 6701 O O . THR E 5 145 ? 196.917 231.196 284.682 1.00 24.25 145 THR C O 1
ATOM 6705 N N . PHE E 5 146 ? 197.734 229.349 285.656 1.00 22.98 146 PHE C N 1
ATOM 6706 C CA . PHE E 5 146 ? 197.315 229.769 286.981 1.00 23.19 146 PHE C CA 1
ATOM 6707 C C . PHE E 5 146 ? 198.370 230.609 287.688 1.00 23.86 146 PHE C C 1
ATOM 6708 O O . PHE E 5 146 ? 198.021 231.559 288.394 1.00 25.52 146 PHE C O 1
ATOM 6716 N N . THR E 5 147 ? 199.652 230.304 287.513 1.00 23.06 147 THR C N 1
ATOM 6717 C CA . THR E 5 147 ? 200.682 231.168 288.074 1.00 23.33 147 THR C CA 1
ATOM 6718 C C . THR E 5 147 ? 200.987 232.361 287.190 1.00 23.45 147 THR C C 1
ATOM 6719 O O . THR E 5 147 ? 201.782 233.214 287.588 1.00 24.74 147 THR C O 1
ATOM 6723 N N . HIS E 5 148 ? 200.376 232.450 286.012 1.00 23.09 148 HIS C N 1
ATOM 6724 C CA . HIS E 5 148 ? 200.502 233.609 285.135 1.00 23.02 148 HIS C CA 1
ATOM 6725 C C . HIS E 5 148 ? 199.124 234.191 284.824 1.00 23.21 148 HIS C C 1
ATOM 6726 O O . HIS E 5 148 ? 198.651 234.103 283.685 1.00 23.61 148 HIS C O 1
ATOM 6733 N N . PRO E 5 149 ? 198.459 234.816 285.804 1.00 24.22 149 PRO C N 1
ATOM 6734 C CA . PRO E 5 149 ? 197.103 235.315 285.550 1.00 24.87 149 PRO C CA 1
ATOM 6735 C C . PRO E 5 149 ? 197.043 236.682 284.883 1.00 25.65 149 PRO C C 1
ATOM 6736 O O . PRO E 5 149 ? 195.961 237.074 284.435 1.00 26.82 149 PRO C O 1
ATOM 6740 N N . GLY E 5 150 ? 198.148 237.419 284.808 1.00 25.56 150 GLY C N 1
ATOM 6741 C CA . GLY E 5 150 ? 198.120 238.732 284.187 1.00 26.01 150 GLY C CA 1
ATOM 6742 C C . GLY E 5 150 ? 197.693 239.824 285.154 1.00 26.52 150 GLY C C 1
ATOM 6743 O O . GLY E 5 150 ? 197.967 239.765 286.352 1.00 26.47 150 GLY C O 1
ATOM 6744 N N . GLU E 5 151 ? 196.995 240.832 284.614 1.00 28.24 151 GLU C N 1
ATOM 6745 C CA . GLU E 5 151 ? 196.552 241.971 285.413 1.00 29.87 151 GLU C CA 1
ATOM 6746 C C . GLU E 5 151 ? 195.513 241.596 286.461 1.00 28.95 151 GLU C C 1
ATOM 6747 O O . GLU E 5 151 ? 195.408 242.288 287.474 1.00 29.15 151 GLU C O 1
ATOM 6753 N N . ARG E 5 152 ? 194.741 240.536 286.243 1.00 29.57 152 ARG C N 1
ATOM 6754 C CA . ARG E 5 152 ? 193.674 240.205 287.173 1.00 31.25 152 ARG C CA 1
ATOM 6755 C C . ARG E 5 152 ? 194.202 239.568 288.442 1.00 28.39 152 ARG C C 1
ATOM 6756 O O . ARG E 5 152 ? 193.519 239.607 289.461 1.00 28.74 152 ARG C O 1
ATOM 6764 N N . GLY E 5 153 ? 195.397 238.999 288.405 1.00 26.04 153 GLY C N 1
ATOM 6765 C CA . GLY E 5 153 ? 195.932 238.357 289.570 1.00 24.32 153 GLY C CA 1
ATOM 6766 C C . GLY E 5 153 ? 195.172 237.109 289.981 1.00 23.31 153 GLY C C 1
ATOM 6767 O O . GLY E 5 153 ? 194.404 236.522 289.225 1.00 24.18 153 GLY C O 1
ATOM 6768 N N . ILE E 5 154 ? 195.391 236.719 291.226 1.00 23.13 154 ILE C N 1
ATOM 6769 C CA . ILE E 5 154 ? 194.747 235.559 291.819 1.00 23.18 154 ILE C CA 1
ATOM 6770 C C . ILE E 5 154 ? 193.861 236.057 292.948 1.00 23.31 154 ILE C C 1
ATOM 6771 O O . ILE E 5 154 ? 194.343 236.720 293.871 1.00 23.44 154 ILE C O 1
ATOM 6776 N N . ASP E 5 155 ? 192.564 235.777 292.856 1.00 24.39 155 ASP C N 1
ATOM 6777 C CA . ASP E 5 155 ? 191.642 236.069 293.945 1.00 25.25 155 ASP C CA 1
ATOM 6778 C C . ASP E 5 155 ? 191.692 234.922 294.943 1.00 25.25 155 ASP C C 1
ATOM 6779 O O . ASP E 5 155 ? 191.358 233.783 294.606 1.00 25.60 155 ASP C O 1
ATOM 6784 N N . LEU E 5 156 ? 192.096 235.219 296.172 1.00 25.78 156 LEU C N 1
ATOM 6785 C CA . LEU E 5 156 ? 192.266 234.169 297.164 1.00 27.14 156 LEU C CA 1
ATOM 6786 C C . LEU E 5 156 ? 190.956 233.719 297.787 1.00 27.79 156 LEU C C 1
ATOM 6787 O O . LEU E 5 156 ? 190.955 232.747 298.541 1.00 29.04 156 LEU C O 1
ATOM 6792 N N . SER E 5 157 ? 189.850 234.384 297.493 1.00 29.53 157 SER C N 1
ATOM 6793 C CA . SER E 5 157 ? 188.547 233.897 297.911 1.00 31.08 157 SER C CA 1
ATOM 6794 C C . SER E 5 157 ? 187.853 233.075 296.830 1.00 32.34 157 SER C C 1
ATOM 6795 O O . SER E 5 157 ? 186.773 232.542 297.084 1.00 34.05 157 SER C O 1
ATOM 6798 N N . SER E 5 158 ? 188.450 232.940 295.647 1.00 33.08 158 SER C N 1
ATOM 6799 C CA . SER E 5 158 ? 187.869 232.108 294.604 1.00 33.87 158 SER C CA 1
ATOM 6800 C C . SER E 5 158 ? 188.159 230.631 294.862 1.00 35.05 158 SER C C 1
ATOM 6801 O O . SER E 5 158 ? 189.029 230.269 295.657 1.00 35.16 158 SER C O 1
ATOM 6804 N N . ALA E 5 159 ? 187.400 229.776 294.186 1.00 36.27 159 ALA C N 1
ATOM 6805 C CA . ALA E 5 159 ? 187.444 228.344 294.432 1.00 37.20 159 ALA C CA 1
ATOM 6806 C C . ALA E 5 159 ? 188.655 227.706 293.760 1.00 37.79 159 ALA C C 1
ATOM 6807 O O . ALA E 5 159 ? 189.228 228.244 292.813 1.00 38.28 159 ALA C O 1
ATOM 6809 N N . ASN E 5 160 ? 189.036 226.539 294.272 1.00 39.17 160 ASN C N 1
ATOM 6810 C CA . ASN E 5 160 ? 190.129 225.774 293.692 1.00 40.34 160 ASN C CA 1
ATOM 6811 C C . ASN E 5 160 ? 189.743 225.247 292.320 1.00 40.74 160 ASN C C 1
ATOM 6812 O O . ASN E 5 160 ? 188.581 224.945 292.045 1.00 42.31 160 ASN C O 1
ATOM 6817 N N . GLU E 5 161 ? 190.734 225.161 291.449 1.00 41.87 161 GLU C N 1
ATOM 6818 C CA . GLU E 5 161 ? 190.546 224.661 290.102 1.00 42.36 161 GLU C CA 1
ATOM 6819 C C . GLU E 5 161 ? 191.595 223.599 289.826 1.00 39.85 161 GLU C C 1
ATOM 6820 O O . GLU E 5 161 ? 192.587 223.480 290.549 1.00 39.15 161 GLU C O 1
ATOM 6826 N N . VAL E 5 162 ? 191.349 222.811 288.780 1.00 37.65 162 VAL C N 1
ATOM 6827 C CA . VAL E 5 162 ? 192.248 221.720 288.426 1.00 35.62 162 VAL C CA 1
ATOM 6828 C C . VAL E 5 162 ? 193.537 222.295 287.859 1.00 32.58 162 VAL C C 1
ATOM 6829 O O . VAL E 5 162 ? 193.519 223.090 286.914 1.00 32.92 162 VAL C O 1
ATOM 6833 N N . GLY E 5 163 ? 194.663 221.902 288.444 1.00 29.58 163 GLY C N 1
ATOM 6834 C CA . GLY E 5 163 ? 195.948 222.433 288.059 1.00 26.15 163 GLY C CA 1
ATOM 6835 C C . GLY E 5 163 ? 196.283 223.779 288.652 1.00 23.50 163 GLY C C 1
ATOM 6836 O O . GLY E 5 163 ? 197.343 224.324 288.337 1.00 23.63 163 GLY C O 1
ATOM 6837 N N . GLY E 5 164 ? 195.421 224.330 289.496 1.00 21.54 164 GLY C N 1
ATOM 6838 C CA . GLY E 5 164 ? 195.634 225.637 290.059 1.00 19.89 164 GLY C CA 1
ATOM 6839 C C . GLY E 5 164 ? 196.221 225.583 291.451 1.00 19.16 164 GLY C C 1
ATOM 6840 O O . GLY E 5 164 ? 196.365 224.516 292.049 1.00 18.59 164 GLY C O 1
ATOM 6841 N N . PRO E 5 165 ? 196.574 226.742 291.993 1.00 19.22 165 PRO C N 1
ATOM 6842 C CA . PRO E 5 165 ? 197.187 226.778 293.318 1.00 19.11 165 PRO C CA 1
ATOM 6843 C C . PRO E 5 165 ? 196.157 226.588 294.419 1.00 19.25 165 PRO C C 1
ATOM 6844 O O . PRO E 5 165 ? 194.953 226.737 294.220 1.00 19.02 165 PRO C O 1
ATOM 6848 N N . VAL E 5 166 ? 196.659 226.233 295.596 1.00 20.13 166 VAL C N 1
ATOM 6849 C CA . VAL E 5 166 ? 195.841 226.319 296.793 1.00 22.02 166 VAL C CA 1
ATOM 6850 C C . VAL E 5 166 ? 195.677 227.793 297.157 1.00 23.29 166 VAL C C 1
ATOM 6851 O O . VAL E 5 166 ? 196.557 228.625 296.902 1.00 24.65 166 VAL C O 1
ATOM 6855 N N . LYS E 5 167 ? 194.516 228.138 297.694 1.00 24.97 167 LYS C N 1
ATOM 6856 C CA . LYS E 5 167 ? 194.151 229.524 297.956 1.00 26.03 167 LYS C CA 1
ATOM 6857 C C . LYS E 5 167 ? 193.783 229.734 299.418 1.00 26.54 167 LYS C C 1
ATOM 6858 O O . LYS E 5 167 ? 192.832 230.442 299.743 1.00 28.65 167 LYS C O 1
ATOM 6864 N N . ASP E 5 168 ? 194.535 229.117 300.320 1.00 26.51 168 ASP C N 1
ATOM 6865 C CA . ASP E 5 168 ? 194.336 229.297 301.753 1.00 25.78 168 ASP C CA 1
ATOM 6866 C C . ASP E 5 168 ? 195.218 230.452 302.198 1.00 23.71 168 ASP C C 1
ATOM 6867 O O . ASP E 5 168 ? 196.448 230.340 302.186 1.00 24.22 168 ASP C O 1
ATOM 6872 N N . VAL E 5 169 ? 194.594 231.561 302.593 1.00 21.39 169 VAL C N 1
ATOM 6873 C CA . VAL E 5 169 ? 195.357 232.767 302.891 1.00 19.57 169 VAL C CA 1
ATOM 6874 C C . VAL E 5 169 ? 196.112 232.624 304.210 1.00 17.36 169 VAL C C 1
ATOM 6875 O O . VAL E 5 169 ? 197.172 233.235 304.391 1.00 17.24 169 VAL C O 1
ATOM 6879 N N . ILE E 5 170 ? 195.626 231.773 305.119 1.00 15.80 170 ILE C N 1
ATOM 6880 C CA . ILE E 5 170 ? 196.309 231.537 306.385 1.00 14.95 170 ILE C CA 1
ATOM 6881 C C . ILE E 5 170 ? 197.638 230.819 306.174 1.00 14.51 170 ILE C C 1
ATOM 6882 O O . ILE E 5 170 ? 198.565 230.989 306.969 1.00 14.26 170 ILE C O 1
ATOM 6887 N N . TYR E 5 171 ? 197.790 230.081 305.076 1.00 13.96 171 TYR C N 1
ATOM 6888 C CA . TYR E 5 171 ? 199.035 229.385 304.821 1.00 13.78 171 TYR C CA 1
ATOM 6889 C C . TYR E 5 171 ? 199.818 229.976 303.655 1.00 13.56 171 TYR C C 1
ATOM 6890 O O . TYR E 5 171 ? 200.721 229.318 303.137 1.00 13.41 171 TYR C O 1
ATOM 6899 N N . ASN E 5 172 ? 199.503 231.215 303.260 1.00 13.84 172 ASN C N 1
ATOM 6900 C CA . ASN E 5 172 ? 200.236 232.033 302.283 1.00 14.21 172 ASN C CA 1
ATOM 6901 C C . ASN E 5 172 ? 200.352 231.385 300.914 1.00 14.65 172 ASN C C 1
ATOM 6902 O O . ASN E 5 172 ? 201.289 231.701 300.173 1.00 14.57 172 ASN C O 1
ATOM 6907 N N . MET E 5 173 ? 199.460 230.442 300.606 1.00 15.35 173 MET C N 1
ATOM 6908 C CA . MET E 5 173 ? 199.456 229.589 299.420 1.00 16.10 173 MET C CA 1
ATOM 6909 C C . MET E 5 173 ? 200.712 228.724 299.299 1.00 15.07 173 MET C C 1
ATOM 6910 O O . MET E 5 173 ? 200.963 228.172 298.233 1.00 15.48 173 MET C O 1
ATOM 6915 N N . ASN E 5 174 ? 201.526 228.604 300.354 1.00 13.98 174 ASN C N 1
ATOM 6916 C CA . ASN E 5 174 ? 202.775 227.862 300.245 1.00 13.00 174 ASN C CA 1
ATOM 6917 C C . ASN E 5 174 ? 203.128 227.047 301.485 1.00 12.45 174 ASN C C 1
ATOM 6918 O O . ASN E 5 174 ? 204.219 226.476 301.533 1.00 12.98 174 ASN C O 1
ATOM 6923 N N . GLY E 5 175 ? 202.272 227.001 302.498 1.00 11.90 175 GLY C N 1
ATOM 6924 C CA . GLY E 5 175 ? 202.558 226.229 303.686 1.00 11.29 175 GLY C CA 1
ATOM 6925 C C . GLY E 5 175 ? 203.327 226.948 304.772 1.00 11.23 175 GLY C C 1
ATOM 6926 O O . GLY E 5 175 ? 203.992 226.286 305.571 1.00 11.55 175 GLY C O 1
ATOM 6927 N N . THR E 5 176 ? 203.286 228.277 304.811 1.00 10.83 176 THR C N 1
ATOM 6928 C CA . THR E 5 176 ? 203.898 229.078 305.862 1.00 10.78 176 THR C CA 1
ATOM 6929 C C . THR E 5 176 ? 202.833 230.012 306.413 1.00 10.85 176 THR C C 1
ATOM 6930 O O . THR E 5 176 ? 201.971 230.465 305.676 1.00 11.30 176 THR C O 1
ATOM 6934 N N . LEU E 5 177 ? 202.904 230.340 307.693 1.00 10.70 177 LEU C N 1
ATOM 6935 C CA . LEU E 5 177 ? 201.799 231.072 308.298 1.00 10.83 177 LEU C CA 1
ATOM 6936 C C . LEU E 5 177 ? 201.777 232.555 307.936 1.00 10.91 177 LEU C C 1
ATOM 6937 O O . LEU E 5 177 ? 202.813 233.181 307.695 1.00 11.01 177 LEU C O 1
ATOM 6942 N N . LEU E 5 178 ? 200.551 233.094 307.901 1.00 10.92 178 LEU C N 1
ATOM 6943 C CA . LEU E 5 178 ? 200.274 234.466 307.472 1.00 10.89 178 LEU C CA 1
ATOM 6944 C C . LEU E 5 178 ? 200.996 235.501 308.319 1.00 10.50 178 LEU C C 1
ATOM 6945 O O . LEU E 5 178 ? 201.491 236.503 307.794 1.00 10.59 178 LEU C O 1
ATOM 6950 N N . GLY E 5 179 ? 201.071 235.272 309.630 1.00 10.10 179 GLY C N 1
ATOM 6951 C CA . GLY E 5 179 ? 201.697 236.218 310.529 1.00 9.68 179 GLY C CA 1
ATOM 6952 C C . GLY E 5 179 ? 203.183 236.395 310.320 1.00 9.48 179 GLY C C 1
ATOM 6953 O O . GLY E 5 179 ? 203.729 237.421 310.723 1.00 9.40 179 GLY C O 1
ATOM 6954 N N . ASN E 5 180 ? 203.838 235.449 309.655 1.00 9.28 180 ASN C N 1
ATOM 6955 C CA . ASN E 5 180 ? 205.270 235.512 309.430 1.00 9.22 180 ASN C CA 1
ATOM 6956 C C . ASN E 5 180 ? 205.637 236.078 308.066 1.00 9.26 180 ASN C C 1
ATOM 6957 O O . ASN E 5 180 ? 206.814 236.079 307.712 1.00 9.51 180 ASN C O 1
ATOM 6962 N N . LEU E 5 181 ? 204.671 236.600 307.308 1.00 9.21 181 LEU C N 1
ATOM 6963 C CA . LEU E 5 181 ? 204.994 237.291 306.063 1.00 9.19 181 LEU C CA 1
ATOM 6964 C C . LEU E 5 181 ? 205.714 238.613 306.276 1.00 9.05 181 LEU C C 1
ATOM 6965 O O . LEU E 5 181 ? 206.226 239.178 305.311 1.00 9.08 181 LEU C O 1
ATOM 6970 N N . LEU E 5 182 ? 205.761 239.118 307.497 1.00 8.84 182 LEU C N 1
ATOM 6971 C CA . LEU E 5 182 ? 206.355 240.409 307.794 1.00 8.71 182 LEU C CA 1
ATOM 6972 C C . LEU E 5 182 ? 207.874 240.387 307.774 1.00 8.17 182 LEU C C 1
ATOM 6973 O O . LEU E 5 182 ? 208.485 241.450 307.847 1.00 8.26 182 LEU C O 1
ATOM 6978 N N . ILE E 5 183 ? 208.494 239.211 307.649 1.00 7.81 183 ILE C N 1
ATOM 6979 C CA . ILE E 5 183 ? 209.911 239.148 307.329 1.00 7.43 183 ILE C CA 1
ATOM 6980 C C . ILE E 5 183 ? 210.165 239.604 305.893 1.00 7.10 183 ILE C C 1
ATOM 6981 O O . ILE E 5 183 ? 211.249 240.104 305.589 1.00 7.19 183 ILE C O 1
ATOM 6986 N N . PHE E 5 184 ? 209.179 239.488 305.010 1.00 6.62 184 PHE C N 1
ATOM 6987 C CA . PHE E 5 184 ? 209.294 240.042 303.678 1.00 6.33 184 PHE C CA 1
ATOM 6988 C C . PHE E 5 184 ? 209.029 241.545 303.737 1.00 6.12 184 PHE C C 1
ATOM 6989 O O . PHE E 5 184 ? 208.425 242.028 304.696 1.00 6.09 184 PHE C O 1
ATOM 6997 N N . PRO E 5 185 ? 209.513 242.312 302.756 1.00 5.97 185 PRO C N 1
ATOM 6998 C CA . PRO E 5 185 ? 209.215 243.752 302.734 1.00 5.82 185 PRO C CA 1
ATOM 6999 C C . PRO E 5 185 ? 207.730 244.011 302.570 1.00 5.72 185 PRO C C 1
ATOM 7000 O O . PRO E 5 185 ? 207.063 243.412 301.724 1.00 5.70 185 PRO C O 1
ATOM 7004 N N . HIS E 5 186 ? 207.211 244.890 303.412 1.00 5.60 186 HIS C N 1
ATOM 7005 C CA . HIS E 5 186 ? 205.778 245.039 303.513 1.00 5.54 186 HIS C CA 1
ATOM 7006 C C . HIS E 5 186 ? 205.435 246.422 304.028 1.00 5.59 186 HIS C C 1
ATOM 7007 O O . HIS E 5 186 ? 206.259 247.105 304.629 1.00 5.61 186 HIS C O 1
ATOM 7014 N N . GLN E 5 187 ? 204.186 246.802 303.804 1.00 5.67 187 GLN C N 1
ATOM 7015 C CA . GLN E 5 187 ? 203.535 247.873 304.533 1.00 5.81 187 GLN C CA 1
ATOM 7016 C C . GLN E 5 187 ? 202.118 247.445 304.871 1.00 6.00 187 GLN C C 1
ATOM 7017 O O . GLN E 5 187 ? 201.552 246.542 304.255 1.00 6.02 187 GLN C O 1
ATOM 7023 N N . PHE E 5 188 ? 201.557 248.095 305.871 1.00 6.15 188 PHE C N 1
ATOM 7024 C CA . PHE E 5 188 ? 200.140 247.981 306.143 1.00 6.40 188 PHE C CA 1
ATOM 7025 C C . PHE E 5 188 ? 199.397 249.182 305.577 1.00 6.59 188 PHE C C 1
ATOM 7026 O O . PHE E 5 188 ? 199.889 250.309 305.600 1.00 6.60 188 PHE C O 1
ATOM 7034 N N . ILE E 5 189 ? 198.212 248.918 305.043 1.00 6.85 189 ILE C N 1
ATOM 7035 C CA . ILE E 5 189 ? 197.224 249.966 304.855 1.00 7.13 189 ILE C CA 1
ATOM 7036 C C . ILE E 5 189 ? 196.195 249.812 305.964 1.00 7.55 189 ILE C C 1
ATOM 7037 O O . ILE E 5 189 ? 195.242 249.037 305.856 1.00 7.66 189 ILE C O 1
ATOM 7042 N N . ASN E 5 190 ? 196.423 250.518 307.056 1.00 8.00 190 ASN C N 1
ATOM 7043 C CA . ASN E 5 190 ? 195.471 250.621 308.146 1.00 8.42 190 ASN C CA 1
ATOM 7044 C C . ASN E 5 190 ? 194.635 251.860 307.859 1.00 8.79 190 ASN C C 1
ATOM 7045 O O . ASN E 5 190 ? 195.184 252.963 307.792 1.00 8.95 190 ASN C O 1
ATOM 7050 N N . LEU E 5 191 ? 193.325 251.670 307.663 1.00 9.27 191 LEU C N 1
ATOM 7051 C CA . LEU E 5 191 ? 192.464 252.724 307.121 1.00 9.88 191 LEU C CA 1
ATOM 7052 C C . LEU E 5 191 ? 192.385 253.929 308.041 1.00 10.37 191 LEU C C 1
ATOM 7053 O O . LEU E 5 191 ? 192.205 255.058 307.576 1.00 10.55 191 LEU C O 1
ATOM 7058 N N . ARG E 5 192 ? 192.543 253.693 309.340 1.00 10.94 192 ARG C N 1
ATOM 7059 C CA . ARG E 5 192 ? 192.709 254.747 310.330 1.00 11.34 192 ARG C CA 1
ATOM 7060 C C . ARG E 5 192 ? 193.912 255.636 310.033 1.00 11.16 192 ARG C C 1
ATOM 7061 O O . ARG E 5 192 ? 193.855 256.855 310.220 1.00 11.46 192 ARG C O 1
ATOM 7069 N N . THR E 5 193 ? 195.016 255.040 309.595 1.00 10.80 193 THR C N 1
ATOM 7070 C CA . THR E 5 193 ? 196.301 255.719 309.505 1.00 10.67 193 THR C CA 1
ATOM 7071 C C . THR E 5 193 ? 196.614 256.180 308.087 1.00 10.20 193 THR C C 1
ATOM 7072 O O . THR E 5 193 ? 196.848 257.364 307.856 1.00 10.36 193 THR C O 1
ATOM 7076 N N . ASN E 5 194 ? 196.638 255.255 307.137 1.00 9.63 194 ASN C N 1
ATOM 7077 C CA . ASN E 5 194 ? 197.093 255.541 305.788 1.00 9.23 194 ASN C CA 1
ATOM 7078 C C . ASN E 5 194 ? 196.116 254.959 304.780 1.00 9.26 194 ASN C C 1
ATOM 7079 O O . ASN E 5 194 ? 195.358 254.037 305.080 1.00 9.40 194 ASN C O 1
ATOM 7084 N N . ASN E 5 195 ? 196.142 255.518 303.574 1.00 9.27 195 ASN C N 1
ATOM 7085 C CA . ASN E 5 195 ? 195.389 254.969 302.461 1.00 9.42 195 ASN C CA 1
ATOM 7086 C C . ASN E 5 195 ? 196.265 254.417 301.342 1.00 9.30 195 ASN C C 1
ATOM 7087 O O . ASN E 5 195 ? 195.734 253.842 300.391 1.00 9.38 195 ASN C O 1
ATOM 7092 N N . THR E 5 196 ? 197.579 254.583 301.423 1.00 9.05 196 THR C N 1
ATOM 7093 C CA . THR E 5 196 ? 198.491 254.093 300.403 1.00 8.83 196 THR C CA 1
ATOM 7094 C C . THR E 5 196 ? 199.635 253.319 301.030 1.00 8.31 196 THR C C 1
ATOM 7095 O O . THR E 5 196 ? 200.128 253.673 302.102 1.00 8.31 196 THR C O 1
ATOM 7099 N N . ALA E 5 197 ? 200.052 252.270 300.343 1.00 7.80 197 ALA C N 1
ATOM 7100 C CA . ALA E 5 197 ? 201.294 251.572 300.617 1.00 7.47 197 ALA C CA 1
ATOM 7101 C C . ALA E 5 197 ? 202.195 251.690 299.399 1.00 7.33 197 ALA C C 1
ATOM 7102 O O . ALA E 5 197 ? 201.736 251.538 298.264 1.00 7.18 197 ALA C O 1
ATOM 7104 N N . THR E 5 198 ? 203.473 251.953 299.634 1.00 7.19 198 THR C N 1
ATOM 7105 C CA . THR E 5 198 ? 204.451 252.088 298.566 1.00 7.10 198 THR C CA 1
ATOM 7106 C C . THR E 5 198 ? 205.646 251.203 298.879 1.00 7.00 198 THR C C 1
ATOM 7107 O O . THR E 5 198 ? 206.224 251.299 299.962 1.00 7.06 198 THR C O 1
ATOM 7111 N N . ILE E 5 199 ? 206.002 250.324 297.949 1.00 6.84 199 ILE C N 1
ATOM 7112 C CA . ILE E 5 199 ? 207.119 249.407 298.132 1.00 6.70 199 ILE C CA 1
ATOM 7113 C C . ILE E 5 199 ? 208.006 249.479 296.894 1.00 6.63 199 ILE C C 1
ATOM 7114 O O . ILE E 5 199 ? 207.544 249.223 295.779 1.00 6.61 199 ILE C O 1
ATOM 7119 N N . VAL E 5 200 ? 209.272 249.823 297.087 1.00 6.70 200 VAL C N 1
ATOM 7120 C CA . VAL E 5 200 ? 210.241 249.884 296.003 1.00 6.86 200 VAL C CA 1
ATOM 7121 C C . VAL E 5 200 ? 211.061 248.598 296.025 1.00 7.07 200 VAL C C 1
ATOM 7122 O O . VAL E 5 200 ? 211.779 248.328 296.991 1.00 7.19 200 VAL C O 1
ATOM 7126 N N . ILE E 5 201 ? 210.970 247.823 294.955 1.00 7.19 201 ILE C N 1
ATOM 7127 C CA . ILE E 5 201 ? 211.550 246.487 294.858 1.00 7.40 201 ILE C CA 1
ATOM 7128 C C . ILE E 5 201 ? 212.758 246.563 293.933 1.00 7.30 201 ILE C C 1
ATOM 7129 O O . ILE E 5 201 ? 212.614 246.990 292.789 1.00 7.27 201 ILE C O 1
ATOM 7134 N N . PRO E 5 202 ? 213.942 246.140 294.356 1.00 7.31 202 PRO C N 1
ATOM 7135 C CA . PRO E 5 202 ? 215.037 245.959 293.406 1.00 7.26 202 PRO C CA 1
ATOM 7136 C C . PRO E 5 202 ? 214.888 244.620 292.701 1.00 7.26 202 PRO C C 1
ATOM 7137 O O . PRO E 5 202 ? 214.061 243.786 293.058 1.00 7.25 202 PRO C O 1
ATOM 7141 N N . TYR E 5 203 ? 215.717 244.424 291.691 1.00 7.34 203 TYR C N 1
ATOM 7142 C CA . TYR E 5 203 ? 215.775 243.132 291.029 1.00 7.45 203 TYR C CA 1
ATOM 7143 C C . TYR E 5 203 ? 216.429 242.118 291.962 1.00 7.56 203 TYR C C 1
ATOM 7144 O O . TYR E 5 203 ? 217.562 242.310 292.407 1.00 7.58 203 TYR C O 1
ATOM 7153 N N . ILE E 5 204 ? 215.696 241.064 292.288 1.00 7.80 204 ILE C N 1
ATOM 7154 C CA . ILE E 5 204 ? 216.132 240.044 293.231 1.00 8.20 204 ILE C CA 1
ATOM 7155 C C . ILE E 5 204 ? 216.104 238.722 292.488 1.00 8.23 204 ILE C C 1
ATOM 7156 O O . ILE E 5 204 ? 215.026 238.249 292.108 1.00 8.35 204 ILE C O 1
ATOM 7161 N N . ASN E 5 205 ? 217.275 238.124 292.293 1.00 8.17 205 ASN C N 1
ATOM 7162 C CA . ASN E 5 205 ? 217.390 236.865 291.575 1.00 8.15 205 ASN C CA 1
ATOM 7163 C C . ASN E 5 205 ? 218.782 236.301 291.817 1.00 8.16 205 ASN C C 1
ATOM 7164 O O . ASN E 5 205 ? 219.706 237.038 292.157 1.00 8.16 205 ASN C O 1
ATOM 7169 N N . SER E 5 206 ? 218.922 234.994 291.628 1.00 8.22 206 SER C N 1
ATOM 7170 C CA . SER E 5 206 ? 220.231 234.355 291.672 1.00 8.44 206 SER C CA 1
ATOM 7171 C C . SER E 5 206 ? 220.990 234.448 290.350 1.00 8.75 206 SER C C 1
ATOM 7172 O O . SER E 5 206 ? 222.146 234.020 290.286 1.00 8.74 206 SER C O 1
ATOM 7175 N N . VAL E 5 207 ? 220.377 234.984 289.302 1.00 8.90 207 VAL C N 1
ATOM 7176 C CA . VAL E 5 207 ? 221.043 235.181 288.017 1.00 9.14 207 VAL C CA 1
ATOM 7177 C C . VAL E 5 207 ? 221.048 236.678 287.732 1.00 9.37 207 VAL C C 1
ATOM 7178 O O . VAL E 5 207 ? 220.202 237.394 288.279 1.00 9.63 207 VAL C O 1
ATOM 7182 N N . PRO E 5 208 ? 221.988 237.198 286.931 1.00 9.67 208 PRO C N 1
ATOM 7183 C CA . PRO E 5 208 ? 222.027 238.652 286.678 1.00 10.01 208 PRO C CA 1
ATOM 7184 C C . PRO E 5 208 ? 220.834 239.170 285.912 1.00 10.40 208 PRO C C 1
ATOM 7185 O O . PRO E 5 208 ? 220.378 240.289 286.155 1.00 10.55 208 PRO C O 1
ATOM 7189 N N . ILE E 5 209 ? 220.329 238.384 284.977 1.00 11.06 209 ILE C N 1
ATOM 7190 C CA . ILE E 5 209 ? 219.197 238.749 284.149 1.00 11.96 209 ILE C CA 1
ATOM 7191 C C . ILE E 5 209 ? 218.481 237.436 283.899 1.00 12.49 209 ILE C C 1
ATOM 7192 O O . ILE E 5 209 ? 219.052 236.376 284.123 1.00 12.63 209 ILE C O 1
ATOM 7197 N N . ASP E 5 210 ? 217.218 237.483 283.502 1.00 13.88 210 ASP C N 1
ATOM 7198 C CA . ASP E 5 210 ? 216.495 236.224 283.455 1.00 15.37 210 ASP C CA 1
ATOM 7199 C C . ASP E 5 210 ? 215.396 236.292 282.406 1.00 15.62 210 ASP C C 1
ATOM 7200 O O . ASP E 5 210 ? 215.055 237.360 281.904 1.00 15.60 210 ASP C O 1
ATOM 7205 N N . SER E 5 211 ? 214.870 235.122 282.061 1.00 16.78 211 SER C N 1
ATOM 7206 C CA . SER E 5 211 ? 213.667 235.046 281.246 1.00 18.05 211 SER C CA 1
ATO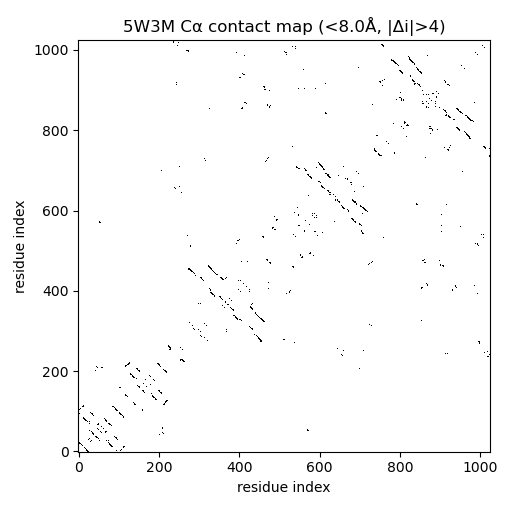M 7207 C C . SER E 5 211 ? 212.484 235.615 282.015 1.00 18.67 211 SER C C 1
ATOM 7208 O O . SER E 5 211 ? 212.306 235.331 283.201 1.00 19.89 211 SER C O 1
ATOM 7211 N N . MET E 5 212 ? 211.684 236.432 281.349 1.00 19.71 212 MET C N 1
ATOM 7212 C CA . MET E 5 212 ? 210.606 237.110 282.046 1.00 21.25 212 MET C CA 1
ATOM 7213 C C . MET E 5 212 ? 209.266 236.408 281.916 1.00 20.84 212 MET C C 1
ATOM 7214 O O . MET E 5 212 ? 208.362 236.701 282.696 1.00 22.15 212 MET C O 1
ATOM 7219 N N . THR E 5 213 ? 209.114 235.487 280.973 1.00 19.82 213 THR C N 1
ATOM 7220 C CA . THR E 5 213 ? 207.834 234.817 280.794 1.00 19.21 213 THR C CA 1
ATOM 7221 C C . THR E 5 213 ? 207.745 233.468 281.484 1.00 17.89 213 THR C C 1
ATOM 7222 O O . THR E 5 213 ? 206.637 233.017 281.769 1.00 18.11 213 THR C O 1
ATOM 7226 N N . ARG E 5 214 ? 208.863 232.807 281.760 1.00 16.92 214 ARG C N 1
ATOM 7227 C CA . ARG E 5 214 ? 208.825 231.506 282.408 1.00 16.44 214 ARG C CA 1
ATOM 7228 C C . ARG E 5 214 ? 209.059 231.589 283.905 1.00 16.08 214 ARG C C 1
ATOM 7229 O O . ARG E 5 214 ? 208.983 230.569 284.586 1.00 15.80 214 ARG C O 1
ATOM 7237 N N . HIS E 5 215 ? 209.340 232.775 284.426 1.00 16.21 215 HIS C N 1
ATOM 7238 C CA . HIS E 5 215 ? 209.744 232.956 285.810 1.00 16.45 215 HIS C CA 1
ATOM 7239 C C . HIS E 5 215 ? 209.135 234.247 286.326 1.00 15.71 215 HIS C C 1
ATOM 7240 O O . HIS E 5 215 ? 209.232 235.285 285.670 1.00 16.00 215 HIS C O 1
ATOM 7247 N N . ASN E 5 216 ? 208.512 234.184 287.486 1.00 15.32 216 ASN C N 1
ATOM 7248 C CA . ASN E 5 216 ? 208.069 235.377 288.189 1.00 15.18 216 ASN C CA 1
ATOM 7249 C C . ASN E 5 216 ? 209.007 235.628 289.358 1.00 14.77 216 ASN C C 1
ATOM 7250 O O . ASN E 5 216 ? 209.137 234.784 290.244 1.00 15.35 216 ASN C O 1
ATOM 7255 N N . ASN E 5 217 ? 209.670 236.781 289.335 1.00 15.09 217 ASN C N 1
ATOM 7256 C CA . ASN E 5 217 ? 210.676 237.109 290.340 1.00 15.37 217 ASN C CA 1
ATOM 7257 C C . ASN E 5 217 ? 210.044 237.315 291.709 1.00 14.41 217 ASN C C 1
ATOM 7258 O O . ASN E 5 217 ? 210.515 236.769 292.709 1.00 14.55 217 ASN C O 1
ATOM 7263 N N . VAL E 5 218 ? 208.980 238.113 291.774 1.00 13.60 218 VAL C N 1
ATOM 7264 C CA . VAL E 5 218 ? 208.322 238.454 293.026 1.00 13.31 218 VAL C CA 1
ATOM 7265 C C . VAL E 5 218 ? 206.820 238.313 292.867 1.00 12.74 218 VAL C C 1
ATOM 7266 O O . VAL E 5 218 ? 206.284 238.311 291.760 1.00 12.75 218 VAL C O 1
ATOM 7270 N N . SER E 5 219 ? 206.137 238.199 293.993 1.00 12.43 219 SER C N 1
ATOM 7271 C CA . SER E 5 219 ? 204.693 238.300 294.002 1.00 12.53 219 SER C CA 1
ATOM 7272 C C . SER E 5 219 ? 204.268 239.385 294.978 1.00 12.08 219 SER C C 1
ATOM 7273 O O . SER E 5 219 ? 204.844 239.527 296.056 1.00 12.11 219 SER C O 1
ATOM 7276 N N . LEU E 5 220 ? 203.272 240.155 294.577 1.00 12.04 220 LEU C N 1
ATOM 7277 C CA . LEU E 5 220 ? 202.624 241.121 295.446 1.00 12.14 220 LEU C CA 1
ATOM 7278 C C . LEU E 5 220 ? 201.373 240.485 296.027 1.00 12.05 220 LEU C C 1
ATOM 7279 O O . LEU E 5 220 ? 200.499 240.044 295.279 1.00 12.17 220 LEU C O 1
ATOM 7284 N N . MET E 5 221 ? 201.284 240.429 297.345 1.00 12.31 221 MET C N 1
ATOM 7285 C CA . MET E 5 221 ? 200.056 240.008 298.000 1.00 12.57 221 MET C CA 1
ATOM 7286 C C . MET E 5 221 ? 199.451 241.181 298.747 1.00 11.75 221 MET C C 1
ATOM 7287 O O . MET E 5 221 ? 200.162 241.949 299.401 1.00 11.66 221 MET C O 1
ATOM 7292 N N . VAL E 5 222 ? 198.139 241.325 298.617 1.00 10.86 222 VAL C N 1
ATOM 7293 C CA . VAL E 5 222 ? 197.360 242.304 299.356 1.00 10.51 222 VAL C CA 1
ATOM 7294 C C . VAL E 5 222 ? 196.312 241.524 300.128 1.00 10.50 222 VAL C C 1
ATOM 7295 O O . VAL E 5 222 ? 195.409 240.927 299.535 1.00 10.65 222 VAL C O 1
ATOM 7299 N N . ILE E 5 223 ? 196.436 241.518 301.451 1.00 10.64 223 ILE C N 1
ATOM 7300 C CA . ILE E 5 223 ? 195.707 240.597 302.306 1.00 11.12 223 ILE C CA 1
ATOM 7301 C C . ILE E 5 223 ? 194.986 241.390 303.386 1.00 10.99 223 ILE C C 1
ATOM 7302 O O . ILE E 5 223 ? 195.627 242.097 304.165 1.00 11.06 223 ILE C O 1
ATOM 7307 N N . PRO E 5 224 ? 193.659 241.319 303.470 1.00 11.12 224 PRO C N 1
ATOM 7308 C CA . PRO E 5 224 ? 192.963 241.880 304.635 1.00 11.53 224 PRO C CA 1
ATOM 7309 C C . PRO E 5 224 ? 193.287 241.083 305.889 1.00 12.14 224 PRO C C 1
ATOM 7310 O O . PRO E 5 224 ? 193.143 239.860 305.920 1.00 12.22 224 PRO C O 1
ATOM 7314 N N . ILE E 5 225 ? 193.745 241.782 306.919 1.00 12.77 225 ILE C N 1
ATOM 7315 C CA . ILE E 5 225 ? 194.026 241.142 308.195 1.00 13.44 225 ILE C CA 1
ATOM 7316 C C . ILE E 5 225 ? 192.899 241.505 309.143 1.00 13.40 225 ILE C C 1
ATOM 7317 O O . ILE E 5 225 ? 192.102 240.654 309.544 1.00 14.03 225 ILE C O 1
ATOM 7322 N N . ALA E 5 226 ? 192.808 242.768 309.477 1.00 13.44 226 ALA C N 1
ATOM 7323 C CA . ALA E 5 226 ? 191.611 243.242 310.138 1.00 13.12 226 ALA C CA 1
ATOM 7324 C C . ALA E 5 226 ? 190.535 243.420 309.082 1.00 12.96 226 ALA C C 1
ATOM 7325 O O . ALA E 5 226 ? 190.776 244.095 308.080 1.00 13.13 226 ALA C O 1
ATOM 7327 N N . PRO E 5 227 ? 189.375 242.789 309.237 1.00 13.15 227 PRO C N 1
ATOM 7328 C CA . PRO E 5 227 ? 188.375 242.812 308.169 1.00 13.04 227 PRO C CA 1
ATOM 7329 C C . PRO E 5 227 ? 187.766 244.196 308.028 1.00 13.02 227 PRO C C 1
ATOM 7330 O O . PRO E 5 227 ? 187.776 245.006 308.955 1.00 13.01 227 PRO C O 1
ATOM 7334 N N . LEU E 5 228 ? 187.287 244.470 306.825 1.00 13.41 228 LEU C N 1
ATOM 7335 C CA . LEU E 5 228 ? 186.669 245.751 306.523 1.00 13.74 228 LEU C CA 1
ATOM 7336 C C . LEU E 5 228 ? 185.385 245.926 307.323 1.00 14.01 228 LEU C C 1
ATOM 7337 O O . LEU E 5 228 ? 184.456 245.127 307.207 1.00 14.04 228 LEU C O 1
ATOM 7342 N N . THR E 5 229 ? 185.343 246.956 308.151 1.00 15.04 229 THR C N 1
ATOM 7343 C CA . THR E 5 229 ? 184.126 247.346 308.838 1.00 15.91 229 THR C CA 1
ATOM 7344 C C . THR E 5 229 ? 183.737 248.734 308.362 1.00 15.90 229 THR C C 1
ATOM 7345 O O . THR E 5 229 ? 184.512 249.684 308.495 1.00 16.26 229 THR C O 1
ATOM 7349 N N . VAL E 5 230 ? 182.550 248.837 307.784 1.00 16.40 230 VAL C N 1
ATOM 7350 C CA . VAL E 5 230 ? 182.043 250.092 307.243 1.00 16.89 230 VAL C CA 1
ATOM 7351 C C . VAL E 5 230 ? 181.067 250.661 308.263 1.00 17.44 230 VAL C C 1
ATOM 7352 O O . VAL E 5 230 ? 180.553 249.909 309.098 1.00 17.87 230 VAL C O 1
ATOM 7356 N N . PRO E 5 231 ? 180.812 251.966 308.273 1.00 18.76 231 PRO C N 1
ATOM 7357 C CA . PRO E 5 231 ? 179.732 252.490 309.111 1.00 20.25 231 PRO C CA 1
ATOM 7358 C C . PRO E 5 231 ? 178.369 252.016 308.631 1.00 22.48 231 PRO C C 1
ATOM 7359 O O . PRO E 5 231 ? 178.209 251.536 307.508 1.00 23.34 231 PRO C O 1
ATOM 7363 N N . THR E 5 232 ? 177.385 252.115 309.520 1.00 25.91 232 THR C N 1
ATOM 7364 C CA . THR E 5 232 ? 176.084 251.519 309.243 1.00 29.37 232 THR C CA 1
ATOM 7365 C C . THR E 5 232 ? 175.356 252.291 308.145 1.00 30.05 232 THR C C 1
ATOM 7366 O O . THR E 5 232 ? 175.463 253.515 308.035 1.00 30.54 232 THR C O 1
ATOM 7370 N N . GLY E 5 233 ? 174.700 251.543 307.261 1.00 30.94 233 GLY C N 1
ATOM 7371 C CA . GLY E 5 233 ? 174.119 252.107 306.064 1.00 30.96 233 GLY C CA 1
ATOM 7372 C C . GLY E 5 233 ? 175.078 252.342 304.916 1.00 31.00 233 GLY C C 1
ATOM 7373 O O . GLY E 5 233 ? 174.620 252.556 303.789 1.00 32.38 233 GLY C O 1
ATOM 7374 N N . ALA E 5 234 ? 176.387 252.312 305.151 1.00 29.10 234 ALA C N 1
ATOM 7375 C CA . ALA E 5 234 ? 177.336 252.575 304.083 1.00 27.75 234 ALA C CA 1
ATOM 7376 C C . ALA E 5 234 ? 177.489 251.351 303.192 1.00 27.09 234 ALA C C 1
ATOM 7377 O O . ALA E 5 234 ? 177.077 250.241 303.539 1.00 27.30 234 ALA C O 1
ATOM 7379 N N . THR E 5 235 ? 178.073 251.580 302.021 1.00 26.22 235 THR C N 1
ATOM 7380 C CA . THR E 5 235 ? 178.377 250.501 301.091 1.00 25.51 235 THR C CA 1
ATOM 7381 C C . THR E 5 235 ? 179.387 249.552 301.730 1.00 24.16 235 THR C C 1
ATOM 7382 O O . THR E 5 235 ? 180.423 250.005 302.226 1.00 24.61 235 THR C O 1
ATOM 7386 N N . PRO E 5 236 ? 179.126 248.242 301.748 1.00 23.29 236 PRO C N 1
ATOM 7387 C CA . PRO E 5 236 ? 179.982 247.331 302.520 1.00 22.03 236 PRO C CA 1
ATOM 7388 C C . PRO E 5 236 ? 181.271 246.935 301.815 1.00 21.40 236 PRO C C 1
ATOM 7389 O O . PRO E 5 236 ? 181.905 245.948 302.194 1.00 21.90 236 PRO C O 1
ATOM 7393 N N . SER E 5 237 ? 181.669 247.675 300.788 1.00 20.13 237 SER C N 1
ATOM 7394 C CA . SER E 5 237 ? 182.856 247.339 300.028 1.00 18.74 237 SER C CA 1
ATOM 7395 C C . SER E 5 237 ? 183.708 248.583 299.813 1.00 17.53 237 SER C C 1
ATOM 7396 O O . SER E 5 237 ? 183.218 249.712 299.817 1.00 17.84 237 SER C O 1
ATOM 7399 N N . LEU E 5 238 ? 185.000 248.351 299.629 1.00 15.92 238 LEU C N 1
ATOM 7400 C CA . LEU E 5 238 ? 185.989 249.342 299.244 1.00 14.72 238 LEU C CA 1
ATOM 7401 C C . LEU E 5 238 ? 186.744 248.863 298.015 1.00 13.49 238 LEU C C 1
ATOM 7402 O O . LEU E 5 238 ? 186.983 247.664 297.864 1.00 13.62 238 LEU C O 1
ATOM 7407 N N . PRO E 5 239 ? 187.105 249.763 297.110 1.00 12.63 239 PRO C N 1
ATOM 7408 C CA . PRO E 5 239 ? 188.001 249.374 296.021 1.00 11.71 239 PRO C CA 1
ATOM 7409 C C . PRO E 5 239 ? 189.465 249.456 296.422 1.00 11.00 239 PRO C C 1
ATOM 7410 O O . PRO E 5 239 ? 189.889 250.348 297.157 1.00 11.16 239 PRO C O 1
ATOM 7414 N N . ILE E 5 240 ? 190.241 248.501 295.930 1.00 10.30 240 ILE C N 1
ATOM 7415 C CA . ILE E 5 240 ? 191.688 248.507 296.072 1.00 9.68 240 ILE C CA 1
ATOM 7416 C C . ILE E 5 240 ? 192.286 248.599 294.679 1.00 9.04 240 ILE C C 1
ATOM 7417 O O . ILE E 5 240 ? 191.934 247.817 293.794 1.00 9.15 240 ILE C O 1
ATOM 7422 N N . THR E 5 241 ? 193.176 249.555 294.482 1.00 8.41 241 THR C N 1
ATOM 7423 C CA . THR E 5 241 ? 193.816 249.761 293.197 1.00 8.03 241 THR C CA 1
ATOM 7424 C C . THR E 5 241 ? 195.318 249.570 293.341 1.00 7.70 241 THR C C 1
ATOM 7425 O O . THR E 5 241 ? 195.945 250.172 294.216 1.00 7.70 241 THR C O 1
ATOM 7429 N N . VAL E 5 242 ? 195.889 248.734 292.486 1.00 7.50 242 VAL C N 1
ATOM 7430 C CA . VAL E 5 242 ? 197.325 248.498 292.441 1.00 7.51 242 VAL C CA 1
ATOM 7431 C C . VAL E 5 242 ? 197.895 249.215 291.228 1.00 7.54 242 VAL C C 1
ATOM 7432 O O . VAL E 5 242 ? 197.379 249.075 290.115 1.00 7.60 242 VAL C O 1
ATOM 7436 N N . THR E 5 243 ? 198.952 249.984 291.443 1.00 7.79 243 THR C N 1
ATOM 7437 C CA . THR E 5 243 ? 199.667 250.644 290.366 1.00 8.00 243 THR C CA 1
ATOM 7438 C C . THR E 5 243 ? 201.148 250.318 290.493 1.00 8.04 243 THR C C 1
ATOM 7439 O O . THR E 5 243 ? 201.731 250.480 291.566 1.00 8.14 243 THR C O 1
ATOM 7443 N N . ILE E 5 244 ? 201.753 249.850 289.404 1.00 8.17 244 ILE C N 1
ATOM 7444 C CA . ILE E 5 244 ? 203.111 249.316 289.409 1.00 8.35 244 ILE C CA 1
ATOM 7445 C C . ILE E 5 244 ? 203.928 250.025 288.337 1.00 8.43 244 ILE C C 1
ATOM 7446 O O . ILE E 5 244 ? 203.492 250.127 287.188 1.00 8.60 244 ILE C O 1
ATOM 7451 N N . ALA E 5 245 ? 205.107 250.511 288.709 1.00 8.46 245 ALA C N 1
ATOM 7452 C CA . ALA E 5 245 ? 206.043 251.071 287.747 1.00 8.77 245 ALA C CA 1
ATOM 7453 C C . ALA E 5 245 ? 207.296 250.217 287.696 1.00 8.99 245 ALA C C 1
ATOM 7454 O O . ALA E 5 245 ? 207.969 250.065 288.724 1.00 9.22 245 ALA C O 1
ATOM 7456 N N . PRO E 5 246 ? 207.658 249.661 286.546 1.00 9.28 246 PRO C N 1
ATOM 7457 C CA . PRO E 5 246 ? 208.992 249.078 286.399 1.00 9.55 246 PRO C CA 1
ATOM 7458 C C . PRO E 5 246 ? 210.050 250.165 286.493 1.00 9.99 246 PRO C C 1
ATOM 7459 O O . PRO E 5 246 ? 209.780 251.339 286.264 1.00 10.19 246 PRO C O 1
ATOM 7463 N N . MET E 5 247 ? 211.260 249.768 286.862 1.00 10.84 247 MET C N 1
ATOM 7464 C CA . MET E 5 247 ? 212.332 250.745 286.993 1.00 11.63 247 MET C CA 1
ATOM 7465 C C . MET E 5 247 ? 213.678 250.059 286.840 1.00 11.70 247 MET C C 1
ATOM 7466 O O . MET E 5 247 ? 213.844 248.897 287.215 1.00 11.87 247 MET C O 1
ATOM 7471 N N . CYS E 5 248 ? 214.620 250.811 286.261 1.00 11.73 248 CYS C N 1
ATOM 7472 C CA . CYS E 5 248 ? 215.940 250.340 285.832 1.00 11.88 248 CYS C CA 1
ATOM 7473 C C . CYS E 5 248 ? 215.812 249.098 284.955 1.00 11.73 248 CYS C C 1
ATOM 7474 O O . CYS E 5 248 ? 216.448 248.071 285.178 1.00 11.92 248 CYS C O 1
ATOM 7477 N N . THR E 5 249 ? 214.950 249.200 283.958 1.00 11.66 249 THR C N 1
ATOM 7478 C CA . THR E 5 249 ? 214.525 248.047 283.189 1.00 11.82 249 THR C CA 1
ATOM 7479 C C . THR E 5 249 ? 215.483 247.808 282.027 1.00 12.07 249 THR C C 1
ATOM 7480 O O . THR E 5 249 ? 215.761 248.718 281.245 1.00 12.30 249 THR C O 1
ATOM 7484 N N . GLU E 5 250 ? 216.001 246.593 281.935 1.00 12.62 250 GLU C N 1
ATOM 7485 C CA . GLU E 5 250 ? 216.879 246.184 280.852 1.00 13.40 250 GLU C CA 1
ATOM 7486 C C . GLU E 5 250 ? 216.274 245.014 280.103 1.00 12.21 250 GLU C C 1
ATOM 7487 O O . GLU E 5 250 ? 215.601 244.167 280.687 1.00 11.87 250 GLU C O 1
ATOM 7493 N N . PHE E 5 251 ? 216.560 244.954 278.815 1.00 11.59 251 PHE C N 1
ATOM 7494 C CA . PHE E 5 251 ? 216.146 243.845 277.976 1.00 11.38 251 PHE C CA 1
ATOM 7495 C C . PHE E 5 251 ? 217.306 243.415 277.100 1.00 11.46 251 PHE C C 1
ATOM 7496 O O . PHE E 5 251 ? 218.027 244.250 276.551 1.00 11.68 251 PHE C O 1
ATOM 7504 N N . SER E 5 252 ? 217.482 242.112 276.976 1.00 11.64 252 SER C N 1
ATOM 7505 C CA . SER E 5 252 ? 218.575 241.558 276.201 1.00 11.80 252 SER C CA 1
ATOM 7506 C C . SER E 5 252 ? 218.048 240.406 275.363 1.00 11.52 252 SER C C 1
ATOM 7507 O O . SER E 5 252 ? 217.070 239.752 275.726 1.00 11.18 252 SER C O 1
ATOM 7510 N N . GLY E 5 253 ? 218.706 240.174 274.232 1.00 11.49 253 GLY C N 1
ATOM 7511 C CA . GLY E 5 253 ? 218.358 239.069 273.369 1.00 11.41 253 GLY C CA 1
ATOM 7512 C C . GLY E 5 253 ? 217.076 239.277 272.599 1.00 11.39 253 GLY C C 1
ATOM 7513 O O . GLY E 5 253 ? 216.113 238.537 272.789 1.00 11.61 253 GLY C O 1
ATOM 7514 N N . ILE E 5 254 ? 217.057 240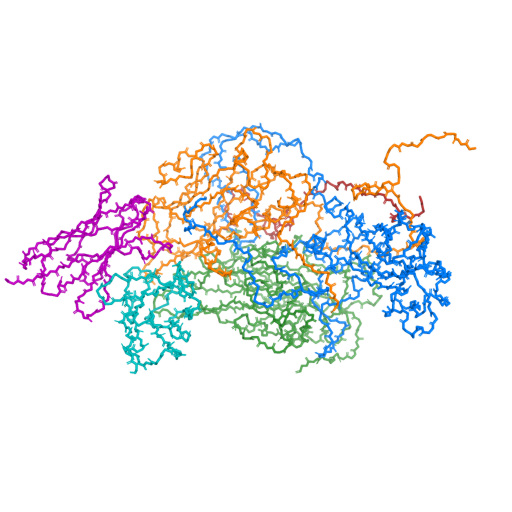.282 271.726 1.00 11.63 254 ILE C N 1
ATOM 7515 C CA . ILE E 5 254 ? 215.893 240.538 270.892 1.00 12.08 254 ILE C CA 1
ATOM 7516 C C . ILE E 5 254 ? 215.758 239.437 269.845 1.00 12.51 254 ILE C C 1
ATOM 7517 O O . ILE E 5 254 ? 216.747 238.961 269.275 1.00 12.76 254 ILE C O 1
ATOM 7522 N N . ARG E 5 255 ? 214.533 238.969 269.658 1.00 13.13 255 ARG C N 1
ATOM 7523 C CA . ARG E 5 255 ? 214.191 237.959 268.665 1.00 13.74 255 ARG C CA 1
ATOM 7524 C C . ARG E 5 255 ? 212.712 238.120 268.346 1.00 14.63 255 ARG C C 1
ATOM 7525 O O . ARG E 5 255 ? 212.109 239.155 268.641 1.00 14.64 255 ARG C O 1
ATOM 7533 N N . SER E 5 256 ? 212.140 237.115 267.698 1.00 16.39 256 SER C N 1
ATOM 7534 C CA . SER E 5 256 ? 210.711 237.052 267.467 1.00 18.04 256 SER C CA 1
ATOM 7535 C C . SER E 5 256 ? 209.939 236.976 268.784 1.00 19.53 256 SER C C 1
ATOM 7536 O O . SER E 5 256 ? 210.486 236.693 269.850 1.00 19.99 256 SER C O 1
ATOM 7539 N N . LYS E 5 257 ? 208.643 237.228 268.690 1.00 21.47 257 LYS C N 1
ATOM 7540 C CA . LYS E 5 257 ? 207.804 237.304 269.873 1.00 23.20 257 LYS C CA 1
ATOM 7541 C C . LYS E 5 257 ? 207.531 235.909 270.420 1.00 23.16 257 LYS C C 1
ATOM 7542 O O . LYS E 5 257 ? 207.166 235.002 269.671 1.00 23.91 257 LYS C O 1
ATOM 7548 N N . SER E 5 258 ? 207.732 235.739 271.726 1.00 24.05 258 SER C N 1
ATOM 7549 C CA . SER E 5 258 ? 207.429 234.474 272.388 1.00 25.14 258 SER C CA 1
ATOM 7550 C C . SER E 5 258 ? 205.934 234.188 272.357 1.00 26.63 258 SER C C 1
ATOM 7551 O O . SER E 5 258 ? 205.111 235.099 272.457 1.00 26.83 258 SER C O 1
ATOM 7554 N N . ILE E 5 259 ? 205.587 232.913 272.225 1.00 29.48 259 ILE C N 1
ATOM 7555 C CA . ILE E 5 259 ? 204.205 232.458 272.308 1.00 32.25 259 ILE C CA 1
ATOM 7556 C C . ILE E 5 259 ? 204.059 231.661 273.599 1.00 33.03 259 ILE C C 1
ATOM 7557 O O . ILE E 5 259 ? 204.707 230.624 273.770 1.00 33.30 259 ILE C O 1
ATOM 7562 N N . VAL E 5 260 ? 203.210 232.137 274.497 1.00 34.98 260 VAL C N 1
ATOM 7563 C CA . VAL E 5 260 ? 203.011 231.519 275.806 1.00 36.95 260 VAL C CA 1
ATOM 7564 C C . VAL E 5 260 ? 201.583 230.991 275.848 1.00 39.93 260 VAL C C 1
ATOM 7565 O O . VAL E 5 260 ? 200.739 231.411 275.040 1.00 40.66 260 VAL C O 1
ATOM 7569 N N . PRO E 5 261 ? 201.270 230.035 276.769 1.00 43.18 261 PRO C N 1
ATOM 7570 C CA . PRO E 5 261 ? 199.879 229.564 276.890 1.00 46.67 261 PRO C CA 1
ATOM 7571 C C . PRO E 5 261 ? 198.895 230.619 277.379 1.00 53.51 261 PRO C C 1
ATOM 7572 O O . PRO E 5 261 ? 198.925 231.018 278.547 1.00 54.27 261 PRO C O 1
ATOM 7576 N N . GLN E 5 262 ? 197.998 231.048 276.493 1.00 62.80 262 GLN C N 1
ATOM 7577 C CA . GLN E 5 262 ? 197.050 232.126 276.783 1.00 72.08 262 GLN C CA 1
ATOM 7578 C C . GLN E 5 262 ? 195.915 232.133 275.772 1.00 76.08 262 GLN C C 1
ATOM 7579 O O . GLN E 5 262 ? 194.878 232.759 275.991 1.00 79.47 262 GLN C O 1
ATOM 7586 N N . TYR F 6 32 ? 244.897 221.049 301.108 1.00 66.83 32 TYR D N 1
ATOM 7587 C CA . TYR F 6 32 ? 244.510 220.656 299.758 1.00 66.16 32 TYR D CA 1
ATOM 7588 C C . TYR F 6 32 ? 244.657 221.828 298.795 1.00 69.83 32 TYR D C 1
ATOM 7589 O O . TYR F 6 32 ? 245.178 222.881 299.159 1.00 71.82 32 TYR D O 1
ATOM 7598 N N . LYS F 6 33 ? 244.194 221.641 297.562 1.00 72.25 33 LYS D N 1
ATOM 7599 C CA . LYS F 6 33 ? 244.366 222.628 296.508 1.00 72.93 33 LYS D CA 1
ATOM 7600 C C . LYS F 6 33 ? 243.102 223.414 296.209 1.00 69.89 33 LYS D C 1
ATOM 7601 O O . LYS F 6 33 ? 243.137 224.316 295.366 1.00 71.61 33 LYS D O 1
ATOM 7607 N N . ASP F 6 34 ? 242.000 223.100 296.870 1.00 65.13 34 ASP D N 1
ATOM 7608 C CA . ASP F 6 34 ? 240.691 223.605 296.499 1.00 61.47 34 ASP D CA 1
ATOM 7609 C C . ASP F 6 34 ? 240.083 224.368 297.669 1.00 60.00 34 ASP D C 1
ATOM 7610 O O . ASP F 6 34 ? 240.222 223.960 298.825 1.00 60.72 34 ASP D O 1
ATOM 7615 N N . ALA F 6 35 ? 239.411 225.481 297.360 1.00 56.33 35 ALA D N 1
ATOM 7616 C CA . ALA F 6 35 ? 238.743 226.278 298.385 1.00 52.72 35 ALA D CA 1
ATOM 7617 C C . ALA F 6 35 ? 237.564 225.548 299.012 1.00 48.72 35 ALA D C 1
ATOM 7618 O O . ALA F 6 35 ? 237.188 225.857 300.147 1.00 48.29 35 ALA D O 1
ATOM 7620 N N . ALA F 6 36 ? 236.983 224.584 298.298 1.00 42.71 36 ALA D N 1
ATOM 7621 C CA . ALA F 6 36 ? 235.934 223.738 298.843 1.00 38.68 36 ALA D CA 1
ATOM 7622 C C . ALA F 6 36 ? 236.429 222.832 299.954 1.00 37.17 36 ALA D C 1
ATOM 7623 O O . ALA F 6 36 ? 235.632 222.395 300.781 1.00 35.16 36 ALA D O 1
ATOM 7625 N N . SER F 6 37 ? 237.718 222.521 299.967 1.00 37.55 37 SER D N 1
ATOM 7626 C CA . SER F 6 37 ? 238.261 221.604 300.950 1.00 38.69 37 SER D CA 1
ATOM 7627 C C . SER F 6 37 ? 238.339 222.194 302.347 1.00 40.59 37 SER D C 1
ATOM 7628 O O . SER F 6 37 ? 238.378 221.429 303.308 1.00 40.09 37 SER D O 1
ATOM 7631 N N . THR F 6 38 ? 238.352 223.518 302.488 1.00 43.61 38 THR D N 1
ATOM 7632 C CA . THR F 6 38 ? 238.678 224.109 303.776 1.00 47.72 38 THR D CA 1
ATOM 7633 C C . THR F 6 38 ? 237.494 224.032 304.738 1.00 47.18 38 THR D C 1
ATOM 7634 O O . THR F 6 38 ? 236.380 223.660 304.377 1.00 46.09 38 THR D O 1
ATOM 7638 N N . SER F 6 39 ? 237.759 224.395 305.984 1.00 49.51 39 SER D N 1
ATOM 7639 C CA . SER F 6 39 ? 236.764 224.303 307.041 1.00 51.57 39 SER D CA 1
ATOM 7640 C C . SER F 6 39 ? 235.892 225.560 307.030 1.00 52.38 39 SER D C 1
ATOM 7641 O O . SER F 6 39 ? 235.954 226.378 306.110 1.00 51.74 39 SER D O 1
ATOM 7644 N N . SER F 6 40 ? 235.076 225.722 308.069 1.00 54.98 40 SER D N 1
ATOM 7645 C CA . SER F 6 40 ? 234.079 226.783 308.119 1.00 59.72 40 SER D CA 1
ATOM 7646 C C . SER F 6 40 ? 234.720 228.160 308.213 1.00 61.74 40 SER D C 1
ATOM 7647 O O . SER F 6 40 ? 235.831 228.323 308.725 1.00 62.92 40 SER D O 1
ATOM 7650 N N . ALA F 6 41 ? 233.997 229.156 307.694 1.00 65.21 41 ALA D N 1
ATOM 7651 C CA . ALA F 6 41 ? 234.521 230.515 307.616 1.00 70.62 41 ALA D CA 1
ATOM 7652 C C . ALA F 6 41 ? 234.647 231.143 308.995 1.00 73.06 41 ALA D C 1
ATOM 7653 O O . ALA F 6 41 ? 235.693 231.705 309.341 1.00 75.34 41 ALA D O 1
ATOM 7655 N N . GLY F 6 42 ? 233.600 231.058 309.793 1.00 74.57 42 GLY D N 1
ATOM 7656 C CA . GLY F 6 42 ? 233.541 231.768 311.052 1.00 78.31 42 GLY D CA 1
ATOM 7657 C C . GLY F 6 42 ? 232.570 232.931 310.971 1.00 78.67 42 GLY D C 1
ATOM 7658 O O . GLY F 6 42 ? 231.910 233.164 309.956 1.00 78.22 42 GLY D O 1
ATOM 7659 N N . GLN F 6 43 ? 232.508 233.668 312.073 1.00 77.56 43 GLN D N 1
ATOM 7660 C CA . GLN F 6 43 ? 231.517 234.723 312.208 1.00 76.20 43 GLN D CA 1
ATOM 7661 C C . GLN F 6 43 ? 231.917 235.924 311.360 1.00 78.53 43 GLN D C 1
ATOM 7662 O O . GLN F 6 43 ? 233.086 236.316 311.328 1.00 80.03 43 GLN D O 1
ATOM 7668 N N . SER F 6 44 ? 230.945 236.491 310.648 1.00 80.65 44 SER D N 1
ATOM 7669 C CA . SER F 6 44 ? 231.239 237.595 309.746 1.00 84.57 44 SER D CA 1
ATOM 7670 C C . SER F 6 44 ? 231.399 238.920 310.478 1.00 88.01 44 SER D C 1
ATOM 7671 O O . SER F 6 44 ? 232.111 239.800 309.984 1.00 89.28 44 SER D O 1
ATOM 7674 N N . LEU F 6 45 ? 230.733 239.070 311.632 1.00 90.01 45 LEU D N 1
ATOM 7675 C CA . LEU F 6 45 ? 230.617 240.322 312.409 1.00 94.66 45 LEU D CA 1
ATOM 7676 C C . LEU F 6 45 ? 230.231 241.538 311.554 1.00 92.80 45 LEU D C 1
ATOM 7677 O O . LEU F 6 45 ? 230.628 242.669 311.842 1.00 93.08 45 LEU D O 1
ATOM 7682 N N . SER F 6 46 ? 229.436 241.320 310.504 1.00 88.77 46 SER D N 1
ATOM 7683 C CA . SER F 6 46 ? 228.831 242.427 309.776 1.00 85.35 46 SER D CA 1
ATOM 7684 C C . SER F 6 46 ? 227.588 242.920 310.507 1.00 82.72 46 SER D C 1
ATOM 7685 O O . SER F 6 46 ? 227.555 244.056 310.995 1.00 84.38 46 SER D O 1
ATOM 7688 N N . MET F 6 47 ? 226.570 242.057 310.592 1.00 75.86 47 MET D N 1
ATOM 7689 C CA . MET F 6 47 ? 225.442 242.151 311.524 1.00 70.54 47 MET D CA 1
ATOM 7690 C C . MET F 6 47 ? 224.657 243.458 311.355 1.00 65.12 47 MET D C 1
ATOM 7691 O O . MET F 6 47 ? 224.621 244.316 312.236 1.00 65.26 47 MET D O 1
ATOM 7696 N N . ASP F 6 48 ? 224.060 243.617 310.179 1.00 57.68 48 ASP D N 1
ATOM 7697 C CA . ASP F 6 48 ? 223.192 244.765 309.942 1.00 50.88 48 ASP D CA 1
ATOM 7698 C C . ASP F 6 48 ? 221.744 244.312 309.907 1.00 43.51 48 ASP D C 1
ATOM 7699 O O . ASP F 6 48 ? 221.276 243.814 308.872 1.00 44.60 48 ASP D O 1
ATOM 7704 N N . PRO F 6 49 ? 220.986 244.469 310.995 1.00 37.25 49 PRO D N 1
ATOM 7705 C CA . PRO F 6 49 ? 219.544 244.212 310.923 1.00 34.04 49 PRO D CA 1
ATOM 7706 C C . PRO F 6 49 ? 218.755 245.337 310.277 1.00 30.10 49 PRO D C 1
ATOM 7707 O O . PRO F 6 49 ? 217.552 245.161 310.061 1.00 30.81 49 PRO D O 1
ATOM 7711 N N . SER F 6 50 ? 219.389 246.470 309.954 1.00 27.74 50 SER D N 1
ATOM 7712 C CA . SER F 6 50 ? 218.658 247.633 309.453 1.00 25.94 50 SER D CA 1
ATOM 7713 C C . SER F 6 50 ? 218.071 247.401 308.068 1.00 23.92 50 SER D C 1
ATOM 7714 O O . SER F 6 50 ? 217.028 247.976 307.745 1.00 23.37 50 SER D O 1
ATOM 7717 N N . LYS F 6 51 ? 218.698 246.551 307.253 1.00 22.21 51 LYS D N 1
ATOM 7718 C CA . LYS F 6 51 ? 218.131 246.246 305.948 1.00 21.62 51 LYS D CA 1
ATOM 7719 C C . LYS F 6 51 ? 216.845 245.432 306.060 1.00 20.04 51 LYS D C 1
ATOM 7720 O O . LYS F 6 51 ? 216.047 245.438 305.122 1.00 20.21 51 LYS D O 1
ATOM 7726 N N . PHE F 6 52 ? 216.613 244.763 307.189 1.00 18.59 52 PHE D N 1
ATOM 7727 C CA . PHE F 6 52 ? 215.376 244.033 307.411 1.00 17.74 52 PHE D CA 1
ATOM 7728 C C . PHE F 6 52 ? 214.423 244.738 308.368 1.00 17.69 52 PHE D C 1
ATOM 7729 O O . PHE F 6 52 ? 213.213 244.578 308.233 1.00 17.98 52 PHE D O 1
ATOM 7737 N N . THR F 6 53 ? 214.933 245.514 309.326 1.00 17.92 53 THR D N 1
ATOM 7738 C CA . THR F 6 53 ? 214.084 246.133 310.340 1.00 18.48 53 THR D CA 1
ATOM 7739 C C . THR F 6 53 ? 213.693 247.567 310.018 1.00 19.52 53 THR D C 1
ATOM 7740 O O . THR F 6 53 ? 212.608 247.993 310.402 1.00 20.22 53 THR D O 1
ATOM 7744 N N . GLU F 6 54 ? 214.547 248.334 309.350 1.00 20.74 54 GLU D N 1
ATOM 7745 C CA . GLU F 6 54 ? 214.214 249.693 308.918 1.00 22.05 54 GLU D CA 1
ATOM 7746 C C . GLU F 6 54 ? 214.441 249.858 307.419 1.00 20.18 54 GLU D C 1
ATOM 7747 O O . GLU F 6 54 ? 215.289 250.655 307.009 1.00 20.17 54 GLU D O 1
ATOM 7753 N N . PRO F 6 55 ? 213.688 249.123 306.542 1.00 19.26 55 PRO D N 1
ATOM 7754 C CA . PRO F 6 55 ? 213.920 249.236 305.100 1.00 18.41 55 PRO D CA 1
ATOM 7755 C C . PRO F 6 55 ? 213.116 250.374 304.471 1.00 18.04 55 PRO D C 1
ATOM 7756 O O . PRO F 6 55 ? 212.499 250.219 303.424 1.00 18.40 55 PRO D O 1
ATOM 7760 N N . VAL F 6 56 ? 213.113 251.521 305.111 1.00 18.66 56 VAL D N 1
ATOM 7761 C CA . VAL F 6 56 ? 212.265 252.630 304.706 1.00 19.30 56 VAL D CA 1
ATOM 7762 C C . VAL F 6 56 ? 213.102 253.681 304.011 1.00 20.05 56 VAL D C 1
ATOM 7763 O O . VAL F 6 56 ? 214.299 253.835 304.268 1.00 21.04 56 VAL D O 1
ATOM 7767 N N . LYS F 6 57 ? 212.455 254.404 303.104 1.00 21.39 57 LYS D N 1
ATOM 7768 C CA . LYS F 6 57 ? 213.145 255.409 302.312 1.00 22.63 57 LYS D CA 1
ATOM 7769 C C . LYS F 6 57 ? 213.534 256.614 303.157 1.00 23.77 57 LYS D C 1
ATOM 7770 O O . LYS F 6 57 ? 214.696 257.027 303.163 1.00 24.04 57 LYS D O 1
ATOM 7776 N N . ASP F 6 58 ? 212.585 257.186 303.880 1.00 27.05 58 ASP D N 1
ATOM 7777 C CA . ASP F 6 58 ? 212.864 258.320 304.746 1.00 30.39 58 ASP D CA 1
ATOM 7778 C C . ASP F 6 58 ? 213.268 257.797 306.114 1.00 31.05 58 ASP D C 1
ATOM 7779 O O . ASP F 6 58 ? 212.606 256.909 306.655 1.00 30.97 58 ASP D O 1
ATOM 7784 N N . LEU F 6 59 ? 214.378 258.320 306.639 1.00 33.75 59 LEU D N 1
ATOM 7785 C CA . LEU F 6 59 ? 214.862 257.946 307.965 1.00 36.76 59 LEU D CA 1
ATOM 7786 C C . LEU F 6 59 ? 213.841 258.296 309.036 1.00 35.84 59 LEU D C 1
ATOM 7787 O O . LEU F 6 59 ? 213.307 259.406 309.067 1.00 34.92 59 LEU D O 1
ATOM 7792 N N . MET F 6 60 ? 213.550 257.336 309.898 1.00 36.25 60 MET D N 1
ATOM 7793 C CA . MET F 6 60 ? 212.646 257.545 311.019 1.00 38.05 60 MET D CA 1
ATOM 7794 C C . MET F 6 60 ? 213.451 257.458 312.301 1.00 37.30 60 MET D C 1
ATOM 7795 O O . MET F 6 60 ? 213.971 256.395 312.641 1.00 38.15 60 MET D O 1
ATOM 7800 N N . LEU F 6 61 ? 213.567 258.577 312.998 1.00 38.21 61 LEU D N 1
ATOM 7801 C CA . LEU F 6 61 ? 214.297 258.582 314.251 1.00 38.85 61 LEU D CA 1
ATOM 7802 C C . LEU F 6 61 ? 213.453 257.975 315.356 1.00 37.10 61 LEU D C 1
ATOM 7803 O O . LEU F 6 61 ? 212.227 258.110 315.377 1.00 37.17 61 LEU D O 1
ATOM 7808 N N . LYS F 6 62 ? 214.121 257.292 316.266 1.00 36.02 62 LYS D N 1
ATOM 7809 C CA . LYS F 6 62 ? 213.473 256.813 317.472 1.00 35.75 62 LYS D CA 1
ATOM 7810 C C . LYS F 6 62 ? 213.135 258.010 318.360 1.00 34.74 62 LYS D C 1
ATOM 7811 O O . LYS F 6 62 ? 213.996 258.842 318.649 1.00 34.38 62 LYS D O 1
ATOM 7817 N N . GLY F 6 63 ? 211.870 258.121 318.759 1.00 33.43 63 GLY D N 1
ATOM 7818 C CA . GLY F 6 63 ? 211.395 259.231 319.545 1.00 32.68 63 GLY D CA 1
ATOM 7819 C C . GLY F 6 63 ? 210.693 260.300 318.737 1.00 32.35 63 GLY D C 1
ATOM 7820 O O . GLY F 6 63 ? 209.836 261.004 319.273 1.00 33.12 63 GLY D O 1
ATOM 7821 N N . ALA F 6 64 ? 211.045 260.442 317.464 1.00 31.28 64 ALA D N 1
ATOM 7822 C CA . ALA F 6 64 ? 210.344 261.359 316.596 1.00 31.23 64 ALA D CA 1
ATOM 7823 C C . ALA F 6 64 ? 208.972 260.786 316.254 1.00 31.36 64 ALA D C 1
ATOM 7824 O O . ALA F 6 64 ? 208.767 259.575 316.337 1.00 31.58 64 ALA D O 1
ATOM 7826 N N . PRO F 6 65 ? 208.006 261.642 315.913 1.00 32.56 65 PRO D N 1
ATOM 7827 C CA . PRO F 6 65 ? 206.745 261.141 315.358 1.00 33.94 65 PRO D CA 1
ATOM 7828 C C . PRO F 6 65 ? 206.986 260.378 314.067 1.00 35.17 65 PRO D C 1
ATOM 7829 O O . PRO F 6 65 ? 207.788 260.785 313.227 1.00 36.55 65 PRO D O 1
ATOM 7833 N N . ALA F 6 66 ? 206.312 259.237 313.944 1.00 38.07 66 ALA D N 1
ATOM 7834 C CA . ALA F 6 66 ? 206.541 258.360 312.802 1.00 41.37 66 ALA D CA 1
ATOM 7835 C C . ALA F 6 66 ? 206.017 258.984 311.519 1.00 44.37 66 ALA D C 1
ATOM 7836 O O . ALA F 6 66 ? 206.638 258.854 310.459 1.00 45.27 66 ALA D O 1
ATOM 7838 N N . LEU F 6 67 ? 204.896 259.691 311.605 1.00 48.06 67 LEU D N 1
ATOM 7839 C CA . LEU F 6 67 ? 204.281 260.360 310.469 1.00 52.92 67 LEU D CA 1
ATOM 7840 C C . LEU F 6 67 ? 203.905 261.766 310.912 1.00 58.46 67 LEU D C 1
ATOM 7841 O O . LEU F 6 67 ? 203.278 261.935 311.961 1.00 59.29 67 LEU D O 1
ATOM 7846 N N . ASN F 6 68 ? 204.296 262.768 310.128 1.00 65.99 68 ASN D N 1
ATOM 7847 C CA . ASN F 6 68 ? 203.988 264.163 310.443 1.00 73.88 68 ASN D CA 1
ATOM 7848 C C . ASN F 6 68 ? 202.496 264.464 310.334 1.00 77.31 68 ASN D C 1
ATOM 7849 O O . ASN F 6 68 ? 201.825 264.786 311.317 1.00 77.89 68 ASN D O 1
#

Radius of gyration: 32.21 Å; Cα contacts (8 Å, |Δi|>4): 2785; chains: 6; bounding box: 112×89×80 Å

Nearest PDB structures (foldseek):
  5w3m-assembly1_E  TM=1.009E+00  e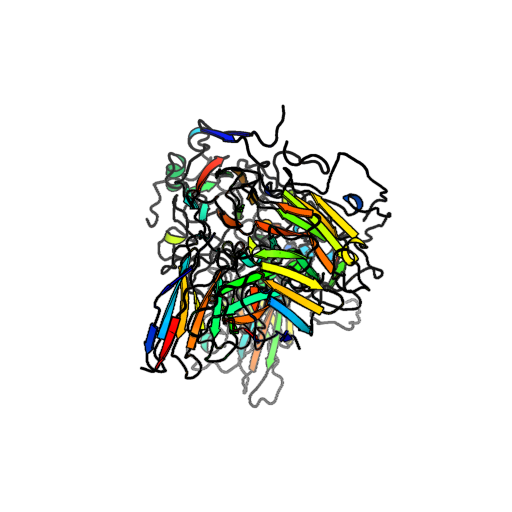=7.594E-24  Mus musculus
  3zkn-assembly2_H  TM=9.750E-01  e=7.286E-17  Mus musculus
  8jr3-assembly2_A  TM=9.750E-01  e=1.812E-16  Mus musculus
  7s13-assembly1_H  TM=9.815E-01  e=6.918E-16  Rattus
  7s13-assembly2_I  TM=9.805E-01  e=8.124E-16  Rattus

B-factor: mean 29.9, std 26.46, range [2.0, 260.23]

CATH classification: 2.60.120.20

InterPro domains:
  IPR000081 Peptidase C3, picornavirus core protein 2A [PF00947] (874-1000)
  IPR000199 Peptidase C3A/C3B, picornaviral [PF00548] (1538-1702)
  IPR000605 Helicase, superfamily 3, single-stranded DNA/RNA virus [PF00910] (1225-1323)
  IPR001205 RNA-directed RNA polymerase, C-terminal domain [PF00680] (1745-2154)
  IPR001676 Picornavirus capsid [PF00073] (93-298)
  IPR001676 Picornavirus capsid [PF00073] (360-522)
  IPR001676 Picornavirus capsid [PF00073] (615-786)
  IPR002527 Picornavirus 2B protein [PF01552] (1002-1099)
  IPR003138 Picornavirus coat protein VP4 [PF02226] (2-69)
  IPR003593 AAA+ ATPase domain [SM00382] (1221-1352)
  IPR007094 RNA-directed RNA polymerase, catalytic domain [PS50507] (1946-2060)
  IPR009003 Peptidase S1, PA clan [SSF50494] (859-997)
  IPR009003 Peptidase S1, PA clan [SSF50494] (1532-1720)
  IPR014759 Helicase, superfamily 3, single-stranded RNA virus [PS51218] (1205-1361)
  IPR014838 Poliovirus 3A protein-like [PF08727] (1433-1486)
  IPR027417 P-loop containing nucleoside triphosphate hydrolase [SSF52540] (1103-1350)
  IPR029053 Viral coat protein subunit [G3DSA:2.60.120.20] (70-328)
  IPR029053 Viral coat protein subunit [G3DSA:2.60.120.20] (332-567)
  IPR029053 Viral coat protein subunit [G3DSA:2.60.120.20] (568-856)
  IPR033703 Picornavirus/Calicivirus coat protein [cd00205] (125-324)

Foldseek 3Di:
DWAKAKDWPQEDEFQAKTKIKIAIDDDFLLAKKKWKWWAAPPGDIDTAWIQGNHGDIDGDPVCPVFWDWGADRVRNMIMIMGGRDDQVPFTFMWMFIADVNDTDNIHPTGTHGYDD/DKAKAKDDAEDEEAQQDKDKIKIFMPFFQQLQKWKWFAADPGDIDTADGSQARGDPPHDPQWGWDDGTGMIMTMGGRHDPVPFGKMKMWGPGDPPGDIYPIYGYDYD/DKQDDAADDDDDPDQQVDDDCVVVDDGPDHPNRPDGDHIDHDVDDCPCVPPQNLQFDKDWQDKDKAKFAACPPPDFNQVVRQKHKFQDDRPPDPVSLLSQQQFFWKFFKKKKKKAKAKDFPPDDDDDDWWKKKKWFAAPPQDDDRHLDDPSRPCPPIDIDIDIHPHMDIDIGHGPFPDPTAGSWDQDFPDDDDDGDGQDDCRNGDTMIMMHIPDNHDPGMMMMMMIMIMGTHPMDGHDGDDGDQADDDDPRDPDHDPPGDDSDDDDPDDPPDD/DDDDDDDPPPPPDDPPDDDDDDDPDPPDDDDDDDDDPDDDDDLLVVLQDKDFFLQQPVDPDDDPCSQWQKFAFPDFQFWRGKDWPLCLDDRNVPTPNNVVQLQFWKKFWKKKKKKFWDDDQPKWFKKKKFFDFPPDAADDGNVRRVVGDMDIDTDHPPGMDIDMGGGDADDRIATSPDDRNRTGGMIIMTGHGGMHDDPPDDDITTMIMIMGGDSVMDGHHGDDGPPDDDDDDDDD/DDDQQWDWDFFQPAIDTGNQEDHAAEWVPDFAAAQDPVQDDDPFDKDCPGNQFQYKDWFDKDKAFLPFFWFKDFPPLQCLPPGVNVVLLFQFQKKWWWKKKKKFWADDLQKWWKKKKFKFFPLQAAAPVDDPQAADLCQNRVYRRGDRLPDDHDVSHFHSDVQCVRHRHGNVPRVVTDIDMDTNNRGGMYIYIGYGDDPGSIHRRRVDGGIMIMIGIDGGIDHPPPDDRIIIMMMMMGIHNMIGHHGDDGDDDDD/DPDPVPDDDDDDPPPDDCCVVPVVDDDDDDVPDDRPD

Organism: Human rhinovirus 14 (NCBI:txid12131)

GO terms:
  GO:0004197 cysteine-type endopeptidase activity (F, IDA)

Sequence (1024 aa):
AVQLAESGPALVAPSQALSITCTVAGFSLTAYGVAWVRQPPGAGLEWLGAIWAAGATDYNAALKSRASIAKDNSKSQVFLAMASLATADTAAYYCAREWDAYGDYWGQGTTVTVSADIVLTQSPAALSAAAGATVAATCRASGNIHNALAWYQQKAGKSPQLLVYAAAALAAGVPSRFSGSGSGTAYALAINSLAADDFGAYYCQHFWSTPYTFGGGTKLEIKTVASISSGPKHTQKVPILTANETGATMPVLPSDSIETRTTYMHFNGSETDVECFLGRAACVHVTEIQNKDATGIDNHREAKLFNDWKINLSSLVQLRKKLELFTYVRFDSEYTILATASQPDSANYSSNLVVQAMYVPPGAPNPKEWDDYTWQSASNPSVFFKVGDTSRFSVPYVGLASAYNCFYDGYSHDDAETQYGITVLNHMGSMAFRIVNEHDEHKTLVKIRVYHRAKHVEAWIPRAPRALPYTSIGRTNYPKNTEPVIKKRKGDIKSYGLPTTTLPGSGQFLTTDDRQSPSALPNYEPTPRIHIPGKVHNLLEIIQVDTLIPMNNTHTKDEVNSYLIPLNANRQNEQVFGTNLFIGDGVFKTTLLGEIVQYYTHWSGSLRFSLMYTGPALSSAKLILAYTPPGARGPQDRREAMLGTHVVWDIGLQSTIVMTIPWTSGVQFRYTDPDTYTSAGFLSCWYQTSLILPPETTGQVYLLSFISACPDFKLRLMKDTQTISQTVALTEGYSDRVQQITLGNSTITTQEAANAVVCYAEWPEYLPDVDASDVNKTSKPDTSVCRFYTLDSKTWTTGSKGWCWKLPDALKDMGVFGQNMFFHSLGRSGYTVHVQCNATKFHSGCLLVVVIPEHQLASHEGGNVSVKYTFTHPGERGIDLSSANEVGGPVKDVIYNMNGTLLGNLLIFPHQFINLRTNNTATIVIPYINSVPIDSMTRHNNVSLMVIPIAPLTVPTGATPSLPITVTIAPMCTEFSGIRSKSIVPQYKDAASTSSAGQSLSMDPSKFTEPVKDLMLKGAPALN

Secondary structure (DSSP, 8-state):
-EEE--B-----S--TTEE-GGGSPPP---GGGTS-B--EE-----GGGBHHHHS-S-EEEEEEEEEE---TT-S-TTTTTSEEEEE--SSSSHHHHHHHTTEEEEEEEEEEEEEEEEE--S---S----EEEEEE--TTSPPPSSTTSGGGG-SSS-EEEEEBTBEEEEEE----SSSSEES---B-SSS-SSSPSS--GGG---EEEEEE-S---SS-EEEEEEEEEEEEEEEEEEE-PPB-S---STT-----TTPPPSSPPPSS-TT--/----PPPTTTT---TT------BSSTT--PPPPPP-S-EE-BHHHHTTS-EE------SSS--GGGGEEEE-SS--S-EEEEEE--TTSGGGTTSHHHHHHTTEEEEES-EEEEEEE-S-TT-EEEEEEEEE-TTSPPPSSSHHHHTSEEEEEE-SSS-EEEEEE----SSS-EESS--STT---EEEEEEEEEEEPPTT--S-EEEEEEEEE-TT-EEEEE---SSS--SS----/---SS-EEEEETTEEEEESS----EEGGG----PPPTTT----SPPB--HHHHSS-EEPPPEEE-TT---EEEEETGGGTTSHHHHHHHHHEEEEEEEEEEEEE----TT-EEEEEEEEEET--PPBSS-TTPPPPHHHH--GGG-EETTSPP-TTPBP--GGGTTTTB-GGGGGGSSEEEEETTT-SEEEEEE----SSSSB-SSSB--EEEEEEEEEEEEPPTTS-S-EEEEEEEEEEEEEEEEE-SPP----/---GGGS----------THHHH--BSS---TTS-S--/--EEEEE--S-B-TTS-EEEEEEEESS-TTT--EEEEEE-TTS--EEEEEE-TTS-EEE-SSSTTTEEEEEETTTTEEEEEE-S--GGG-EEEEEEEEETTEEE-----EEE-B--/---EEEE-SEEEE-BTB-EEEEEEESS--TT-EEEEEE-TTS-EEEEEETTTEE-TT--TTEEEEEETTEEEEEESS--GGG-EEEEEEE-SSSS--B---EEEEE-

Solvent-accessible surface area: 39738 Å² total; per-residue (Å²): 133,51,105,2,41,20,58,33,72,56,120,9,44,61,108,101,62,1,72,1,27,0,59,7,50,60,28,59,3,62,33,51,2,2,13,0,0,15,23,40,116,84,54,20,9,62,3,4,0,3,7,10,3,29,43,13,35,24,39,14,80,94,16,137,126,63,11,61,10,58,36,53,79,108,141,34,48,0,72,1,38,1,54,68,3,54,106,74,0,35,1,24,0,12,0,0,13,10,54,31,26,21,2,16,97,24,8,167,23,25,82,0,52,9,67,141,127,14,82,15,88,21,50,55,77,67,43,41,20,58,72,41,40,83,11,56,6,37,0,151,15,75,23,37,0,30,38,9,0,0,0,0,30,14,54,108,82,99,15,2,64,18,7,0,9,19,0,49,4,47,17,99,87,24,53,109,57,7,48,12,55,38,71,23,60,48,2,28,2,21,4,74,66,6,35,90,86,1,36,21,5,4,3,0,2,0,6,5,26,42,19,10,26,20,6,59,12,1,91,10,97,120,165,130,79,21,21,94,78,23,39,122,105,194,75,168,110,52,14,25,43,4,2,5,0,0,7,1,4,9,52,0,55,10,6,14,42,50,108,21,181,55,55,126,20,167,42,116,1,62,51,0,7,6,10,39,0,2,12,61,14,22,33,2,33,64,8,29,0,28,6,38,69,20,113,78,64,143,73,10,88,138,17,82,7,1,34,42,19,84,0,16,16,19,4,34,4,82,8,5,1,20,12,18,2,0,0,0,3,6,3,17,2,3,2,3,0,52,0,50,49,55,59,95,80,114,38,125,110,101,19,106,3,45,0,1,3,0,12,4,49,100,84,22,71,79,0,137,68,16,81,34,160,9,7,140,36,97,110,24,32,44,39,117,18,116,26,53,76,41,6,76,18,0,2,7,2,27,3,129,4,4,0,6,1,28,13,11,0,1,0,67,92,39,51,55,129,24,84,6,4,56,21,95,27,53,37,9,2,20,1,0,0,26,2,53,56,112,74,39,162,16,69,1,47,0,73,0,69,0,48,2,6,2,0,42,11,32,0,11,0,0,6,4,1,8,11,1,57,16,30,0,15,22,20,4,3,13,43,124,150,39,147,70,36,12,83,93,32,213,34,12,19,31,37,80,124,155,132,108,118,105,128,131,40,72,79,119,52,95,47,65,66,48,131,97,1,56,18,18,31,91,127,85,153,57,35,97,137,18,108,3,5,0,52,1,36,3,0,16,0,1,0,22,5,7,0,1,0,1,0,18,6,14,32,64,121,9,41,25,48,3,2,1,0,30,0,22,37,67,11,97,58,6,20,6,0,0,4,31,3,43,1,4,33,19,5,1,46,6,1,0,2,0,4,0,0,13,5,0,25,32,7,3,2,2,2,6,0,3,0,0,0,2,0,3,25,90,6,57,3,76,0,3,0,0,1,12,42,50,89,58,138,6,1,91,71,55,157,45,0,67,125,23,35,76,16,76,0,79,8,28,141,38,0,0,2,3,1,1,7,9,67,52,36,81,57,133,36,7,96,3,85,52,50,121,182,9,27,4,4,40,0,1,0,6,5,43,70,16,1,102,34,11,100,104,23,66,8,21,7,23,0,0,0,1,0,0,0,0,64,15,3,22,0,84,92,16,68,95,8,159,51,7,80,70,140,110,58,22,97,98,125,228,36,25,39,88,44,125,36,77,34,36,128,14,72,16,98,9,145,54,5,1,1,13,0,12,0,6,63,35,128,4,80,76,29,58,137,132,22,40,92,43,144,74,199,29,52,96,29,86,92,59,0,8,66,12,14,82,4,58,62,30,79,1,57,37,42,20,97,0,9,0,0,0,0,0,1,0,0,45,93,26,49,72,0,0,90,24,5,20,73,18,48,42,2,17,6,1,4,2,1,0,0,53,4,97,44,70,120,70,17,8,1,0,0,0,1,0,1,0,0,0,0,5,2,0,2,25,103,2,38,74,55,18,1,76,5,61,56,0,10,14,3,66,131,1,10,53,4,60,48,73,72,96,123,9,0,4,8,34,58,10,13,18,0,0,7,0,11,0,0,1,1,0,3,6,4,6,6,1,0,0,0,11,23,4,0,30,10,1,8,0,5,1,2,20,2,4,0,27,20,15,17,19,9,9,88,1,0,14,3,0,0,0,0,0,10,3,2,25,0,21,28,17,94,87,40,95,80,34,8,80,1,26,0,5,0,0,0,14,27,2,3,1,2,23,120,103,90,78,21,148,15,34,195,167,196,27,84,4,1,69,40,35,78,40,53,54,147,67,75,60,29,49,36,12,11,49,6,20,109,42,163,20,127,80,6,28,68,6,8,107